Protein AF-0000000071359308 (afdb_homodimer)

pLDDT: mean 93.76, std 13.32, range [19.84, 98.94]

InterPro domains:
  IPR000383 Xaa-Pro dipeptidyl-peptidase-like domain [PF02129] (62-360)
  IPR008252 Peptidase S15, X-Pro dipeptidyl-peptidase [PR00923] (48-58)
  IPR008252 Peptidase S15, X-Pro dipeptidyl-peptidase [PR00923] (66-75)
  IPR008252 Peptidase S15, X-Pro dipeptidyl-peptidase [PR00923] (235-251)
  IPR008252 Peptidase S15, X-Pro dipeptidyl-peptidase [PR00923] (560-575)
  IPR008979 Galactose-binding-like domain superfamily [SSF49785] (439-597)
  IPR013736 Xaa-Pro dipeptidyl-peptidase, C-terminal [PF08530] (381-589)
  IPR013736 Xaa-Pro dipeptidyl-peptidase, C-terminal [SM00939] (369-592)
  IPR029058 Alpha/Beta hydrolase fold [G3DSA:3.40.50.1820] (46-263)
  IPR029058 Alpha/Beta hydrolase fold [G3DSA:3.40.50.1820] (297-421)
  IPR029058 Alpha/Beta hydrolase fold [SSF53474] (25-396)

Organism: NCBI:txid346377

Foldseek 3Di:
DCVPPPDPPPPPPPPPPPPPPVPQDDWDDDLLFQDFDVQQQDQVQKDKAKWWFFFPDAALPPPGTWIWIKIKIAGNSLVVVVAAFAEEEWEELPQFHWPPPPQFFFAQAADALDDGPHGDFDADATHDPDGNDDPPVCNLPRSRGYMYMYIYQDLGDATHHADQQLALSLQRNVLRVLVQLQWDFGMGRDRPDDHTDGNSRYPSAYEYEDFECRLQSRLSNLLVLRPRHAAYERWLYQQFLLVLQAFAWAGWHFFPRPRDHPLSVRNGSNNHDPVSVVSNCVPRNVPLCVVPRPPNISFDDPSRVNRHSLNRNVSGQHAYEYEYECAARNRFQCRRVSVQVSCVVVVHLAAYEYEHDYGGQGADVRLVRSRCSCGRVVDDNQSSDDFRYWYAAQPGDRNDTDGANDFQRPLWDKAKWFWADDPPAETATHRDFDPPQDKAKAWDDLPDAPLRSQQDRHDRQKYKHKAAQFQFKWKFTWKKKKKWWKFKQWQWFKKKKWKWKPPDDDDPPDDSQHTTQWIHIHIQQCQPHSRDGGGGDGPDIGIRMDIIGGGTHIRGGRIIIMIMMGIDRNRIHRGYDIGMMMMTRRNRMMMMTGTRNYPVSVVNGRD/DDCPPDDDPPPPPPPPPPPPPVPQDDWDDDLLFQDFDPQQQDQVQKDKAKWWFFFDDAALPPPGTWIWIKIKIAGNSLVVVVAAFAEEEWEELPQFHWPPPPQFFFAQAADALDDGPHGDFDADAGHDPDGNDPPPVCNLPRSRGYMYMYIYQDLGDATHHADQQLALSLQRNVLRVLVQLQWDFGMGRDRPDDHTDGNSRYPSAYEYEDFECRLQSRLSNLLVLRPRHAAYERWLYQQFLLVLQAFAWAGWHFFPRPRDHPLSVRNGSNNHDPVSVVSNCVPRNVPLCVVPRPNNISFDDPSRVNRHSLNRNVSGQHAYEYEYECAARNRHQVRRVSVQVSCVVNVHLAAYEYEHDYGGQGADVRLVRSRCCCGRVVDDNQSSDDFRYWYAAQPGDRNDTDGANYFQRPLWDKAKWFWADDPPAETATHRDFDPPQDKAKAWDDLPDAPLRSQQDRHDRQKYKHKAAQFQFKWKFTWKKKKKWWKFKQWQWFKKKKWKWKPPDDDDPPDDSQHTTQWIHIHIQQCQPHSRDGGGGDGPDIGIRMDIIGGGTHIRGGRIMIMIMMGIDRNRIHRGYDIGMMMMTRRSRMMMMTGTRNYPVSVVNGRD

Secondary structure (DSSP, 8-state):
---------------------------EEETTEEE--HHHH-GGGEEEEEEEEE-S---SSSSS--EEEEEEEEETHHHHS---EEEEEEEES-TT---TT-S-PPP--S-TTSPPPPPP--------SS----HHHHHHHGGGT-EEEEEEPTTSTT--S---SSSHHHHHHHHHHHHHHTT-S-EESSSS---B---TTEEEEEEEEEETHHHHHHHHHHTTT-TTEEEEEEES---BHHHHHEETBEEBPPTT-TT--HHHHHHHH--S-GGGHHHHIIIIIIIIIHHHS-SS-B---HHHHTTBGGGG-TT--SEEEEEEETT-SSS-THHHHHHHHHHHHHT--EEEEEESSSS--PPPHHHHHHHHHHHHH-----TTSS-SEEE--TTS-TTSPEEESSSS-TTEEEEEEEEE--TTSEEEEESS------EEEEE--TTS-HHHHHH-SS-SS-EEEEPPPPSS-EEEEE--EEEEEEEESSS---EEEEEEEESPP-STT--TTTTEEEEEEE-GGGSS-SS------TT--EEEEEE---EEEEEPTT-EEEEEEES--TTTB--PPTT-EEEEEEEEEEEEEEEETHHHHHHHHT-/---------------------------EEETTEEEPPHHHH-GGGEEEEEEEEE-S---SSSSS--EEEEEEEEETHHHHS---EEEEEEEES-TT---TT-S-PPP--S-TTSPPPPPP--------SS----HHHHHHHGGGT-EEEEEEPTTSTT--S---SSSHHHHHHHHHHHHHHTT-S-EESSSS---B---TTEEEEEEEEEETHHHHHHHHHHTTT-TTEEEEEEES---BHHHHHEETBEEBPPTT-TT--HHHHHHHH--S-GGGHHHHIIIIIIIIIHHHS-SS-B---HHHHTTBGGGG-TT--SEEEEEEETT-SSS-THHHHHHHHHHHHHT--EEEEEESSSS--PPPHHHHHHHHHHHHH-----TTSS-SEEE--TTS-TTSPEEESSSS-TTEEEEEEEEE--TTSEEEEESS------EEEEE--TTS-HHHHHH-SS-SS-EEEEPPPPSS-EEEEE--EEEEEEEESSS---EEEEEEEESPP-STT--TTTTEEEEEEE-GGGSS-SS------TT--EEEEEE---EEEEEPTT-EEEEEEES--TTTB--PPTT-EEEEEEEEEEEEEEEETHHHHHHHHT-

Nearest PDB structures (foldseek):
  6nff-assembly1_A-2  TM=8.815E-01  e=3.677E-53  Lactobacillus helveticus
  1lns-assembly1_A-2  TM=7.963E-01  e=1.094E-48  Lactococcus lactis
  1mpx-assembly1_D  TM=6.549E-01  e=5.775E-29  Xanthomonas citri
  4pf1-assembly1_A  TM=6.645E-01  e=4.480E-28  Thaumarchaeota archaeon SCGC AB-539-E09
  4pf1-assembly1_C  TM=6.417E-01  e=2.768E-27  Thaumarchaeota archaeon SCGC AB-539-E09

Radius of gyration: 39.58 Å; Cα contacts (8 Å, |Δi|>4): 3158; chains: 2; bounding box: 132×131×76 Å

Structure (mmCIF, N/CA/C/O backbone):
data_AF-0000000071359308-model_v1
#
loop_
_entity.id
_entity.type
_entity.pdbx_description
1 polymer 'Xaa-Pro dipeptidyl-peptidase'
#
loop_
_atom_site.group_PDB
_atom_site.id
_atom_site.type_symbol
_atom_site.label_atom_id
_atom_site.label_alt_id
_atom_site.label_comp_id
_atom_site.label_asym_id
_atom_site.label_entity_id
_atom_site.label_seq_id
_atom_site.pdbx_PDB_ins_code
_atom_site.Cartn_x
_atom_site.Cartn_y
_atom_site.Cartn_z
_atom_site.occupancy
_atom_site.B_iso_or_equiv
_atom_site.auth_seq_id
_atom_site.auth_comp_id
_atom_site.auth_asym_id
_atom_site.auth_atom_id
_atom_site.pdbx_PDB_model_num
ATOM 1 N N . MET A 1 1 ? -97.125 61.562 37.781 1 22.75 1 MET A N 1
ATOM 2 C CA . MET A 1 1 ? -96.375 60.906 38.875 1 22.75 1 MET A CA 1
ATOM 3 C C . MET A 1 1 ? -95.25 60.062 38.344 1 22.75 1 MET A C 1
ATOM 5 O O . MET A 1 1 ? -94.125 60.156 38.875 1 22.75 1 MET A O 1
ATOM 9 N N . LYS A 1 2 ? -95.125 58.906 37.875 1 24.58 2 LYS A N 1
ATOM 10 C CA . LYS A 1 2 ? -93.75 58.625 38.219 1 24.58 2 LYS A CA 1
ATOM 11 C C . LYS A 1 2 ? -92.75 59.281 37.25 1 24.58 2 LYS A C 1
ATOM 13 O O . LYS A 1 2 ? -91.562 59.062 37.312 1 24.58 2 LYS A O 1
ATOM 18 N N . SER A 1 3 ? -92.5 60.469 36.812 1 27.12 3 SER A N 1
ATOM 19 C CA . SER A 1 3 ? -91.812 60.344 35.531 1 27.12 3 SER A CA 1
ATOM 20 C C . SER A 1 3 ? -90.375 59.844 35.719 1 27.12 3 SER A C 1
ATOM 22 O O . SER A 1 3 ? -89.438 60.594 35.5 1 27.12 3 SER A O 1
ATOM 24 N N . ILE A 1 4 ? -90.125 58.938 36.625 1 23.17 4 ILE A N 1
ATOM 25 C CA . ILE A 1 4 ? -88.812 58.531 37.156 1 23.17 4 ILE A CA 1
ATOM 26 C C . ILE A 1 4 ? -88 57.906 36.062 1 23.17 4 ILE A C 1
ATOM 28 O O . ILE A 1 4 ? -88.375 56.875 35.5 1 23.17 4 ILE A O 1
ATOM 32 N N . LYS A 1 5 ? -87.312 58.812 35.312 1 31.67 5 LYS A N 1
ATOM 33 C CA . LYS A 1 5 ? -86.5 58.469 34.156 1 31.67 5 LYS A CA 1
ATOM 34 C C . LYS A 1 5 ? -85.438 57.438 34.5 1 31.67 5 LYS A C 1
ATOM 36 O O . LYS A 1 5 ? -84.562 57.688 35.375 1 31.67 5 LYS A O 1
ATOM 41 N N . PRO A 1 6 ? -85.5 56.062 34.219 1 29.56 6 PRO A N 1
ATOM 42 C CA . PRO A 1 6 ? -84.625 55 34.719 1 29.56 6 PRO A CA 1
ATOM 43 C C . PRO A 1 6 ? -83.188 55.156 34.25 1 29.56 6 PRO A C 1
ATOM 45 O O . PRO A 1 6 ? -82.938 55.5 33.094 1 29.56 6 PRO A O 1
ATOM 48 N N . SER A 1 7 ? -82.25 55.75 35.094 1 30.61 7 SER A N 1
ATOM 49 C CA . SER A 1 7 ? -80.812 55.938 34.812 1 30.61 7 SER A CA 1
ATOM 50 C C . SER A 1 7 ? -80.125 54.625 34.469 1 30.61 7 SER A C 1
ATOM 52 O O . SER A 1 7 ? -80.25 53.625 35.219 1 30.61 7 SER A O 1
ATOM 54 N N . LEU A 1 8 ? -79.875 54.281 33.156 1 30.72 8 LEU A N 1
ATOM 55 C CA . LEU A 1 8 ? -79.188 53.125 32.562 1 30.72 8 LEU A CA 1
ATOM 56 C C . LEU A 1 8 ? -77.75 53.031 33.094 1 30.72 8 LEU A C 1
ATOM 58 O O . LEU A 1 8 ? -77 53.969 33 1 30.72 8 LEU A O 1
ATOM 62 N N . LEU A 1 9 ? -77.5 52.219 34.156 1 29.31 9 LEU A N 1
ATOM 63 C CA . LEU A 1 9 ? -76.188 51.844 34.719 1 29.31 9 LEU A CA 1
ATOM 64 C C . LEU A 1 9 ? -75.312 51.219 33.656 1 29.31 9 LEU A C 1
ATOM 66 O O . LEU A 1 9 ? -75.688 50.25 33 1 29.31 9 LEU A O 1
ATOM 70 N N . PHE A 1 10 ? -74.375 52.031 33.031 1 29.91 10 PHE A N 1
ATOM 71 C CA . PHE A 1 10 ? -73.375 51.594 32.094 1 29.91 10 PHE A CA 1
ATOM 72 C C . PHE A 1 10 ? -72.375 50.625 32.75 1 29.91 10 PHE A C 1
ATOM 74 O O . PHE A 1 10 ? -71.75 50.969 33.75 1 29.91 10 PHE A O 1
ATOM 81 N N . LEU A 1 11 ? -72.625 49.312 32.75 1 29.91 11 LEU A N 1
ATOM 82 C CA . LEU A 1 11 ? -71.688 48.281 33.156 1 29.91 11 LEU A CA 1
ATOM 83 C C . LEU A 1 11 ? -70.375 48.375 32.375 1 29.91 11 LEU A C 1
ATOM 85 O O . LEU A 1 11 ? -70.375 48.219 31.141 1 29.91 11 LEU A O 1
ATOM 89 N N . LEU A 1 12 ? -69.375 49.125 32.844 1 30.66 12 LEU A N 1
ATOM 90 C CA . LEU A 1 12 ? -68 49.125 32.281 1 30.66 12 LEU A CA 1
ATOM 91 C C . LEU A 1 12 ? -67.375 47.75 32.406 1 30.66 12 LEU A C 1
ATOM 93 O O . LEU A 1 12 ? -67.188 47.25 33.531 1 30.66 12 LEU A O 1
ATOM 97 N N . LEU A 1 13 ? -67.562 46.875 31.453 1 32.59 13 LEU A N 1
ATOM 98 C CA . LEU A 1 13 ? -66.812 45.625 31.344 1 32.59 13 LEU A CA 1
ATOM 99 C C . LEU A 1 13 ? -65.312 45.906 31.203 1 32.59 13 LEU A C 1
ATOM 101 O O . LEU A 1 13 ? -64.875 46.531 30.234 1 32.59 13 LEU A O 1
ATOM 105 N N . LEU A 1 14 ? -64.562 46.031 32.281 1 33.22 14 LEU A N 1
ATOM 106 C CA . LEU A 1 14 ? -63.094 46 32.281 1 33.22 14 LEU A CA 1
ATOM 107 C C . LEU A 1 14 ? -62.594 44.719 31.656 1 33.22 14 LEU A C 1
ATOM 109 O O . LEU A 1 14 ? -62.812 43.625 32.219 1 33.22 14 LEU A O 1
ATOM 113 N N . VAL A 1 15 ? -62.469 44.656 30.344 1 34.62 15 VAL A N 1
ATOM 114 C CA . VAL A 1 15 ? -61.719 43.562 29.719 1 34.62 15 VAL A CA 1
ATOM 115 C C . VAL A 1 15 ? -60.281 43.594 30.234 1 34.62 15 VAL A C 1
ATOM 117 O O . VAL A 1 15 ? -59.531 44.531 30.016 1 34.62 15 VAL A O 1
ATOM 120 N N . ILE A 1 16 ? -60 42.969 31.359 1 34.41 16 ILE A N 1
ATOM 121 C CA . ILE A 1 16 ? -58.625 42.656 31.734 1 34.41 16 ILE A CA 1
ATOM 122 C C . ILE A 1 16 ? -57.938 41.844 30.625 1 34.41 16 ILE A C 1
ATOM 124 O O . ILE A 1 16 ? -58.344 40.719 30.344 1 34.41 16 ILE A O 1
ATOM 128 N N . GLY A 1 17 ? -57.406 42.469 29.609 1 34.25 17 GLY A N 1
ATOM 129 C CA . GLY A 1 17 ? -56.5 41.781 28.688 1 34.25 17 GLY A CA 1
ATOM 130 C C . GLY A 1 17 ? -55.406 41 29.391 1 34.25 17 GLY A C 1
ATOM 131 O O . GLY A 1 17 ? -54.656 41.562 30.188 1 34.25 17 GLY A O 1
ATOM 132 N N . THR A 1 18 ? -55.656 39.75 29.688 1 36.53 18 THR A N 1
ATOM 133 C CA . THR A 1 18 ? -54.562 38.844 30.062 1 36.53 18 THR A CA 1
ATOM 134 C C . THR A 1 18 ? -53.375 39 29.141 1 36.53 18 THR A C 1
ATOM 136 O O . THR A 1 18 ? -53.469 38.781 27.938 1 36.53 18 THR A O 1
ATOM 139 N N . HIS A 1 19 ? -52.531 39.938 29.344 1 36.12 19 HIS A N 1
ATOM 140 C CA . HIS A 1 19 ? -51.188 39.781 28.781 1 36.12 19 HIS A CA 1
ATOM 141 C C . HIS A 1 19 ? -50.688 38.375 28.984 1 36.12 19 HIS A C 1
ATOM 143 O O . HIS A 1 19 ? -50.531 37.906 30.125 1 36.12 19 HIS A O 1
ATOM 149 N N . ASN A 1 20 ? -51.094 37.406 28.266 1 37.25 20 ASN A N 1
ATOM 150 C CA . ASN A 1 20 ? -50.344 36.156 28.234 1 37.25 20 ASN A CA 1
ATOM 151 C C . ASN A 1 20 ? -48.844 36.375 28.344 1 37.25 20 ASN A C 1
ATOM 153 O O . ASN A 1 20 ? -48.219 36.969 27.453 1 37.25 20 ASN A O 1
ATOM 157 N N . LEU A 1 21 ? -48.312 36.594 29.422 1 41.38 21 LEU A N 1
ATOM 158 C CA . LEU A 1 21 ? -46.875 36.438 29.656 1 41.38 21 LEU A CA 1
ATOM 159 C C . LEU A 1 21 ? -46.344 35.219 28.938 1 41.38 21 LEU A C 1
ATOM 161 O O . LEU A 1 21 ? -46.5 34.094 29.406 1 41.38 21 LEU A O 1
ATOM 165 N N . LEU A 1 22 ? -46.5 35.031 27.688 1 45.75 22 LEU A N 1
ATOM 166 C CA . LEU A 1 22 ? -45.812 33.969 26.953 1 45.75 22 LEU A CA 1
ATOM 167 C C . LEU A 1 22 ? -44.406 33.719 27.547 1 45.75 22 LEU A C 1
ATOM 169 O O . LEU A 1 22 ? -43.625 34.656 27.688 1 45.75 22 LEU A O 1
ATOM 173 N N . ALA A 1 23 ? -44.281 32.75 28.234 1 52.53 23 ALA A N 1
ATOM 174 C CA . ALA A 1 23 ? -43.031 32.312 28.844 1 52.53 23 ALA A CA 1
ATOM 175 C C . ALA A 1 23 ? -41.844 32.406 27.859 1 52.53 23 ALA A C 1
ATOM 177 O O . ALA A 1 23 ? -41.906 31.875 26.75 1 52.53 23 ALA A O 1
ATOM 178 N N . GLN A 1 24 ? -40.969 33.438 28.016 1 76.69 24 GLN A N 1
ATOM 179 C CA . GLN A 1 24 ? -39.75 33.656 27.203 1 76.69 24 GLN A CA 1
ATOM 180 C C . GLN A 1 24 ? -38.875 32.406 27.172 1 76.69 24 GLN A C 1
ATOM 182 O O . GLN A 1 24 ? -38.594 31.812 28.219 1 76.69 24 GLN A O 1
ATOM 187 N N . VAL A 1 25 ? -38.719 31.766 26 1 90.5 25 VAL A N 1
ATOM 188 C CA . VAL A 1 25 ? -37.875 30.578 25.797 1 90.5 25 VAL A CA 1
ATOM 189 C C . VAL A 1 25 ? -36.469 30.812 26.344 1 90.5 25 VAL A C 1
ATOM 191 O O . VAL A 1 25 ? -35.938 31.906 26.188 1 90.5 25 VAL A O 1
ATOM 194 N N . LYS A 1 26 ? -36 29.859 27.125 1 93.06 26 LYS A N 1
ATOM 195 C CA . LYS A 1 26 ? -34.656 29.938 27.672 1 93.06 26 LYS A CA 1
ATOM 196 C C . LYS A 1 26 ? -33.875 28.656 27.391 1 93.06 26 LYS A C 1
ATOM 198 O O . LYS A 1 26 ? -34.469 27.578 27.266 1 93.06 26 LYS A O 1
ATOM 203 N N . PRO A 1 27 ? -32.531 28.781 27.359 1 96.44 27 PRO A N 1
ATOM 204 C CA . PRO A 1 27 ? -31.734 27.562 27.234 1 96.44 27 PRO A CA 1
ATOM 205 C C . PRO A 1 27 ? -31.906 26.594 28.391 1 96.44 27 PRO A C 1
ATOM 207 O O . PRO A 1 27 ? -32.188 27.016 29.516 1 96.44 27 PRO A O 1
ATOM 210 N N . ILE A 1 28 ? -31.719 25.328 28.109 1 97.19 28 ILE A N 1
ATOM 211 C CA . ILE A 1 28 ? -31.859 24.25 29.094 1 97.19 28 ILE A CA 1
ATOM 212 C C . ILE A 1 28 ? -30.5 23.562 29.312 1 97.19 28 ILE A C 1
ATOM 214 O O . ILE A 1 28 ? -29.766 23.328 28.344 1 97.19 28 ILE A O 1
ATOM 218 N N . PHE A 1 29 ? -30.188 23.359 30.625 1 97.94 29 PHE A N 1
ATOM 219 C CA . PHE A 1 29 ? -28.906 22.734 30.953 1 97.94 29 PHE A CA 1
ATOM 220 C C . PHE A 1 29 ? -29.125 21.469 31.766 1 97.94 29 PHE A C 1
ATOM 222 O O . PHE A 1 29 ? -29.891 21.469 32.719 1 97.94 29 PHE A O 1
ATOM 229 N N . GLU A 1 30 ? -28.531 20.375 31.297 1 97.25 30 GLU A N 1
ATOM 230 C CA . GLU A 1 30 ? -28.516 19.109 32 1 97.25 30 GLU A CA 1
ATOM 231 C C . GLU A 1 30 ? -27.125 18.469 31.953 1 97.25 30 GLU A C 1
ATOM 233 O O . GLU A 1 30 ? -26.484 18.469 30.906 1 97.25 30 GLU A O 1
ATOM 238 N N . ASN A 1 31 ? -26.641 17.969 33.125 1 94.81 31 ASN A N 1
ATOM 239 C CA . ASN A 1 31 ? -25.344 17.281 33.219 1 94.81 31 ASN A CA 1
ATOM 240 C C . ASN A 1 31 ? -24.203 18.172 32.719 1 94.81 31 ASN A C 1
ATOM 242 O O . ASN A 1 31 ? -23.328 17.703 31.984 1 94.81 31 ASN A O 1
ATOM 246 N N . GLY A 1 32 ? -24.359 19.422 32.906 1 96.75 32 GLY A N 1
ATOM 247 C CA . GLY A 1 32 ? -23.312 20.391 32.594 1 96.75 32 GLY A CA 1
ATOM 248 C C . GLY A 1 32 ? -23.297 20.75 31.109 1 96.75 32 GLY A C 1
ATOM 249 O O . GLY A 1 32 ? -22.375 21.422 30.656 1 96.75 32 GLY A O 1
ATOM 250 N N . GLU A 1 33 ? -24.297 20.359 30.344 1 97.94 33 GLU A N 1
ATOM 251 C CA . GLU A 1 33 ? -24.375 20.578 28.906 1 97.94 33 GLU A CA 1
ATOM 252 C C . GLU A 1 33 ? -25.641 21.359 28.531 1 97.94 33 GLU A C 1
ATOM 254 O O . GLU A 1 33 ? -26.688 21.172 29.141 1 97.94 33 GLU A O 1
ATOM 259 N N . ALA A 1 34 ? -25.516 22.203 27.547 1 98.56 34 ALA A N 1
ATOM 260 C CA . ALA A 1 34 ? -26.703 22.781 26.922 1 98.56 34 ALA A CA 1
ATOM 261 C C . ALA A 1 34 ? -27.5 21.719 26.172 1 98.56 34 ALA A C 1
ATOM 263 O O . ALA A 1 34 ? -26.938 20.906 25.453 1 98.56 34 ALA A O 1
ATOM 264 N N . GLN A 1 35 ? -28.781 21.734 26.422 1 98.19 35 GLN A N 1
ATOM 265 C CA . GLN A 1 35 ? -29.656 20.75 25.812 1 98.19 35 GLN A CA 1
ATOM 266 C C . GLN A 1 35 ? -30.469 21.359 24.672 1 98.19 35 GLN A C 1
ATOM 268 O O . GLN A 1 35 ? -30.594 22.594 24.594 1 98.19 35 GLN A O 1
ATOM 273 N N . ILE A 1 36 ? -31 20.5 23.844 1 97.5 36 ILE A N 1
ATOM 274 C CA . ILE A 1 36 ? -31.875 20.969 22.781 1 97.5 36 ILE A CA 1
ATOM 275 C C . ILE A 1 36 ? -33.156 21.562 23.375 1 97.5 36 ILE A C 1
ATOM 277 O O . ILE A 1 36 ? -33.781 20.953 24.234 1 97.5 36 ILE A O 1
ATOM 281 N N . VAL A 1 37 ? -33.438 22.766 22.969 1 97.38 37 VAL A N 1
ATOM 282 C CA . VAL A 1 37 ? -34.688 23.438 23.297 1 97.38 37 VAL A CA 1
ATOM 283 C C . VAL A 1 37 ? -35.656 23.297 22.125 1 97.38 37 VAL A C 1
ATOM 285 O O . VAL A 1 37 ? -35.438 23.844 21.047 1 97.38 37 VAL A O 1
ATOM 288 N N . PRO A 1 38 ? -36.75 22.641 22.312 1 95.25 38 PRO A N 1
ATOM 289 C CA . PRO A 1 38 ? -37.656 22.328 21.203 1 95.25 38 PRO A CA 1
ATOM 290 C C . PRO A 1 38 ? -38.094 23.562 20.422 1 95.25 38 PRO A C 1
ATOM 292 O O . PRO A 1 38 ? -38.156 23.516 19.188 1 95.25 38 PRO A O 1
ATOM 295 N N . GLU A 1 39 ? -38.25 24.656 21.094 1 93.75 39 GLU A N 1
ATOM 296 C CA . GLU A 1 39 ? -38.719 25.875 20.453 1 93.75 39 GLU A CA 1
ATOM 297 C C . GLU A 1 39 ? -37.625 26.469 19.547 1 93.75 39 GLU A C 1
ATOM 299 O O . GLU A 1 39 ? -37.938 27.266 18.656 1 93.75 39 GLU A O 1
ATOM 304 N N . LEU A 1 40 ? -36.469 26.094 19.812 1 96.56 40 LEU A N 1
ATOM 305 C CA . LEU A 1 40 ? -35.344 26.656 19.078 1 96.56 40 LEU A CA 1
ATOM 306 C C . LEU A 1 40 ? -34.875 25.703 17.984 1 96.56 40 LEU A C 1
ATOM 308 O O . LEU A 1 40 ? -34 26.031 17.188 1 96.56 40 LEU A O 1
ATOM 312 N N . ALA A 1 41 ? -35.406 24.484 17.922 1 94.88 41 ALA A N 1
ATOM 313 C CA . ALA A 1 41 ? -34.844 23.391 17.141 1 94.88 41 ALA A CA 1
ATOM 314 C C . ALA A 1 41 ? -35.344 23.422 15.703 1 94.88 41 ALA A C 1
ATOM 316 O O . ALA A 1 41 ? -34.719 22.844 14.812 1 94.88 41 ALA A O 1
ATOM 317 N N . ASP A 1 42 ? -36.438 24.141 15.367 1 94.31 42 ASP A N 1
ATOM 318 C CA . ASP A 1 42 ? -37.031 24.141 14.031 1 94.31 42 ASP A CA 1
ATOM 319 C C . ASP A 1 42 ? -36.281 25.109 13.109 1 94.31 42 ASP A C 1
ATOM 321 O O . ASP A 1 42 ? -36.5 26.312 13.18 1 94.31 42 ASP A O 1
ATOM 325 N N . SER A 1 43 ? -35.562 24.562 12.18 1 93 43 SER A N 1
ATOM 326 C CA . SER A 1 43 ? -34.719 25.359 11.297 1 93 43 SER A CA 1
ATOM 327 C C . SER A 1 43 ? -35.531 26.281 10.414 1 93 43 SER A C 1
ATOM 329 O O . SER A 1 43 ? -35.062 27.297 9.922 1 93 43 SER A O 1
ATOM 331 N N . ALA A 1 44 ? -36.781 25.984 10.227 1 93.31 44 ALA A N 1
ATOM 332 C CA . ALA A 1 44 ? -37.688 26.812 9.422 1 93.31 44 ALA A CA 1
ATOM 333 C C . ALA A 1 44 ? -37.906 28.172 10.086 1 93.31 44 ALA A C 1
ATOM 335 O O . ALA A 1 44 ? -38.281 29.141 9.422 1 93.31 44 ALA A O 1
ATOM 336 N N . ASN A 1 45 ? -37.656 28.219 11.383 1 94.69 45 ASN A N 1
ATOM 337 C CA . ASN A 1 45 ? -37.906 29.453 12.141 1 94.69 45 ASN A CA 1
ATOM 338 C C . ASN A 1 45 ? -36.594 30.203 12.414 1 94.69 45 ASN A C 1
ATOM 340 O O . ASN A 1 45 ? -36.594 31.188 13.164 1 94.69 45 ASN A O 1
ATOM 344 N N . TRP A 1 46 ? -35.531 29.719 11.852 1 96.5 46 TRP A N 1
ATOM 345 C CA . TRP A 1 46 ? -34.281 30.422 12.062 1 96.5 46 TRP A CA 1
ATOM 346 C C . TRP A 1 46 ? -34.156 31.625 11.141 1 96.5 46 TRP A C 1
ATOM 348 O O . TRP A 1 46 ? -34.688 31.625 10.031 1 96.5 46 TRP A O 1
ATOM 358 N N . ILE A 1 47 ? -33.594 32.656 11.602 1 95.75 47 ILE A N 1
ATOM 359 C CA . ILE A 1 47 ? -33.25 33.844 10.805 1 95.75 47 ILE A CA 1
ATOM 360 C C . ILE A 1 47 ? -31.797 33.75 10.328 1 95.75 47 ILE A C 1
ATOM 362 O O . ILE A 1 47 ? -30.875 33.562 11.133 1 95.75 47 ILE A O 1
ATOM 366 N N . ARG A 1 48 ? -31.562 33.75 9.055 1 94.44 48 ARG A N 1
ATOM 367 C CA . ARG A 1 48 ? -30.234 33.75 8.453 1 94.44 48 ARG A CA 1
ATOM 368 C C . ARG A 1 48 ? -29.984 35.062 7.695 1 94.44 48 ARG A C 1
ATOM 370 O O . ARG A 1 48 ? -30.781 35.438 6.836 1 94.44 48 ARG A O 1
ATOM 377 N N . THR A 1 49 ? -28.938 35.719 8.039 1 94.56 49 THR A N 1
ATOM 378 C CA . THR A 1 49 ? -28.641 37.031 7.41 1 94.56 49 THR A CA 1
ATOM 379 C C . THR A 1 49 ? -27.172 37.125 7.051 1 94.56 49 THR A C 1
ATOM 381 O O . THR A 1 49 ? -26.297 36.688 7.816 1 94.56 49 THR A O 1
ATOM 384 N N . ASP A 1 50 ? -26.906 37.688 5.914 1 94.88 50 ASP A N 1
ATOM 385 C CA . ASP A 1 50 ? -25.562 38.094 5.531 1 94.88 50 ASP A CA 1
ATOM 386 C C . ASP A 1 50 ? -25.297 39.562 5.891 1 94.88 50 ASP A C 1
ATOM 388 O O . ASP A 1 50 ? -26.078 40.438 5.543 1 94.88 50 ASP A O 1
ATOM 392 N N . LEU A 1 51 ? -24.297 39.719 6.609 1 97.38 51 LEU A N 1
ATOM 393 C CA . LEU A 1 51 ? -23.891 41.031 7.059 1 97.38 51 LEU A CA 1
ATOM 394 C C . LEU A 1 51 ? -22.391 41.25 6.848 1 97.38 51 LEU A C 1
ATOM 396 O O . LEU A 1 51 ? -21.703 40.344 6.355 1 97.38 51 LEU A O 1
ATOM 400 N N . TRP A 1 52 ? -21.906 42.469 7.121 1 98.44 52 TRP A N 1
ATOM 401 C CA . TRP A 1 52 ? -20.484 42.781 6.992 1 98.44 52 TRP A CA 1
ATOM 402 C C . TRP A 1 52 ? -20 43.562 8.195 1 98.44 52 TRP A C 1
ATOM 404 O O . TRP A 1 52 ? -20.719 44.438 8.727 1 98.44 52 TRP A O 1
ATOM 414 N N . VAL A 1 53 ? -18.875 43.25 8.617 1 98.81 53 VAL A N 1
ATOM 415 C CA . VAL A 1 53 ? -18.266 43.906 9.773 1 98.81 53 VAL A CA 1
ATOM 416 C C . VAL A 1 53 ? -16.984 44.625 9.359 1 98.81 53 VAL A C 1
ATOM 418 O O . VAL A 1 53 ? -16.078 44 8.789 1 98.81 53 VAL A O 1
ATOM 421 N N . GLU A 1 54 ? -16.891 45.906 9.68 1 98.81 54 GLU A N 1
ATOM 422 C CA . GLU A 1 54 ? -15.734 46.719 9.289 1 98.81 54 GLU A CA 1
ATOM 423 C C . GLU A 1 54 ? -14.562 46.5 10.242 1 98.81 54 GLU A C 1
ATOM 425 O O . GLU A 1 54 ? -14.742 46.531 11.461 1 98.81 54 GLU A O 1
ATOM 430 N N . THR A 1 55 ? -13.398 46.344 9.695 1 98.62 55 THR A N 1
ATOM 431 C CA . THR A 1 55 ? -12.164 46.156 10.453 1 98.62 55 THR A CA 1
ATOM 432 C C . THR A 1 55 ? -11.43 47.5 10.594 1 98.62 55 THR A C 1
ATOM 434 O O . THR A 1 55 ? -12 48.562 10.336 1 98.62 55 THR A O 1
ATOM 437 N N . GLU A 1 56 ? -10.133 47.469 11.062 1 97.38 56 GLU A N 1
ATOM 438 C CA . GLU A 1 56 ? -9.344 48.688 11.242 1 97.38 56 GLU A CA 1
ATOM 439 C C . GLU A 1 56 ? -8.18 48.719 10.258 1 97.38 56 GLU A C 1
ATOM 441 O O . GLU A 1 56 ? -7.246 49.5 10.43 1 97.38 56 GLU A O 1
ATOM 446 N N . PHE A 1 57 ? -8.211 47.812 9.258 1 98 57 PHE A N 1
ATOM 447 C CA . PHE A 1 57 ? -7.102 47.719 8.312 1 98 57 PHE A CA 1
ATOM 448 C C . PHE A 1 57 ? -7.609 47.75 6.879 1 98 57 PHE A C 1
ATOM 450 O O . PHE A 1 57 ? -8.805 47.562 6.633 1 98 57 PHE A O 1
ATOM 457 N N . ASP A 1 58 ? -6.777 48.156 6.008 1 98.19 58 ASP A N 1
ATOM 458 C CA . ASP A 1 58 ? -6.949 48.094 4.559 1 98.19 58 ASP A CA 1
ATOM 459 C C . ASP A 1 58 ? -5.852 47.25 3.906 1 98.19 58 ASP A C 1
ATOM 461 O O . ASP A 1 58 ? -4.719 47.719 3.754 1 98.19 58 ASP A O 1
ATOM 465 N N . THR A 1 59 ? -6.242 46.062 3.43 1 98 59 THR A N 1
ATOM 466 C CA . THR A 1 59 ? -5.191 45.188 2.922 1 98 59 THR A CA 1
ATOM 467 C C . THR A 1 59 ? -5.324 45 1.414 1 98 59 THR A C 1
ATOM 469 O O . THR A 1 59 ? -4.484 44.344 0.787 1 98 59 THR A O 1
ATOM 472 N N . ASP A 1 60 ? -6.367 45.562 0.792 1 97.5 60 ASP A N 1
ATOM 473 C CA . ASP A 1 60 ? -6.5 45.438 -0.655 1 97.5 60 ASP A CA 1
ATOM 474 C C . ASP A 1 60 ? -6.168 46.719 -1.364 1 97.5 60 ASP A C 1
ATOM 476 O O . ASP A 1 60 ? -6.316 46.844 -2.584 1 97.5 60 ASP A O 1
ATOM 480 N N . GLY A 1 61 ? -5.84 47.812 -0.68 1 96.56 61 GLY A N 1
ATOM 481 C CA . GLY A 1 61 ? -5.227 49.031 -1.214 1 96.56 61 GLY A CA 1
ATOM 482 C C . GLY A 1 61 ? -6.23 50 -1.819 1 96.56 61 GLY A C 1
ATOM 483 O O . GLY A 1 61 ? -5.867 50.844 -2.625 1 96.56 61 GLY A O 1
ATOM 484 N N . ASP A 1 62 ? -7.469 49.875 -1.446 1 96.81 62 ASP A N 1
ATOM 485 C CA . ASP A 1 62 ? -8.438 50.75 -2.107 1 96.81 62 ASP A CA 1
ATOM 486 C C . ASP A 1 62 ? -8.734 51.969 -1.256 1 96.81 62 ASP A C 1
ATOM 488 O O . ASP A 1 62 ? -9.594 52.781 -1.608 1 96.81 62 ASP A O 1
ATOM 492 N N . GLY A 1 63 ? -8.125 52.094 -0.095 1 97.12 63 GLY A N 1
ATOM 493 C CA . GLY A 1 63 ? -8.234 53.281 0.742 1 97.12 63 GLY A CA 1
ATOM 494 C C . GLY A 1 63 ? -9.367 53.188 1.753 1 97.12 63 GLY A C 1
ATOM 495 O O . GLY A 1 63 ? -9.547 54.094 2.572 1 97.12 63 GLY A O 1
ATOM 496 N N . LYS A 1 64 ? -10.133 52.125 1.747 1 97.56 64 LYS A N 1
ATOM 497 C CA . LYS A 1 64 ? -11.219 51.875 2.693 1 97.56 64 LYS A CA 1
ATOM 498 C C . LYS A 1 64 ? -10.891 50.719 3.617 1 97.56 64 LYS A C 1
ATOM 500 O O . LYS A 1 64 ? -10.195 49.781 3.219 1 97.56 64 LYS A O 1
ATOM 505 N N . LYS A 1 65 ? -11.414 50.812 4.855 1 98.25 65 LYS A N 1
ATOM 506 C CA . LYS A 1 65 ? -11.242 49.688 5.766 1 98.25 65 LYS A CA 1
ATOM 507 C C . LYS A 1 65 ? -11.945 48.438 5.238 1 98.25 65 LYS A C 1
ATOM 509 O O . LYS A 1 65 ? -13.055 48.531 4.703 1 98.25 65 LYS A O 1
ATOM 514 N N . ASP A 1 66 ? -11.281 47.312 5.328 1 98.75 66 ASP A N 1
ATOM 515 C CA . ASP A 1 66 ? -11.852 46.031 4.84 1 98.75 66 ASP A CA 1
ATOM 516 C C . ASP A 1 66 ? -13.07 45.625 5.668 1 98.75 66 ASP A C 1
ATOM 518 O O . ASP A 1 66 ? -13.07 45.781 6.891 1 98.75 66 ASP A O 1
ATOM 522 N N . ARG A 1 67 ? -14.055 45.094 5.074 1 98.75 67 ARG A N 1
ATOM 523 C CA . ARG A 1 67 ? -15.211 44.531 5.766 1 98.75 67 ARG A CA 1
ATOM 524 C C . ARG A 1 67 ? -15.281 43.031 5.59 1 98.75 67 ARG A C 1
ATOM 526 O O . ARG A 1 67 ? -15.078 42.5 4.488 1 98.75 67 ARG A O 1
ATOM 533 N N . MET A 1 68 ? -15.516 42.375 6.707 1 98.5 68 MET A N 1
ATOM 534 C CA . MET A 1 68 ? -15.633 40.906 6.719 1 98.5 68 MET A CA 1
ATOM 535 C C . MET A 1 68 ? -17.078 40.469 6.559 1 98.5 68 MET A C 1
ATOM 537 O O . MET A 1 68 ? -17.969 40.969 7.246 1 98.5 68 MET A O 1
ATOM 541 N N . HIS A 1 69 ? -17.297 39.562 5.652 1 97.12 69 HIS A N 1
ATOM 542 C CA . HIS A 1 69 ? -18.609 38.938 5.516 1 97.12 69 HIS A CA 1
ATOM 543 C C . HIS A 1 69 ? -18.906 38.031 6.695 1 97.12 69 HIS A C 1
ATOM 545 O O . HIS A 1 69 ? -18.062 37.219 7.102 1 97.12 69 HIS A O 1
ATOM 551 N N . VAL A 1 70 ? -20.094 38.156 7.266 1 97.06 70 VAL A N 1
ATOM 552 C CA . VAL A 1 70 ? -20.547 37.25 8.312 1 97.06 70 VAL A CA 1
ATOM 553 C C . VAL A 1 70 ? -21.938 36.719 7.953 1 97.06 70 VAL A C 1
ATOM 555 O O . VAL A 1 70 ? -22.766 37.438 7.395 1 97.06 70 VAL A O 1
ATOM 558 N N . ASP A 1 71 ? -22.094 35.5 8.164 1 95.88 71 ASP A N 1
ATOM 559 C CA . ASP A 1 71 ? -23.391 34.812 8.086 1 95.88 71 ASP A CA 1
ATOM 560 C C . ASP A 1 71 ? -23.922 34.469 9.477 1 95.88 71 ASP A C 1
ATOM 562 O O . ASP A 1 71 ? -23.312 33.656 10.18 1 95.88 71 ASP A O 1
ATOM 566 N N . VAL A 1 72 ? -25.047 35.094 9.836 1 96.94 72 VAL A N 1
ATOM 567 C CA . VAL A 1 72 ? -25.609 34.875 11.164 1 96.94 72 VAL A CA 1
ATOM 568 C C . VAL A 1 72 ? -26.812 33.969 11.086 1 96.94 72 VAL A C 1
ATOM 570 O O . VAL A 1 72 ? -27.734 34.188 10.289 1 96.94 72 VAL A O 1
ATOM 573 N N . THR A 1 73 ? -26.828 32.938 11.859 1 96.75 73 THR A N 1
ATOM 574 C CA . THR A 1 73 ? -27.984 32.062 12.039 1 96.75 73 THR A CA 1
ATOM 575 C C . THR A 1 73 ? -28.453 32.062 13.492 1 96.75 73 THR A C 1
ATOM 577 O O . THR A 1 73 ? -27.688 31.703 14.391 1 96.75 73 THR A O 1
ATOM 580 N N . ARG A 1 74 ? -29.672 32.531 13.695 1 97.5 74 ARG A N 1
ATOM 581 C CA . ARG A 1 74 ? -30.188 32.656 15.055 1 97.5 74 ARG A CA 1
ATOM 582 C C . ARG A 1 74 ? -31.672 32.312 15.109 1 97.5 74 ARG A C 1
ATOM 584 O O . ARG A 1 74 ? -32.375 32.406 14.102 1 97.5 74 ARG A O 1
ATOM 591 N N . PRO A 1 75 ? -32.125 31.891 16.312 1 96.75 75 PRO A N 1
ATOM 592 C CA . PRO A 1 75 ? -33.562 31.594 16.453 1 96.75 75 PRO A CA 1
ATOM 593 C C . PRO A 1 75 ? -34.438 32.844 16.359 1 96.75 75 PRO A C 1
ATOM 595 O O . PRO A 1 75 ? -34.031 33.906 16.781 1 96.75 75 PRO A O 1
ATOM 598 N N . GLN A 1 76 ? -35.656 32.688 15.906 1 96.12 76 GLN A N 1
ATOM 599 C CA . GLN A 1 76 ? -36.625 33.75 15.703 1 96.12 76 GLN A CA 1
ATOM 600 C C . GLN A 1 76 ? -36.906 34.469 17.016 1 96.12 76 GLN A C 1
ATOM 602 O O . GLN A 1 76 ? -37.156 35.688 17.031 1 96.12 76 GLN A O 1
ATOM 607 N N . GLN A 1 77 ? -36.75 33.75 18.125 1 96.19 77 GLN A N 1
ATOM 608 C CA . GLN A 1 77 ? -37.062 34.281 19.438 1 96.19 77 GLN A CA 1
ATOM 609 C C . GLN A 1 77 ? -36.094 35.438 19.781 1 96.19 77 GLN A C 1
ATOM 611 O O . GLN A 1 77 ? -36.406 36.281 20.625 1 96.19 77 GLN A O 1
ATOM 616 N N . THR A 1 78 ? -34.969 35.469 19.094 1 96.94 78 THR A N 1
ATOM 617 C CA . THR A 1 78 ? -34.031 36.562 19.328 1 96.94 78 THR A CA 1
ATOM 618 C C . THR A 1 78 ? -34.531 37.844 18.688 1 96.94 78 THR A C 1
ATOM 620 O O . THR A 1 78 ? -34.094 38.938 19.031 1 96.94 78 THR A O 1
ATOM 623 N N . GLU A 1 79 ? -35.344 37.719 17.734 1 95.62 79 GLU A N 1
ATOM 624 C CA . GLU A 1 79 ? -35.938 38.875 17.062 1 95.62 79 GLU A CA 1
ATOM 625 C C . GLU A 1 79 ? -37.25 39.25 17.75 1 95.62 79 GLU A C 1
ATOM 627 O O . GLU A 1 79 ? -37.5 40.469 17.953 1 95.62 79 GLU A O 1
ATOM 632 N N . THR A 1 80 ? -38.031 38.312 18.25 1 94.5 80 THR A N 1
ATOM 633 C CA . THR A 1 80 ? -39.438 38.562 18.594 1 94.5 80 THR A CA 1
ATOM 634 C C . THR A 1 80 ? -39.625 38.625 20.109 1 94.5 80 THR A C 1
ATOM 636 O O . THR A 1 80 ? -40.594 39.219 20.594 1 94.5 80 THR A O 1
ATOM 639 N N . GLU A 1 81 ? -38.719 38 20.828 1 94.62 81 GLU A N 1
ATOM 640 C CA . GLU A 1 81 ? -38.969 37.812 22.25 1 94.62 81 GLU A CA 1
ATOM 641 C C . GLU A 1 81 ? -37.875 38.438 23.094 1 94.62 81 GLU A C 1
ATOM 643 O O . GLU A 1 81 ? -37.781 38.219 24.297 1 94.62 81 GLU A O 1
ATOM 648 N N . GLY A 1 82 ? -37 39.156 22.484 1 94.06 82 GLY A N 1
ATOM 649 C CA . GLY A 1 82 ? -35.906 39.781 23.219 1 94.06 82 GLY A CA 1
ATOM 650 C C . GLY A 1 82 ? -34.906 38.812 23.766 1 94.06 82 GLY A C 1
ATOM 651 O O . GLY A 1 82 ? -34.094 39.156 24.641 1 94.06 82 GLY A O 1
ATOM 652 N N . LEU A 1 83 ? -34.938 37.562 23.281 1 96.69 83 LEU A N 1
ATOM 653 C CA . LEU A 1 83 ? -34 36.531 23.703 1 96.69 83 LEU A CA 1
ATOM 654 C C . LEU A 1 83 ? -32.594 36.875 23.25 1 96.69 83 LEU A C 1
ATOM 656 O O . LEU A 1 83 ? -32.344 37.125 22.062 1 96.69 83 LEU A O 1
ATOM 660 N N . LYS A 1 84 ? -31.609 36.938 24.172 1 97.81 84 LYS A N 1
ATOM 661 C CA . LYS A 1 84 ? -30.203 37.094 23.844 1 97.81 84 LYS A CA 1
ATOM 662 C C . LYS A 1 84 ? -29.438 35.812 24.094 1 97.81 84 LYS A C 1
ATOM 664 O O . LYS A 1 84 ? -29.688 35.125 25.094 1 97.81 84 LYS A O 1
ATOM 669 N N . LEU A 1 85 ? -28.609 35.5 23.234 1 98.56 85 LEU A N 1
ATOM 670 C CA . LEU A 1 85 ? -27.891 34.219 23.328 1 98.56 85 LEU A CA 1
ATOM 671 C C . LEU A 1 85 ? -26.406 34.438 23.078 1 98.56 85 LEU A C 1
ATOM 673 O O . LEU A 1 85 ? -26 35.406 22.422 1 98.56 85 LEU A O 1
ATOM 677 N N . PRO A 1 86 ? -25.516 33.531 23.656 1 98.81 86 PRO A N 1
ATOM 678 C CA . PRO A 1 86 ? -24.094 33.531 23.281 1 98.81 86 PRO A CA 1
ATOM 679 C C . PRO A 1 86 ? -23.875 33.062 21.859 1 98.81 86 PRO A C 1
ATOM 681 O O . PRO A 1 86 ? -24.781 32.531 21.219 1 98.81 86 PRO A O 1
ATOM 684 N N . VAL A 1 87 ? -22.625 33.25 21.359 1 98.81 87 VAL A N 1
ATOM 685 C CA . VAL A 1 87 ? -22.359 33.031 19.953 1 98.81 87 VAL A CA 1
ATOM 686 C C . VAL A 1 87 ? -21.25 32 19.797 1 98.81 87 VAL A C 1
ATOM 688 O O . VAL A 1 87 ? -20.219 32.062 20.484 1 98.81 87 VAL A O 1
ATOM 691 N N . VAL A 1 88 ? -21.453 30.984 19 1 98.56 88 VAL A N 1
ATOM 692 C CA . VAL A 1 88 ? -20.391 30.156 18.453 1 98.56 88 VAL A CA 1
ATOM 693 C C . VAL A 1 88 ? -19.953 30.672 17.094 1 98.56 88 VAL A C 1
ATOM 695 O O . VAL A 1 88 ? -20.75 30.656 16.141 1 98.56 88 VAL A O 1
ATOM 698 N N . TYR A 1 89 ? -18.734 31.141 17 1 98.25 89 TYR A N 1
ATOM 699 C CA . TYR A 1 89 ? -18.203 31.844 15.836 1 98.25 89 TYR A CA 1
ATOM 700 C C . TYR A 1 89 ? -17.125 31.016 15.133 1 98.25 89 TYR A C 1
ATOM 702 O O . TYR A 1 89 ? -16.172 30.562 15.773 1 98.25 89 TYR A O 1
ATOM 710 N N . ALA A 1 90 ? -17.312 30.734 13.836 1 97.19 90 ALA A N 1
ATOM 711 C CA . ALA A 1 90 ? -16.312 30.062 13.016 1 97.19 90 ALA A CA 1
ATOM 712 C C . ALA A 1 90 ? -15.906 30.922 11.82 1 97.19 90 ALA A C 1
ATOM 714 O O . ALA A 1 90 ? -16.75 31.5 11.148 1 97.19 90 ALA A O 1
ATOM 715 N N . SER A 1 91 ? -14.664 31.031 11.594 1 96.69 91 SER A N 1
ATOM 716 C CA . SER A 1 91 ? -14.109 31.719 10.438 1 96.69 91 SER A CA 1
ATOM 717 C C . SER A 1 91 ? -13.328 30.766 9.539 1 96.69 91 SER A C 1
ATOM 719 O O . SER A 1 91 ? -12.75 29.797 10.023 1 96.69 91 SER A O 1
ATOM 721 N N . SER A 1 92 ? -13.367 31.016 8.227 1 96.19 92 SER A N 1
ATOM 722 C CA . SER A 1 92 ? -12.719 30.094 7.301 1 96.19 92 SER A CA 1
ATOM 723 C C . SER A 1 92 ? -12.258 30.812 6.035 1 96.19 92 SER A C 1
ATOM 725 O O . SER A 1 92 ? -12.945 31.719 5.547 1 96.19 92 SER A O 1
ATOM 727 N N . PRO A 1 93 ? -11.188 30.391 5.504 1 96.31 93 PRO A N 1
ATOM 728 C CA . PRO A 1 93 ? -10.828 30.844 4.156 1 96.31 93 PRO A CA 1
ATOM 729 C C . PRO A 1 93 ? -11.406 29.938 3.064 1 96.31 93 PRO A C 1
ATOM 731 O O . PRO A 1 93 ? -11.203 30.203 1.876 1 96.31 93 PRO A O 1
ATOM 734 N N . TYR A 1 94 ? -12.148 28.922 3.373 1 93.5 94 TYR A N 1
ATOM 735 C CA . TYR A 1 94 ? -12.445 27.875 2.404 1 93.5 94 TYR A CA 1
ATOM 736 C C . TYR A 1 94 ? -13.898 27.938 1.957 1 93.5 94 TYR A C 1
ATOM 738 O O . TYR A 1 94 ? -14.32 27.172 1.08 1 93.5 94 TYR A O 1
ATOM 746 N N . TYR A 1 95 ? -14.703 28.766 2.461 1 91.5 95 TYR A N 1
ATOM 747 C CA . TYR A 1 95 ? -16.156 28.703 2.293 1 91.5 95 TYR A CA 1
ATOM 748 C C . TYR A 1 95 ? -16.547 28.969 0.846 1 91.5 95 TYR A C 1
ATOM 750 O O . TYR A 1 95 ? -17.672 28.672 0.433 1 91.5 95 TYR A O 1
ATOM 758 N N . ALA A 1 96 ? -15.656 29.547 0.084 1 91.06 96 ALA A N 1
ATOM 759 C CA . ALA A 1 96 ? -16.047 29.953 -1.261 1 91.06 96 ALA A CA 1
ATOM 760 C C . ALA A 1 96 ? -15.172 29.297 -2.318 1 91.06 96 ALA A C 1
ATOM 762 O O . ALA A 1 96 ? -14.945 29.859 -3.391 1 91.06 96 ALA A O 1
ATOM 763 N N . GLY A 1 97 ? -14.586 28.156 -1.983 1 88 97 GLY A N 1
ATOM 764 C CA . GLY A 1 97 ? -13.805 27.406 -2.949 1 88 97 GLY A CA 1
ATOM 765 C C . GLY A 1 97 ? -12.312 27.625 -2.812 1 88 97 GLY A C 1
ATOM 766 O O . GLY A 1 97 ? -11.875 28.594 -2.176 1 88 97 GLY A O 1
ATOM 767 N N . THR A 1 98 ? -11.508 26.688 -3.344 1 92.5 98 THR A N 1
ATOM 768 C CA . THR A 1 98 ? -10.055 26.734 -3.354 1 92.5 98 THR A CA 1
ATOM 769 C C . THR A 1 98 ? -9.508 26.391 -4.738 1 92.5 98 THR A C 1
ATOM 771 O O . THR A 1 98 ? -10.281 26.156 -5.668 1 92.5 98 THR A O 1
ATOM 774 N N . ALA A 1 99 ? -8.211 26.359 -4.883 1 92.38 99 ALA A N 1
ATOM 775 C CA . ALA A 1 99 ? -7.582 26.016 -6.156 1 92.38 99 ALA A CA 1
ATOM 776 C C . ALA A 1 99 ? -7.648 24.516 -6.406 1 92.38 99 ALA A C 1
ATOM 778 O O . ALA A 1 99 ? -7.328 24.047 -7.504 1 92.38 99 ALA A O 1
ATOM 779 N N . GLY A 1 100 ? -8.086 23.766 -5.535 1 89.88 100 GLY A N 1
ATOM 780 C CA . GLY A 1 100 ? -8.273 22.328 -5.715 1 89.88 100 GLY A CA 1
ATOM 781 C C . GLY A 1 100 ? -6.992 21.594 -6.055 1 89.88 100 GLY A C 1
ATOM 782 O O . GLY A 1 100 ? -5.988 21.719 -5.348 1 89.88 100 GLY A O 1
ATOM 783 N N . ASN A 1 101 ? -6.938 20.891 -7.094 1 88.38 101 ASN A N 1
ATOM 784 C CA . ASN A 1 101 ? -5.793 20.062 -7.469 1 88.38 101 ASN A CA 1
ATOM 785 C C . ASN A 1 101 ? -4.906 20.766 -8.492 1 88.38 101 ASN A C 1
ATOM 787 O O . ASN A 1 101 ? -4.164 20.109 -9.227 1 88.38 101 ASN A O 1
ATOM 791 N N . ALA A 1 102 ? -5.043 22.031 -8.602 1 91.12 102 ALA A N 1
ATOM 792 C CA . ALA A 1 102 ? -4.188 22.766 -9.531 1 91.12 102 ALA A CA 1
ATOM 793 C C . ALA A 1 102 ? -2.713 22.5 -9.25 1 91.12 102 ALA A C 1
ATOM 795 O O . ALA A 1 102 ? -2.307 22.375 -8.086 1 91.12 102 ALA A O 1
ATOM 796 N N . PRO A 1 103 ? -1.893 22.359 -10.281 1 93 103 PRO A N 1
ATOM 797 C CA . PRO A 1 103 ? -0.472 22.047 -10.117 1 93 103 PRO A CA 1
ATOM 798 C C . PRO A 1 103 ? 0.365 23.266 -9.742 1 93 103 PRO A C 1
ATOM 800 O O . PRO A 1 103 ? 1.221 23.688 -10.516 1 93 103 PRO A O 1
ATOM 803 N N . ILE A 1 104 ? 0.176 23.766 -8.508 1 95.5 104 ILE A N 1
ATOM 804 C CA . ILE A 1 104 ? 0.736 25.062 -8.133 1 95.5 104 ILE A CA 1
ATOM 805 C C . ILE A 1 104 ? 1.865 24.859 -7.125 1 95.5 104 ILE A C 1
ATOM 807 O O . ILE A 1 104 ? 2.357 25.828 -6.539 1 95.5 104 ILE A O 1
ATOM 811 N N . PHE A 1 105 ? 2.328 23.609 -6.879 1 97.25 105 PHE A N 1
ATOM 812 C CA . PHE A 1 105 ? 3.359 23.328 -5.887 1 97.25 105 PHE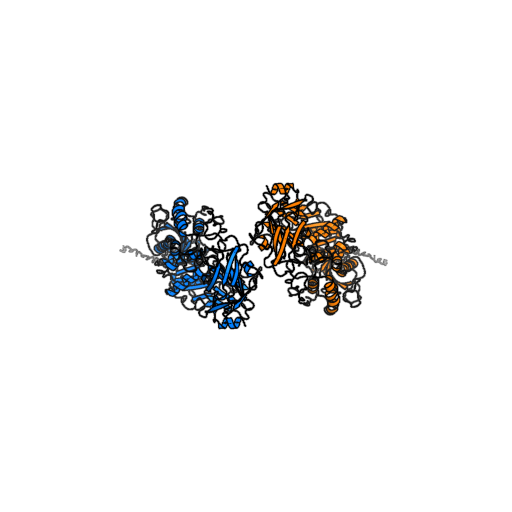 A CA 1
ATOM 813 C C . PHE A 1 105 ? 4.746 23.594 -6.457 1 97.25 105 PHE A C 1
ATOM 815 O O . PHE A 1 105 ? 4.945 23.562 -7.672 1 97.25 105 PHE A O 1
ATOM 822 N N . TRP A 1 106 ? 5.648 23.891 -5.605 1 97.5 106 TRP A N 1
ATOM 823 C CA . TRP A 1 106 ? 7.051 24.047 -5.98 1 97.5 106 TRP A CA 1
ATOM 824 C C . TRP A 1 106 ? 7.676 22.719 -6.344 1 97.5 106 TRP A C 1
ATOM 826 O O . TRP A 1 106 ? 7.359 21.688 -5.734 1 97.5 106 TRP A O 1
ATOM 836 N N . GLU A 1 107 ? 8.586 22.781 -7.352 1 97.12 107 GLU A N 1
ATOM 837 C CA . GLU A 1 107 ? 9.461 21.641 -7.598 1 97.12 107 GLU A CA 1
ATOM 838 C C . GLU A 1 107 ? 10.414 21.406 -6.43 1 97.12 107 GLU A C 1
ATOM 840 O O . GLU A 1 107 ? 11.031 22.359 -5.93 1 97.12 107 GLU A O 1
ATOM 845 N N . VAL A 1 108 ? 10.492 20.141 -5.977 1 97.62 108 VAL A N 1
ATOM 846 C CA . VAL A 1 108 ? 11.32 19.891 -4.797 1 97.62 108 VAL A CA 1
ATOM 847 C C . VAL A 1 108 ? 12.594 19.156 -5.203 1 97.62 108 VAL A C 1
ATOM 849 O O . VAL A 1 108 ? 13.531 19.047 -4.41 1 97.62 108 VAL A O 1
ATOM 852 N N . LYS A 1 109 ? 12.672 18.625 -6.41 1 96.88 109 LYS A N 1
ATOM 853 C CA . LYS A 1 109 ? 13.875 17.953 -6.891 1 96.88 109 LYS A CA 1
ATOM 854 C C . LYS A 1 109 ? 14.906 18.969 -7.406 1 96.88 109 LYS A C 1
ATOM 856 O O . LYS A 1 109 ? 14.961 19.234 -8.609 1 96.88 109 LYS A O 1
ATOM 861 N N . HIS A 1 110 ? 15.695 19.469 -6.57 1 97.06 110 HIS A N 1
ATOM 862 C CA . HIS A 1 110 ? 16.812 20.375 -6.844 1 97.06 110 HIS A CA 1
ATOM 863 C C . HIS A 1 110 ? 17.812 20.375 -5.695 1 97.06 110 HIS A C 1
ATOM 865 O O . HIS A 1 110 ? 17.531 19.859 -4.613 1 97.06 110 HIS A O 1
ATOM 871 N N . GLU A 1 111 ? 18.953 20.906 -5.816 1 97.44 111 GLU A N 1
ATOM 872 C CA . GLU A 1 111 ? 20 20.906 -4.809 1 97.44 111 GLU A CA 1
ATOM 873 C C . GLU A 1 111 ? 19.672 21.859 -3.66 1 97.44 111 GLU A C 1
ATOM 875 O O . GLU A 1 111 ? 19.031 22.891 -3.865 1 97.44 111 GLU A O 1
ATOM 880 N N . LEU A 1 112 ? 20.094 21.531 -2.48 1 97.38 112 LEU A N 1
ATOM 881 C CA . LEU A 1 112 ? 19.922 22.391 -1.312 1 97.38 112 LEU A CA 1
ATOM 882 C C . LEU A 1 112 ? 20.672 23.703 -1.491 1 97.38 112 LEU A C 1
ATOM 884 O O . LEU A 1 112 ? 21.797 23.719 -1.987 1 97.38 112 LEU A O 1
ATOM 888 N N . GLY A 1 113 ? 20.094 24.734 -1.139 1 95 113 GLY A N 1
ATOM 889 C CA . GLY A 1 113 ? 20.703 26.031 -1.264 1 95 113 GLY A CA 1
ATOM 890 C C . GLY A 1 113 ? 20.5 26.672 -2.627 1 95 113 GLY A C 1
ATOM 891 O O . GLY A 1 113 ? 20.891 27.828 -2.85 1 95 113 GLY A O 1
ATOM 892 N N . GLU A 1 114 ? 19.875 25.938 -3.557 1 94.75 114 GLU A N 1
ATOM 893 C CA . GLU A 1 114 ? 19.594 26.469 -4.891 1 94.75 114 GLU A CA 1
ATOM 894 C C . GLU A 1 114 ? 18.125 26.828 -5.043 1 94.75 114 GLU A C 1
ATOM 896 O O . GLU A 1 114 ? 17.266 26.312 -4.316 1 94.75 114 GLU A O 1
ATOM 901 N N . SER A 1 115 ? 17.922 27.75 -5.961 1 93 115 SER A N 1
ATOM 902 C CA . SER A 1 115 ? 16.531 28.125 -6.242 1 93 115 SER A CA 1
ATOM 903 C C . SER A 1 115 ? 15.844 27.094 -7.133 1 93 115 SER A C 1
ATOM 905 O O . SER A 1 115 ? 16.453 26.578 -8.07 1 93 115 SER A O 1
ATOM 907 N N . ALA A 1 116 ? 14.648 26.781 -6.801 1 94.75 116 ALA A N 1
ATOM 908 C CA . ALA A 1 116 ? 13.828 25.969 -7.691 1 94.75 116 ALA A CA 1
ATOM 909 C C . ALA A 1 116 ? 13.289 26.797 -8.852 1 94.75 116 ALA A C 1
ATOM 911 O O . ALA A 1 116 ? 13.211 28.016 -8.766 1 94.75 116 ALA A O 1
ATOM 912 N N . PRO A 1 117 ? 12.953 26.109 -9.945 1 94.44 117 PRO A N 1
ATOM 913 C CA . PRO A 1 117 ? 12.242 26.859 -10.984 1 94.44 117 PRO A CA 1
ATOM 914 C C . PRO A 1 117 ? 10.93 27.453 -10.492 1 94.44 117 PRO A C 1
ATOM 916 O O . PRO A 1 117 ? 10.328 26.938 -9.555 1 94.44 117 PRO A O 1
ATOM 919 N N . PRO A 1 118 ? 10.586 28.562 -11.133 1 93.81 118 PRO A N 1
ATOM 920 C CA . PRO A 1 118 ? 9.312 29.156 -10.711 1 93.81 118 PRO A CA 1
ATOM 921 C C . PRO A 1 118 ? 8.141 28.188 -10.812 1 93.81 118 PRO A C 1
ATOM 923 O O . PRO A 1 118 ? 8.086 27.375 -11.734 1 93.81 118 PRO A O 1
ATOM 926 N N . ARG A 1 119 ? 7.293 28.281 -9.844 1 94.75 119 ARG A N 1
ATOM 927 C CA . ARG A 1 119 ? 6.121 27.406 -9.852 1 94.75 119 ARG A CA 1
ATOM 928 C C . ARG A 1 119 ? 5.012 27.984 -10.719 1 94.75 119 ARG A C 1
ATOM 930 O O . ARG A 1 119 ? 5.051 29.172 -11.078 1 94.75 119 ARG A O 1
ATOM 937 N N . ASN A 1 120 ? 4.023 27.125 -11.086 1 92 120 ASN A N 1
ATOM 938 C CA . ASN A 1 120 ? 2.811 27.578 -11.758 1 92 120 ASN A CA 1
ATOM 939 C C . ASN A 1 120 ? 1.908 28.375 -10.812 1 92 120 ASN A C 1
ATOM 941 O O . ASN A 1 120 ? 1.878 28.109 -9.609 1 92 120 ASN A O 1
ATOM 945 N N . LYS A 1 121 ? 1.33 29.406 -11.445 1 86.44 121 LYS A N 1
ATOM 946 C CA . LYS A 1 121 ? 0.336 30.156 -10.695 1 86.44 121 LYS A CA 1
ATOM 947 C C . LYS A 1 121 ? -1.045 30.047 -11.328 1 86.44 121 LYS A C 1
ATOM 949 O O . LYS A 1 121 ? -1.165 29.984 -12.555 1 86.44 121 LYS A O 1
ATOM 954 N N . THR A 1 122 ? -2.045 29.797 -10.523 1 84.94 122 THR A N 1
ATOM 955 C CA . THR A 1 122 ? -3.418 29.688 -11 1 84.94 122 THR A CA 1
ATOM 956 C C . THR A 1 122 ? -4.352 30.562 -10.188 1 84.94 122 THR A C 1
ATOM 958 O O . THR A 1 122 ? -4.18 30.703 -8.977 1 84.94 122 THR A O 1
ATOM 961 N N . GLU A 1 123 ? -5.246 31.203 -10.867 1 87.75 123 GLU A N 1
ATOM 962 C CA . GLU A 1 123 ? -6.258 31.984 -10.172 1 87.75 123 GLU A CA 1
ATOM 963 C C . GLU A 1 123 ? -7.504 31.156 -9.891 1 87.75 123 GLU A C 1
ATOM 965 O O . GLU A 1 123 ? -7.957 30.391 -10.742 1 87.75 123 GLU A O 1
ATOM 970 N N . ILE A 1 124 ? -7.949 31.328 -8.727 1 88.56 124 ILE A N 1
ATOM 971 C CA . ILE A 1 124 ? -9.117 30.578 -8.281 1 88.56 124 ILE A CA 1
ATOM 972 C C . ILE A 1 124 ? -10.383 31.219 -8.852 1 88.56 124 ILE A C 1
ATOM 974 O O . ILE A 1 124 ? -10.445 32.438 -9.039 1 88.56 124 ILE A O 1
ATOM 978 N N . VAL A 1 125 ? -11.367 30.312 -9.109 1 84.38 125 VAL A N 1
ATOM 979 C CA . VAL A 1 125 ? -12.719 30.781 -9.406 1 84.38 125 VAL A CA 1
ATOM 980 C C . VAL A 1 125 ? -13.617 30.562 -8.188 1 84.38 125 VAL A C 1
ATOM 982 O O . VAL A 1 125 ? -13.781 29.438 -7.727 1 84.38 125 VAL A O 1
ATOM 985 N N . ARG A 1 126 ? -14.047 31.703 -7.645 1 84.62 126 ARG A N 1
ATOM 986 C CA . ARG A 1 126 ? -14.891 31.625 -6.453 1 84.62 126 ARG A CA 1
ATOM 987 C C . ARG A 1 126 ? -16.141 30.781 -6.715 1 84.62 126 ARG A C 1
ATOM 989 O O . ARG A 1 126 ? -16.766 30.922 -7.766 1 84.62 126 ARG A O 1
ATOM 996 N N . THR A 1 127 ? -16.375 29.891 -5.855 1 76.81 127 THR A N 1
ATOM 997 C CA . THR A 1 127 ? -17.562 29.062 -5.996 1 76.81 127 THR A CA 1
ATOM 998 C C . THR A 1 127 ? -18.75 29.672 -5.25 1 76.81 127 THR A C 1
ATOM 1000 O O . THR A 1 127 ? -18.609 30.109 -4.109 1 76.81 127 THR A O 1
ATOM 1003 N N . GLY A 1 128 ? -19.938 29.594 -5.875 1 66.69 128 GLY A N 1
ATOM 1004 C CA . GLY A 1 128 ? -21.234 29.875 -5.273 1 66.69 128 GLY A CA 1
ATOM 1005 C C . GLY A 1 128 ? -21.484 31.359 -5.047 1 66.69 128 GLY A C 1
ATOM 1006 O O . GLY A 1 128 ? -20.547 32.156 -5.098 1 66.69 128 GLY A O 1
ATOM 1007 N N . LYS A 1 129 ? -22.797 31.75 -5.047 1 60.69 129 LYS A N 1
ATOM 1008 C CA . LYS A 1 129 ? -23.25 33.094 -4.73 1 60.69 129 LYS A CA 1
ATOM 1009 C C . LYS A 1 129 ? -23.234 33.344 -3.225 1 60.69 129 LYS A C 1
ATOM 1011 O O . LYS A 1 129 ? -23.172 34.5 -2.779 1 60.69 129 LYS A O 1
ATOM 1016 N N . ARG A 1 130 ? -23.281 32.219 -2.449 1 53.94 130 ARG A N 1
ATOM 1017 C CA . ARG A 1 130 ? -23.203 32.281 -0.992 1 53.94 130 ARG A CA 1
ATOM 1018 C C . ARG A 1 130 ? -22.203 31.266 -0.453 1 53.94 130 ARG A C 1
ATOM 1020 O O . ARG A 1 130 ? -22.094 30.156 -0.978 1 53.94 130 ARG A O 1
ATOM 1027 N N . PRO A 1 131 ? -21.312 31.703 0.48 1 55.88 131 PRO A N 1
ATOM 1028 C CA . PRO A 1 131 ? -20.391 30.734 1.075 1 55.88 131 PRO A CA 1
ATOM 1029 C C . PRO A 1 131 ? -21.094 29.5 1.624 1 55.88 131 PRO A C 1
ATOM 1031 O O . PRO A 1 131 ? -22.219 29.594 2.141 1 55.88 131 PRO A O 1
ATOM 1034 N N . ILE A 1 132 ? -20.562 28.266 1.334 1 58.03 132 ILE A N 1
ATOM 1035 C CA . ILE A 1 132 ? -21.047 27.016 1.885 1 58.03 132 ILE A CA 1
ATOM 1036 C C . ILE A 1 132 ? -20.562 26.859 3.328 1 58.03 132 ILE A C 1
ATOM 1038 O O . ILE A 1 132 ? -19.359 26.781 3.584 1 58.03 132 ILE A O 1
ATOM 1042 N N . ILE A 1 133 ? -21.484 27.125 4.254 1 68 133 ILE A N 1
ATOM 1043 C CA . ILE A 1 133 ? -21.203 27.141 5.684 1 68 133 ILE A CA 1
ATOM 1044 C C . ILE A 1 133 ? -21.438 25.75 6.277 1 68 133 ILE A C 1
ATOM 1046 O O . ILE A 1 133 ? -22 24.875 5.617 1 68 133 ILE A O 1
ATOM 1050 N N . SER A 1 134 ? -20.922 25.547 7.438 1 71.5 134 SER A N 1
ATOM 1051 C CA . SER A 1 134 ? -21.078 24.266 8.141 1 71.5 134 SER A CA 1
ATOM 1052 C C . SER A 1 134 ? -22.5 24.094 8.656 1 71.5 134 SER A C 1
ATOM 1054 O O . SER A 1 134 ? -22.891 24.734 9.641 1 71.5 134 SER A O 1
ATOM 1056 N N . ASN A 1 135 ? -23.281 23.281 7.98 1 79.25 135 ASN A N 1
ATOM 1057 C CA . ASN A 1 135 ? -24.625 22.953 8.461 1 79.25 135 ASN A CA 1
ATOM 1058 C C . ASN A 1 135 ? -24.562 22.172 9.766 1 79.25 135 ASN A C 1
ATOM 1060 O O . ASN A 1 135 ? -25.438 22.328 10.633 1 79.25 135 ASN A O 1
ATOM 1064 N N . SER A 1 136 ? -23.469 21.547 9.914 1 86.06 136 SER A N 1
ATOM 1065 C CA . SER A 1 136 ? -23.328 20.734 11.117 1 86.06 136 SER A CA 1
ATOM 1066 C C . SER A 1 136 ? -23.172 21.594 12.359 1 86.06 136 SER A C 1
ATOM 1068 O O . SER A 1 136 ? -23.766 21.312 13.406 1 86.06 136 SER A O 1
ATOM 1070 N N . GLU A 1 137 ? -22.453 22.641 12.258 1 91.38 137 GLU A N 1
ATOM 1071 C CA . GLU A 1 137 ? -22.297 23.547 13.391 1 91.38 137 GLU A CA 1
ATOM 1072 C C . GLU A 1 137 ? -23.625 24.203 13.766 1 91.38 137 GLU A C 1
ATOM 1074 O O . GLU A 1 137 ? -23.969 24.297 14.953 1 91.38 137 GLU A O 1
ATOM 1079 N N . ILE A 1 138 ? -24.375 24.578 12.789 1 94.62 138 ILE A N 1
ATOM 1080 C CA . ILE A 1 138 ? -25.656 25.219 13.023 1 94.62 138 ILE A CA 1
ATOM 1081 C C . ILE A 1 138 ? -26.609 24.234 13.711 1 94.62 138 ILE A C 1
ATOM 1083 O O . ILE A 1 138 ? -27.203 24.562 14.734 1 94.62 138 ILE A O 1
ATOM 1087 N N . MET A 1 139 ? -26.625 23.047 13.188 1 94.5 139 MET A N 1
ATOM 1088 C CA . MET A 1 139 ? -27.531 22.047 13.719 1 94.5 139 MET A CA 1
ATOM 1089 C C . MET A 1 139 ? -27.141 21.625 15.133 1 94.5 139 MET A C 1
ATOM 1091 O O . MET A 1 139 ? -27.984 21.266 15.938 1 94.5 139 MET A O 1
ATOM 1095 N N . ASN A 1 140 ? -25.891 21.75 15.43 1 95.62 140 ASN A N 1
ATOM 1096 C CA . ASN A 1 140 ? -25.406 21.344 16.75 1 95.62 140 ASN A CA 1
ATOM 1097 C C . ASN A 1 140 ? -25.688 22.406 17.797 1 95.62 140 ASN A C 1
ATOM 1099 O O . ASN A 1 140 ? -26.016 22.078 18.938 1 95.62 140 ASN A O 1
ATOM 1103 N N . TRP A 1 141 ? -25.594 23.688 17.438 1 97.88 141 TRP A N 1
ATOM 1104 C CA . TRP A 1 141 ? -25.5 24.703 18.469 1 97.88 141 TRP A CA 1
ATOM 1105 C C . TRP A 1 141 ? -26.766 25.531 18.547 1 97.88 141 TRP A C 1
ATOM 1107 O O . TRP A 1 141 ? -27.219 25.906 19.641 1 97.88 141 TRP A O 1
ATOM 1117 N N . VAL A 1 142 ? -27.438 25.844 17.438 1 97.81 142 VAL A N 1
ATOM 1118 C CA . VAL A 1 142 ? -28.578 26.75 17.438 1 97.81 142 VAL A CA 1
ATOM 1119 C C . VAL A 1 142 ? -29.703 26.141 18.281 1 97.81 142 VAL A C 1
ATOM 1121 O O . VAL A 1 142 ? -30.25 26.797 19.172 1 97.81 142 VAL A O 1
ATOM 1124 N N . PRO A 1 143 ? -30 24.812 18.125 1 97.88 143 PRO A N 1
ATOM 1125 C CA . PRO A 1 143 ? -31.078 24.234 18.938 1 97.88 143 PRO A CA 1
ATOM 1126 C C . PRO A 1 143 ? -30.75 24.234 20.438 1 97.88 143 PRO A C 1
ATOM 1128 O O . PRO A 1 143 ? -31.656 24.078 21.266 1 97.88 143 PRO A O 1
ATOM 1131 N N . ARG A 1 144 ? -29.5 24.5 20.797 1 98.44 144 ARG A N 1
ATOM 1132 C CA . ARG A 1 144 ? -29.062 24.391 22.172 1 98.44 144 ARG A CA 1
ATOM 1133 C C . ARG A 1 144 ? -28.922 25.766 22.828 1 98.44 144 ARG A C 1
ATOM 1135 O O . ARG A 1 144 ? -28.328 25.891 23.891 1 98.44 144 ARG A O 1
ATOM 1142 N N . GLY A 1 145 ? -29.391 26.719 22.141 1 98.19 145 GLY A N 1
ATOM 1143 C CA . GLY A 1 145 ? -29.422 28.047 22.719 1 98.19 145 GLY A CA 1
ATOM 1144 C C . GLY A 1 145 ? -28.188 28.875 22.406 1 98.19 145 GLY A C 1
ATOM 1145 O O . GLY A 1 145 ? -27.703 29.609 23.266 1 98.19 145 GLY A O 1
ATOM 1146 N N . TYR A 1 146 ? -27.703 28.688 21.25 1 98.62 146 TYR A N 1
ATOM 1147 C CA . TYR A 1 146 ? -26.609 29.516 20.75 1 98.62 146 TYR A CA 1
ATOM 1148 C C . TYR A 1 146 ? -26.984 30.172 19.422 1 98.62 146 TYR A C 1
ATOM 1150 O O . TYR A 1 146 ? -27.906 29.719 18.734 1 98.62 146 TYR A O 1
ATOM 1158 N N . ILE A 1 147 ? -26.312 31.234 19.125 1 98.31 147 ILE A N 1
ATOM 1159 C CA . ILE A 1 147 ? -26.25 31.797 17.781 1 98.31 147 ILE A CA 1
ATOM 1160 C C . ILE A 1 147 ? -24.969 31.328 17.094 1 98.31 147 ILE A C 1
ATOM 1162 O O . ILE A 1 147 ? -23.922 31.234 17.719 1 98.31 147 ILE A O 1
ATOM 1166 N N . VAL A 1 148 ? -25.094 30.984 15.797 1 98.06 148 VAL A N 1
ATOM 1167 C CA . VAL A 1 148 ? -23.906 30.578 15.055 1 98.06 148 VAL A CA 1
ATOM 1168 C C . VAL A 1 148 ? -23.562 31.656 14.023 1 98.06 148 VAL A C 1
ATOM 1170 O O . VAL A 1 148 ? -24.422 32.094 13.258 1 98.06 148 VAL A O 1
ATOM 1173 N N . VAL A 1 149 ? -22.344 32.094 14.039 1 97.75 149 VAL A N 1
ATOM 1174 C CA . VAL A 1 149 ? -21.828 33.062 13.078 1 97.75 149 VAL A CA 1
ATOM 1175 C C . VAL A 1 149 ? -20.656 32.438 12.305 1 97.75 149 VAL A C 1
ATOM 1177 O O . VAL A 1 149 ? -19.75 31.875 12.898 1 97.75 149 VAL A O 1
ATOM 1180 N N . HIS A 1 150 ? -20.766 32.5 11 1 96.69 150 HIS A N 1
ATOM 1181 C CA . HIS A 1 150 ? -19.656 32.156 10.125 1 96.69 150 HIS A CA 1
ATOM 1182 C C . HIS A 1 150 ? -19.094 33.406 9.438 1 96.69 150 HIS A C 1
ATOM 1184 O O . HIS A 1 150 ? -19.844 34.312 9.07 1 96.69 150 HIS A O 1
ATOM 1190 N N . SER A 1 151 ? -17.828 33.406 9.273 1 96.75 151 SER A N 1
ATOM 1191 C CA . SER A 1 151 ? -17.234 34.5 8.492 1 96.75 151 SER A CA 1
ATOM 1192 C C . SER A 1 151 ? -16.172 33.969 7.539 1 96.75 151 SER A C 1
ATOM 1194 O O . SER A 1 151 ? -15.633 32.875 7.746 1 96.75 151 SER A O 1
ATOM 1196 N N . SER A 1 152 ? -15.945 34.719 6.5 1 96 152 SER A N 1
ATOM 1197 C CA . SER A 1 152 ? -14.828 34.438 5.602 1 96 152 SER A CA 1
ATOM 1198 C C . SER A 1 152 ? -13.602 35.25 5.984 1 96 152 SER A C 1
ATOM 1200 O O . SER A 1 152 ? -13.711 36.438 6.348 1 96 152 SER A O 1
ATOM 1202 N N . SER A 1 153 ? -12.453 34.656 5.883 1 97.06 153 SER A N 1
ATOM 1203 C CA . SER A 1 153 ? -11.188 35.312 6.164 1 97.06 153 SER A CA 1
ATOM 1204 C C . SER A 1 153 ? -10.938 36.438 5.176 1 97.06 153 SER A C 1
ATOM 1206 O O . SER A 1 153 ? -11.523 36.469 4.09 1 97.06 153 SER A O 1
ATOM 1208 N N . PRO A 1 154 ? -10.07 37.344 5.543 1 98.25 154 PRO A N 1
ATOM 1209 C CA . PRO A 1 154 ? -9.766 38.438 4.629 1 98.25 154 PRO A CA 1
ATOM 1210 C C . PRO A 1 154 ? -9.359 37.969 3.24 1 98.25 154 PRO A C 1
ATOM 1212 O O . PRO A 1 154 ? -8.555 37.031 3.115 1 98.25 154 PRO A O 1
ATOM 1215 N N . GLY A 1 155 ? -9.969 38.656 2.254 1 97.25 155 GLY A N 1
ATOM 1216 C CA . GLY A 1 155 ? -9.609 38.375 0.874 1 97.25 155 GLY A CA 1
ATOM 1217 C C . GLY A 1 155 ? -10.18 37.062 0.359 1 97.25 155 GLY A C 1
ATOM 1218 O O . GLY A 1 155 ? -9.781 36.562 -0.702 1 97.25 155 GLY A O 1
ATOM 1219 N N . THR A 1 156 ? -11.086 36.375 1.053 1 96.25 156 THR A N 1
ATOM 1220 C CA . THR A 1 156 ? -11.734 35.156 0.617 1 96.25 156 THR A CA 1
ATOM 1221 C C . THR A 1 156 ? -13.25 35.312 0.619 1 96.25 156 THR A C 1
ATOM 1223 O O . THR A 1 156 ? -13.797 36.094 1.386 1 96.25 156 THR A O 1
ATOM 1226 N N . GLY A 1 157 ? -13.891 34.562 -0.306 1 94.44 157 GLY A N 1
ATOM 1227 C CA . GLY A 1 157 ? -15.344 34.656 -0.412 1 94.44 157 GLY A CA 1
ATOM 1228 C C . GLY A 1 157 ? -15.852 36.062 -0.607 1 94.44 157 GLY A C 1
ATOM 1229 O O . GLY A 1 157 ? -15.398 36.781 -1.51 1 94.44 157 GLY A O 1
ATOM 1230 N N . LEU A 1 158 ? -16.75 36.5 0.333 1 94.69 158 LEU A N 1
ATOM 1231 C CA . LEU A 1 158 ? -17.359 37.812 0.197 1 94.69 158 LEU A CA 1
ATOM 1232 C C . LEU A 1 158 ? -16.703 38.812 1.132 1 94.69 158 LEU A C 1
ATOM 1234 O O . LEU A 1 158 ? -17.141 39.969 1.234 1 94.69 158 LEU A O 1
ATOM 1238 N N . SER A 1 159 ? -15.672 38.344 1.816 1 97.12 159 SER A N 1
ATOM 1239 C CA . SER A 1 159 ? -14.898 39.281 2.641 1 97.12 159 SER A CA 1
ATOM 1240 C C . SER A 1 159 ? -13.945 40.125 1.792 1 97.12 159 SER A C 1
ATOM 1242 O O . SER A 1 159 ? -13.375 39.625 0.821 1 97.12 159 SER A O 1
ATOM 1244 N N . GLN A 1 160 ? -13.812 41.344 2.158 1 97.88 160 GLN A N 1
ATOM 1245 C CA . GLN A 1 160 ? -12.867 42.25 1.502 1 97.88 160 GLN A CA 1
ATOM 1246 C C . GLN A 1 160 ? -11.453 42.031 2.031 1 97.88 160 GLN A C 1
ATOM 1248 O O . GLN A 1 160 ? -11.242 41.312 2.99 1 97.88 160 GLN A O 1
ATOM 1253 N N . GLY A 1 161 ? -10.453 42.719 1.295 1 98.12 161 GLY A N 1
ATOM 1254 C CA . GLY A 1 161 ? -9.07 42.625 1.741 1 98.12 161 GLY A CA 1
ATOM 1255 C C . GLY A 1 161 ? -8.266 41.594 0.989 1 98.12 161 GLY A C 1
ATOM 1256 O O . GLY A 1 161 ? -8.57 41.25 -0.16 1 98.12 161 GLY A O 1
ATOM 1257 N N . SER A 1 162 ? -7.168 41.156 1.649 1 98.25 162 SER A N 1
ATOM 1258 C CA . SER A 1 162 ? -6.23 40.219 1.066 1 98.25 162 SER A CA 1
ATOM 1259 C C . SER A 1 162 ? -5.914 39.062 2.039 1 98.25 162 SER A C 1
ATOM 1261 O O . SER A 1 162 ? -5.781 39.312 3.244 1 98.25 162 SER A O 1
ATOM 1263 N N . PRO A 1 163 ? -5.836 37.844 1.459 1 97.5 163 PRO A N 1
ATOM 1264 C CA . PRO A 1 163 ? -5.188 36.844 2.311 1 97.5 163 PRO A CA 1
ATOM 1265 C C . PRO A 1 163 ? -3.738 37.188 2.633 1 97.5 163 PRO A C 1
ATOM 1267 O O . PRO A 1 163 ? -3.023 37.75 1.781 1 97.5 163 PRO A O 1
ATOM 1270 N N . THR A 1 164 ? -3.344 36.938 3.836 1 97.69 164 THR A N 1
ATOM 1271 C CA . THR A 1 164 ? -1.943 37.125 4.203 1 97.69 164 THR A CA 1
ATOM 1272 C C . THR A 1 164 ? -1.376 35.844 4.793 1 97.69 164 THR A C 1
ATOM 1274 O O . THR A 1 164 ? -0.159 35.688 4.93 1 97.69 164 THR A O 1
ATOM 1277 N N . VAL A 1 165 ? -2.201 34.906 5.129 1 98.06 165 VAL A N 1
ATOM 1278 C CA . VAL A 1 165 ? -1.825 33.625 5.719 1 98.06 165 VAL A CA 1
ATOM 1279 C C . VAL A 1 165 ? -0.95 33.875 6.949 1 98.06 165 VAL A C 1
ATOM 1281 O O . VAL A 1 165 ? 0.276 33.75 6.875 1 98.06 165 VAL A O 1
ATOM 1284 N N . GLY A 1 166 ? -1.539 34.062 8.047 1 97.38 166 GLY A N 1
ATOM 1285 C CA . GLY A 1 166 ? -0.809 34.188 9.297 1 97.38 166 GLY A CA 1
ATOM 1286 C C . GLY A 1 166 ? -0.394 35.625 9.594 1 97.38 166 GLY A C 1
ATOM 1287 O O . GLY A 1 166 ? 0.247 35.875 10.609 1 97.38 166 GLY A O 1
ATOM 1288 N N . GLY A 1 167 ? -0.689 36.5 8.727 1 96.5 167 GLY A N 1
ATOM 1289 C CA . GLY A 1 167 ? -0.394 37.906 8.992 1 96.5 167 GLY A CA 1
ATOM 1290 C C . GLY A 1 167 ? -1.331 38.531 10.016 1 96.5 167 GLY A C 1
ATOM 1291 O O . GLY A 1 167 ? -2.273 37.875 10.477 1 96.5 167 GLY A O 1
ATOM 1292 N N . ASP A 1 168 ? -1.151 39.781 10.328 1 97.06 168 ASP A N 1
ATOM 1293 C CA . ASP A 1 168 ? -1.882 40.469 11.391 1 97.06 168 ASP A CA 1
ATOM 1294 C C . ASP A 1 168 ? -3.377 40.531 11.086 1 97.06 168 ASP A C 1
ATOM 1296 O O . ASP A 1 168 ? -4.207 40.438 11.992 1 97.06 168 ASP A O 1
ATOM 1300 N N . ASN A 1 169 ? -3.703 40.75 9.844 1 97.88 169 ASN A N 1
ATOM 1301 C CA . ASN A 1 169 ? -5.113 40.906 9.5 1 97.88 169 ASN A CA 1
ATOM 1302 C C . ASN A 1 169 ? -5.91 39.625 9.805 1 97.88 169 ASN A C 1
ATOM 1304 O O . ASN A 1 169 ? -7.121 39.688 10.023 1 97.88 169 ASN A O 1
ATOM 1308 N N . GLU A 1 170 ? -5.238 38.5 9.883 1 97 170 GLU A N 1
ATOM 1309 C CA . GLU A 1 170 ? -5.938 37.25 10.172 1 97 170 GLU A CA 1
ATOM 1310 C C . GLU A 1 170 ? -6.363 37.188 11.633 1 97 170 GLU A C 1
ATOM 1312 O O . GLU A 1 170 ? -7.359 36.531 11.969 1 97 170 GLU A O 1
ATOM 1317 N N . SER A 1 171 ? -5.645 37.844 12.5 1 98.25 171 SER A N 1
ATOM 1318 C CA . SER A 1 171 ? -6.023 37.938 13.906 1 98.25 171 SER A CA 1
ATOM 1319 C C . SER A 1 171 ? -7.012 39.062 14.125 1 98.25 171 SER A C 1
ATOM 1321 O O . SER A 1 171 ? -7.965 38.938 14.898 1 98.25 171 SER A O 1
ATOM 1323 N N . LEU A 1 172 ? -6.859 40.094 13.375 1 98.62 172 LEU A N 1
ATOM 1324 C CA . LEU A 1 172 ? -7.617 41.312 13.625 1 98.62 172 LEU A CA 1
ATOM 1325 C C . LEU A 1 172 ? -9.008 41.219 13.016 1 98.62 172 LEU A C 1
ATOM 1327 O O . LEU A 1 172 ? -9.953 41.844 13.508 1 98.62 172 LEU A O 1
ATOM 1331 N N . ALA A 1 173 ? -9.133 40.438 11.984 1 98.81 173 ALA A N 1
ATOM 1332 C CA . ALA A 1 173 ? -10.438 40.312 11.352 1 98.81 173 ALA A CA 1
ATOM 1333 C C . ALA A 1 173 ? -11.438 39.625 12.289 1 98.81 173 ALA A C 1
ATOM 1335 O O . ALA A 1 173 ? -12.5 40.188 12.578 1 98.81 173 ALA A O 1
ATOM 1336 N N . PRO A 1 174 ? -11.094 38.469 12.789 1 98.81 174 PRO A N 1
ATOM 1337 C CA . PRO A 1 174 ? -12.055 37.906 13.742 1 98.81 174 PRO A CA 1
ATOM 1338 C C . PRO A 1 174 ? -12.203 38.75 15 1 98.81 174 PRO A C 1
ATOM 1340 O O . PRO A 1 174 ? -13.273 38.781 15.609 1 98.81 174 PRO A O 1
ATOM 1343 N N . LYS A 1 175 ? -11.18 39.469 15.414 1 98.81 175 LYS A N 1
ATOM 1344 C CA . LYS A 1 175 ? -11.305 40.406 16.516 1 98.81 175 LYS A CA 1
ATOM 1345 C C . LYS A 1 175 ? -12.414 41.406 16.25 1 98.81 175 LYS A C 1
ATOM 1347 O O . LYS A 1 175 ? -13.25 41.688 17.125 1 98.81 175 LYS A O 1
ATOM 1352 N N . ALA A 1 176 ? -12.438 41.969 15.062 1 98.88 176 ALA A N 1
ATOM 1353 C CA . ALA A 1 176 ? -13.445 42.969 14.695 1 98.88 176 ALA A CA 1
ATOM 1354 C C . ALA A 1 176 ? -14.852 42.375 14.781 1 98.88 176 ALA A C 1
ATOM 1356 O O . ALA A 1 176 ? -15.781 43.031 15.258 1 98.88 176 ALA A O 1
ATOM 1357 N N . VAL A 1 177 ? -15.008 41.188 14.305 1 98.88 177 VAL A N 1
ATOM 1358 C CA . VAL A 1 177 ? -16.312 40.531 14.336 1 98.88 177 VAL A CA 1
ATOM 1359 C C . VAL A 1 177 ? -16.734 40.312 15.789 1 98.88 177 VAL A C 1
ATOM 1361 O O . VAL A 1 177 ? -17.891 40.562 16.141 1 98.88 177 VAL A O 1
ATOM 1364 N N . ILE A 1 178 ? -15.805 39.906 16.656 1 98.94 178 ILE A N 1
ATOM 1365 C CA . ILE A 1 178 ? -16.109 39.688 18.062 1 98.94 178 ILE A CA 1
ATOM 1366 C C . ILE A 1 178 ? -16.484 41 18.719 1 98.94 178 ILE A C 1
ATOM 1368 O O . ILE A 1 178 ? -17.406 41.062 19.531 1 98.94 178 ILE A O 1
ATOM 1372 N N . GLU A 1 179 ? -15.781 42.062 18.375 1 98.88 179 GLU A N 1
ATOM 1373 C CA . GLU A 1 179 ? -16.109 43.375 18.922 1 98.88 179 GLU A CA 1
ATOM 1374 C C . GLU A 1 179 ? -17.531 43.781 18.516 1 98.88 179 GLU A C 1
ATOM 1376 O O . GLU A 1 179 ? -18.266 44.344 19.328 1 98.88 179 GLU A O 1
ATOM 1381 N N . TRP A 1 180 ? -17.906 43.5 17.297 1 98.88 180 TRP A N 1
ATOM 1382 C CA . TRP A 1 180 ? -19.266 43.781 16.859 1 98.88 180 TRP A CA 1
ATOM 1383 C C . TRP A 1 180 ? -20.281 42.969 17.672 1 98.88 180 TRP A C 1
ATOM 1385 O O . TRP A 1 180 ? -21.297 43.5 18.109 1 98.88 180 TRP A O 1
ATOM 1395 N N . LEU A 1 181 ? -19.969 41.75 17.938 1 98.81 181 LEU A N 1
ATOM 1396 C CA . LEU A 1 181 ? -20.844 40.844 18.672 1 98.81 181 LEU A CA 1
ATOM 1397 C C . LEU A 1 181 ? -20.953 41.25 20.141 1 98.81 181 LEU A C 1
ATOM 1399 O O . LEU A 1 181 ? -21.859 40.812 20.844 1 98.81 181 LEU A O 1
ATOM 1403 N N . THR A 1 182 ? -20 42.094 20.578 1 98.25 182 THR A N 1
ATOM 1404 C CA . THR A 1 182 ? -20 42.531 21.969 1 98.25 182 THR A CA 1
ATOM 1405 C C . THR A 1 182 ? -20.516 43.969 22.078 1 98.25 182 THR A C 1
ATOM 1407 O O . THR A 1 182 ? -20.5 44.562 23.156 1 98.25 182 THR A O 1
ATOM 1410 N N . GLY A 1 183 ? -20.844 44.531 20.953 1 97.94 183 GLY A N 1
ATOM 1411 C CA . GLY A 1 183 ? -21.594 45.781 21.047 1 97.94 183 GLY A CA 1
ATOM 1412 C C . GLY A 1 183 ? -20.953 46.938 20.281 1 97.94 183 GLY A C 1
ATOM 1413 O O . GLY A 1 183 ? -21.531 48 20.172 1 97.94 183 GLY A O 1
ATOM 1414 N N . LYS A 1 184 ? -19.812 46.719 19.703 1 98.25 184 LYS A N 1
ATOM 1415 C CA . LYS A 1 184 ? -19.188 47.75 18.906 1 98.25 184 LYS A CA 1
ATOM 1416 C C . LYS A 1 184 ? -20.016 48.062 17.672 1 98.25 184 LYS A C 1
ATOM 1418 O O . LYS A 1 184 ? -20.562 47.156 17.031 1 98.25 184 LYS A O 1
ATOM 1423 N N . ASP A 1 185 ? -20.094 49.375 17.266 1 98.06 185 ASP A N 1
ATOM 1424 C CA . ASP A 1 185 ? -20.906 49.812 16.141 1 98.06 185 ASP A CA 1
ATOM 1425 C C . ASP A 1 185 ? -20.109 49.781 14.836 1 98.06 185 ASP A C 1
ATOM 1427 O O . ASP A 1 185 ? -19.891 50.781 14.188 1 98.06 185 ASP A O 1
ATOM 1431 N N . ASN A 1 186 ? -19.812 48.594 14.375 1 98.56 186 ASN A N 1
ATOM 1432 C CA . ASN A 1 186 ? -19.031 48.438 13.148 1 98.56 186 ASN A CA 1
ATOM 1433 C C . ASN A 1 186 ? -19.641 47.375 12.219 1 98.56 186 ASN A C 1
ATOM 1435 O O . ASN A 1 186 ? -18.953 46.844 11.344 1 98.56 186 ASN A O 1
ATOM 1439 N N . GLY A 1 187 ? -20.922 47.031 12.43 1 98.69 187 GLY A N 1
ATOM 1440 C CA . GLY A 1 187 ? -21.656 46.125 11.531 1 98.69 187 GLY A CA 1
ATOM 1441 C C . GLY A 1 187 ? -22.438 46.875 10.477 1 98.69 187 GLY A C 1
ATOM 1442 O O . GLY A 1 187 ? -22.953 47.969 10.727 1 98.69 187 GLY A O 1
ATOM 1443 N N . TYR A 1 188 ? -22.516 46.281 9.289 1 98.69 188 TYR A N 1
ATOM 1444 C CA . TYR A 1 188 ? -23.219 46.875 8.156 1 98.69 188 TYR A CA 1
ATOM 1445 C C . TYR A 1 188 ? -24.094 45.812 7.461 1 98.69 188 TYR A C 1
ATOM 1447 O O . TYR A 1 188 ? -23.797 44.625 7.516 1 98.69 188 TYR A O 1
ATOM 1455 N N . THR A 1 189 ? -25.109 46.281 6.684 1 97.44 189 THR A N 1
ATOM 1456 C CA . THR A 1 189 ? -26.031 45.406 6.004 1 97.44 189 THR A CA 1
ATOM 1457 C C . THR A 1 189 ? -25.5 45 4.629 1 97.44 189 THR A C 1
ATOM 1459 O O . THR A 1 189 ? -25.969 44.031 4.02 1 97.44 189 THR A O 1
ATOM 1462 N N . THR A 1 190 ? -24.531 45.844 4.18 1 96.25 190 THR A N 1
ATOM 1463 C CA . THR A 1 190 ? -23.969 45.594 2.857 1 96.25 190 THR A CA 1
ATOM 1464 C C . THR A 1 190 ? -22.453 45.812 2.865 1 96.25 190 THR A C 1
ATOM 1466 O O . THR A 1 190 ? -21.922 46.406 3.807 1 96.25 190 THR A O 1
ATOM 1469 N N . PRO A 1 191 ? -21.719 45.375 1.925 1 95.56 191 PRO A N 1
ATOM 1470 C CA . PRO A 1 191 ? -20.266 45.469 1.922 1 95.56 191 PRO A CA 1
ATOM 1471 C C . PRO A 1 191 ? -19.781 46.906 1.766 1 95.56 191 PRO A C 1
ATOM 1473 O O . PRO A 1 191 ? -18.703 47.281 2.252 1 95.56 191 PRO A O 1
ATOM 1476 N N . ASP A 1 192 ? -20.625 47.781 1.12 1 95 192 ASP A N 1
ATOM 1477 C CA . ASP A 1 192 ? -20.141 49.125 0.799 1 95 192 ASP A CA 1
ATOM 1478 C C . ASP A 1 192 ? -21.125 50.188 1.26 1 95 192 ASP A C 1
ATOM 1480 O 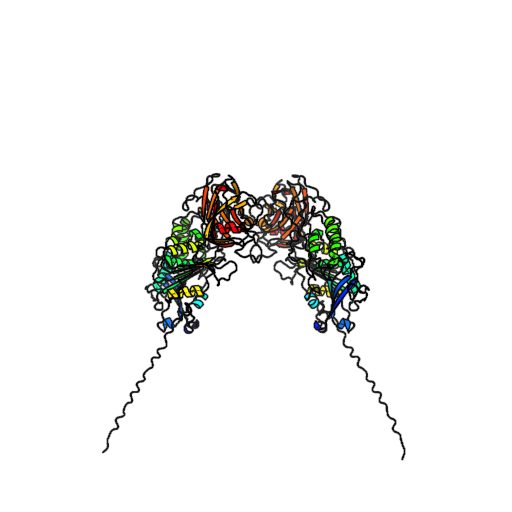O . ASP A 1 192 ? -20.891 51.375 1.06 1 95 192 ASP A O 1
ATOM 1484 N N . GLY A 1 193 ? -22.156 49.75 1.85 1 96.12 193 GLY A N 1
ATOM 1485 C CA . GLY A 1 193 ? -23.188 50.688 2.24 1 96.12 193 GLY A CA 1
ATOM 1486 C C . GLY A 1 193 ? -22.953 51.281 3.615 1 96.12 193 GLY A C 1
ATOM 1487 O O . GLY A 1 193 ? -21.984 50.969 4.289 1 96.12 193 GLY A O 1
ATOM 1488 N N . ASN A 1 194 ? -23.922 52.188 4.008 1 96.56 194 ASN A N 1
ATOM 1489 C CA . ASN A 1 194 ? -23.75 52.938 5.254 1 96.56 194 ASN A CA 1
ATOM 1490 C C . ASN A 1 194 ? -24.797 52.531 6.293 1 96.56 194 ASN A C 1
ATOM 1492 O O . ASN A 1 194 ? -24.797 53.062 7.402 1 96.56 194 ASN A O 1
ATOM 1496 N N . GLU A 1 195 ? -25.609 51.562 5.965 1 98 195 GLU A N 1
ATOM 1497 C CA . GLU A 1 195 ? -26.625 51.125 6.922 1 98 195 GLU A CA 1
ATOM 1498 C C . GLU A 1 195 ? -26.016 50.219 7.988 1 98 195 GLU A C 1
ATOM 1500 O O . GLU A 1 195 ? -25.609 49.094 7.691 1 98 195 GLU A O 1
ATOM 1505 N N . LYS A 1 196 ? -26.047 50.719 9.203 1 98.12 196 LYS A N 1
ATOM 1506 C CA . LYS A 1 196 ? -25.484 49.969 10.328 1 98.12 196 LYS A CA 1
ATOM 1507 C C . LYS A 1 196 ? -26.453 48.906 10.852 1 98.12 196 LYS A C 1
ATOM 1509 O O . LYS A 1 196 ? -27.656 49.031 10.672 1 98.12 196 LYS A O 1
ATOM 1514 N N . VAL A 1 197 ? -25.875 47.938 11.438 1 98 197 VAL A N 1
ATOM 1515 C CA . VAL A 1 197 ? -26.656 46.906 12.094 1 98 197 VAL A CA 1
ATOM 1516 C C . VAL A 1 197 ? -25.984 46.469 13.398 1 98 197 VAL A C 1
ATOM 1518 O O . VAL A 1 197 ? -24.766 46.312 13.438 1 98 197 VAL A O 1
ATOM 1521 N N . SER A 1 198 ? -26.703 46.406 14.469 1 97.75 198 SER A N 1
ATOM 1522 C CA . SER A 1 198 ? -26.188 45.969 15.758 1 97.75 198 SER A CA 1
ATOM 1523 C C . SER A 1 198 ? -26.5 44.5 16 1 97.75 198 SER A C 1
ATOM 1525 O O . SER A 1 198 ? -27.484 43.969 15.469 1 97.75 198 SER A O 1
ATOM 1527 N N . ALA A 1 199 ? -25.672 43.875 16.812 1 98.25 199 ALA A N 1
ATOM 1528 C CA . ALA A 1 199 ? -25.922 42.5 17.234 1 98.25 199 ALA A CA 1
ATOM 1529 C C . ALA A 1 199 ? -26.688 42.469 18.547 1 98.25 199 ALA A C 1
ATOM 1531 O O . ALA A 1 199 ? -26.266 41.844 19.5 1 98.25 199 ALA A O 1
ATOM 1532 N N . PHE A 1 200 ? -27.859 43.062 18.578 1 97.44 200 PHE A N 1
ATOM 1533 C CA . PHE A 1 200 ? -28.641 43.25 19.781 1 97.44 200 PHE A CA 1
ATOM 1534 C C . PHE A 1 200 ? -29.062 41.906 20.375 1 97.44 200 PHE A C 1
ATOM 1536 O O . PHE A 1 200 ? -29.453 41.812 21.531 1 97.44 200 PHE A O 1
ATOM 1543 N N . TRP A 1 201 ? -28.984 40.906 19.641 1 97.88 201 TRP A N 1
ATOM 1544 C CA . TRP A 1 201 ? -29.422 39.562 20 1 97.88 201 TRP A CA 1
ATOM 1545 C C . TRP A 1 201 ? -28.297 38.781 20.703 1 97.88 201 TRP A C 1
ATOM 1547 O O . TRP A 1 201 ? -28.5 37.688 21.203 1 97.88 201 TRP A O 1
ATOM 1557 N N . SER A 1 202 ? -27.062 39.312 20.734 1 98.56 202 SER A N 1
ATOM 1558 C CA . SER A 1 202 ? -25.906 38.625 21.328 1 98.56 202 SER A CA 1
ATOM 1559 C C . SER A 1 202 ? -25.766 38.969 22.812 1 98.56 202 SER A C 1
ATOM 1561 O O . SER A 1 202 ? -26 40.125 23.203 1 98.56 202 SER A O 1
ATOM 1563 N N . THR A 1 203 ? -25.344 38.031 23.641 1 98.44 203 THR A N 1
ATOM 1564 C CA . THR A 1 203 ? -25.016 38.281 25.031 1 98.44 203 THR A CA 1
ATOM 1565 C C . THR A 1 203 ? -23.625 38.906 25.156 1 98.44 203 THR A C 1
ATOM 1567 O O . THR A 1 203 ? -23.25 39.406 26.219 1 98.44 203 THR A O 1
ATOM 1570 N N . GLY A 1 204 ? -22.875 38.844 24.078 1 98.44 204 GLY A N 1
ATOM 1571 C CA . GLY A 1 204 ? -21.5 39.344 24.094 1 98.44 204 GLY A CA 1
ATOM 1572 C C . GLY A 1 204 ? -20.484 38.281 24.453 1 98.44 204 GLY A C 1
ATOM 1573 O O . GLY A 1 204 ? -19.281 38.531 24.5 1 98.44 204 GLY A O 1
ATOM 1574 N N . LYS A 1 205 ? -20.922 37.094 24.781 1 98.81 205 LYS A N 1
ATOM 1575 C CA . LYS A 1 205 ? -20.047 35.969 25.031 1 98.81 205 LYS A CA 1
ATOM 1576 C C . LYS A 1 205 ? -19.859 35.125 23.766 1 98.81 205 LYS A C 1
ATOM 1578 O O . LYS A 1 205 ? -20.828 34.625 23.203 1 98.81 205 LYS A O 1
ATOM 1583 N N . VAL A 1 206 ? -18.609 35 23.359 1 98.94 206 VAL A N 1
ATOM 1584 C CA . VAL A 1 206 ? -18.297 34.344 22.094 1 98.94 206 VAL A CA 1
ATOM 1585 C C . VAL A 1 206 ? -17.344 33.188 22.328 1 98.94 206 VAL A C 1
ATOM 1587 O O . VAL A 1 206 ? -16.391 33.312 23.109 1 98.94 206 VAL A O 1
ATOM 1590 N N . GLY A 1 207 ? -17.578 32.094 21.781 1 98.88 207 GLY A N 1
ATOM 1591 C CA . GLY A 1 207 ? -16.656 30.984 21.625 1 98.88 207 GLY A CA 1
ATOM 1592 C C . GLY A 1 207 ? -16.312 30.703 20.172 1 98.88 207 GLY A C 1
ATOM 1593 O O . GLY A 1 207 ? -17.156 30.891 19.281 1 98.88 207 GLY A O 1
ATOM 1594 N N . MET A 1 208 ? -15.078 30.25 19.891 1 98.81 208 MET A N 1
ATOM 1595 C CA . MET A 1 208 ? -14.68 29.922 18.516 1 98.81 208 MET A CA 1
ATOM 1596 C C . MET A 1 208 ? -14.164 28.484 18.438 1 98.81 208 MET A C 1
ATOM 1598 O O . MET A 1 208 ? -13.555 27.984 19.391 1 98.81 208 MET A O 1
ATOM 1602 N N . THR A 1 209 ? -14.43 27.875 17.344 1 97.94 209 THR A N 1
ATOM 1603 C CA . THR A 1 209 ? -13.938 26.516 17.078 1 97.94 209 THR A CA 1
ATOM 1604 C C . THR A 1 209 ? -13.758 26.297 15.578 1 97.94 209 THR A C 1
ATOM 1606 O O . THR A 1 209 ? -14.133 27.141 14.773 1 97.94 209 THR A O 1
ATOM 1609 N N . GLY A 1 210 ? -13.109 25.25 15.25 1 96.69 210 GLY A N 1
ATOM 1610 C CA . GLY A 1 210 ? -12.859 24.828 13.883 1 96.69 210 GLY A CA 1
ATOM 1611 C C . GLY A 1 210 ? -11.703 23.844 13.758 1 96.69 210 GLY A C 1
ATOM 1612 O O . GLY A 1 210 ? -11.023 23.562 14.75 1 96.69 210 GLY A O 1
ATOM 1613 N N . THR A 1 211 ? -11.523 23.281 12.578 1 96.56 211 THR A N 1
ATOM 1614 C CA . THR A 1 211 ? -10.484 22.297 12.305 1 96.56 211 THR A CA 1
ATOM 1615 C C . THR A 1 211 ? -9.461 22.844 11.328 1 96.56 211 THR A C 1
ATOM 1617 O O . THR A 1 211 ? -9.812 23.5 10.344 1 96.56 211 THR A O 1
ATOM 1620 N N . SER A 1 212 ? -8.188 22.5 11.602 1 97.69 212 SER A N 1
ATOM 1621 C CA . SER A 1 212 ? -7.129 22.859 10.664 1 97.69 212 SER A CA 1
ATOM 1622 C C . SER A 1 212 ? -6.996 24.375 10.555 1 97.69 212 SER A C 1
ATOM 1624 O O . SER A 1 212 ? -6.855 25.078 11.562 1 97.69 212 SER A O 1
ATOM 1626 N N . TYR A 1 213 ? -7.125 24.953 9.383 1 97.75 213 TYR A N 1
ATOM 1627 C CA . TYR A 1 213 ? -7.086 26.406 9.227 1 97.75 213 TYR A CA 1
ATOM 1628 C C . TYR A 1 213 ? -8.227 27.078 9.977 1 97.75 213 TYR A C 1
ATOM 1630 O O . TYR A 1 213 ? -8.047 28.125 10.609 1 97.75 213 TYR A O 1
ATOM 1638 N N . ASN A 1 214 ? -9.328 26.469 10.008 1 97.19 214 ASN A N 1
ATOM 1639 C CA . ASN A 1 214 ? -10.477 26.969 10.758 1 97.19 214 ASN A CA 1
ATOM 1640 C C . ASN A 1 214 ? -10.219 26.922 12.266 1 97.19 214 ASN A C 1
ATOM 1642 O O . ASN A 1 214 ? -10.82 27.688 13.023 1 97.19 214 ASN A O 1
ATOM 1646 N N . GLY A 1 215 ? -9.359 26.016 12.664 1 97.75 215 GLY A N 1
ATOM 1647 C CA . GLY A 1 215 ? -8.953 25.938 14.055 1 97.75 215 GLY A CA 1
ATOM 1648 C C . GLY A 1 215 ? -7.852 26.922 14.406 1 97.75 215 GLY A C 1
ATOM 1649 O O . GLY A 1 215 ? -7.68 27.281 15.57 1 97.75 215 GLY A O 1
ATOM 1650 N N . THR A 1 216 ? -7.121 27.359 13.391 1 98.56 216 THR A N 1
ATOM 1651 C CA . THR A 1 216 ? -6.039 28.328 13.547 1 98.56 216 THR A CA 1
ATOM 1652 C C . THR A 1 216 ? -6.598 29.703 13.875 1 98.56 216 THR A C 1
ATOM 1654 O O . THR A 1 216 ? -6.027 30.438 14.695 1 98.56 216 THR A O 1
ATOM 1657 N N . LEU A 1 217 ? -7.723 30.031 13.359 1 98.56 217 LEU A N 1
ATOM 1658 C CA . LEU A 1 217 ? -8.281 31.375 13.43 1 98.56 217 LEU A CA 1
ATOM 1659 C C . LEU A 1 217 ? -8.812 31.656 14.828 1 98.56 217 LEU A C 1
ATOM 1661 O O . LEU A 1 217 ? -8.688 32.781 15.328 1 98.56 217 LEU A O 1
ATOM 1665 N N . PRO A 1 218 ? -9.406 30.656 15.539 1 98.62 218 PRO A N 1
ATOM 1666 C CA . PRO A 1 218 ? -9.727 30.891 16.953 1 98.62 218 PRO A CA 1
ATOM 1667 C C . PRO A 1 218 ? -8.516 31.297 17.781 1 98.62 218 PRO A C 1
ATOM 1669 O O . PRO A 1 218 ? -8.609 32.188 18.609 1 98.62 218 PRO A O 1
ATOM 1672 N N . LEU A 1 219 ? -7.414 30.641 17.531 1 98.62 219 LEU A N 1
ATOM 1673 C CA . LEU A 1 219 ? -6.195 30.984 18.25 1 98.62 219 LEU A CA 1
ATOM 1674 C C . LEU A 1 219 ? -5.688 32.375 17.844 1 98.62 219 LEU A C 1
ATOM 1676 O O . LEU A 1 219 ? -5.273 33.156 18.688 1 98.62 219 LEU A O 1
ATOM 1680 N N . ALA A 1 220 ? -5.715 32.625 16.578 1 98.69 220 ALA A N 1
ATOM 1681 C CA . ALA A 1 220 ? -5.324 33.938 16.094 1 98.69 220 ALA A CA 1
ATOM 1682 C C . ALA A 1 220 ? -6.121 35.031 16.812 1 98.69 220 ALA A C 1
ATOM 1684 O O . ALA A 1 220 ? -5.547 36 17.328 1 98.69 220 ALA A O 1
ATOM 1685 N N . ALA A 1 221 ? -7.402 34.875 16.859 1 98.81 221 ALA A N 1
ATOM 1686 C CA . ALA A 1 221 ? -8.273 35.844 17.531 1 98.81 221 ALA A CA 1
ATOM 1687 C C . ALA A 1 221 ? -7.926 35.938 19.016 1 98.81 221 ALA A C 1
ATOM 1689 O O . ALA A 1 221 ? -7.859 37.031 19.578 1 98.81 221 ALA A O 1
ATOM 1690 N N . ALA A 1 222 ? -7.688 34.812 19.625 1 98.81 222 ALA A N 1
ATOM 1691 C CA . ALA A 1 222 ? -7.43 34.781 21.062 1 98.81 222 ALA A CA 1
ATOM 1692 C C . ALA A 1 222 ? -6.156 35.531 21.422 1 98.81 222 ALA A C 1
ATOM 1694 O O . ALA A 1 222 ? -6.062 36.125 22.5 1 98.81 222 ALA A O 1
ATOM 1695 N N . THR A 1 223 ? -5.172 35.562 20.531 1 98.56 223 THR A N 1
ATOM 1696 C CA . THR A 1 223 ? -3.906 36.219 20.828 1 98.56 223 THR A CA 1
ATOM 1697 C C . THR A 1 223 ? -4.105 37.719 20.953 1 98.56 223 THR A C 1
ATOM 1699 O O . THR A 1 223 ? -3.24 38.438 21.484 1 98.56 223 THR A O 1
ATOM 1702 N N . THR A 1 224 ? -5.238 38.219 20.469 1 98.5 224 THR A N 1
ATOM 1703 C CA . THR A 1 224 ? -5.496 39.625 20.562 1 98.5 224 THR A CA 1
ATOM 1704 C C . THR A 1 224 ? -5.977 40.031 21.953 1 98.5 224 THR A C 1
ATOM 1706 O O . THR A 1 224 ? -5.984 41.219 22.312 1 98.5 224 THR A O 1
ATOM 1709 N N . GLY A 1 225 ? -6.461 39.094 22.672 1 98.56 225 GLY A N 1
ATOM 1710 C CA . GLY A 1 225 ? -7.02 39.375 23.984 1 98.56 225 GLY A CA 1
ATOM 1711 C C . GLY A 1 225 ? -8.367 40.062 23.938 1 98.56 225 GLY A C 1
ATOM 1712 O O . GLY A 1 225 ? -8.789 40.688 24.906 1 98.56 225 GLY A O 1
ATOM 1713 N N . VAL A 1 226 ? -9.031 39.969 22.859 1 98.69 226 VAL A N 1
ATOM 1714 C CA . VAL A 1 226 ? -10.273 40.688 22.641 1 98.69 226 VAL A CA 1
ATOM 1715 C C . VAL A 1 226 ? -11.289 40.312 23.703 1 98.69 226 VAL A C 1
ATOM 1717 O O . VAL A 1 226 ? -11.422 39.125 24.047 1 98.69 226 VAL A O 1
ATOM 1720 N N . ASP A 1 227 ? -11.953 41.344 24.266 1 98.25 227 ASP A N 1
ATOM 1721 C CA . ASP A 1 227 ? -13.008 41.062 25.234 1 98.25 227 ASP A CA 1
ATOM 1722 C C . ASP A 1 227 ? -14.195 40.375 24.578 1 98.25 227 ASP A C 1
ATOM 1724 O O . ASP A 1 227 ? -14.57 40.688 23.438 1 98.25 227 ASP A O 1
ATOM 1728 N N . GLY A 1 228 ? -14.695 39.438 25.281 1 98.56 228 GLY A N 1
ATOM 1729 C CA . GLY A 1 228 ? -15.859 38.75 24.797 1 98.56 228 GLY A CA 1
ATOM 1730 C C . GLY A 1 228 ? -15.547 37.344 24.297 1 98.56 228 GLY A C 1
ATOM 1731 O O . GLY A 1 228 ? -16.422 36.469 24.266 1 98.56 228 GLY A O 1
ATOM 1732 N N . LEU A 1 229 ? -14.305 37.156 23.781 1 98.94 229 LEU A N 1
ATOM 1733 C CA . LEU A 1 229 ? -13.906 35.781 23.453 1 98.94 229 LEU A CA 1
ATOM 1734 C C . LEU A 1 229 ? -13.578 35 24.719 1 98.94 229 LEU A C 1
ATOM 1736 O O . LEU A 1 229 ? -12.477 35.125 25.266 1 98.94 229 LEU A O 1
ATOM 1740 N N . GLU A 1 230 ? -14.477 34.125 25.062 1 98.88 230 GLU A N 1
ATOM 1741 C CA . GLU A 1 230 ? -14.391 33.5 26.375 1 98.88 230 GLU A CA 1
ATOM 1742 C C . GLU A 1 230 ? -13.656 32.156 26.297 1 98.88 230 GLU A C 1
ATOM 1744 O O . GLU A 1 230 ? -13 31.75 27.25 1 98.88 230 GLU A O 1
ATOM 1749 N N . ALA A 1 231 ? -13.82 31.484 25.203 1 98.88 231 ALA A N 1
ATOM 1750 C CA . ALA A 1 231 ? -13.258 30.141 25.078 1 98.88 231 ALA A CA 1
ATOM 1751 C C . ALA A 1 231 ? -13.031 29.781 23.625 1 98.88 231 ALA A C 1
ATOM 1753 O O . ALA A 1 231 ? -13.773 30.219 22.734 1 98.88 231 ALA A O 1
ATOM 1754 N N . ILE A 1 232 ? -11.992 28.984 23.391 1 98.88 232 ILE A N 1
ATOM 1755 C CA . ILE A 1 232 ? -11.758 28.469 22.047 1 98.88 232 ILE A CA 1
ATOM 1756 C C . ILE A 1 232 ? -11.523 26.953 22.094 1 98.88 232 ILE A C 1
ATOM 1758 O O . ILE A 1 232 ? -11.031 26.438 23.109 1 98.88 232 ILE A O 1
ATOM 1762 N N . ILE A 1 233 ? -11.898 26.281 21.047 1 98.62 233 ILE A N 1
ATOM 1763 C CA . ILE A 1 233 ? -11.688 24.844 20.844 1 98.62 233 ILE A CA 1
ATOM 1764 C C . ILE A 1 233 ? -11.023 24.609 19.484 1 98.62 233 ILE A C 1
ATOM 1766 O O . ILE A 1 233 ? -11.672 24.125 18.547 1 98.62 233 ILE A O 1
ATOM 1770 N N . PRO A 1 234 ? -9.758 24.891 19.406 1 98.56 234 PRO A N 1
ATOM 1771 C CA . PRO A 1 234 ? -9.031 24.594 18.156 1 98.56 234 PRO A CA 1
ATOM 1772 C C . PRO A 1 234 ? -8.805 23.109 17.953 1 98.56 234 PRO A C 1
ATOM 1774 O O . PRO A 1 234 ? -8.391 22.406 18.875 1 98.56 234 PRO A O 1
ATOM 1777 N N . ILE A 1 235 ? -9.094 22.672 16.703 1 98.19 235 ILE A N 1
ATOM 1778 C CA . ILE A 1 235 ? -8.875 21.281 16.328 1 98.19 235 ILE A CA 1
ATOM 1779 C C . ILE A 1 235 ? -7.797 21.203 15.25 1 98.19 235 ILE A C 1
ATOM 1781 O O . ILE A 1 235 ? -7.984 21.688 14.141 1 98.19 235 ILE A O 1
ATOM 1785 N N . ALA A 1 236 ? -6.637 20.625 15.578 1 98.31 236 ALA A N 1
ATOM 1786 C CA . ALA A 1 236 ? -5.496 20.422 14.688 1 98.31 236 ALA A CA 1
ATOM 1787 C C . ALA A 1 236 ? -5.07 21.719 14.023 1 98.31 236 ALA A C 1
ATOM 1789 O O . ALA A 1 236 ? -4.926 21.781 12.797 1 98.31 236 ALA A O 1
ATOM 1790 N N . PRO A 1 237 ? -4.848 22.75 14.805 1 98.31 237 PRO A N 1
ATOM 1791 C CA . PRO A 1 237 ? -4.527 24.047 14.219 1 98.31 237 PRO A CA 1
ATOM 1792 C C . PRO A 1 237 ? -3.072 24.156 13.773 1 98.31 237 PRO A C 1
ATOM 1794 O O . PRO A 1 237 ? -2.188 23.562 14.398 1 98.31 237 PRO A O 1
ATOM 1797 N N . ASN A 1 238 ? -2.857 24.891 12.719 1 98.19 238 ASN A N 1
ATOM 1798 C CA . ASN A 1 238 ? -1.533 25.422 12.414 1 98.19 238 ASN A CA 1
ATOM 1799 C C . ASN A 1 238 ? -1.224 26.656 13.258 1 98.19 238 ASN A C 1
ATOM 1801 O O . ASN A 1 238 ? -1.806 27.719 13.047 1 98.19 238 ASN A O 1
ATOM 1805 N N . THR A 1 239 ? -0.263 26.578 14.164 1 97.81 239 THR A N 1
ATOM 1806 C CA . THR A 1 239 ? -0.059 27.672 15.109 1 97.81 239 THR A CA 1
ATOM 1807 C C . THR A 1 239 ? 1.234 28.422 14.797 1 97.81 239 THR A C 1
ATOM 1809 O O . THR A 1 239 ? 1.54 29.438 15.43 1 97.81 239 THR A O 1
ATOM 1812 N N . SER A 1 240 ? 2.004 27.906 13.914 1 98.44 240 SER A N 1
ATOM 1813 C CA . SER A 1 240 ? 3.234 28.516 13.422 1 98.44 240 SER A CA 1
ATOM 1814 C C . SER A 1 240 ? 3.473 28.172 11.953 1 98.44 240 SER A C 1
ATOM 1816 O O . SER A 1 240 ? 3.75 27.016 11.625 1 98.44 240 SER A O 1
ATOM 1818 N N . TYR A 1 241 ? 3.459 29.203 11.117 1 98.5 241 TYR A N 1
ATOM 1819 C CA . TYR A 1 241 ? 3.645 28.906 9.703 1 98.5 241 TYR A CA 1
ATOM 1820 C C . TYR A 1 241 ? 5.098 28.578 9.398 1 98.5 241 TYR A C 1
ATOM 1822 O O . TYR A 1 241 ? 5.406 28 8.352 1 98.5 241 TYR A O 1
ATOM 1830 N N . TYR A 1 242 ? 6.055 28.938 10.344 1 98.31 242 TYR A N 1
ATOM 1831 C CA . TYR A 1 242 ? 7.406 28.391 10.242 1 98.31 242 TYR A CA 1
ATOM 1832 C C . TYR A 1 242 ? 7.398 26.875 10.438 1 98.31 242 TYR A C 1
ATOM 1834 O O . TYR A 1 242 ? 7.875 26.141 9.578 1 98.31 242 TYR A O 1
ATOM 1842 N N . HIS A 1 243 ? 6.789 26.406 11.516 1 98.19 243 HIS A N 1
ATOM 1843 C CA . HIS A 1 243 ? 6.77 24.984 11.844 1 98.19 243 HIS A CA 1
ATOM 1844 C C . HIS A 1 243 ? 5.91 24.203 10.859 1 98.19 243 HIS A C 1
ATOM 1846 O O . HIS A 1 243 ? 6.031 22.969 10.766 1 98.19 243 HIS A O 1
ATOM 1852 N N . TYR A 1 244 ? 5.008 24.922 10.18 1 98.5 244 TYR A N 1
ATOM 1853 C CA . TYR A 1 244 ? 4.219 24.266 9.148 1 98.5 244 TYR A CA 1
ATOM 1854 C C . TYR A 1 244 ? 5.066 23.969 7.914 1 98.5 244 TYR A C 1
ATOM 1856 O O . TYR A 1 244 ? 4.902 22.922 7.273 1 98.5 244 TYR A O 1
ATOM 1864 N N . TYR A 1 245 ? 6.074 24.875 7.656 1 98.5 245 TYR A N 1
ATOM 1865 C CA . TYR A 1 245 ? 6.777 24.766 6.379 1 98.5 245 TYR A CA 1
ATOM 1866 C C . TYR A 1 245 ? 8.266 24.531 6.598 1 98.5 245 TYR A C 1
ATOM 1868 O O . TYR A 1 245 ? 9.023 24.391 5.637 1 98.5 245 TYR A O 1
ATOM 1876 N N . ARG A 1 246 ? 8.734 24.547 7.871 1 98.44 246 ARG A N 1
ATOM 1877 C CA . ARG A 1 246 ? 10.141 24.312 8.203 1 98.44 246 ARG A CA 1
ATOM 1878 C C . ARG A 1 246 ? 10.266 23.422 9.438 1 98.44 246 ARG A C 1
ATOM 1880 O O . ARG A 1 246 ? 9.336 23.328 10.234 1 98.44 246 ARG A O 1
ATOM 1887 N N . SER A 1 247 ? 11.344 22.766 9.594 1 97.88 247 SER A N 1
ATOM 1888 C CA . SER A 1 247 ? 11.75 22.031 10.789 1 97.88 247 SER A CA 1
ATOM 1889 C C . SER A 1 247 ? 13.227 22.25 11.102 1 97.88 247 SER A C 1
ATOM 1891 O O . SER A 1 247 ? 14.094 21.781 10.367 1 97.88 247 SER A O 1
ATOM 1893 N N . ASN A 1 248 ? 13.516 22.953 12.133 1 97.94 248 ASN A N 1
ATOM 1894 C CA . ASN A 1 248 ? 14.867 23.141 12.641 1 97.94 248 ASN A CA 1
ATOM 1895 C C . ASN A 1 248 ? 15.82 23.578 11.523 1 97.94 248 ASN A C 1
ATOM 1897 O O . ASN A 1 248 ? 16.875 22.984 11.336 1 97.94 248 ASN A O 1
ATOM 1901 N N . GLY A 1 249 ? 15.414 24.609 10.781 1 97.88 249 GLY A N 1
ATOM 1902 C CA . GLY A 1 249 ? 16.25 25.203 9.75 1 97.88 249 GLY A CA 1
ATOM 1903 C C . GLY A 1 249 ? 16.141 24.516 8.406 1 97.88 249 GLY A C 1
ATOM 1904 O O . GLY A 1 249 ? 16.859 24.828 7.469 1 97.88 249 GLY A O 1
ATOM 1905 N N . LEU A 1 250 ? 15.227 23.578 8.273 1 97.31 250 LEU A N 1
ATOM 1906 C CA . LEU A 1 250 ? 15.062 22.766 7.074 1 97.31 250 LEU A CA 1
ATOM 1907 C C . LEU A 1 250 ? 13.734 23.078 6.387 1 97.31 250 LEU A C 1
ATOM 1909 O O . LEU A 1 250 ? 12.688 23.125 7.043 1 97.31 250 LEU A O 1
ATOM 1913 N N . VAL A 1 251 ? 13.758 23.359 5.02 1 97.69 251 VAL A N 1
ATOM 1914 C CA . VAL A 1 251 ? 12.516 23.469 4.266 1 97.69 251 VAL A CA 1
ATOM 1915 C C . VAL A 1 251 ? 11.805 22.109 4.254 1 97.69 251 VAL A C 1
ATOM 1917 O O . VAL A 1 251 ? 12.359 21.125 3.781 1 97.69 251 VAL A O 1
ATOM 1920 N N . ARG A 1 252 ? 10.695 22.031 4.812 1 97.69 252 ARG A N 1
ATOM 1921 C CA . ARG A 1 252 ? 9.938 20.781 4.949 1 97.69 252 ARG A CA 1
ATOM 1922 C C . ARG A 1 252 ? 8.469 21 4.605 1 97.69 252 ARG A C 1
ATOM 1924 O O . ARG A 1 252 ? 7.797 21.844 5.219 1 97.69 252 ARG A O 1
ATOM 1931 N N . SER A 1 253 ? 7.945 20.281 3.648 1 97.81 253 SER A N 1
ATOM 1932 C CA . SER A 1 253 ? 6.547 20.375 3.244 1 97.81 253 SER A CA 1
ATOM 1933 C C . SER A 1 253 ? 5.637 19.656 4.23 1 97.81 253 SER A C 1
ATOM 1935 O O . SER A 1 253 ? 6.07 18.719 4.906 1 97.81 253 SER A O 1
ATOM 1937 N N . PRO A 1 254 ? 4.367 20.109 4.344 1 97.94 254 PRO A N 1
ATOM 1938 C CA . PRO A 1 254 ? 3.406 19.266 5.066 1 97.94 254 PRO A CA 1
ATOM 1939 C C . PRO A 1 254 ? 3.168 17.922 4.391 1 97.94 254 PRO A C 1
ATOM 1941 O O . PRO A 1 254 ? 3.205 17.828 3.162 1 97.94 254 PRO A O 1
ATOM 1944 N N . GLY A 1 255 ? 2.965 16.969 5.219 1 96.88 255 GLY A N 1
ATOM 1945 C CA . GLY A 1 255 ? 2.703 15.641 4.672 1 96.88 255 GLY A CA 1
ATOM 1946 C C . GLY A 1 255 ? 1.547 15.617 3.691 1 96.88 255 GLY A C 1
ATOM 1947 O O . GLY A 1 255 ? 0.454 16.094 4 1 96.88 255 GLY A O 1
ATOM 1948 N N . GLY A 1 256 ? 1.765 15.031 2.533 1 94.62 256 GLY A N 1
ATOM 1949 C CA . GLY A 1 256 ? 0.744 14.953 1.501 1 94.62 256 GLY A CA 1
ATOM 1950 C C . GLY A 1 256 ? 0.754 16.141 0.561 1 94.62 256 GLY A C 1
ATOM 1951 O O . GLY A 1 256 ? 0.029 16.156 -0.436 1 94.62 256 GLY A O 1
ATOM 1952 N N . TYR A 1 257 ? 1.559 17.141 0.818 1 97.12 257 TYR A N 1
ATOM 1953 C CA . TYR A 1 257 ? 1.604 18.359 0.026 1 97.12 257 TYR A CA 1
ATOM 1954 C C . TYR A 1 257 ? 3.041 18.75 -0.307 1 97.12 257 TYR A C 1
ATOM 1956 O O . TYR A 1 257 ? 3.461 19.875 -0.068 1 97.12 257 TYR A O 1
ATOM 1964 N N . LEU A 1 258 ? 3.75 17.781 -0.86 1 97.31 258 LEU A N 1
ATOM 1965 C CA . LEU A 1 258 ? 5.156 17.984 -1.203 1 97.31 258 LEU A CA 1
ATOM 1966 C C . LEU A 1 258 ? 5.324 19.141 -2.168 1 97.31 258 LEU A C 1
ATOM 1968 O O . LEU A 1 258 ? 4.746 19.156 -3.256 1 97.31 258 LEU A O 1
ATOM 1972 N N . GLY A 1 259 ? 6.035 20.141 -1.748 1 97.81 259 GLY A N 1
ATOM 1973 C CA . GLY A 1 259 ? 6.258 21.328 -2.561 1 97.81 259 GLY A CA 1
ATOM 1974 C C . GLY A 1 259 ? 5.406 22.516 -2.141 1 97.81 259 GLY A C 1
ATOM 1975 O O . GLY A 1 259 ? 5.578 23.625 -2.65 1 97.81 259 GLY A O 1
ATOM 1976 N N . GLU A 1 260 ? 4.535 22.297 -1.206 1 97.69 260 GLU A N 1
ATOM 1977 C CA . GLU A 1 260 ? 3.738 23.422 -0.725 1 97.69 260 GLU A CA 1
ATOM 1978 C C . GLU A 1 260 ? 4.578 24.375 0.125 1 97.69 260 GLU A C 1
ATOM 1980 O O . GLU A 1 260 ? 5.52 23.938 0.796 1 97.69 260 GLU A O 1
ATOM 1985 N N . ASP A 1 261 ? 4.32 25.641 0.067 1 97.94 261 ASP A N 1
ATOM 1986 C CA . ASP A 1 261 ? 4.816 26.703 0.933 1 97.94 261 ASP A CA 1
ATOM 1987 C C . ASP A 1 261 ? 3.768 27.797 1.114 1 97.94 261 ASP A C 1
ATOM 1989 O O . ASP A 1 261 ? 2.635 27.656 0.648 1 97.94 261 ASP A O 1
ATOM 1993 N N . ILE A 1 262 ? 4.094 28.812 1.784 1 98.31 262 ILE A N 1
ATOM 1994 C CA . ILE A 1 262 ? 3.105 29.781 2.244 1 98.31 262 ILE A CA 1
ATOM 1995 C C . ILE A 1 262 ? 2.49 30.5 1.044 1 98.31 262 ILE A C 1
ATOM 1997 O O . ILE A 1 262 ? 1.306 30.844 1.06 1 98.31 262 ILE A O 1
ATOM 2001 N N . ASP A 1 263 ? 3.273 30.75 -0.022 1 97.75 263 ASP A N 1
ATOM 2002 C CA . ASP A 1 263 ? 2.756 31.422 -1.213 1 97.75 263 ASP A CA 1
ATOM 2003 C C . ASP A 1 263 ? 1.797 30.516 -1.979 1 97.75 263 ASP A C 1
ATOM 2005 O O . ASP A 1 263 ? 0.871 30.984 -2.637 1 97.75 263 ASP A O 1
ATOM 2009 N N . VAL A 1 264 ? 2.045 29.203 -1.935 1 97.69 264 VAL A N 1
ATOM 2010 C CA . VAL A 1 264 ? 1.134 28.25 -2.539 1 97.69 264 VAL A CA 1
ATOM 2011 C C . VAL A 1 264 ? -0.213 28.281 -1.821 1 97.69 264 VAL A C 1
ATOM 2013 O O . VAL A 1 264 ? -1.266 28.297 -2.463 1 97.69 264 VAL A O 1
ATOM 2016 N N . LEU A 1 265 ? -0.15 28.297 -0.474 1 97.56 265 LEU A N 1
ATOM 2017 C CA . LEU A 1 265 ? -1.385 28.359 0.3 1 97.56 265 LEU A CA 1
ATOM 2018 C C . LEU A 1 265 ? -2.129 29.672 0.019 1 97.56 265 LEU A C 1
ATOM 2020 O O . LEU A 1 265 ? -3.359 29.672 -0.06 1 97.56 265 LEU A O 1
ATOM 2024 N N . TYR A 1 266 ? -1.421 30.781 -0.143 1 97.5 266 TYR A N 1
ATOM 2025 C CA . TYR A 1 266 ? -2.006 32.062 -0.549 1 97.5 266 TYR A CA 1
ATOM 2026 C C . TYR A 1 266 ? -2.828 31.891 -1.822 1 97.5 266 TYR A C 1
ATOM 2028 O O . TYR A 1 266 ? -4 32.281 -1.865 1 97.5 266 TYR A O 1
ATOM 2036 N N . ASP A 1 267 ? -2.219 31.312 -2.82 1 96.88 267 ASP A N 1
ATOM 2037 C CA . ASP A 1 267 ? -2.912 31.125 -4.09 1 96.88 267 ASP A CA 1
ATOM 2038 C C . ASP A 1 267 ? -4.102 30.172 -3.922 1 96.88 267 ASP A C 1
ATOM 2040 O O . ASP A 1 267 ? -5.141 30.359 -4.559 1 96.88 267 ASP A O 1
ATOM 2044 N N . PHE A 1 268 ? -3.912 29.219 -3.08 1 96.25 268 PHE A N 1
ATOM 2045 C CA . PHE A 1 268 ? -4.91 28.172 -2.887 1 96.25 268 PHE A CA 1
ATOM 2046 C C . PHE A 1 268 ? -6.203 28.75 -2.326 1 96.25 268 PHE A C 1
ATOM 2048 O O . PHE A 1 268 ? -7.293 28.281 -2.656 1 96.25 268 PHE A O 1
ATOM 2055 N N . ILE A 1 269 ? -6.145 29.812 -1.502 1 96.06 269 ILE A N 1
ATOM 2056 C CA . ILE A 1 269 ? -7.328 30.234 -0.756 1 96.06 269 ILE A CA 1
ATOM 2057 C C . ILE A 1 269 ? -7.824 31.578 -1.282 1 96.06 269 ILE A C 1
ATOM 2059 O O . ILE A 1 269 ? -8.812 32.125 -0.779 1 96.06 269 ILE A O 1
ATOM 2063 N N . HIS A 1 270 ? -7.164 32.188 -2.252 1 96.25 270 HIS A N 1
ATOM 2064 C CA . HIS A 1 270 ? -7.449 33.562 -2.66 1 96.25 270 HIS A CA 1
ATOM 2065 C C . HIS A 1 270 ? -8.719 33.625 -3.504 1 96.25 270 HIS A C 1
ATOM 2067 O O . HIS A 1 270 ? -8.664 34 -4.676 1 96.25 270 HIS A O 1
ATOM 2073 N N . SER A 1 271 ? -9.844 33.5 -2.896 1 94.94 271 SER A N 1
ATOM 2074 C CA . SER A 1 271 ? -11.125 33.406 -3.584 1 94.94 271 SER A CA 1
ATOM 2075 C C . SER A 1 271 ? -11.906 34.719 -3.496 1 94.94 271 SER A C 1
ATOM 2077 O O . SER A 1 271 ? -13.094 34.75 -3.809 1 94.94 271 SER A O 1
ATOM 2079 N N . GLY A 1 272 ? -11.336 35.781 -3.008 1 94.75 272 GLY A N 1
ATOM 2080 C CA . GLY A 1 272 ? -11.992 37.094 -2.857 1 94.75 272 GLY A CA 1
ATOM 2081 C C . GLY A 1 272 ? -12.234 37.781 -4.18 1 94.75 272 GLY A C 1
ATOM 2082 O O . GLY A 1 272 ? -12.219 37.156 -5.238 1 94.75 272 GLY A O 1
ATOM 2083 N N . GLU A 1 273 ? -12.484 39.062 -4.121 1 94.12 273 GLU A N 1
ATOM 2084 C CA . GLU A 1 273 ? -12.828 39.875 -5.277 1 94.12 273 GLU A CA 1
ATOM 2085 C C . GLU A 1 273 ? -11.703 39.875 -6.309 1 94.12 273 GLU A C 1
ATOM 2087 O O . GLU A 1 273 ? -10.578 40.281 -6.008 1 94.12 273 GLU A O 1
ATOM 2092 N N . GLU A 1 274 ? -12 39.625 -7.508 1 94.31 274 GLU A N 1
ATOM 2093 C CA . GLU A 1 274 ? -11.016 39.438 -8.562 1 94.31 274 GLU A CA 1
ATOM 2094 C C . GLU A 1 274 ? -10.305 40.75 -8.891 1 94.31 274 GLU A C 1
ATOM 2096 O O . GLU A 1 274 ? -9.109 40.781 -9.195 1 94.31 274 GLU A O 1
ATOM 2101 N N . SER A 1 275 ? -11.039 41.844 -8.852 1 95.44 275 SER A N 1
ATOM 2102 C CA . SER A 1 275 ? -10.469 43.125 -9.234 1 95.44 275 SER A CA 1
ATOM 2103 C C . SER A 1 275 ? -9.367 43.562 -8.281 1 95.44 275 SER A C 1
ATOM 2105 O O . SER A 1 275 ? -8.57 44.438 -8.602 1 95.44 275 SER A O 1
ATOM 2107 N N . LYS A 1 276 ? -9.289 42.969 -7.043 1 96.75 276 LYS A N 1
ATOM 2108 C CA . LYS A 1 276 ? -8.305 43.344 -6.035 1 96.75 276 LYS A CA 1
ATOM 2109 C C . LYS A 1 276 ? -7.074 42.438 -6.102 1 96.75 276 LYS A C 1
ATOM 2111 O O . LYS A 1 276 ? -6.055 42.719 -5.473 1 96.75 276 LYS A O 1
ATOM 2116 N N . ARG A 1 277 ? -7.055 41.406 -6.871 1 96.06 277 ARG A N 1
ATOM 2117 C CA . ARG A 1 277 ? -6.039 40.344 -6.871 1 96.06 277 ARG A CA 1
ATOM 2118 C C . ARG A 1 277 ? -4.699 40.906 -7.363 1 96.06 277 ARG A C 1
ATOM 2120 O O . ARG A 1 277 ? -3.65 40.562 -6.809 1 96.06 277 ARG A O 1
ATOM 2127 N N . PRO A 1 278 ? -4.75 41.719 -8.461 1 96.5 278 PRO A N 1
ATOM 2128 C CA . PRO A 1 278 ? -3.438 42.219 -8.898 1 96.5 278 PRO A CA 1
ATOM 2129 C C . PRO A 1 278 ? -2.68 42.938 -7.793 1 96.5 278 PRO A C 1
ATOM 2131 O O . PRO A 1 278 ? -1.48 42.719 -7.609 1 96.5 278 PRO A O 1
ATOM 2134 N N . TYR A 1 279 ? -3.35 43.75 -7.062 1 97.94 279 TYR A N 1
ATOM 2135 C CA . TYR A 1 279 ? -2.725 44.469 -5.953 1 97.94 279 TYR A CA 1
ATOM 2136 C C . TYR A 1 279 ? -2.299 43.5 -4.855 1 97.94 279 TYR A C 1
ATOM 2138 O O . TYR A 1 279 ? -1.177 43.594 -4.348 1 97.94 279 TYR A O 1
ATOM 2146 N N . ASN A 1 280 ? -3.191 42.656 -4.469 1 98 280 ASN A N 1
ATOM 2147 C CA . ASN A 1 280 ? -2.918 41.656 -3.43 1 98 280 ASN A CA 1
ATOM 2148 C C . ASN A 1 280 ? -1.714 40.812 -3.785 1 98 280 ASN A C 1
ATOM 2150 O O . ASN A 1 280 ? -0.824 40.594 -2.957 1 98 280 ASN A O 1
ATOM 2154 N N . ASN A 1 281 ? -1.725 40.25 -5.039 1 97.5 281 ASN A N 1
ATOM 2155 C CA . ASN A 1 281 ? -0.625 39.438 -5.512 1 97.5 281 ASN A CA 1
ATOM 2156 C C . ASN A 1 281 ? 0.709 40.156 -5.438 1 97.5 281 ASN A C 1
ATOM 2158 O O . ASN A 1 281 ? 1.695 39.625 -4.934 1 97.5 281 ASN A O 1
ATOM 2162 N N . LYS A 1 282 ? 0.717 41.375 -5.887 1 97.81 282 LYS A N 1
ATOM 2163 C CA . LYS A 1 282 ? 1.938 42.156 -5.895 1 97.81 282 LYS A CA 1
ATOM 2164 C C . LYS A 1 282 ? 2.434 42.438 -4.477 1 97.81 282 LYS A C 1
ATOM 2166 O O . LYS A 1 282 ? 3.615 42.25 -4.18 1 97.81 282 LYS A O 1
ATOM 2171 N N . THR A 1 283 ? 1.542 42.812 -3.6 1 98.06 283 THR A N 1
ATOM 2172 C CA . THR A 1 283 ? 1.926 43.281 -2.277 1 98.06 283 THR A CA 1
ATOM 2173 C C . THR A 1 283 ? 2.23 42.125 -1.345 1 98.06 283 THR A C 1
ATOM 2175 O O . THR A 1 283 ? 3.256 42.125 -0.661 1 98.06 283 THR A O 1
ATOM 2178 N N . VAL A 1 284 ? 1.369 41.125 -1.339 1 98 284 VAL A N 1
ATOM 2179 C CA . VAL A 1 284 ? 1.494 40.062 -0.343 1 98 284 VAL A CA 1
ATOM 2180 C C . VAL A 1 284 ? 2.359 38.938 -0.895 1 98 284 VAL A C 1
ATOM 2182 O O . VAL A 1 284 ? 3.445 38.688 -0.377 1 98 284 VAL A O 1
ATOM 2185 N N . ARG A 1 285 ? 1.99 38.312 -2.018 1 97 285 ARG A N 1
ATOM 2186 C CA . ARG A 1 285 ? 2.672 37.125 -2.539 1 97 285 ARG A CA 1
ATOM 2187 C C . ARG A 1 285 ? 4.027 37.5 -3.131 1 97 285 ARG A C 1
ATOM 2189 O O . ARG A 1 285 ? 5.055 36.938 -2.744 1 97 285 ARG A O 1
ATOM 2196 N N . ASP A 1 286 ? 4.102 38.469 -4.051 1 97.25 286 ASP A N 1
ATOM 2197 C CA . ASP A 1 286 ? 5.273 38.719 -4.883 1 97.25 286 ASP A CA 1
ATOM 2198 C C . ASP A 1 286 ? 6.273 39.656 -4.176 1 97.25 286 ASP A C 1
ATOM 2200 O O . ASP A 1 286 ? 7.383 39.844 -4.66 1 97.25 286 ASP A O 1
ATOM 2204 N N . THR A 1 287 ? 5.883 40.219 -3.014 1 97.81 287 THR A N 1
ATOM 2205 C CA . THR A 1 287 ? 6.82 41.062 -2.275 1 97.81 287 THR A CA 1
ATOM 2206 C C . THR A 1 287 ? 7.039 40.5 -0.867 1 97.81 287 THR A C 1
ATOM 2208 O O . THR A 1 287 ? 8.078 39.906 -0.582 1 97.81 287 THR A O 1
ATOM 2211 N N . GLU A 1 288 ? 5.973 40.625 -0.041 1 97.81 288 GLU A N 1
ATOM 2212 C CA . GLU A 1 288 ? 6.121 40.25 1.358 1 97.81 288 GLU A CA 1
ATOM 2213 C C . GLU A 1 288 ? 6.535 38.781 1.486 1 97.81 288 GLU A C 1
ATOM 2215 O O . GLU A 1 288 ? 7.559 38.469 2.102 1 97.81 288 GLU A O 1
ATOM 2220 N N . MET A 1 289 ? 5.797 37.875 0.886 1 98 289 MET A N 1
ATOM 2221 C CA . MET A 1 289 ? 6.094 36.438 1 1 98 289 MET A CA 1
ATOM 2222 C C . MET A 1 289 ? 7.363 36.094 0.235 1 98 289 MET A C 1
ATOM 2224 O O . MET A 1 289 ? 8.195 35.312 0.724 1 98 289 MET A O 1
ATOM 2228 N N . ALA A 1 290 ? 7.516 36.625 -0.974 1 96.56 290 ALA A N 1
ATOM 2229 C CA . ALA A 1 290 ? 8.695 36.312 -1.786 1 96.56 290 ALA A CA 1
ATOM 2230 C C . ALA A 1 290 ? 9.977 36.719 -1.059 1 96.56 290 ALA A C 1
ATOM 2232 O O . ALA A 1 290 ? 10.992 36.031 -1.157 1 96.56 290 ALA A O 1
ATOM 2233 N N . GLN A 1 291 ? 9.922 37.844 -0.325 1 96.31 291 GLN A N 1
ATOM 2234 C CA . GLN A 1 291 ? 11.102 38.344 0.375 1 96.31 291 GLN A CA 1
ATOM 2235 C C . GLN A 1 291 ? 11.297 37.625 1.712 1 96.31 291 GLN A C 1
ATOM 2237 O O . GLN A 1 291 ? 12.406 37.562 2.234 1 96.31 291 GLN A O 1
ATOM 2242 N N . GLY A 1 292 ? 10.242 37.062 2.238 1 97.5 292 GLY A N 1
ATOM 2243 C CA . GLY A 1 292 ? 10.289 36.594 3.611 1 97.5 292 GLY A CA 1
ATOM 2244 C C . GLY A 1 292 ? 10.367 35.094 3.715 1 97.5 292 GLY A C 1
ATOM 2245 O O . GLY A 1 292 ? 10.984 34.562 4.641 1 97.5 292 GLY A O 1
ATOM 2246 N N . MET A 1 293 ? 9.758 34.312 2.844 1 97.31 293 MET A N 1
ATOM 2247 C CA . MET A 1 293 ? 9.57 32.875 3.033 1 97.31 293 MET A CA 1
ATOM 2248 C C . MET A 1 293 ? 10.898 32.156 2.916 1 97.31 293 MET A C 1
ATOM 2250 O O . MET A 1 293 ? 11.094 31.094 3.543 1 97.31 293 MET A O 1
ATOM 2254 N N . ASP A 1 294 ? 11.891 32.656 2.08 1 96.38 294 ASP A N 1
ATOM 2255 C CA . ASP A 1 294 ? 13.242 32.125 1.949 1 96.38 294 ASP A CA 1
ATOM 2256 C C . ASP A 1 294 ? 13.234 30.625 1.728 1 96.38 294 ASP A C 1
ATOM 2258 O O . ASP A 1 294 ? 13.477 29.844 2.656 1 96.38 294 ASP A O 1
ATOM 2262 N N . ARG A 1 295 ? 13.086 30.172 0.519 1 94.69 295 ARG A N 1
ATOM 2263 C CA . ARG A 1 295 ? 13.102 28.75 0.219 1 94.69 295 ARG A CA 1
ATOM 2264 C C . ARG A 1 295 ? 14.523 28.266 -0.043 1 94.69 295 ARG A C 1
ATOM 2266 O O . ARG A 1 295 ? 14.742 27.078 -0.303 1 94.69 295 ARG A O 1
ATOM 2273 N N . ILE A 1 296 ? 15.43 29.219 0.035 1 94.81 296 ILE A N 1
ATOM 2274 C CA . ILE A 1 296 ? 16.828 28.875 -0.182 1 94.81 296 ILE A CA 1
ATOM 2275 C C . ILE A 1 296 ? 17.422 28.297 1.1 1 94.81 296 ILE A C 1
ATOM 2277 O O . ILE A 1 296 ? 18.125 27.281 1.063 1 94.81 296 ILE A O 1
ATOM 2281 N N . THR A 1 297 ? 16.984 29.062 2.08 1 92.19 297 THR A N 1
ATOM 2282 C CA . THR A 1 297 ? 17.344 28.531 3.389 1 92.19 297 THR A CA 1
ATOM 2283 C C . THR A 1 297 ? 16.109 28.141 4.18 1 92.19 297 THR A C 1
ATOM 2285 O O . THR A 1 297 ? 14.984 28.406 3.754 1 92.19 297 THR A O 1
ATOM 2288 N N . GLY A 1 298 ? 16.156 27.5 5.219 1 94.75 298 GLY A N 1
ATOM 2289 C CA . GLY A 1 298 ? 15.125 27.141 6.184 1 94.75 298 GLY A CA 1
ATOM 2290 C C . GLY A 1 298 ? 15.25 27.891 7.492 1 94.75 298 GLY A C 1
ATOM 2291 O O . GLY A 1 298 ? 14.656 27.5 8.5 1 94.75 298 GLY A O 1
ATOM 2292 N N . ASP A 1 299 ? 15.914 29.078 7.43 1 97.75 299 ASP A N 1
ATOM 2293 C CA . ASP A 1 299 ? 16.219 29.844 8.641 1 97.75 299 ASP A CA 1
ATOM 2294 C C . ASP A 1 299 ? 14.961 30.5 9.195 1 97.75 299 ASP A C 1
ATOM 2296 O O . ASP A 1 299 ? 14.102 30.953 8.438 1 97.75 299 ASP A O 1
ATOM 2300 N N . TYR A 1 300 ? 14.898 30.469 10.5 1 98.25 300 TYR A N 1
ATOM 2301 C CA . TYR A 1 300 ? 13.906 31.281 11.18 1 98.25 300 TYR A CA 1
ATOM 2302 C C . TYR A 1 300 ? 14.227 32.781 11.039 1 98.25 300 TYR A C 1
ATOM 2304 O O . TYR A 1 300 ? 15.375 33.188 11.227 1 98.25 300 TYR A O 1
ATOM 2312 N N . ASN A 1 301 ? 13.32 33.594 10.469 1 98.38 301 ASN A N 1
ATOM 2313 C CA . ASN A 1 301 ? 13.508 35.031 10.297 1 98.38 301 ASN A CA 1
ATOM 2314 C C . ASN A 1 301 ? 12.297 35.812 10.781 1 98.38 301 ASN A C 1
ATOM 2316 O O . ASN A 1 301 ? 11.383 35.25 11.383 1 98.38 301 ASN A O 1
ATOM 2320 N N . ASP A 1 302 ? 12.336 37.094 10.594 1 98.12 302 ASP A N 1
ATOM 2321 C CA . ASP A 1 302 ? 11.312 37.938 11.172 1 98.12 302 ASP A CA 1
ATOM 2322 C C . ASP A 1 302 ? 9.969 37.719 10.477 1 98.12 302 ASP A C 1
ATOM 2324 O O . ASP A 1 302 ? 8.914 37.875 11.102 1 98.12 302 ASP A O 1
ATOM 2328 N N . PHE A 1 303 ? 10.016 37.469 9.219 1 98.19 303 PHE A N 1
ATOM 2329 C CA . PHE A 1 303 ? 8.781 37.125 8.508 1 98.19 303 PHE A CA 1
ATOM 2330 C C . PHE A 1 303 ? 8.039 36 9.188 1 98.19 303 PHE A C 1
ATOM 2332 O O . PHE A 1 303 ? 6.844 36.094 9.461 1 98.19 303 PHE A O 1
ATOM 2339 N N . TRP A 1 304 ? 8.797 34.906 9.531 1 98.62 304 TRP A N 1
ATOM 2340 C CA . TRP A 1 304 ? 8.227 33.719 10.172 1 98.62 304 TRP A CA 1
ATOM 2341 C C . TRP A 1 304 ? 7.848 34.031 11.617 1 98.62 304 TRP A C 1
ATOM 2343 O O . TRP A 1 304 ? 6.82 33.562 12.109 1 98.62 304 TRP A O 1
ATOM 2353 N N . ALA A 1 305 ? 8.664 34.75 12.305 1 98.31 305 ALA A N 1
ATOM 2354 C CA . ALA A 1 305 ? 8.375 35.125 13.688 1 98.31 305 ALA A CA 1
ATOM 2355 C C . ALA A 1 305 ? 7.027 35.844 13.789 1 98.31 305 ALA A C 1
ATOM 2357 O O . ALA A 1 305 ? 6.305 35.656 14.773 1 98.31 305 ALA A O 1
ATOM 2358 N N . GLY A 1 306 ? 6.723 36.625 12.773 1 97.94 306 GLY A N 1
ATOM 2359 C CA . GLY A 1 306 ? 5.477 37.375 12.75 1 97.94 306 GLY A CA 1
ATOM 2360 C C . GLY A 1 306 ? 4.27 36.5 12.43 1 97.94 306 GLY A C 1
ATOM 2361 O O . GLY A 1 306 ? 3.129 36.969 12.492 1 97.94 306 GLY A O 1
ATOM 2362 N N . ARG A 1 307 ? 4.52 35.281 12.141 1 98.31 307 ARG A N 1
ATOM 2363 C CA . ARG A 1 307 ? 3.443 34.375 11.789 1 98.31 307 ARG A CA 1
ATOM 2364 C C . ARG A 1 307 ? 3.455 33.156 12.695 1 98.31 307 ARG A C 1
ATOM 2366 O O . ARG A 1 307 ? 3.125 32.031 12.258 1 98.31 307 ARG A O 1
ATOM 2373 N N . ASP A 1 308 ? 3.979 33.312 13.891 1 98.19 308 ASP A N 1
ATOM 2374 C CA . ASP A 1 308 ? 3.969 32.344 14.992 1 98.19 308 ASP A CA 1
ATOM 2375 C C . ASP A 1 308 ? 3.133 32.875 16.156 1 98.19 308 ASP A C 1
ATOM 2377 O O . ASP A 1 308 ? 3.545 33.781 16.859 1 98.19 308 ASP A O 1
ATOM 2381 N N . TYR A 1 309 ? 2.023 32.25 16.406 1 98.44 309 TYR A N 1
ATOM 2382 C CA . TYR A 1 309 ? 1.061 32.75 17.375 1 98.44 309 TYR A CA 1
ATOM 2383 C C . TYR A 1 309 ? 1.589 32.625 18.797 1 98.44 309 TYR A C 1
ATOM 2385 O O . TYR A 1 309 ? 1.105 33.312 19.703 1 98.44 309 TYR A O 1
ATOM 2393 N N . LEU A 1 310 ? 2.539 31.719 18.984 1 98.38 310 LEU A N 1
ATOM 2394 C CA . LEU A 1 310 ? 3.156 31.641 20.297 1 98.38 310 LEU A CA 1
ATOM 2395 C C . LEU A 1 310 ? 3.766 32.969 20.703 1 98.38 310 LEU A C 1
ATOM 2397 O O . LEU A 1 310 ? 3.684 33.375 21.859 1 98.38 310 LEU A O 1
ATOM 2401 N N . ASN A 1 311 ? 4.328 33.688 19.75 1 98.19 311 ASN A N 1
ATOM 2402 C CA . ASN A 1 311 ? 4.992 34.969 20 1 98.19 311 ASN A CA 1
ATOM 2403 C C . ASN A 1 311 ? 3.986 36.062 20.328 1 98.19 311 ASN A C 1
ATOM 2405 O O . ASN A 1 311 ? 4.363 37.125 20.844 1 98.19 311 ASN A O 1
ATOM 2409 N N . ASP A 1 312 ? 2.684 35.812 20.109 1 97.69 312 ASP A N 1
ATOM 2410 C CA . ASP A 1 312 ? 1.659 36.844 20.281 1 97.69 312 ASP A CA 1
ATOM 2411 C C . ASP A 1 312 ? 0.719 36.469 21.422 1 97.69 312 ASP A C 1
ATOM 2413 O O . ASP A 1 312 ? -0.279 37.156 21.656 1 97.69 312 ASP A O 1
ATOM 2417 N N . MET A 1 313 ? 0.996 35.531 22.188 1 97.69 313 MET A N 1
ATOM 2418 C CA . MET A 1 313 ? 0.005 34.938 23.078 1 97.69 313 MET A CA 1
ATOM 2419 C C . MET A 1 313 ? -0.11 35.719 24.375 1 97.69 313 MET A C 1
ATOM 2421 O O . MET A 1 313 ? -0.998 35.438 25.188 1 97.69 313 MET A O 1
ATOM 2425 N N . GLU A 1 314 ? 0.678 36.656 24.578 1 97.69 314 GLU A N 1
ATOM 2426 C CA . GLU A 1 314 ? 0.743 37.344 25.859 1 97.69 314 GLU A CA 1
ATOM 2427 C C . GLU A 1 314 ? -0.621 37.906 26.266 1 97.69 314 GLU A C 1
ATOM 2429 O O . GLU A 1 314 ? -1.063 37.719 27.406 1 97.69 314 GLU A O 1
ATOM 2434 N N . PRO A 1 315 ? -1.419 38.469 25.359 1 98.31 315 PRO A N 1
ATOM 2435 C CA . PRO A 1 315 ? -2.701 39.062 25.75 1 98.31 315 PRO A CA 1
ATOM 2436 C C . PRO A 1 315 ? -3.803 38 25.922 1 98.31 315 PRO A C 1
ATOM 2438 O O . PRO A 1 315 ? -4.898 38.344 26.391 1 98.31 315 PRO A O 1
ATOM 2441 N N . MET A 1 316 ? -3.6 36.812 25.578 1 98.38 316 MET A N 1
ATOM 2442 C CA . MET A 1 316 ? -4.648 35.781 25.484 1 98.38 316 MET A CA 1
ATOM 2443 C C . MET A 1 316 ? -5.242 35.5 26.859 1 98.38 316 MET A C 1
ATOM 2445 O O . MET A 1 316 ? -4.508 35.281 27.828 1 98.38 316 MET A O 1
ATOM 2449 N N . LYS A 1 317 ? -6.574 35.469 26.906 1 97.75 317 LYS A N 1
ATOM 2450 C CA . LYS A 1 317 ? -7.301 35.156 28.141 1 97.75 317 LYS A CA 1
ATOM 2451 C C . LYS A 1 317 ? -8.305 34.031 27.922 1 97.75 317 LYS A C 1
ATOM 2453 O O . LYS A 1 317 ? -8.742 33.406 28.891 1 97.75 317 LYS A O 1
ATOM 2458 N N . ALA A 1 318 ? -8.656 33.844 26.703 1 98.69 318 ALA A N 1
ATOM 2459 C CA . ALA A 1 318 ? -9.695 32.875 26.391 1 98.69 318 ALA A CA 1
ATOM 2460 C C . ALA A 1 318 ? -9.297 31.469 26.859 1 98.69 318 ALA A C 1
ATOM 2462 O O . ALA A 1 318 ? -8.141 31.078 26.719 1 98.69 318 ALA A O 1
ATOM 2463 N N . ALA A 1 319 ? -10.289 30.734 27.469 1 98.81 319 ALA A N 1
ATOM 2464 C CA . ALA A 1 319 ? -10.047 29.344 27.859 1 98.81 319 ALA A CA 1
ATOM 2465 C C . ALA A 1 319 ? -9.781 28.469 26.641 1 98.81 319 ALA A C 1
ATOM 2467 O O . ALA A 1 319 ? -10.352 28.688 25.578 1 98.81 319 ALA A O 1
ATOM 2468 N N . LEU A 1 320 ? -8.859 27.469 26.844 1 98.81 320 LEU A N 1
ATOM 2469 C CA . LEU A 1 320 ? -8.367 26.688 25.703 1 98.81 320 LEU A CA 1
ATOM 2470 C C . LEU A 1 320 ? -8.695 25.203 25.891 1 98.81 320 LEU A C 1
ATOM 2472 O O . LEU A 1 320 ? -8.312 24.594 26.891 1 98.81 320 LEU A O 1
ATOM 2476 N N . LEU A 1 321 ? -9.453 24.594 25 1 98.62 321 LEU A N 1
ATOM 2477 C CA . LEU A 1 321 ? -9.609 23.156 24.844 1 98.62 321 LEU A CA 1
ATOM 2478 C C . LEU A 1 321 ? -9.07 22.703 23.484 1 98.62 321 LEU A C 1
ATOM 2480 O O . LEU A 1 321 ? -9.75 22.844 22.469 1 98.62 321 LEU A O 1
ATOM 2484 N N . MET A 1 322 ? -7.871 22.094 23.5 1 98.25 322 MET A N 1
ATOM 2485 C CA . MET A 1 322 ? -7.105 21.797 22.297 1 98.25 322 MET A CA 1
ATOM 2486 C C . MET A 1 322 ? -7.277 20.328 21.891 1 98.25 322 MET A C 1
ATOM 2488 O O . MET A 1 322 ? -7.242 19.438 22.75 1 98.25 322 MET A O 1
ATOM 2492 N N . SER A 1 323 ? -7.516 20.094 20.609 1 98.19 323 SER A N 1
ATOM 2493 C CA . SER A 1 323 ? -7.574 18.734 20.094 1 98.19 323 SER A CA 1
ATOM 2494 C C . SER A 1 323 ? -6.543 18.516 18.984 1 98.19 323 SER A C 1
ATOM 2496 O O . SER A 1 323 ? -6.348 19.391 18.141 1 98.19 323 SER A O 1
ATOM 2498 N N . HIS A 1 324 ? -5.867 17.328 18.984 1 98.31 324 HIS A N 1
ATOM 2499 C CA . HIS A 1 324 ? -4.883 17.062 17.938 1 98.31 324 HIS A CA 1
ATOM 2500 C C . HIS A 1 324 ? -4.598 15.57 17.797 1 98.31 324 HIS A C 1
ATOM 2502 O O . HIS A 1 324 ? -4.863 14.797 18.719 1 98.31 324 HIS A O 1
ATOM 2508 N N . GLY A 1 325 ? -4.121 15.18 16.625 1 97.44 325 GLY A N 1
ATOM 2509 C CA . GLY A 1 325 ? -3.678 13.805 16.406 1 97.44 325 GLY A CA 1
ATOM 2510 C C . GLY A 1 325 ? -2.176 13.641 16.516 1 97.44 325 GLY A C 1
ATOM 2511 O O . GLY A 1 325 ? -1.413 14.5 16.062 1 97.44 325 GLY A O 1
ATOM 2512 N N . PHE A 1 326 ? -1.79 12.469 17.078 1 97.38 326 PHE A N 1
ATOM 2513 C CA . PHE A 1 326 ? -0.363 12.234 17.25 1 97.38 326 PHE A CA 1
ATOM 2514 C C . PHE A 1 326 ? 0.284 11.82 15.93 1 97.38 326 PHE A C 1
ATOM 2516 O O . PHE A 1 326 ? 1.502 11.922 15.773 1 97.38 326 PHE A O 1
ATOM 2523 N N . ASN A 1 327 ? -0.555 11.32 15.008 1 96.62 327 ASN A N 1
ATOM 2524 C CA . ASN A 1 327 ? -0.026 10.922 13.711 1 96.62 327 ASN A CA 1
ATOM 2525 C C . ASN A 1 327 ? -0.438 11.898 12.609 1 96.62 327 ASN A C 1
ATOM 2527 O O . ASN A 1 327 ? -0.653 11.492 11.469 1 96.62 327 ASN A O 1
ATOM 2531 N N . ASP A 1 328 ? -0.686 13.117 13.016 1 97.69 328 ASP A N 1
ATOM 2532 C CA . ASP A 1 328 ? -0.895 14.188 12.047 1 97.69 328 ASP A CA 1
ATOM 2533 C C . ASP A 1 328 ? 0.424 14.617 11.406 1 97.69 328 ASP A C 1
ATOM 2535 O O . ASP A 1 328 ? 1.237 15.297 12.047 1 97.69 328 ASP A O 1
ATOM 2539 N N . TRP A 1 329 ? 0.564 14.289 10.141 1 97.5 329 TRP A N 1
ATOM 2540 C CA . TRP A 1 329 ? 1.806 14.641 9.453 1 97.5 329 TRP A CA 1
ATOM 2541 C C . TRP A 1 329 ? 1.582 15.781 8.477 1 97.5 329 TRP A C 1
ATOM 2543 O O . TRP A 1 329 ? 2.488 16.156 7.727 1 97.5 329 TRP A O 1
ATOM 2553 N N . ASN A 1 330 ? 0.35 16.281 8.516 1 97.69 330 ASN A N 1
ATOM 2554 C CA . ASN A 1 330 ? 0.045 17.547 7.848 1 97.69 330 ASN A CA 1
ATOM 2555 C C . ASN A 1 330 ? 0.348 18.734 8.742 1 97.69 330 ASN A C 1
ATOM 2557 O O . ASN A 1 330 ? 1.357 19.422 8.555 1 97.69 330 ASN A O 1
ATOM 2561 N N . VAL A 1 331 ? -0.461 18.875 9.758 1 98.31 331 VAL A N 1
ATOM 2562 C CA . VAL A 1 331 ? -0.163 19.812 10.836 1 98.31 331 VAL A CA 1
ATOM 2563 C C . VAL A 1 331 ? 0.353 19.047 12.055 1 98.31 331 VAL A C 1
ATOM 2565 O O . VAL A 1 331 ? -0.434 18.484 12.828 1 98.31 331 VAL A O 1
ATOM 2568 N N . MET A 1 332 ? 1.566 19.078 12.25 1 97.75 332 MET A N 1
ATOM 2569 C CA . MET A 1 332 ? 2.232 18.172 13.18 1 97.75 332 MET A CA 1
ATOM 2570 C C . MET A 1 332 ? 1.817 18.453 14.617 1 97.75 332 MET A C 1
ATOM 2572 O O . MET A 1 332 ? 1.453 19.594 14.945 1 97.75 332 MET A O 1
ATOM 2576 N N . PRO A 1 333 ? 1.913 17.5 15.5 1 97.62 333 PRO A N 1
ATOM 2577 C CA . PRO A 1 333 ? 1.389 17.625 16.859 1 97.62 333 PRO A CA 1
ATOM 2578 C C . PRO A 1 333 ? 2.127 18.688 17.672 1 97.62 333 PRO A C 1
ATOM 2580 O O . PRO A 1 333 ? 1.596 19.188 18.672 1 97.62 333 PRO A O 1
ATOM 2583 N N . GLU A 1 334 ? 3.336 19.094 17.281 1 98.31 334 GLU A N 1
ATOM 2584 C CA . GLU A 1 334 ? 4.031 20.156 18 1 98.31 334 GLU A CA 1
ATOM 2585 C C . GLU A 1 334 ? 3.223 21.438 18.016 1 98.31 334 GLU A C 1
ATOM 2587 O O . GLU A 1 334 ? 3.324 22.25 18.938 1 98.31 334 GLU A O 1
ATOM 2592 N N . HIS A 1 335 ? 2.389 21.641 17 1 98.44 335 HIS A N 1
ATOM 2593 C CA . HIS A 1 335 ? 1.574 22.844 16.906 1 98.44 335 HIS A CA 1
ATOM 2594 C C . HIS A 1 335 ? 0.638 22.969 18.109 1 98.44 335 HIS A C 1
ATOM 2596 O O . HIS A 1 335 ? 0.48 24.062 18.656 1 98.44 335 HIS A O 1
ATOM 2602 N N . SER A 1 336 ? 0.063 21.906 18.547 1 98 336 SER A N 1
ATOM 2603 C CA . SER A 1 336 ? -0.865 21.969 19.672 1 98 336 SER A CA 1
ATOM 2604 C C . SER A 1 336 ? -0.12 22.031 21 1 98 336 SER A C 1
ATOM 2606 O O . SER A 1 336 ? -0.48 22.812 21.891 1 98 336 SER A O 1
ATOM 2608 N N . TYR A 1 337 ? 0.932 21.281 21.109 1 98.25 337 TYR A N 1
ATOM 2609 C CA . TYR A 1 337 ? 1.603 21.188 22.406 1 98.25 337 TYR A CA 1
ATOM 2610 C C . TYR A 1 337 ? 2.248 22.516 22.781 1 98.25 337 TYR A C 1
ATOM 2612 O O . TYR A 1 337 ? 2.188 22.953 23.922 1 98.25 337 TYR A O 1
ATOM 2620 N N . ARG A 1 338 ? 2.914 23.172 21.828 1 98.25 338 ARG A N 1
ATOM 2621 C CA . ARG A 1 338 ? 3.59 24.438 22.109 1 98.25 338 ARG A CA 1
ATOM 2622 C C . ARG A 1 338 ? 2.621 25.469 22.672 1 98.25 338 ARG A C 1
ATOM 2624 O O . ARG A 1 338 ? 2.961 26.203 23.609 1 98.25 338 ARG A O 1
ATOM 2631 N N . ILE A 1 339 ? 1.377 25.5 22.141 1 98.75 339 ILE A N 1
ATOM 2632 C CA . ILE A 1 339 ? 0.364 26.453 22.578 1 98.75 339 ILE A CA 1
ATOM 2633 C C . ILE A 1 339 ? -0.196 26.031 23.938 1 98.75 339 ILE A C 1
ATOM 2635 O O . ILE A 1 339 ? -0.35 26.859 24.844 1 98.75 339 ILE A O 1
ATOM 2639 N N . TYR A 1 340 ? -0.448 24.75 24.141 1 98.5 340 TYR A N 1
ATOM 2640 C CA . TYR A 1 340 ? -0.974 24.234 25.391 1 98.5 340 TYR A CA 1
ATOM 2641 C C . TYR A 1 340 ? -0.002 24.5 26.531 1 98.5 340 TYR A C 1
ATOM 2643 O O . TYR A 1 340 ? -0.401 24.953 27.609 1 98.5 340 TYR A O 1
ATOM 2651 N N . ASP A 1 341 ? 1.228 24.172 26.266 1 98.25 341 ASP A N 1
ATOM 2652 C CA . ASP A 1 341 ? 2.266 24.359 27.281 1 98.25 341 ASP A CA 1
ATOM 2653 C C . ASP A 1 341 ? 2.371 25.828 27.688 1 98.25 341 ASP A C 1
ATOM 2655 O O . ASP A 1 341 ? 2.473 26.141 28.891 1 98.25 341 ASP A O 1
ATOM 2659 N N . ALA A 1 342 ? 2.312 26.688 26.719 1 98.31 342 ALA A N 1
ATOM 2660 C CA . ALA A 1 342 ? 2.383 28.109 27 1 98.31 342 ALA A CA 1
ATOM 2661 C C . ALA A 1 342 ? 1.148 28.578 27.766 1 98.31 342 ALA A C 1
ATOM 2663 O O . ALA A 1 342 ? 1.254 29.391 28.688 1 98.31 342 ALA A O 1
ATOM 2664 N N . ALA A 1 343 ? -0.023 28.109 27.375 1 98.38 343 ALA A N 1
ATOM 2665 C CA . ALA A 1 343 ? -1.267 28.484 28.047 1 98.38 343 ALA A CA 1
ATOM 2666 C C . ALA A 1 343 ? -1.243 28.078 29.516 1 98.38 343 ALA A C 1
ATOM 2668 O O . ALA A 1 343 ? -1.598 28.875 30.391 1 98.38 343 ALA A O 1
ATOM 2669 N N . ARG A 1 344 ? -0.796 26.953 29.766 1 95.88 344 ARG A N 1
ATOM 2670 C CA . ARG A 1 344 ? -0.691 26.453 31.141 1 95.88 344 ARG A CA 1
ATOM 2671 C C . ARG A 1 344 ? 0.261 27.312 31.953 1 95.88 344 ARG A C 1
ATOM 2673 O O . ARG A 1 344 ? -0.039 27.656 33.094 1 95.88 344 ARG A O 1
ATOM 2680 N N . ALA A 1 345 ? 1.344 27.625 31.359 1 96.69 345 ALA A N 1
ATOM 2681 C CA . ALA A 1 345 ? 2.352 28.422 32.062 1 96.69 345 ALA A CA 1
ATOM 2682 C C . ALA A 1 345 ? 1.807 29.797 32.406 1 96.69 345 ALA A C 1
ATOM 2684 O O . ALA A 1 345 ? 2.193 30.391 33.406 1 96.69 345 ALA A O 1
ATOM 2685 N N . LYS A 1 346 ? 0.853 30.266 31.625 1 97.12 346 LYS A N 1
ATOM 2686 C CA . LYS A 1 346 ? 0.281 31.594 31.828 1 97.12 346 LYS A CA 1
ATOM 2687 C C . LYS A 1 346 ? -0.914 31.547 32.781 1 97.12 346 LYS A C 1
ATOM 2689 O O . LYS A 1 346 ? -1.468 32.594 33.125 1 97.12 346 LYS A O 1
ATOM 2694 N N . GLY A 1 347 ? -1.316 30.406 33.125 1 96.56 347 GLY A N 1
ATOM 2695 C CA . GLY A 1 347 ? -2.439 30.25 34.031 1 96.56 347 GLY A CA 1
ATOM 2696 C C . GLY A 1 347 ? -3.785 30.328 33.312 1 96.56 347 GLY A C 1
ATOM 2697 O O . GLY A 1 347 ? -4.82 30.469 33.969 1 96.56 347 GLY A O 1
ATOM 2698 N N . ILE A 1 348 ? -3.812 30.234 32.031 1 97.81 348 ILE A N 1
ATOM 2699 C CA . ILE A 1 348 ? -5.055 30.172 31.266 1 97.81 348 ILE A CA 1
ATOM 2700 C C . ILE A 1 348 ? -5.707 28.812 31.453 1 97.81 348 ILE A C 1
ATOM 2702 O O . ILE A 1 348 ? -5.035 27.781 31.391 1 97.81 348 ILE A O 1
ATOM 2706 N N . PRO A 1 349 ? -7.012 28.781 31.828 1 97.69 349 PRO A N 1
ATOM 2707 C CA . PRO A 1 349 ? -7.656 27.469 31.844 1 97.69 349 PRO A CA 1
ATOM 2708 C C . PRO A 1 349 ? -7.484 26.719 30.531 1 97.69 349 PRO A C 1
ATOM 2710 O O . PRO A 1 349 ? -7.871 27.219 29.469 1 97.69 349 PRO A O 1
ATOM 2713 N N . ALA A 1 350 ? -6.777 25.578 30.625 1 98.19 350 ALA A N 1
ATOM 2714 C CA . ALA A 1 350 ? -6.449 24.844 29.391 1 98.19 350 ALA A CA 1
ATOM 2715 C C . ALA A 1 350 ? -6.566 23.344 29.609 1 98.19 350 ALA A C 1
ATOM 2717 O O . ALA A 1 350 ? -6.195 22.828 30.672 1 98.19 350 ALA A O 1
ATOM 2718 N N . LYS A 1 351 ? -7.145 22.656 28.641 1 98.19 351 LYS A N 1
ATOM 2719 C CA . LYS A 1 351 ? -7.16 21.203 28.531 1 98.19 351 LYS A CA 1
ATOM 2720 C C . LYS A 1 351 ? -6.77 20.766 27.125 1 98.19 351 LYS A C 1
ATOM 2722 O O . LYS A 1 351 ? -6.855 21.547 26.172 1 98.19 351 LYS A O 1
ATOM 2727 N N . ILE A 1 352 ? -6.316 19.5 27.047 1 98.12 352 ILE A N 1
ATOM 2728 C CA . ILE A 1 352 ? -5.887 19.016 25.75 1 98.12 352 ILE A CA 1
ATOM 2729 C C . ILE A 1 352 ? -6.402 17.594 25.531 1 98.12 352 ILE A C 1
ATOM 2731 O O . ILE A 1 352 ? -6.438 16.797 26.453 1 98.12 352 ILE A O 1
ATOM 2735 N N . TYR A 1 353 ? -6.906 17.359 24.375 1 97.94 353 TYR A N 1
ATOM 2736 C CA . TYR A 1 353 ? -7.387 16.078 23.875 1 97.94 353 TYR A CA 1
ATOM 2737 C C . TYR A 1 353 ? -6.531 15.586 22.703 1 97.94 353 TYR A C 1
ATOM 2739 O O . TYR A 1 353 ? -6.383 16.281 21.703 1 97.94 353 TYR A O 1
ATOM 2747 N N . TYR A 1 354 ? -5.922 14.344 22.844 1 97.94 354 TYR A N 1
ATOM 2748 C CA . TYR A 1 354 ? -5.141 13.742 21.766 1 97.94 354 TYR A CA 1
ATOM 2749 C C . TYR A 1 354 ? -5.754 12.422 21.312 1 97.94 354 TYR A C 1
ATOM 2751 O O . TYR A 1 354 ? -6.211 11.633 22.141 1 97.94 354 TYR A O 1
ATOM 2759 N N . HIS A 1 355 ? -5.789 12.242 20.047 1 96.75 355 HIS A N 1
ATOM 2760 C CA . HIS A 1 355 ? -6.086 10.93 19.484 1 96.75 355 HIS A CA 1
ATOM 2761 C C . HIS A 1 355 ? -4.906 10.398 18.688 1 96.75 355 HIS A C 1
ATOM 2763 O O . HIS A 1 355 ? -3.914 11.102 18.484 1 96.75 355 HIS A O 1
ATOM 2769 N N . GLN A 1 356 ? -5.012 9.148 18.219 1 95.44 356 GLN A N 1
ATOM 2770 C CA . GLN A 1 356 ? -3.852 8.484 17.641 1 95.44 356 GLN A CA 1
ATOM 2771 C C . GLN A 1 356 ? -3.854 8.609 16.109 1 95.44 356 GLN A C 1
ATOM 2773 O O . GLN A 1 356 ? -2.896 8.211 15.445 1 95.44 356 GLN A O 1
ATOM 2778 N N . ASN A 1 357 ? -4.816 9.188 15.578 1 94.12 357 ASN A N 1
ATOM 2779 C CA . ASN A 1 357 ? -4.996 9.188 14.125 1 94.12 357 ASN A CA 1
ATOM 2780 C C . ASN A 1 357 ? -4.297 10.383 13.484 1 94.12 357 ASN A C 1
ATOM 2782 O O . ASN A 1 357 ? -3.412 10.992 14.086 1 94.12 357 ASN A O 1
ATOM 2786 N N . GLY A 1 358 ? -4.598 10.625 12.234 1 95.19 358 GLY A N 1
ATOM 2787 C CA . GLY A 1 358 ? -3.973 11.688 11.469 1 95.19 358 GLY A CA 1
ATOM 2788 C C . GLY A 1 358 ? -4.664 13.023 11.633 1 95.19 358 GLY A C 1
ATOM 2789 O O . GLY A 1 358 ? -5.172 13.336 12.711 1 95.19 358 GLY A O 1
ATOM 2790 N N . HIS A 1 359 ? -4.672 13.844 10.641 1 95.12 359 HIS A N 1
ATOM 2791 C CA . HIS A 1 359 ? -5.109 15.234 10.664 1 95.12 359 HIS A CA 1
ATOM 2792 C C . HIS A 1 359 ? -6.598 15.344 10.969 1 95.12 359 HIS A C 1
ATOM 2794 O O . HIS A 1 359 ? -7.402 14.562 10.445 1 95.12 359 HIS A O 1
ATOM 2800 N N . GLY A 1 360 ? -6.969 16.297 11.812 1 93.81 360 GLY A N 1
ATOM 2801 C CA . GLY A 1 360 ? -8.352 16.531 12.211 1 93.81 360 GLY A CA 1
ATOM 2802 C C . GLY A 1 360 ? -8.719 15.867 13.523 1 93.81 360 GLY A C 1
ATOM 2803 O O . GLY A 1 360 ? -8.031 16.062 14.531 1 93.81 360 GLY A O 1
ATOM 2804 N N . GLY A 1 361 ? -9.828 15.195 13.594 1 88.12 361 GLY A N 1
ATOM 2805 C CA . GLY A 1 361 ? -10.289 14.414 14.734 1 88.12 361 GLY A CA 1
ATOM 2806 C C . GLY A 1 361 ? -10.766 15.266 15.891 1 88.12 361 GLY A C 1
ATOM 2807 O O . GLY A 1 361 ? -10.016 15.516 16.828 1 88.12 361 GLY A O 1
ATOM 2808 N N . PRO A 1 362 ? -11.953 15.703 15.781 1 86.69 362 PRO A N 1
ATOM 2809 C CA . PRO A 1 362 ? -12.516 16.484 16.891 1 86.69 362 PRO A CA 1
ATOM 2810 C C . PRO A 1 362 ? -12.719 15.648 18.156 1 86.69 362 PRO A C 1
ATOM 2812 O O . PRO A 1 362 ? -12.75 14.414 18.094 1 86.69 362 PRO A O 1
ATOM 2815 N N . LEU A 1 363 ? -12.75 16.344 19.219 1 94.62 363 LEU A N 1
ATOM 2816 C CA . LEU A 1 363 ? -13.125 15.695 20.469 1 94.62 363 LEU A CA 1
ATOM 2817 C C . LEU A 1 363 ? -14.609 15.344 20.469 1 94.62 363 LEU A C 1
ATOM 2819 O O . LEU A 1 363 ? -15.375 15.836 19.641 1 94.62 363 LEU A O 1
ATOM 2823 N N . PRO A 1 364 ? -14.969 14.477 21.391 1 94.94 364 PRO A N 1
ATOM 2824 C CA . PRO A 1 364 ? -16.391 14.188 21.531 1 94.94 364 PRO A CA 1
ATOM 2825 C C . PRO A 1 364 ? -17.234 15.445 21.75 1 94.94 364 PRO A C 1
ATOM 2827 O O . PRO A 1 364 ? -16.844 16.344 22.5 1 94.94 364 PRO A O 1
ATOM 2830 N N . PHE A 1 365 ? -18.422 15.5 21.109 1 95.88 365 PHE A N 1
ATOM 2831 C CA . PHE A 1 365 ? -19.297 16.672 21.172 1 95.88 365 PHE A CA 1
ATOM 2832 C C . PHE A 1 365 ? -19.625 17.031 22.609 1 95.88 365 PHE A C 1
ATOM 2834 O O . PHE A 1 365 ? -19.75 18.203 22.953 1 95.88 365 PHE A O 1
ATOM 2841 N N . ALA A 1 366 ? -19.75 16.062 23.469 1 95.94 366 ALA A N 1
ATOM 2842 C CA . ALA A 1 366 ? -20.094 16.297 24.859 1 95.94 366 ALA A CA 1
ATOM 2843 C C . ALA A 1 366 ? -19.031 17.156 25.547 1 95.94 366 ALA A C 1
ATOM 2845 O O . ALA A 1 366 ? -19.359 18.016 26.375 1 95.94 366 ALA A O 1
ATOM 2846 N N . MET A 1 367 ? -17.797 16.938 25.188 1 96.56 367 MET A N 1
ATOM 2847 C CA . MET A 1 367 ? -16.719 17.734 25.766 1 96.56 367 MET A CA 1
ATOM 2848 C C . MET A 1 367 ? -16.766 19.172 25.281 1 96.56 367 MET A C 1
ATOM 2850 O O . MET A 1 367 ? -16.578 20.109 26.062 1 96.56 367 MET A O 1
ATOM 2854 N N . MET A 1 368 ? -17.016 19.375 24.031 1 97.69 368 MET A N 1
ATOM 2855 C CA . MET A 1 368 ? -17.172 20.703 23.469 1 97.69 368 MET A CA 1
ATOM 2856 C C . MET A 1 368 ? -18.344 21.453 24.125 1 97.69 368 MET A C 1
ATOM 2858 O O . MET A 1 368 ? -18.203 22.609 24.5 1 97.69 368 MET A O 1
ATOM 2862 N N . ASN A 1 369 ? -19.438 20.719 24.219 1 98.31 369 ASN A N 1
ATOM 2863 C CA . ASN A 1 369 ? -20.656 21.297 24.797 1 98.31 369 ASN A CA 1
ATOM 2864 C C . ASN A 1 369 ? -20.453 21.703 26.25 1 98.31 369 ASN A C 1
ATOM 2866 O O . ASN A 1 369 ? -20.828 22.812 26.641 1 98.31 369 ASN A O 1
ATOM 2870 N N . GLN A 1 370 ? -19.812 20.922 27 1 98.19 370 GLN A N 1
ATOM 2871 C CA . GLN A 1 370 ? -19.547 21.266 28.391 1 98.19 370 GLN A CA 1
ATOM 2872 C C . GLN A 1 370 ? -18.656 22.484 28.5 1 98.19 370 GLN A C 1
ATOM 2874 O O . GLN A 1 370 ? -18.875 23.344 29.359 1 98.19 370 GLN A O 1
ATOM 2879 N N . TRP A 1 371 ? -17.672 22.531 27.656 1 98.56 371 TRP A N 1
ATOM 2880 C CA . TRP A 1 371 ? -16.719 23.641 27.656 1 98.56 371 TRP A CA 1
ATOM 2881 C C . TRP A 1 371 ? -17.422 24.953 27.312 1 98.56 371 TRP A C 1
ATOM 2883 O O . TRP A 1 371 ? -17.312 25.938 28.047 1 98.56 371 TRP A O 1
ATOM 2893 N N . PHE A 1 372 ? -18.188 25 26.234 1 98.75 372 PHE A N 1
ATOM 2894 C CA . PHE A 1 372 ? -18.875 26.203 25.812 1 98.75 372 PHE A CA 1
ATOM 2895 C C . PHE A 1 372 ? -20 26.547 26.781 1 98.75 372 PHE A C 1
ATOM 2897 O O . PHE A 1 372 ? -20.281 27.734 27.031 1 98.75 372 PHE A O 1
ATOM 2904 N N . THR A 1 373 ? -20.688 25.531 27.359 1 98.81 373 THR A N 1
ATOM 2905 C CA . THR A 1 373 ? -21.734 25.781 28.344 1 98.81 373 THR A CA 1
ATOM 2906 C C . THR A 1 373 ? -21.188 26.531 29.547 1 98.81 373 THR A C 1
ATOM 2908 O O . THR A 1 373 ? -21.797 27.484 30.031 1 98.81 373 THR A O 1
ATOM 2911 N N . LYS A 1 374 ? -20.078 26.094 30 1 98.62 374 LYS A N 1
ATOM 2912 C CA . LYS A 1 374 ? -19.422 26.766 31.125 1 98.62 374 LYS A CA 1
ATOM 2913 C C . LYS A 1 374 ? -19.078 28.203 30.781 1 98.62 374 LYS A C 1
ATOM 2915 O O . LYS A 1 374 ? -19.469 29.125 31.484 1 98.62 374 LYS A O 1
ATOM 2920 N N . TYR A 1 375 ? -18.5 28.484 29.703 1 98.75 375 TYR A N 1
ATOM 2921 C CA . TYR A 1 375 ? -17.859 29.766 29.453 1 98.75 375 TYR A CA 1
ATOM 2922 C C . TYR A 1 375 ? -18.812 30.734 28.766 1 98.75 375 TYR A C 1
ATOM 2924 O O . TYR A 1 375 ? -18.688 31.953 28.891 1 98.75 375 TYR A O 1
ATOM 2932 N N . LEU A 1 376 ? -19.719 30.156 28 1 98.88 376 LEU A N 1
ATOM 2933 C CA . LEU A 1 376 ? -20.594 31.031 27.219 1 98.88 376 LEU A CA 1
ATOM 2934 C C . LEU A 1 376 ? -21.938 31.234 27.922 1 98.88 376 LEU A C 1
ATOM 2936 O O . LEU A 1 376 ? -22.531 32.312 27.828 1 98.88 376 LEU A O 1
ATOM 2940 N N . HIS A 1 377 ? -22.453 30.219 28.656 1 98.56 377 HIS A N 1
ATOM 2941 C CA . HIS A 1 377 ? -23.703 30.328 29.391 1 98.56 377 HIS A CA 1
ATOM 2942 C C . HIS A 1 377 ? -23.438 30.594 30.875 1 98.56 377 HIS A C 1
ATOM 2944 O O . HIS A 1 377 ? -24.375 30.922 31.609 1 98.56 377 HIS A O 1
ATOM 2950 N N . GLY A 1 378 ? -22.219 30.344 31.297 1 97.88 378 GLY A N 1
ATOM 2951 C CA . GLY A 1 378 ? -21.859 30.641 32.688 1 97.88 378 GLY A CA 1
ATOM 2952 C C . GLY A 1 378 ? -22.266 29.562 33.656 1 97.88 378 GLY A C 1
ATOM 2953 O O . GLY A 1 378 ? -22.422 29.812 34.844 1 97.88 378 GLY A O 1
ATOM 2954 N N . VAL A 1 379 ? -22.469 28.375 33.094 1 97.69 379 VAL A N 1
ATOM 2955 C CA . VAL A 1 379 ? -22.875 27.25 33.938 1 97.69 379 VAL A CA 1
ATOM 2956 C C . VAL A 1 379 ? -21.641 26.656 34.625 1 97.69 379 VAL A C 1
ATOM 2958 O O . VAL A 1 379 ? -20.672 26.281 33.969 1 97.69 379 VAL A O 1
ATOM 2961 N N . GLU A 1 380 ? -21.672 26.594 36 1 97.19 380 GLU A N 1
ATOM 2962 C CA . GLU A 1 380 ? -20.609 25.922 36.719 1 97.19 380 GLU A CA 1
ATOM 2963 C C . GLU A 1 380 ? -20.75 24.406 36.688 1 97.19 380 GLU A C 1
ATOM 2965 O O . GLU A 1 380 ? -21.516 23.828 37.469 1 97.19 380 GLU A O 1
ATOM 2970 N N . ASN A 1 381 ? -20 23.812 35.812 1 97.19 381 ASN A N 1
ATOM 2971 C CA . ASN A 1 381 ? -20.203 22.391 35.562 1 97.19 381 ASN A CA 1
ATOM 2972 C C . ASN A 1 381 ? -18.938 21.594 35.906 1 97.19 381 ASN A C 1
ATOM 2974 O O . ASN A 1 381 ? -18.875 20.391 35.625 1 97.19 381 ASN A O 1
ATOM 2978 N N . GLY A 1 382 ? -17.859 22.203 36.375 1 95.88 382 GLY A N 1
ATOM 2979 C CA . GLY A 1 382 ? -16.656 21.516 36.844 1 95.88 382 GLY A CA 1
ATOM 2980 C C . GLY A 1 382 ? -15.703 21.141 35.75 1 95.88 382 GLY A C 1
ATOM 2981 O O . GLY A 1 382 ? -14.75 20.391 35.969 1 95.88 382 GLY A O 1
ATOM 2982 N N . VAL A 1 383 ? -15.82 21.625 34.594 1 94.81 383 VAL A N 1
ATOM 2983 C CA . VAL A 1 383 ? -15.055 21.188 33.406 1 94.81 383 VAL A CA 1
ATOM 2984 C C . VAL A 1 383 ? -13.586 21.547 33.594 1 94.81 383 VAL A C 1
ATOM 2986 O O . VAL A 1 383 ? -12.703 20.938 32.969 1 94.81 383 VAL A O 1
ATOM 2989 N N . GLU A 1 384 ? -13.336 22.453 34.438 1 93.5 384 GLU A N 1
ATOM 2990 C CA . GLU A 1 384 ? -11.953 22.875 34.656 1 93.5 384 GLU A CA 1
ATOM 2991 C C . GLU A 1 384 ? -11.258 21.969 35.656 1 93.5 384 GLU A C 1
ATOM 2993 O O . GLU A 1 384 ? -10.031 22.016 35.812 1 93.5 384 GLU A O 1
ATOM 2998 N N . GLU A 1 385 ? -12.039 21.172 36.344 1 93.75 385 GLU A N 1
ATOM 2999 C CA . GLU A 1 385 ? -11.5 20.344 37.438 1 93.75 385 GLU A CA 1
ATOM 3000 C C . GLU A 1 385 ? -11.062 18.984 36.906 1 93.75 385 GLU A C 1
ATOM 3002 O O . GLU A 1 385 ? -11.5 18.547 35.812 1 93.75 385 GLU A O 1
ATOM 3007 N N . GLY A 1 386 ? -10.117 18.391 37.625 1 92.69 386 GLY A N 1
ATOM 3008 C CA . GLY A 1 386 ? -9.727 17.016 37.281 1 92.69 386 GLY A CA 1
ATOM 3009 C C . GLY A 1 386 ? -8.648 16.953 36.219 1 92.69 386 GLY A C 1
ATOM 3010 O O . GLY A 1 386 ? -7.695 17.734 36.25 1 92.69 386 GLY A O 1
ATOM 3011 N N . PRO A 1 387 ? -8.75 15.906 35.312 1 96.5 387 PRO A N 1
ATOM 3012 C CA . PRO A 1 387 ? -7.715 15.664 34.312 1 96.5 387 PRO A CA 1
ATOM 3013 C C . PRO A 1 387 ? -7.559 16.828 33.344 1 96.5 387 PRO A C 1
ATOM 3015 O O . PRO A 1 387 ? -8.547 17.453 32.938 1 96.5 387 PRO A O 1
ATOM 3018 N N . LYS A 1 388 ? -6.371 17.125 32.969 1 97.5 388 LYS A N 1
ATOM 3019 C CA . LYS A 1 388 ? -6.09 18.203 32.031 1 97.5 388 LYS A CA 1
ATOM 3020 C C . LYS A 1 388 ? -5.855 17.672 30.609 1 97.5 388 LYS A C 1
ATOM 3022 O O . LYS A 1 388 ? -5.879 18.422 29.641 1 97.5 388 LYS A O 1
ATOM 3027 N N . ALA A 1 389 ? -5.543 16.375 30.578 1 97.94 389 ALA A N 1
ATOM 3028 C CA . ALA A 1 389 ? -5.293 15.758 29.281 1 97.94 389 ALA A CA 1
ATOM 3029 C C . ALA A 1 389 ? -6.129 14.492 29.109 1 97.94 389 ALA A C 1
ATOM 3031 O O . ALA A 1 389 ? -6.344 13.75 30.062 1 97.94 389 ALA A O 1
ATOM 3032 N N . TYR A 1 390 ? -6.621 14.328 27.938 1 97.69 390 TYR A N 1
ATOM 3033 C CA . TYR A 1 390 ? -7.363 13.141 27.531 1 97.69 390 TYR A CA 1
ATOM 3034 C C . TYR A 1 390 ? -6.73 12.5 26.297 1 97.69 390 TYR A C 1
ATOM 3036 O O . TYR A 1 390 ? -6.609 13.141 25.25 1 97.69 390 TYR A O 1
ATOM 3044 N N . ILE A 1 391 ? -6.316 11.203 26.438 1 97.56 391 ILE A N 1
ATOM 3045 C CA . ILE A 1 391 ? -5.613 10.508 25.359 1 97.56 391 ILE A CA 1
ATOM 3046 C C . ILE A 1 391 ? -6.445 9.328 24.875 1 97.56 391 ILE A C 1
ATOM 3048 O O . ILE A 1 391 ? -6.789 8.438 25.656 1 97.56 391 ILE A O 1
ATOM 3052 N N . VAL A 1 392 ? -6.781 9.328 23.594 1 96.38 392 VAL A N 1
ATOM 3053 C CA . VAL A 1 392 ? -7.379 8.133 23 1 96.38 392 VAL A CA 1
ATOM 3054 C C . VAL A 1 392 ? -6.297 7.082 22.75 1 96.38 392 VAL A C 1
ATOM 3056 O O . VAL A 1 392 ? -5.352 7.328 22 1 96.38 392 VAL A O 1
ATOM 3059 N N . ARG A 1 393 ? -6.477 5.934 23.266 1 92.25 393 ARG A N 1
ATOM 3060 C CA . ARG A 1 393 ? -5.488 4.867 23.109 1 92.25 393 ARG A CA 1
ATOM 3061 C C . ARG A 1 393 ? -5.605 4.195 21.75 1 92.25 393 ARG A C 1
ATOM 3063 O O . ARG A 1 393 ? -6.617 4.34 21.062 1 92.25 393 ARG A O 1
ATOM 3070 N N . GLU A 1 394 ? -4.543 3.402 21.203 1 85.56 394 GLU A N 1
ATOM 3071 C CA . GLU A 1 394 ? -4.367 2.801 19.891 1 85.56 394 GLU A CA 1
ATOM 3072 C C . GLU A 1 394 ? -5.59 1.982 19.484 1 85.56 394 GLU A C 1
ATOM 3074 O O . GLU A 1 394 ? -5.965 1.954 18.312 1 85.56 394 GLU A O 1
ATOM 3079 N N . ARG A 1 395 ? -6.402 1.38 20.297 1 82.44 395 ARG A N 1
ATOM 3080 C CA . ARG A 1 395 ? -7.508 0.504 19.922 1 82.44 395 ARG A CA 1
ATOM 3081 C C . ARG A 1 395 ? -8.82 0.978 20.547 1 82.44 395 ARG A C 1
ATOM 3083 O O . ARG A 1 395 ? -9.828 0.277 20.484 1 82.44 395 ARG A O 1
ATOM 3090 N N . ASP A 1 396 ? -8.727 2.209 21.078 1 88.88 396 ASP A N 1
ATOM 3091 C CA . ASP A 1 396 ? -9.93 2.717 21.719 1 88.88 396 ASP A CA 1
ATOM 3092 C C . ASP A 1 396 ? -10.75 3.58 20.766 1 88.88 396 ASP A C 1
ATOM 3094 O O . ASP A 1 396 ? -10.227 4.074 19.766 1 88.88 396 ASP A O 1
ATOM 3098 N N . GLU A 1 397 ? -11.992 3.635 21.188 1 90.25 397 GLU A N 1
ATOM 3099 C CA . GLU A 1 397 ? -12.859 4.562 20.453 1 90.25 397 GLU A CA 1
ATOM 3100 C C . GLU A 1 397 ? -12.57 6.008 20.844 1 90.25 397 GLU A C 1
ATOM 3102 O O . GLU A 1 397 ? -12.227 6.289 22 1 90.25 397 GLU A O 1
ATOM 3107 N N . GLN A 1 398 ? -12.852 6.914 19.969 1 89.19 398 GLN A N 1
ATOM 3108 C CA . GLN A 1 398 ? -12.562 8.328 20.172 1 89.19 398 GLN A CA 1
ATOM 3109 C C . GLN A 1 398 ? -13.383 8.891 21.328 1 89.19 398 GLN A C 1
ATOM 3111 O O . GLN A 1 398 ? -12.969 9.844 21.984 1 89.19 398 GLN A O 1
ATOM 3116 N N . ASN A 1 399 ? -14.5 8.258 21.641 1 92.31 399 ASN A N 1
ATOM 3117 C CA . ASN A 1 399 ? -15.383 8.773 22.672 1 92.31 399 ASN A CA 1
ATOM 3118 C C . ASN A 1 399 ? -15.023 8.219 24.047 1 92.31 399 ASN A C 1
ATOM 3120 O O . ASN A 1 399 ? -15.711 8.492 25.031 1 92.31 399 ASN A O 1
ATOM 3124 N N . ASN A 1 400 ? -13.938 7.496 24.078 1 92.5 400 ASN A N 1
ATOM 3125 C CA . ASN A 1 400 ? -13.492 6.938 25.344 1 92.5 400 ASN A CA 1
ATOM 3126 C C . ASN A 1 400 ? -12.016 7.215 25.609 1 92.5 400 ASN A C 1
ATOM 3128 O O . ASN A 1 400 ? -11.219 6.285 25.734 1 92.5 400 ASN A O 1
ATOM 3132 N N . PRO A 1 401 ? -11.633 8.453 25.719 1 95.94 401 PRO A N 1
ATOM 3133 C CA . PRO A 1 401 ? -10.227 8.781 25.969 1 95.94 401 PRO A CA 1
ATOM 3134 C C . PRO A 1 401 ? -9.797 8.469 27.406 1 95.94 401 PRO A C 1
ATOM 3136 O O . PRO A 1 401 ? -10.617 8.508 28.328 1 95.94 401 PRO A O 1
ATOM 3139 N N . THR A 1 402 ? -8.57 8.141 27.609 1 96.69 402 THR A N 1
ATOM 3140 C CA . THR A 1 402 ? -7.949 7.922 28.922 1 96.69 402 THR A CA 1
ATOM 3141 C C . THR A 1 402 ? -7.539 9.25 29.547 1 96.69 402 THR A C 1
ATOM 3143 O O . THR A 1 402 ? -6.766 10.008 28.953 1 96.69 402 THR A O 1
ATOM 3146 N N . PRO A 1 403 ? -8.039 9.562 30.75 1 96.69 403 PRO A N 1
ATOM 3147 C CA . PRO A 1 403 ? -7.68 10.828 31.406 1 96.69 403 PRO A CA 1
ATOM 3148 C C . PRO A 1 403 ? -6.285 10.797 32.031 1 96.69 403 PRO A C 1
ATOM 3150 O O . PRO A 1 403 ? -5.867 9.773 32.562 1 96.69 403 PRO A O 1
ATOM 3153 N N . TYR A 1 404 ? -5.453 11.805 31.781 1 96.94 404 TYR A N 1
ATOM 3154 C CA . TYR A 1 404 ? -4.18 12.078 32.438 1 96.94 404 TYR A CA 1
ATOM 3155 C C . TYR A 1 404 ? -4.266 13.328 33.312 1 96.94 404 TYR A C 1
ATOM 3157 O O . TYR A 1 404 ? -5.023 14.25 33 1 96.94 404 TYR A O 1
ATOM 3165 N N . ALA A 1 405 ? -3.492 13.344 34.438 1 97 405 ALA A N 1
ATOM 3166 C CA . ALA A 1 405 ? -3.367 14.594 35.188 1 97 405 ALA A CA 1
ATOM 3167 C C . ALA A 1 405 ? -2.871 15.727 34.281 1 97 405 ALA A C 1
ATOM 3169 O O . ALA A 1 405 ? -3.26 16.891 34.469 1 97 405 ALA A O 1
ATOM 3170 N N . ASP A 1 406 ? -2.043 15.336 33.312 1 97 406 ASP A N 1
ATOM 3171 C CA . ASP A 1 406 ? -1.516 16.312 32.375 1 97 406 ASP A CA 1
ATOM 3172 C C . ASP A 1 406 ? -0.849 15.617 31.188 1 97 406 ASP A C 1
ATOM 3174 O O . ASP A 1 406 ? -0.752 14.391 31.156 1 97 406 ASP A O 1
ATOM 3178 N N . PHE A 1 407 ? -0.497 16.359 30.219 1 97.75 407 PHE A N 1
ATOM 3179 C CA . PHE A 1 407 ? 0.371 15.93 29.141 1 97.75 407 PHE A CA 1
ATOM 3180 C C . PHE A 1 407 ? 1.615 16.812 29.047 1 97.75 407 PHE A C 1
ATOM 3182 O O . PHE A 1 407 ? 1.517 18.031 29.062 1 97.75 407 PHE A O 1
ATOM 3189 N N . PRO A 1 408 ? 2.779 16.109 28.953 1 97.88 408 PRO A N 1
ATOM 3190 C CA . PRO A 1 408 ? 3.047 14.672 28.984 1 97.88 408 PRO A CA 1
ATOM 3191 C C . PRO A 1 408 ? 2.594 14.023 30.281 1 97.88 408 PRO A C 1
ATOM 3193 O O . PRO A 1 408 ? 2.336 14.719 31.266 1 97.88 408 PRO A O 1
ATOM 3196 N N . ASN A 1 409 ? 2.412 12.695 30.188 1 98.19 409 ASN A N 1
ATOM 3197 C CA . ASN A 1 409 ? 2.168 11.977 31.438 1 98.19 409 ASN A CA 1
ATOM 3198 C C . ASN A 1 409 ? 3.184 12.359 32.5 1 98.19 409 ASN A C 1
ATOM 3200 O O . ASN A 1 409 ? 4.391 12.266 32.281 1 98.19 409 ASN A O 1
ATOM 3204 N N . PRO A 1 410 ? 2.695 12.773 33.656 1 97.38 410 PRO A N 1
ATOM 3205 C CA . PRO A 1 410 ? 3.613 13.266 34.688 1 97.38 410 PRO A CA 1
ATOM 3206 C C . PRO A 1 410 ? 4.582 12.195 35.188 1 97.38 410 PRO A C 1
ATOM 3208 O O . PRO A 1 410 ? 5.609 12.516 35.781 1 97.38 410 PRO A O 1
ATOM 3211 N N . GLU A 1 411 ? 4.328 10.977 34.938 1 97.94 411 GLU A N 1
ATOM 3212 C CA . GLU A 1 411 ? 5.191 9.883 35.375 1 97.94 411 GLU A CA 1
ATOM 3213 C C . GLU A 1 411 ? 6.289 9.602 34.344 1 97.94 411 GLU A C 1
ATOM 3215 O O . GLU A 1 411 ? 7.156 8.758 34.594 1 97.94 411 GLU A O 1
ATOM 3220 N N . ALA A 1 412 ? 6.25 10.273 33.219 1 98.56 412 ALA A N 1
ATOM 3221 C CA . ALA A 1 412 ? 7.289 10.094 32.219 1 98.56 412 ALA A CA 1
ATOM 3222 C C . ALA A 1 412 ? 8.578 10.797 32.625 1 98.56 412 ALA A C 1
ATOM 3224 O O . ALA A 1 412 ? 8.547 11.945 33.094 1 98.56 412 ALA A O 1
ATOM 3225 N N . THR A 1 413 ? 9.688 10.125 32.531 1 98.5 413 THR A N 1
ATOM 3226 C CA . THR A 1 413 ? 11 10.719 32.75 1 98.5 413 THR A CA 1
ATOM 3227 C C . THR A 1 413 ? 11.922 10.445 31.562 1 98.5 413 THR A C 1
ATOM 3229 O O . THR A 1 413 ? 11.703 9.492 30.797 1 98.5 413 THR A O 1
ATOM 3232 N N . LYS A 1 414 ? 12.898 11.289 31.375 1 98.56 414 LYS A N 1
ATOM 3233 C CA . LYS A 1 414 ? 13.828 11.188 30.25 1 98.56 414 LYS A CA 1
ATOM 3234 C C . LYS A 1 414 ? 14.758 9.992 30.406 1 98.56 414 LYS A C 1
ATOM 3236 O O . LYS A 1 414 ? 15.352 9.797 31.469 1 98.56 414 LYS A O 1
ATOM 3241 N N . VAL A 1 415 ? 14.82 9.203 29.391 1 98.81 415 VAL A N 1
ATOM 3242 C CA . VAL A 1 415 ? 15.734 8.062 29.328 1 98.81 415 VAL A CA 1
ATOM 3243 C C . VAL A 1 415 ? 16.625 8.18 28.094 1 98.81 415 VAL A C 1
ATOM 3245 O O . VAL A 1 415 ? 16.125 8.328 26.969 1 98.81 415 VAL A O 1
ATOM 3248 N N . ASN A 1 416 ? 17.938 8.125 28.281 1 98.69 416 ASN A N 1
ATOM 3249 C CA . ASN A 1 416 ? 18.875 8.18 27.172 1 98.69 416 ASN A CA 1
ATOM 3250 C C . ASN A 1 416 ? 19.141 6.797 26.578 1 98.69 416 ASN A C 1
ATOM 3252 O O . ASN A 1 416 ? 19.281 5.82 27.312 1 98.69 416 ASN A O 1
ATOM 3256 N N . PHE A 1 417 ? 19.125 6.688 25.297 1 98.75 417 PHE A N 1
ATOM 3257 C CA . PHE A 1 417 ? 19.5 5.492 24.547 1 98.75 417 PHE A CA 1
ATOM 3258 C C . PHE A 1 417 ? 20.734 5.738 23.703 1 98.75 417 PHE A C 1
ATOM 3260 O O . PHE A 1 417 ? 20.875 6.805 23.094 1 98.75 417 PHE A O 1
ATOM 3267 N N . TYR A 1 418 ? 21.609 4.754 23.641 1 98.5 418 TYR A N 1
ATOM 3268 C CA . TYR A 1 418 ? 22.891 4.84 22.953 1 98.5 418 TYR A CA 1
ATOM 3269 C C . TYR A 1 418 ? 22.984 3.799 21.844 1 98.5 418 TYR A C 1
ATOM 3271 O O . TYR A 1 418 ? 22.234 2.818 21.844 1 98.5 418 TYR A O 1
ATOM 3279 N N . LEU A 1 419 ? 23.891 4.07 20.906 1 98.5 419 LEU A N 1
ATOM 3280 C CA . LEU A 1 419 ? 23.938 3.285 19.688 1 98.5 419 LEU A CA 1
ATOM 3281 C C . LEU A 1 419 ? 25.109 2.318 19.688 1 98.5 419 LEU A C 1
ATOM 3283 O O . LEU A 1 419 ? 26.172 2.631 20.234 1 98.5 419 LEU A O 1
ATOM 3287 N N . SER A 1 420 ? 24.953 1.152 19.094 1 97.88 420 SER A N 1
ATOM 3288 C CA . SER A 1 420 ? 26.016 0.242 18.719 1 97.88 420 SER A CA 1
ATOM 3289 C C . SER A 1 420 ? 26.016 -0.039 17.219 1 97.88 420 SER A C 1
ATOM 3291 O O . SER A 1 420 ? 24.953 -0.056 16.594 1 97.88 420 SER A O 1
ATOM 3293 N N . ALA A 1 421 ? 27.188 -0.28 16.688 1 97.81 421 ALA A N 1
ATOM 3294 C CA . ALA A 1 421 ? 27.375 -0.375 15.242 1 97.81 421 ALA A CA 1
ATOM 3295 C C . ALA A 1 421 ? 26.672 -1.605 14.68 1 97.81 421 ALA A C 1
ATOM 3297 O O . ALA A 1 421 ? 26.484 -2.6 15.383 1 97.81 421 ALA A O 1
ATOM 3298 N N . GLY A 1 422 ? 26.156 -1.498 13.375 1 97.94 422 GLY A N 1
ATOM 3299 C CA . GLY A 1 422 ? 25.562 -2.631 12.688 1 97.94 422 GLY A CA 1
ATOM 3300 C C . GLY A 1 422 ? 25.328 -2.377 11.211 1 97.94 422 GLY A C 1
ATOM 3301 O O . GLY A 1 422 ? 24.922 -3.277 10.477 1 97.94 422 GLY A O 1
ATOM 3302 N N . ALA A 1 423 ? 25.672 -1.209 10.664 1 97.19 423 ALA A N 1
ATOM 3303 C CA . ALA A 1 423 ? 25.453 -0.854 9.266 1 97.19 423 ALA A CA 1
ATOM 3304 C C . ALA A 1 423 ? 26.266 -1.756 8.336 1 97.19 423 ALA A C 1
ATOM 3306 O O . ALA A 1 423 ? 27.359 -2.193 8.688 1 97.19 423 ALA A O 1
ATOM 3307 N N . PRO A 1 424 ? 25.688 -2.029 7.121 1 96.81 424 PRO A N 1
ATOM 3308 C CA . PRO A 1 424 ? 24.453 -1.51 6.535 1 96.81 424 PRO A CA 1
ATOM 3309 C C . PRO A 1 424 ? 23.219 -2.273 6.996 1 96.81 424 PRO A C 1
ATOM 3311 O O . PRO A 1 424 ? 22.125 -2.045 6.48 1 96.81 424 PRO A O 1
ATOM 3314 N N . ALA A 1 425 ? 23.391 -3.285 7.961 1 97.69 425 ALA A N 1
ATOM 3315 C CA . ALA A 1 425 ? 22.266 -3.902 8.641 1 97.69 425 ALA A CA 1
ATOM 3316 C C . ALA A 1 425 ? 21.828 -3.068 9.844 1 97.69 425 ALA A C 1
ATOM 3318 O O . ALA A 1 425 ? 22.078 -1.864 9.898 1 97.69 425 ALA A O 1
ATOM 3319 N N . ALA A 1 426 ? 21.125 -3.592 10.773 1 98.25 426 ALA A N 1
ATOM 3320 C CA . ALA A 1 426 ? 20.656 -2.863 11.945 1 98.25 426 ALA A CA 1
ATOM 3321 C C . ALA A 1 426 ? 21.688 -2.916 13.07 1 98.25 426 ALA A C 1
ATOM 3323 O O . ALA A 1 426 ? 22.312 -3.955 13.305 1 98.25 426 ALA A O 1
ATOM 3324 N N . GLY A 1 427 ? 21.969 -1.73 13.68 1 98.38 427 GLY A N 1
ATOM 3325 C CA . GLY A 1 427 ? 22.719 -1.697 14.922 1 98.38 427 GLY A CA 1
ATOM 3326 C C . GLY A 1 427 ? 21.844 -1.829 16.156 1 98.38 427 GLY A C 1
ATOM 3327 O O . GLY A 1 427 ? 20.688 -2.246 16.062 1 98.38 427 GLY A O 1
ATOM 3328 N N . GLY A 1 428 ? 22.453 -1.55 17.281 1 98.06 428 GLY A N 1
ATOM 3329 C CA . GLY A 1 428 ? 21.75 -1.703 18.531 1 98.06 428 GLY A CA 1
ATOM 3330 C C . GLY A 1 428 ? 21.391 -0.38 19.172 1 98.06 428 GLY A C 1
ATOM 3331 O O . GLY A 1 428 ? 22.109 0.604 19.047 1 98.06 428 GLY A O 1
ATOM 3332 N N . LEU A 1 429 ? 20.297 -0.317 19.859 1 98.38 429 LEU A N 1
ATOM 3333 C CA . LEU A 1 429 ? 19.797 0.779 20.672 1 98.38 429 LEU A CA 1
ATOM 3334 C C . LEU A 1 429 ? 19.641 0.341 22.125 1 98.38 429 LEU A C 1
ATOM 3336 O O . LEU A 1 429 ? 18.812 -0.519 22.438 1 98.38 429 LEU A O 1
ATOM 3340 N N . GLY A 1 430 ? 20.484 0.87 23 1 97.12 430 GLY A N 1
ATOM 3341 C CA . GLY A 1 430 ? 20.453 0.373 24.359 1 97.12 430 GLY A CA 1
ATOM 3342 C C . GLY A 1 430 ? 20.719 1.455 25.391 1 97.12 430 GLY A C 1
ATOM 3343 O O . GLY A 1 430 ? 20.859 2.629 25.047 1 97.12 430 GLY A O 1
ATOM 3344 N N . LEU A 1 431 ? 20.781 1.076 26.688 1 97.38 431 LEU A N 1
ATOM 3345 C CA . LEU A 1 431 ? 20.844 2.002 27.812 1 97.38 431 LEU A CA 1
ATOM 3346 C C . LEU A 1 431 ? 22.297 2.281 28.188 1 97.38 431 LEU A C 1
ATOM 3348 O O . LEU A 1 431 ? 22.578 3.229 28.938 1 97.38 431 LEU A O 1
ATOM 3352 N N . GLU A 1 432 ? 23.172 1.503 27.688 1 94.5 432 GLU A N 1
ATOM 3353 C CA . GLU A 1 432 ? 24.562 1.652 28.109 1 94.5 432 GLU A CA 1
ATOM 3354 C C . GLU A 1 432 ? 25.359 2.453 27.094 1 94.5 432 GLU A C 1
ATOM 3356 O O . GLU A 1 432 ? 25.344 2.137 25.891 1 94.5 432 GLU A O 1
ATOM 3361 N N . LYS A 1 433 ? 25.938 3.441 27.562 1 92.69 433 LYS A N 1
ATOM 3362 C CA . LYS A 1 433 ? 26.844 4.211 26.703 1 92.69 433 LYS A CA 1
ATOM 3363 C C . LYS A 1 433 ? 28.156 3.482 26.5 1 92.69 433 LYS A C 1
ATOM 3365 O O . LYS A 1 433 ? 28.797 3.061 27.453 1 92.69 433 LYS A O 1
ATOM 3370 N N . ARG A 1 434 ? 28.469 3.266 25.203 1 84.5 434 ARG A N 1
ATOM 3371 C CA . ARG A 1 434 ? 29.766 2.664 24.891 1 84.5 434 ARG A CA 1
ATOM 3372 C C . ARG A 1 434 ? 30.656 3.641 24.125 1 84.5 434 ARG A C 1
ATOM 3374 O O . ARG A 1 434 ? 30.156 4.438 23.328 1 84.5 434 ARG A O 1
ATOM 3381 N N . ASN A 1 435 ? 31.922 3.811 24.594 1 89.75 435 ASN A N 1
ATOM 3382 C CA . ASN A 1 435 ? 32.906 4.609 23.859 1 89.75 435 ASN A CA 1
ATOM 3383 C C . ASN A 1 435 ? 33.688 3.756 22.859 1 89.75 435 ASN A C 1
ATOM 3385 O O . ASN A 1 435 ? 34.812 3.359 23.156 1 89.75 435 ASN A O 1
ATOM 3389 N N . THR A 1 436 ? 33.156 3.496 21.719 1 90.06 436 THR A N 1
ATOM 3390 C CA . THR A 1 436 ? 33.719 2.559 20.75 1 90.06 436 THR A CA 1
ATOM 3391 C C . THR A 1 436 ? 34.5 3.299 19.688 1 90.06 436 THR A C 1
ATOM 3393 O O . THR A 1 436 ? 35.344 2.699 19 1 90.06 436 THR A O 1
ATOM 3396 N N . GLY A 1 437 ? 34.281 4.605 19.531 1 92.75 437 GLY A N 1
ATOM 3397 C CA . GLY A 1 437 ? 34.906 5.375 18.453 1 92.75 437 GLY A CA 1
ATOM 3398 C C . GLY A 1 437 ? 34.375 5.008 17.094 1 92.75 437 GLY A C 1
ATOM 3399 O O . GLY A 1 437 ? 34.938 5.367 16.062 1 92.75 437 GLY A O 1
ATOM 3400 N N . LYS A 1 438 ? 33.188 4.301 17.094 1 95.94 438 LYS A N 1
ATOM 3401 C CA . LYS A 1 438 ? 32.656 3.803 15.82 1 95.94 438 LYS A CA 1
ATOM 3402 C C . LYS A 1 438 ? 31.906 4.898 15.078 1 95.94 438 LYS A C 1
ATOM 3404 O O . LYS A 1 438 ? 31.234 5.727 15.703 1 95.94 438 LYS A O 1
ATOM 3409 N N . GLN A 1 439 ? 32.094 4.914 13.734 1 98.25 439 GLN A N 1
ATOM 3410 C CA . GLN A 1 439 ? 31.359 5.766 12.797 1 98.25 439 GLN A CA 1
ATOM 3411 C C . GLN A 1 439 ? 30.641 4.93 11.734 1 98.25 439 GLN A C 1
ATOM 3413 O O . GLN A 1 439 ? 31.141 3.887 11.32 1 98.25 439 GLN A O 1
ATOM 3418 N N . GLU A 1 440 ? 29.5 5.344 11.414 1 98.69 440 GLU A N 1
ATOM 3419 C CA . GLU A 1 440 ? 28.766 4.688 10.328 1 98.69 440 GLU A CA 1
ATOM 3420 C C . GLU A 1 440 ? 28.281 5.703 9.297 1 98.69 440 GLU A C 1
ATOM 3422 O O . GLU A 1 440 ? 28.031 6.863 9.633 1 98.69 440 GLU A O 1
ATOM 3427 N N . THR A 1 441 ? 28.188 5.281 8.055 1 98.62 441 THR A N 1
ATOM 3428 C CA . THR A 1 441 ? 27.875 6.195 6.957 1 98.62 441 THR A CA 1
ATOM 3429 C C . THR A 1 441 ? 26.578 5.797 6.273 1 98.62 441 THR A C 1
ATOM 3431 O O . THR A 1 441 ? 26.266 4.609 6.145 1 98.62 441 THR A O 1
ATOM 3434 N N . LEU A 1 442 ? 25.75 6.715 5.859 1 98.62 442 LEU A N 1
ATOM 3435 C CA . LEU A 1 442 ? 24.594 6.535 4.98 1 98.62 442 LEU A CA 1
ATOM 3436 C C . LEU A 1 442 ? 24.703 7.422 3.746 1 98.62 442 LEU A C 1
ATOM 3438 O O . LEU A 1 442 ? 25.375 8.453 3.777 1 98.62 442 LEU A O 1
ATOM 3442 N N . VAL A 1 443 ? 24.109 7.023 2.658 1 98.56 443 VAL A N 1
ATOM 3443 C CA . VAL A 1 443 ? 24.094 7.762 1.398 1 98.56 443 VAL A CA 1
ATOM 3444 C C . VAL A 1 443 ? 22.672 8.211 1.083 1 98.56 443 VAL A C 1
ATOM 3446 O O . VAL A 1 443 ? 21.75 7.391 1.016 1 98.56 443 VAL A O 1
ATOM 3449 N N . ASP A 1 444 ? 22.531 9.492 0.881 1 98.62 444 ASP A N 1
ATOM 3450 C CA . ASP A 1 444 ? 21.219 10.078 0.6 1 98.62 444 ASP A CA 1
ATOM 3451 C C . ASP A 1 444 ? 20.656 9.547 -0.714 1 98.62 444 ASP A C 1
ATOM 3453 O O . ASP A 1 444 ? 21.328 9.594 -1.749 1 98.62 444 ASP A O 1
ATOM 3457 N N . ASN A 1 445 ? 19.453 9.055 -0.673 1 98.44 445 ASN A N 1
ATOM 3458 C CA . ASN A 1 445 ? 18.719 8.641 -1.863 1 98.44 445 ASN A CA 1
ATOM 3459 C C . ASN A 1 445 ? 17.203 8.758 -1.662 1 98.44 445 ASN A C 1
ATOM 3461 O O . ASN A 1 445 ? 16.594 7.887 -1.036 1 98.44 445 ASN A O 1
ATOM 3465 N N . TYR A 1 446 ? 16.625 9.797 -2.271 1 98.12 446 TYR A N 1
ATOM 3466 C CA . TYR A 1 446 ? 15.203 10.086 -2.064 1 98.12 446 TYR A CA 1
ATOM 3467 C C . TYR A 1 446 ? 14.328 9.102 -2.82 1 98.12 446 TYR A C 1
ATOM 3469 O O . TYR A 1 446 ? 13.102 9.109 -2.682 1 98.12 446 TYR A O 1
ATOM 3477 N N . SER A 1 447 ? 14.906 8.148 -3.615 1 97.5 447 SER A N 1
ATOM 3478 C CA . SER A 1 447 ? 14.141 7.215 -4.434 1 97.5 447 SER A CA 1
ATOM 3479 C C . SER A 1 447 ? 13.367 6.227 -3.566 1 97.5 447 SER A C 1
ATOM 3481 O O . SER A 1 447 ? 12.453 5.559 -4.043 1 97.5 447 SER A O 1
ATOM 3483 N N . PHE A 1 448 ? 13.781 6.09 -2.326 1 96.81 448 PHE A N 1
ATOM 3484 C CA . PHE A 1 448 ? 13.141 5.129 -1.437 1 96.81 448 PHE A CA 1
ATOM 3485 C C . PHE A 1 448 ? 12.445 5.84 -0.285 1 96.81 448 PHE A C 1
ATOM 3487 O O . PHE A 1 448 ? 13.062 6.609 0.448 1 96.81 448 PHE A O 1
ATOM 3494 N N . HIS A 1 449 ? 11.172 5.555 -0.091 1 95.88 449 HIS A N 1
ATOM 3495 C CA . HIS A 1 449 ? 10.383 6.121 1 1 95.88 449 HIS A CA 1
ATOM 3496 C C . HIS A 1 449 ? 10.875 5.613 2.352 1 95.88 449 HIS A C 1
ATOM 3498 O O . HIS A 1 449 ? 11.453 4.531 2.441 1 95.88 449 HIS A O 1
ATOM 3504 N N . GLY A 1 450 ? 10.586 6.371 3.324 1 97.12 450 GLY A N 1
ATOM 3505 C CA . GLY A 1 450 ? 10.977 5.996 4.672 1 97.12 450 GLY A CA 1
ATOM 3506 C C . GLY A 1 450 ? 10.461 4.633 5.09 1 97.12 450 GLY A C 1
ATOM 3507 O O . GLY A 1 450 ? 11.141 3.889 5.793 1 97.12 450 GLY A O 1
ATOM 3508 N N . SER A 1 451 ? 9.312 4.246 4.672 1 95.75 451 SER A N 1
ATOM 3509 C CA . SER A 1 451 ? 8.742 2.951 5.027 1 95.75 451 SER A CA 1
ATOM 3510 C C . SER A 1 451 ? 9.562 1.808 4.438 1 95.75 451 SER A C 1
ATOM 3512 O O . SER A 1 451 ? 9.789 0.794 5.102 1 95.75 451 SER A O 1
ATOM 3514 N N . ALA A 1 452 ? 9.969 1.987 3.154 1 96.12 452 ALA A N 1
ATOM 3515 C CA . ALA A 1 452 ? 10.828 0.979 2.539 1 96.12 452 ALA A CA 1
ATOM 3516 C C . ALA A 1 452 ? 12.18 0.9 3.248 1 96.12 452 ALA A C 1
ATOM 3518 O O . ALA A 1 452 ? 12.703 -0.192 3.471 1 96.12 452 ALA A O 1
ATOM 3519 N N . LEU A 1 453 ? 12.711 2.023 3.578 1 98.19 453 LEU A N 1
ATOM 3520 C CA . LEU A 1 453 ? 13.984 2.084 4.273 1 98.19 453 LEU A CA 1
ATOM 3521 C C . LEU A 1 453 ? 13.891 1.429 5.648 1 98.19 453 LEU A C 1
ATOM 3523 O O . LEU A 1 453 ? 14.805 0.714 6.066 1 98.19 453 LEU A O 1
ATOM 3527 N N . ALA A 1 454 ? 12.773 1.643 6.344 1 97.94 454 ALA A N 1
ATOM 3528 C CA . ALA A 1 454 ? 12.578 1.065 7.672 1 97.94 454 ALA A CA 1
ATOM 3529 C C . ALA A 1 454 ? 12.516 -0.458 7.605 1 97.94 454 ALA A C 1
ATOM 3531 O O . ALA A 1 454 ? 12.953 -1.145 8.531 1 97.94 454 ALA A O 1
ATOM 3532 N N . GLN A 1 455 ? 12.016 -0.983 6.52 1 96.44 455 GLN A N 1
ATOM 3533 C CA . GLN A 1 455 ? 11.797 -2.418 6.379 1 96.44 455 GLN A CA 1
ATOM 3534 C C . GLN A 1 455 ? 13.039 -3.115 5.824 1 96.44 455 GLN A C 1
ATOM 3536 O O . GLN A 1 455 ? 13.141 -4.344 5.875 1 96.44 455 GLN A O 1
ATOM 3541 N N . ALA A 1 456 ? 13.945 -2.354 5.23 1 97.44 456 ALA A N 1
ATOM 3542 C CA . ALA A 1 456 ? 15.086 -2.938 4.531 1 97.44 456 ALA A CA 1
ATOM 3543 C C . ALA A 1 456 ? 15.992 -3.688 5.504 1 97.44 456 ALA A C 1
ATOM 3545 O O . ALA A 1 456 ? 16.359 -3.162 6.559 1 97.44 456 ALA A O 1
ATOM 3546 N N . ASP A 1 457 ? 16.453 -4.926 5.168 1 96.56 457 ASP A N 1
ATOM 3547 C CA . ASP A 1 457 ? 17.406 -5.688 5.977 1 96.56 457 ASP A CA 1
ATOM 3548 C C . ASP A 1 457 ? 18.812 -5.121 5.832 1 96.56 457 ASP A C 1
ATOM 3550 O O . ASP A 1 457 ? 19.609 -5.176 6.777 1 96.56 457 ASP A O 1
ATOM 3554 N N . TYR A 1 458 ? 19.109 -4.684 4.598 1 95.88 458 TYR A N 1
ATOM 3555 C CA . TYR A 1 458 ? 20.438 -4.211 4.227 1 95.88 458 TYR A CA 1
ATOM 3556 C C . TYR A 1 458 ? 20.359 -3.039 3.256 1 95.88 458 TYR A C 1
ATOM 3558 O O . TYR A 1 458 ? 19.781 -3.166 2.168 1 95.88 458 TYR A O 1
ATOM 3566 N N . THR A 1 459 ? 20.875 -1.893 3.648 1 97.56 459 THR A N 1
ATOM 3567 C CA . THR A 1 459 ? 20.906 -0.763 2.725 1 97.56 459 THR A CA 1
ATOM 3568 C C . THR A 1 459 ? 21.875 0.306 3.223 1 97.56 459 THR A C 1
ATOM 3570 O O . THR A 1 459 ? 22.062 0.468 4.43 1 97.56 459 THR A O 1
ATOM 3573 N N . GLU A 1 460 ? 22.469 1.015 2.322 1 97.5 460 GLU A N 1
ATOM 3574 C CA . GLU A 1 460 ? 23.375 2.109 2.656 1 97.5 460 GLU A CA 1
ATOM 3575 C C . GLU A 1 460 ? 22.641 3.443 2.705 1 97.5 460 GLU A C 1
ATOM 3577 O O . GLU A 1 460 ? 23.25 4.496 2.895 1 97.5 460 GLU A O 1
ATOM 3582 N N . HIS A 1 461 ? 21.312 3.439 2.562 1 98.44 461 HIS A N 1
ATOM 3583 C CA . HIS A 1 461 ? 20.609 4.699 2.393 1 98.44 461 HIS A CA 1
ATOM 3584 C C . HIS A 1 461 ? 19.969 5.156 3.701 1 98.44 461 HIS A C 1
ATOM 3586 O O . HIS A 1 461 ? 19.219 6.129 3.725 1 98.44 461 HIS A O 1
ATOM 3592 N N . ARG A 1 462 ? 20.25 4.406 4.785 1 98.75 462 ARG A N 1
ATOM 3593 C CA . ARG A 1 462 ? 19.859 4.789 6.137 1 98.75 462 ARG A CA 1
ATOM 3594 C C . ARG A 1 462 ? 20.703 4.055 7.18 1 98.75 462 ARG A C 1
ATOM 3596 O O . ARG A 1 462 ? 21.375 3.072 6.863 1 98.75 462 ARG A O 1
ATOM 3603 N N . LEU A 1 463 ? 20.75 4.594 8.32 1 98.88 463 LEU A N 1
ATOM 3604 C CA . LEU A 1 463 ? 21.156 3.869 9.523 1 98.88 463 LEU A CA 1
ATOM 3605 C C . LEU A 1 463 ? 19.953 3.58 10.414 1 98.88 463 LEU A C 1
ATOM 3607 O O . LEU A 1 463 ? 19.062 4.41 10.539 1 98.88 463 LEU A O 1
ATOM 3611 N N . ILE A 1 464 ? 19.938 2.365 10.992 1 98.88 464 ILE A N 1
ATOM 3612 C CA . ILE A 1 464 ? 18.844 2.047 11.898 1 98.88 464 ILE A CA 1
ATOM 3613 C C . ILE A 1 464 ? 19.375 1.294 13.117 1 98.88 464 ILE A C 1
ATOM 3615 O O . ILE A 1 464 ? 20.266 0.452 12.992 1 98.88 464 ILE A O 1
ATOM 3619 N N . TYR A 1 465 ? 18.969 1.634 14.211 1 98.81 465 TYR A N 1
ATOM 3620 C CA . TYR A 1 465 ? 19.359 1.043 15.484 1 98.81 465 TYR A CA 1
ATOM 3621 C C . TYR A 1 465 ? 18.141 0.531 16.25 1 98.81 465 TYR A C 1
ATOM 3623 O O . TYR A 1 465 ? 17.172 1.273 16.469 1 98.81 465 TYR A O 1
ATOM 3631 N N . LEU A 1 466 ? 18.172 -0.727 16.703 1 98.75 466 LEU A N 1
ATOM 3632 C CA . LEU A 1 466 ? 17 -1.386 17.25 1 98.75 466 LEU A CA 1
ATOM 3633 C C . LEU A 1 466 ? 17.219 -1.718 18.734 1 98.75 466 LEU A C 1
ATOM 3635 O O . LEU A 1 466 ? 18.312 -2.129 19.125 1 98.75 466 LEU A O 1
ATOM 3639 N N . SER A 1 467 ? 16.219 -1.516 19.5 1 98.56 467 SER A N 1
ATOM 3640 C CA . SER A 1 467 ? 16.188 -2.084 20.844 1 98.56 467 SER A CA 1
ATOM 3641 C C . SER A 1 467 ? 16.078 -3.604 20.797 1 98.56 467 SER A C 1
ATOM 3643 O O . SER A 1 467 ? 15.773 -4.18 19.75 1 98.56 467 SER A O 1
ATOM 3645 N N . PRO A 1 468 ? 16.375 -4.262 21.984 1 98.06 468 PRO A N 1
ATOM 3646 C CA . PRO A 1 468 ? 15.914 -5.648 22.047 1 98.06 468 PRO A CA 1
ATOM 3647 C C . PRO A 1 468 ? 14.406 -5.777 21.875 1 98.06 468 PRO A C 1
ATOM 3649 O O . PRO A 1 468 ? 13.68 -4.785 21.984 1 98.06 468 PRO A O 1
ATOM 3652 N N . VAL A 1 469 ? 13.945 -6.992 21.531 1 98.25 469 VAL A N 1
ATOM 3653 C CA . VAL A 1 469 ? 12.508 -7.238 21.5 1 98.25 469 VAL A CA 1
ATOM 3654 C C . VAL A 1 469 ? 11.906 -6.973 22.875 1 98.25 469 VAL A C 1
ATOM 3656 O O . VAL A 1 469 ? 12.375 -7.508 23.875 1 98.25 469 VAL A O 1
ATOM 3659 N N . LEU A 1 470 ? 10.969 -6.105 22.906 1 98.56 470 LEU A N 1
ATOM 3660 C CA . LEU A 1 470 ? 10.336 -5.77 24.188 1 98.56 470 LEU A CA 1
ATOM 3661 C C . LEU A 1 470 ? 9.578 -6.969 24.75 1 98.56 470 LEU A C 1
ATOM 3663 O O . LEU A 1 470 ? 8.75 -7.566 24.047 1 98.56 470 LEU A O 1
ATOM 3667 N N . THR A 1 471 ? 9.828 -7.297 25.938 1 98.25 471 THR A N 1
ATOM 3668 C CA . THR A 1 471 ? 9.133 -8.398 26.594 1 98.25 471 THR A CA 1
ATOM 3669 C C . THR A 1 471 ? 7.871 -7.902 27.297 1 98.25 471 THR A C 1
ATOM 3671 O O . THR A 1 471 ? 6.992 -8.695 27.641 1 98.25 471 THR A O 1
ATOM 3674 N N . GLU A 1 472 ? 7.789 -6.594 27.578 1 97.88 472 GLU A N 1
ATOM 3675 C CA . GLU A 1 472 ? 6.633 -5.875 28.094 1 97.88 472 GLU A CA 1
ATOM 3676 C C . GLU A 1 472 ? 6.371 -4.598 27.312 1 97.88 472 GLU A C 1
ATOM 3678 O O . GLU A 1 472 ? 7.281 -4.051 26.688 1 97.88 472 GLU A O 1
ATOM 3683 N N . PRO A 1 473 ? 5.102 -4.195 27.344 1 97.38 473 PRO A N 1
ATOM 3684 C CA . PRO A 1 473 ? 4.82 -2.936 26.641 1 97.38 473 PRO A CA 1
ATOM 3685 C C . PRO A 1 473 ? 5.578 -1.753 27.234 1 97.38 473 PRO A C 1
ATOM 3687 O O . PRO A 1 473 ? 5.848 -1.729 28.438 1 97.38 473 PRO A O 1
ATOM 3690 N N . LEU A 1 474 ? 5.969 -0.817 26.438 1 97.94 474 LEU A N 1
ATOM 3691 C CA . LEU A 1 474 ? 6.656 0.401 26.859 1 97.94 474 LEU A CA 1
ATOM 3692 C C . LEU A 1 474 ? 5.84 1.637 26.5 1 97.94 474 LEU A C 1
ATOM 3694 O O . LEU A 1 474 ? 5.426 1.799 25.344 1 97.94 474 LEU A O 1
ATOM 3698 N N . HIS A 1 475 ? 5.594 2.488 27.469 1 98.06 475 HIS A N 1
ATOM 3699 C CA . HIS A 1 475 ? 4.746 3.664 27.297 1 98.06 475 HIS A CA 1
ATOM 3700 C C . HIS A 1 475 ? 5.586 4.934 27.172 1 98.06 475 HIS A C 1
ATOM 3702 O O . HIS A 1 475 ? 6.285 5.316 28.109 1 98.06 475 HIS A O 1
ATOM 3708 N N . ILE A 1 476 ? 5.586 5.559 25.969 1 98.25 476 ILE A N 1
ATOM 3709 C CA . ILE A 1 476 ? 6.23 6.84 25.703 1 98.25 476 ILE A CA 1
ATOM 3710 C C . ILE A 1 476 ? 5.207 7.965 25.812 1 98.25 476 ILE A C 1
ATOM 3712 O O . ILE A 1 476 ? 4.109 7.863 25.25 1 98.25 476 ILE A O 1
ATOM 3716 N N . SER A 1 477 ? 5.496 9.055 26.5 1 98.62 477 SER A N 1
ATOM 3717 C CA . SER A 1 477 ? 4.598 10.203 26.641 1 98.62 477 SER A CA 1
ATOM 3718 C C . SER A 1 477 ? 5.375 11.508 26.734 1 98.62 477 SER A C 1
ATOM 3720 O O . SER A 1 477 ? 5.934 11.828 27.781 1 98.62 477 SER A O 1
ATOM 3722 N N . GLY A 1 478 ? 5.371 12.297 25.688 1 98.5 478 GLY A N 1
ATOM 3723 C CA . GLY A 1 478 ? 6.055 13.578 25.688 1 98.5 478 GLY A CA 1
ATOM 3724 C C . GLY A 1 478 ? 6.797 13.859 24.391 1 98.5 478 GLY A C 1
ATOM 3725 O O . GLY A 1 478 ? 6.316 13.508 23.312 1 98.5 478 GLY A O 1
ATOM 3726 N N . ILE A 1 479 ? 7.879 14.609 24.469 1 98.56 479 ILE A N 1
ATOM 3727 C CA . ILE A 1 479 ? 8.633 15.062 23.312 1 98.56 479 ILE A CA 1
ATOM 3728 C C . ILE A 1 479 ? 9.992 14.367 23.266 1 98.56 479 ILE A C 1
ATOM 3730 O O . ILE A 1 479 ? 10.898 14.719 24.031 1 98.56 479 ILE A O 1
ATOM 3734 N N . PRO A 1 480 ? 10.172 13.375 22.344 1 98.75 480 PRO A N 1
ATOM 3735 C CA . PRO A 1 480 ? 11.508 12.805 22.172 1 98.75 480 PRO A CA 1
ATOM 3736 C C . PRO A 1 480 ? 12.523 13.812 21.656 1 98.75 480 PRO A C 1
ATOM 3738 O O . PRO A 1 480 ? 12.148 14.781 20.984 1 98.75 480 PRO A O 1
ATOM 3741 N N . LYS A 1 481 ? 13.719 13.625 22.062 1 98.75 481 LYS A N 1
ATOM 3742 C CA . LYS A 1 481 ? 14.82 14.492 21.656 1 98.75 481 LYS A CA 1
ATOM 3743 C C . LYS A 1 481 ? 16 13.672 21.156 1 98.75 481 LYS A C 1
ATOM 3745 O O . LYS A 1 481 ? 16.25 12.57 21.641 1 98.75 481 LYS A O 1
ATOM 3750 N N . ILE A 1 482 ? 16.75 14.266 20.172 1 98.88 482 ILE A N 1
ATOM 3751 C CA . ILE A 1 482 ? 17.922 13.555 19.672 1 98.88 482 ILE A CA 1
ATOM 3752 C C . ILE A 1 482 ? 19.078 14.531 19.516 1 98.88 482 ILE A C 1
ATOM 3754 O O . ILE A 1 482 ? 18.875 15.695 19.172 1 98.88 482 ILE A O 1
ATOM 3758 N N . THR A 1 483 ? 20.219 14.102 19.828 1 98.81 483 THR A N 1
ATOM 3759 C CA . THR A 1 483 ? 21.484 14.703 19.438 1 98.81 483 THR A CA 1
ATOM 3760 C C . THR A 1 483 ? 22.234 13.812 18.453 1 98.81 483 THR A C 1
ATOM 3762 O O . THR A 1 483 ? 22.484 12.641 18.734 1 98.81 483 THR A O 1
ATOM 3765 N N . VAL A 1 484 ? 22.531 14.328 17.297 1 98.88 484 VAL A N 1
ATOM 3766 C CA . VAL A 1 484 ? 23.281 13.602 16.266 1 98.88 484 VAL A CA 1
ATOM 3767 C C . VAL A 1 484 ? 24.625 14.289 16.031 1 98.88 484 VAL A C 1
ATOM 3769 O O . VAL A 1 484 ? 24.672 15.484 15.742 1 98.88 484 VAL A O 1
ATOM 3772 N N . LYS A 1 485 ? 25.688 13.562 16.25 1 98.81 485 LYS A N 1
ATOM 3773 C CA . LYS A 1 485 ? 27 14.023 15.805 1 98.81 485 LYS A CA 1
ATOM 3774 C C . LYS A 1 485 ? 27.328 13.484 14.414 1 98.81 485 LYS A C 1
ATOM 3776 O O . LYS A 1 485 ? 27.531 12.281 14.242 1 98.81 485 LYS A O 1
ATOM 3781 N N . LEU A 1 486 ? 27.344 14.422 13.414 1 98.88 486 LEU A N 1
ATOM 3782 C CA . LEU A 1 486 ? 27.438 13.945 12.039 1 98.88 486 LEU A CA 1
ATOM 3783 C C . LEU A 1 486 ? 28.391 14.82 11.227 1 98.88 486 LEU A C 1
ATOM 3785 O O . LEU A 1 486 ? 28.625 15.977 11.578 1 98.88 486 LEU A O 1
ATOM 3789 N N . ALA A 1 487 ? 28.953 14.242 10.164 1 98.88 487 ALA A N 1
ATOM 3790 C CA . ALA A 1 487 ? 29.688 14.93 9.102 1 98.88 487 ALA A CA 1
ATOM 3791 C C . ALA A 1 487 ? 29.047 14.664 7.738 1 98.88 487 ALA A C 1
ATOM 3793 O O . ALA A 1 487 ? 28.438 13.609 7.527 1 98.88 487 ALA A O 1
ATOM 3794 N N . SER A 1 488 ? 29.125 15.641 6.871 1 98.81 488 SER A N 1
ATOM 3795 C CA . SER A 1 488 ? 28.656 15.516 5.492 1 98.81 488 SER A CA 1
ATOM 3796 C C . SER A 1 488 ? 29.812 15.688 4.504 1 98.81 488 SER A C 1
ATOM 3798 O O . SER A 1 488 ? 30.734 16.453 4.762 1 98.81 488 SER A O 1
ATOM 3800 N N . ASN A 1 489 ? 29.766 14.953 3.398 1 98.81 489 ASN A N 1
ATOM 3801 C CA . ASN A 1 489 ? 30.766 15.156 2.361 1 98.81 489 ASN A CA 1
ATOM 3802 C C . ASN A 1 489 ? 30.406 16.344 1.465 1 98.81 489 ASN A C 1
ATOM 3804 O O . ASN A 1 489 ? 31.141 16.641 0.513 1 98.81 489 ASN A O 1
ATOM 3808 N N . LYS A 1 490 ? 29.266 17.031 1.707 1 98.38 490 LYS A N 1
ATOM 3809 C CA . LYS A 1 490 ? 28.812 18.25 1.018 1 98.38 490 LYS A CA 1
ATOM 3810 C C . LYS A 1 490 ? 28.531 19.359 2.01 1 98.38 490 LYS A C 1
ATOM 3812 O O . LYS A 1 490 ? 28.344 19.109 3.203 1 98.38 490 LYS A O 1
ATOM 3817 N N . PRO A 1 491 ? 28.453 20.594 1.518 1 98.19 491 PRO A N 1
ATOM 3818 C CA . PRO A 1 491 ? 28.219 21.734 2.414 1 98.19 491 PRO A CA 1
ATOM 3819 C C . PRO A 1 491 ? 26.797 21.781 2.953 1 98.19 491 PRO A C 1
ATOM 3821 O O . PRO A 1 491 ? 26.516 22.531 3.895 1 98.19 491 PRO A O 1
ATOM 3824 N N . ALA A 1 492 ? 25.891 21.078 2.281 1 98.12 492 ALA A N 1
ATOM 3825 C CA . ALA A 1 492 ? 24.5 21.031 2.729 1 98.12 492 ALA A CA 1
ATOM 3826 C C . ALA A 1 492 ? 23.938 19.609 2.652 1 98.12 492 ALA A C 1
ATOM 3828 O O . ALA A 1 492 ? 24.266 18.859 1.724 1 98.12 492 ALA A O 1
ATOM 3829 N N . ALA A 1 493 ? 23.141 19.234 3.646 1 98.5 493 ALA A N 1
ATOM 3830 C CA . ALA A 1 493 ? 22.469 17.938 3.672 1 98.5 493 ALA A CA 1
ATOM 3831 C C . ALA A 1 493 ? 21.188 18 4.492 1 98.5 493 ALA A C 1
ATOM 3833 O O . ALA A 1 493 ? 21.109 18.719 5.484 1 98.5 493 ALA A O 1
ATOM 3834 N N . ASN A 1 494 ? 20.141 17.25 3.992 1 98.56 494 ASN A N 1
ATOM 3835 C CA . ASN A 1 494 ? 18.984 17 4.848 1 98.56 494 ASN A CA 1
ATOM 3836 C C . ASN A 1 494 ? 19.328 16.047 5.977 1 98.56 494 ASN A C 1
ATOM 3838 O O . ASN A 1 494 ? 20.188 15.18 5.824 1 98.56 494 ASN A O 1
ATOM 3842 N N . LEU A 1 495 ? 18.75 16.188 7.098 1 98.94 495 LEU A N 1
ATOM 3843 C CA . LEU A 1 495 ? 18.797 15.219 8.188 1 98.94 495 LEU A CA 1
ATOM 3844 C C . LEU A 1 495 ? 17.391 14.844 8.641 1 98.94 495 LEU A C 1
ATOM 3846 O O . LEU A 1 495 ? 16.625 15.703 9.102 1 98.94 495 LEU A O 1
ATOM 3850 N N . SER A 1 496 ? 17.031 13.594 8.438 1 98.88 496 SER A N 1
ATOM 3851 C CA . SER A 1 496 ? 15.734 13.078 8.844 1 98.88 496 SER A CA 1
ATOM 3852 C C . SER A 1 496 ? 15.883 11.953 9.859 1 98.88 496 SER A C 1
ATOM 3854 O O . SER A 1 496 ? 16.797 11.133 9.758 1 98.88 496 SER A O 1
ATOM 3856 N N . VAL A 1 497 ? 15 11.93 10.836 1 98.88 497 VAL A N 1
ATOM 3857 C CA . VAL A 1 497 ? 14.977 10.914 11.883 1 98.88 497 VAL A CA 1
ATOM 3858 C C . VAL A 1 497 ? 13.562 10.375 12.047 1 98.88 497 VAL A C 1
ATOM 3860 O O . VAL A 1 497 ? 12.609 11.148 12.18 1 98.88 497 VAL A O 1
ATOM 3863 N N . TRP A 1 498 ? 13.406 9.062 11.898 1 98.69 498 TRP A N 1
ATOM 3864 C CA . TRP A 1 498 ? 12.156 8.383 12.25 1 98.69 498 TRP A CA 1
ATOM 3865 C C . TRP A 1 498 ? 12.359 7.465 13.453 1 98.69 498 TRP A C 1
ATOM 3867 O O . TRP A 1 498 ? 13.375 6.777 13.555 1 98.69 498 TRP A O 1
ATOM 3877 N N . LEU A 1 499 ? 11.492 7.496 14.43 1 98.75 499 LEU A N 1
ATOM 3878 C CA . LEU A 1 499 ? 11.312 6.398 15.375 1 98.75 499 LEU A CA 1
ATOM 3879 C C . LEU A 1 499 ? 10.219 5.449 14.898 1 98.75 499 LEU A C 1
ATOM 3881 O O . LEU A 1 499 ? 9.102 5.883 14.602 1 98.75 499 LEU A O 1
ATOM 3885 N N . VAL A 1 500 ? 10.586 4.188 14.797 1 98.44 500 VAL A N 1
ATOM 3886 C CA . VAL A 1 500 ? 9.656 3.23 14.219 1 98.44 500 VAL A CA 1
ATOM 3887 C C . VAL A 1 500 ? 9.469 2.047 15.164 1 98.44 500 VAL A C 1
ATOM 3889 O O . VAL A 1 500 ? 10.273 1.835 16.062 1 98.44 500 VAL A O 1
ATOM 3892 N N . SER A 1 501 ? 8.367 1.338 15.008 1 97.75 501 SER A N 1
ATOM 3893 C CA . SER A 1 501 ? 8.094 0.062 15.664 1 97.75 501 SER A CA 1
ATOM 3894 C C . SER A 1 501 ? 8.219 -1.1 14.688 1 97.75 501 SER A C 1
ATOM 3896 O O . SER A 1 501 ? 7.559 -1.117 13.648 1 97.75 501 SER A O 1
ATOM 3898 N N . LEU A 1 502 ? 9.094 -1.971 15.016 1 97.06 502 LEU A N 1
ATOM 3899 C CA . LEU A 1 502 ? 9.375 -3.102 14.141 1 97.06 502 LEU A CA 1
ATOM 3900 C C . LEU A 1 502 ? 9.086 -4.422 14.844 1 97.06 502 LEU A C 1
ATOM 3902 O O . LEU A 1 502 ? 9.234 -4.527 16.062 1 97.06 502 LEU A O 1
ATOM 3906 N N . PRO A 1 503 ? 8.75 -5.578 14.008 1 94.75 503 PRO A N 1
ATOM 3907 C CA . PRO A 1 503 ? 8.664 -5.609 12.539 1 94.75 503 PRO A CA 1
ATOM 3908 C C . PRO A 1 503 ? 7.512 -4.762 12 1 94.75 503 PRO A C 1
ATOM 3910 O O . PRO A 1 503 ? 6.496 -4.594 12.68 1 94.75 503 PRO A O 1
ATOM 3913 N N . TRP A 1 504 ? 7.801 -4.254 10.773 1 94.44 504 TRP A N 1
ATOM 3914 C CA . TRP A 1 504 ? 6.828 -3.406 10.094 1 94.44 504 TRP A CA 1
ATOM 3915 C C . TRP A 1 504 ? 5.574 -4.195 9.734 1 94.44 504 TRP A C 1
ATOM 3917 O O . TRP A 1 504 ? 5.664 -5.301 9.195 1 94.44 504 TRP A O 1
ATOM 3927 N N . THR A 1 505 ? 4.453 -3.691 10.117 1 89.94 505 THR A N 1
ATOM 3928 C CA . THR A 1 505 ? 3.186 -4.332 9.789 1 89.94 505 THR A CA 1
ATOM 3929 C C . THR A 1 505 ? 2.615 -3.77 8.492 1 89.94 505 THR A C 1
ATOM 3931 O O . THR A 1 505 ? 2.484 -2.553 8.336 1 89.94 505 THR A O 1
ATOM 3934 N N . GLU A 1 506 ? 2.336 -4.691 7.531 1 81.06 506 GLU A N 1
ATOM 3935 C CA . GLU A 1 506 ? 1.735 -4.289 6.262 1 81.06 506 GLU A CA 1
ATOM 3936 C C . GLU A 1 506 ? 0.34 -4.887 6.098 1 81.06 506 GLU A C 1
ATOM 3938 O O . GLU A 1 506 ? -0.055 -5.773 6.855 1 81.06 506 GLU A O 1
ATOM 3943 N N . GLY A 1 507 ? -0.385 -4.477 5.129 1 71.38 507 GLY A N 1
ATOM 3944 C CA . GLY A 1 507 ? -1.636 -5.102 4.734 1 71.38 507 GLY A CA 1
ATOM 3945 C C . GLY A 1 507 ? -2.859 -4.34 5.203 1 71.38 507 GLY A C 1
ATOM 3946 O O . GLY A 1 507 ? -2.738 -3.256 5.781 1 71.38 507 GLY A O 1
ATOM 3947 N N . ARG A 1 508 ? -4 -4.824 4.891 1 63.12 508 ARG A N 1
ATOM 3948 C CA . ARG A 1 508 ? -5.285 -4.152 5.055 1 63.12 508 ARG A CA 1
ATOM 3949 C C . ARG A 1 508 ? -5.605 -3.93 6.527 1 63.12 508 ARG A C 1
ATOM 3951 O O . ARG A 1 508 ? -6.312 -2.982 6.879 1 63.12 508 ARG A O 1
ATOM 3958 N N . ASN A 1 509 ? -4.945 -4.668 7.398 1 71.44 509 ASN A N 1
ATOM 3959 C CA . ASN A 1 509 ? -5.316 -4.559 8.805 1 71.44 509 ASN A CA 1
ATOM 3960 C C . ASN A 1 509 ? -4.297 -3.73 9.586 1 71.44 509 ASN A C 1
ATOM 3962 O O . ASN A 1 509 ? -4.41 -3.59 10.805 1 71.44 509 ASN A O 1
ATOM 3966 N N . SER A 1 510 ? -3.393 -3.178 8.797 1 77.25 510 SER A N 1
ATOM 3967 C CA . SER A 1 510 ? -2.402 -2.355 9.484 1 77.25 510 SER A CA 1
ATOM 3968 C C . SER A 1 510 ? -3.01 -1.04 9.953 1 77.25 510 SER A C 1
ATOM 3970 O O . SER A 1 510 ? -3.832 -0.442 9.258 1 77.25 510 SER A O 1
ATOM 3972 N N . LYS A 1 511 ? -2.652 -0.667 11.203 1 81.75 511 LYS A N 1
ATOM 3973 C CA . LYS A 1 511 ? -3.1 0.594 11.789 1 81.75 511 LYS A CA 1
ATOM 3974 C C . LYS A 1 511 ? -2.027 1.672 11.656 1 81.75 511 LYS A C 1
ATOM 3976 O O . LYS A 1 511 ? -0.84 1.361 11.523 1 81.75 511 LYS A O 1
ATOM 3981 N N . ILE A 1 512 ? -2.424 2.885 11.75 1 76.94 512 ILE A N 1
ATOM 3982 C CA . ILE A 1 512 ? -1.553 4.047 11.617 1 76.94 512 ILE A CA 1
ATOM 3983 C C . ILE A 1 512 ? -0.531 4.055 12.758 1 76.94 512 ILE A C 1
ATOM 3985 O O . ILE A 1 512 ? 0.559 4.617 12.617 1 76.94 512 ILE A O 1
ATOM 3989 N N . THR A 1 513 ? -0.823 3.355 13.852 1 84 513 THR A N 1
ATOM 3990 C CA . THR A 1 513 ? 0.012 3.361 15.047 1 84 513 THR A CA 1
ATOM 3991 C C . THR A 1 513 ? 0.994 2.193 15.031 1 84 513 THR A C 1
ATOM 3993 O O . THR A 1 513 ? 1.813 2.051 15.938 1 84 513 THR A O 1
ATOM 3996 N N . ASP A 1 514 ? 0.887 1.423 13.938 1 89.5 514 ASP A N 1
ATOM 3997 C CA . ASP A 1 514 ? 1.604 0.153 14.008 1 89.5 514 ASP A CA 1
ATOM 3998 C C . ASP A 1 514 ? 3.092 0.348 13.727 1 89.5 514 ASP A C 1
ATOM 4000 O O . ASP A 1 514 ? 3.924 -0.438 14.188 1 89.5 514 ASP A O 1
ATOM 4004 N N . ASN A 1 515 ? 3.381 1.386 13.008 1 95.25 515 ASN A N 1
ATOM 4005 C CA . ASN A 1 515 ? 4.723 1.362 12.43 1 95.25 515 ASN A CA 1
ATOM 4006 C C . ASN A 1 515 ? 5.52 2.602 12.82 1 95.25 515 ASN A C 1
ATOM 4008 O O . ASN A 1 515 ? 6.672 2.492 13.242 1 95.25 515 ASN A O 1
ATOM 4012 N N . ILE A 1 516 ? 4.906 3.814 12.711 1 96.75 516 ILE A N 1
ATOM 4013 C CA . ILE A 1 516 ? 5.609 5.059 13 1 96.75 516 ILE A CA 1
ATOM 4014 C C . ILE A 1 516 ? 5.34 5.477 14.445 1 96.75 516 ILE A C 1
ATOM 4016 O O . ILE A 1 516 ? 4.184 5.602 14.859 1 96.75 516 ILE A O 1
ATOM 4020 N N . ILE A 1 517 ? 6.387 5.625 15.211 1 97.56 517 ILE A N 1
ATOM 4021 C CA . ILE A 1 517 ? 6.254 6.188 16.547 1 97.56 517 ILE A CA 1
ATOM 4022 C C . ILE A 1 517 ? 6.277 7.711 16.484 1 97.56 517 ILE A C 1
ATOM 4024 O O . ILE A 1 517 ? 5.328 8.375 16.906 1 97.56 517 ILE A O 1
ATOM 4028 N N . THR A 1 518 ? 7.293 8.266 15.945 1 98 518 THR A N 1
ATOM 4029 C CA . THR A 1 518 ? 7.352 9.703 15.703 1 98 518 THR A CA 1
ATOM 4030 C C . THR A 1 518 ? 8.438 10.031 14.68 1 98 518 THR A C 1
ATOM 4032 O O . THR A 1 518 ? 9.109 9.133 14.172 1 98 518 THR A O 1
ATOM 4035 N N . ARG A 1 519 ? 8.633 11.367 14.32 1 98.25 519 ARG A N 1
ATOM 4036 C CA . ARG A 1 519 ? 9.555 11.828 13.289 1 98.25 519 ARG A CA 1
ATOM 4037 C C . ARG A 1 519 ? 10.164 13.172 13.656 1 98.25 519 ARG A C 1
ATOM 4039 O O . ARG A 1 519 ? 9.656 13.875 14.531 1 98.25 519 ARG A O 1
ATOM 4046 N N . GLY A 1 520 ? 11.211 13.5 13.016 1 98.56 520 GLY A N 1
ATOM 4047 C CA . GLY A 1 520 ? 11.844 14.812 13.102 1 98.56 520 GLY A CA 1
ATOM 4048 C C . GLY A 1 520 ? 12.805 15.086 11.969 1 98.56 520 GLY A C 1
ATOM 4049 O O . GLY A 1 520 ? 13.258 14.156 11.289 1 98.56 520 GLY A O 1
ATOM 4050 N N . TRP A 1 521 ? 13.109 16.359 11.672 1 98.75 521 TRP A N 1
ATOM 4051 C CA . TRP A 1 521 ? 13.969 16.812 10.586 1 98.75 521 TRP A CA 1
ATOM 4052 C C . TRP A 1 521 ? 14.797 18.016 11.023 1 98.75 521 TRP A C 1
ATOM 4054 O O . TRP A 1 521 ? 14.312 18.875 11.781 1 98.75 521 TRP A O 1
ATOM 4064 N N . ALA A 1 522 ? 15.953 18.125 10.539 1 98.75 522 ALA A N 1
ATOM 4065 C CA . ALA A 1 522 ? 16.797 19.281 10.844 1 98.75 522 ALA A CA 1
ATOM 4066 C C . ALA A 1 522 ? 17.781 19.562 9.703 1 98.75 522 ALA A C 1
ATOM 4068 O O . ALA A 1 522 ? 18.047 18.672 8.883 1 98.75 522 ALA A O 1
ATOM 4069 N N . ASP A 1 523 ? 18.188 20.781 9.594 1 98.56 523 ASP A N 1
ATOM 4070 C CA . ASP A 1 523 ? 19.312 21.188 8.75 1 98.56 523 ASP A CA 1
ATOM 4071 C C . ASP A 1 523 ? 20.609 21.266 9.547 1 98.56 523 ASP A C 1
ATOM 4073 O O . ASP A 1 523 ? 20.766 22.125 10.414 1 98.56 523 ASP A O 1
ATOM 4077 N N . PRO A 1 524 ? 21.547 20.375 9.227 1 98.69 524 PRO A N 1
ATOM 4078 C CA . PRO A 1 524 ? 22.812 20.422 9.969 1 98.69 524 PRO A CA 1
ATOM 4079 C C . PRO A 1 524 ? 23.484 21.781 9.891 1 98.69 524 PRO A C 1
ATOM 4081 O O . PRO A 1 524 ? 24.266 22.141 10.773 1 98.69 524 PRO A O 1
ATOM 4084 N N . GLN A 1 525 ? 23.172 22.578 8.867 1 98.44 525 GLN A N 1
ATOM 4085 C CA . GLN A 1 525 ? 23.75 23.922 8.75 1 98.44 525 GLN A CA 1
ATOM 4086 C C . GLN A 1 525 ? 23.328 24.812 9.906 1 98.44 525 GLN A C 1
ATOM 4088 O O . GLN A 1 525 ? 23.984 25.828 10.188 1 98.44 525 GLN A O 1
ATOM 4093 N N . ASN A 1 526 ? 22.203 24.5 10.539 1 98.5 526 ASN A N 1
ATOM 4094 C CA . ASN A 1 526 ? 21.672 25.297 11.625 1 98.5 526 ASN A CA 1
ATOM 4095 C C . ASN A 1 526 ? 22.062 24.75 12.992 1 98.5 526 ASN A C 1
ATOM 4097 O O . ASN A 1 526 ? 21.328 24.891 13.961 1 98.5 526 ASN A O 1
ATOM 4101 N N . HIS A 1 527 ? 23.203 24.094 13.102 1 97.56 527 HIS A N 1
ATOM 4102 C CA . HIS A 1 527 ? 23.656 23.438 14.32 1 97.56 527 HIS A CA 1
ATOM 4103 C C . HIS A 1 527 ? 23.906 24.453 15.43 1 97.56 527 HIS A C 1
ATOM 4105 O O . HIS A 1 527 ? 23.797 24.125 16.609 1 97.56 527 HIS A O 1
ATOM 4111 N N . THR A 1 528 ? 24.125 25.75 15.102 1 96.69 528 THR A N 1
ATOM 4112 C CA . THR A 1 528 ? 24.438 26.75 16.109 1 96.69 528 THR A CA 1
ATOM 4113 C C . THR A 1 528 ? 23.281 27.719 16.312 1 96.69 528 THR A C 1
ATOM 4115 O O . THR A 1 528 ? 23.109 28.281 17.391 1 96.69 528 THR A O 1
ATOM 4118 N N . SER A 1 529 ? 22.547 27.938 15.219 1 96.81 529 SER A N 1
ATOM 4119 C CA . SER A 1 529 ? 21.484 28.938 15.281 1 96.81 529 SER A CA 1
ATOM 4120 C C . SER A 1 529 ? 20.344 28.578 14.344 1 96.81 529 SER A C 1
ATOM 4122 O O . SER A 1 529 ? 20.578 28.172 13.203 1 96.81 529 SER A O 1
ATOM 4124 N N . ILE A 1 530 ? 19.125 28.766 14.844 1 97.19 530 ILE A N 1
ATOM 4125 C CA . ILE A 1 530 ? 17.953 28.516 14.016 1 97.19 530 ILE A CA 1
ATOM 4126 C C . ILE A 1 530 ? 17.766 29.672 13.031 1 97.19 530 ILE A C 1
ATOM 4128 O O . ILE A 1 530 ? 17.062 29.531 12.023 1 97.19 530 ILE A O 1
ATOM 4132 N N . ARG A 1 531 ? 18.359 30.812 13.219 1 97.69 531 ARG A N 1
ATOM 4133 C CA . ARG A 1 531 ? 18.141 32.031 12.43 1 97.69 531 ARG A CA 1
ATOM 4134 C C . ARG A 1 531 ? 19.203 32.156 11.344 1 97.69 531 ARG A C 1
ATOM 4136 O O . ARG A 1 531 ? 19.078 33 10.445 1 97.69 531 ARG A O 1
ATOM 4143 N N . LYS A 1 532 ? 20.297 31.359 11.547 1 97.12 532 LYS A N 1
ATOM 4144 C CA . LYS A 1 532 ? 21.375 31.516 10.57 1 97.12 532 LYS A CA 1
ATOM 4145 C C . LYS A 1 532 ? 22.094 30.188 10.32 1 97.12 532 LYS A C 1
ATOM 4147 O O . LYS A 1 532 ? 22.969 29.797 11.094 1 97.12 532 LYS A O 1
ATOM 4152 N N . GLY A 1 533 ? 21.828 29.625 9.234 1 96.5 533 GLY A N 1
ATOM 4153 C CA . GLY A 1 533 ? 22.578 28.453 8.797 1 96.5 533 GLY A CA 1
ATOM 4154 C C . GLY A 1 533 ? 23.922 28.781 8.195 1 96.5 533 GLY A C 1
ATOM 4155 O O . GLY A 1 533 ? 24.078 29.828 7.562 1 96.5 533 GLY A O 1
ATOM 4156 N N . GLU A 1 534 ? 24.922 27.938 8.414 1 96.94 534 GLU A N 1
ATOM 4157 C CA . GLU A 1 534 ? 26.25 28.062 7.824 1 96.94 534 GLU A CA 1
ATOM 4158 C C . GLU A 1 534 ? 26.656 26.797 7.062 1 96.94 534 GLU A C 1
ATOM 4160 O O . GLU A 1 534 ? 26.484 25.688 7.57 1 96.94 534 GLU A O 1
ATOM 4165 N N . PRO A 1 535 ? 27.172 27.031 5.793 1 97.81 535 PRO A N 1
ATOM 4166 C CA . PRO A 1 535 ? 27.594 25.844 5.055 1 97.81 535 PRO A CA 1
ATOM 4167 C C . PRO A 1 535 ? 28.531 24.938 5.867 1 97.81 535 PRO A C 1
ATOM 4169 O O . PRO A 1 535 ? 29.375 25.438 6.605 1 97.81 535 PRO A O 1
ATOM 4172 N N . LEU A 1 536 ? 28.344 23.672 5.738 1 98.62 536 LEU A N 1
ATOM 4173 C CA . LEU A 1 536 ? 29.188 22.703 6.426 1 98.62 536 LEU A CA 1
ATOM 4174 C C . LEU A 1 536 ? 30.547 22.594 5.75 1 98.62 536 LEU A C 1
ATOM 4176 O O . LEU A 1 536 ? 30.656 22.703 4.523 1 98.62 536 LEU A O 1
ATOM 4180 N N . ILE A 1 537 ? 31.594 22.391 6.57 1 98.69 537 ILE A N 1
ATOM 4181 C CA . ILE A 1 537 ? 32.875 21.969 6.027 1 98.69 537 ILE A CA 1
ATOM 4182 C C . ILE A 1 537 ? 32.875 20.453 5.797 1 98.69 537 ILE A C 1
ATOM 4184 O O . ILE A 1 537 ? 32.75 19.688 6.742 1 98.69 537 ILE A O 1
ATOM 4188 N N . PRO A 1 538 ? 32.969 20.062 4.551 1 98.62 538 PRO A N 1
ATOM 4189 C CA . PRO A 1 538 ? 32.906 18.625 4.289 1 98.62 538 PRO A CA 1
ATOM 4190 C C . PRO A 1 538 ? 33.875 17.828 5.156 1 98.62 538 PRO A C 1
ATOM 4192 O O . PRO A 1 538 ? 35.062 18.188 5.25 1 98.62 538 PRO A O 1
ATOM 4195 N N . GLY A 1 539 ? 33.344 16.797 5.859 1 98.56 539 GLY A N 1
ATOM 4196 C CA . GLY A 1 539 ? 34.188 15.93 6.66 1 98.56 539 GLY A CA 1
ATOM 4197 C C . GLY A 1 539 ? 34.25 16.328 8.117 1 98.56 539 GLY A C 1
ATOM 4198 O O . GLY A 1 539 ? 34.656 15.539 8.977 1 98.56 539 GLY A O 1
ATOM 4199 N N . LYS A 1 540 ? 33.938 17.562 8.391 1 98.69 540 LYS A N 1
ATOM 4200 C CA . LYS A 1 540 ? 33.969 18.031 9.773 1 98.69 540 LYS A CA 1
ATOM 4201 C C . LYS A 1 540 ? 32.688 17.609 10.508 1 98.69 540 LYS A C 1
ATOM 4203 O O . LYS A 1 540 ? 31.594 17.672 9.953 1 98.69 540 LYS A O 1
ATOM 4208 N N . PHE A 1 541 ? 32.875 17.188 11.766 1 98.75 541 PHE A N 1
ATOM 4209 C CA . PHE A 1 541 ? 31.719 16.734 12.562 1 98.75 541 PHE A CA 1
ATOM 4210 C C . PHE A 1 541 ? 31.062 17.922 13.258 1 98.75 541 PHE A C 1
ATOM 4212 O O . PHE A 1 541 ? 31.75 18.828 13.75 1 98.75 541 PHE A O 1
ATOM 4219 N N . TYR A 1 542 ? 29.734 17.906 13.289 1 98.81 542 TYR A N 1
ATOM 4220 C CA . TYR A 1 542 ? 28.875 18.859 13.992 1 98.81 542 TYR A CA 1
ATOM 4221 C C . TYR A 1 542 ? 27.875 18.141 14.883 1 98.81 542 TYR A C 1
ATOM 4223 O O . TYR A 1 542 ? 27.531 16.984 14.625 1 98.81 542 TYR A O 1
ATOM 4231 N N . GLU A 1 543 ? 27.484 18.797 15.914 1 98.56 543 GLU A N 1
ATOM 4232 C CA . GLU A 1 543 ? 26.406 18.281 16.766 1 98.56 543 GLU A CA 1
ATOM 4233 C C . GLU A 1 543 ? 25.094 19.031 16.516 1 98.56 543 GLU A C 1
ATOM 4235 O O . GLU A 1 543 ? 25.047 20.25 16.578 1 98.56 543 GLU A O 1
ATOM 4240 N N . VAL A 1 544 ? 24.109 18.297 16.125 1 98.69 544 VAL A N 1
ATOM 4241 C CA . VAL A 1 544 ? 22.766 18.828 15.914 1 98.69 544 VAL A CA 1
ATOM 4242 C C . VAL A 1 544 ? 21.797 18.25 16.938 1 98.69 544 VAL A C 1
ATOM 4244 O O . VAL A 1 544 ? 21.641 17.016 17.016 1 98.69 544 VAL A O 1
ATOM 4247 N N . THR A 1 545 ? 21.188 19.078 17.734 1 98.56 545 THR A N 1
ATOM 4248 C CA . THR A 1 545 ? 20.203 18.656 18.719 1 98.56 545 THR A CA 1
ATOM 4249 C C . THR A 1 545 ? 18.828 19.219 18.391 1 98.56 545 THR A C 1
ATOM 4251 O O . THR A 1 545 ? 18.688 20.422 18.125 1 98.56 545 THR A O 1
ATOM 4254 N N . PHE A 1 546 ? 17.812 18.391 18.312 1 98.38 546 PHE A N 1
ATOM 4255 C CA . PHE A 1 546 ? 16.469 18.875 18.031 1 98.38 546 PHE A CA 1
ATOM 4256 C C . PHE A 1 546 ? 15.422 17.922 18.578 1 98.38 546 PHE A C 1
ATOM 4258 O O . PHE A 1 546 ? 15.734 16.766 18.891 1 98.38 546 PHE A O 1
ATOM 4265 N N . ASP A 1 547 ? 14.227 18.406 18.766 1 98.25 547 ASP A N 1
ATOM 4266 C CA . ASP A 1 547 ? 13.078 17.625 19.25 1 98.25 547 ASP A CA 1
ATOM 4267 C C . ASP A 1 547 ? 12.406 16.875 18.094 1 98.25 547 ASP A C 1
ATOM 4269 O O . ASP A 1 547 ? 12.352 17.375 16.969 1 98.25 547 ASP A O 1
ATOM 4273 N N . LEU A 1 548 ? 11.953 15.672 18.391 1 98.69 548 LEU A N 1
ATOM 4274 C CA . LEU A 1 548 ? 11 15.008 17.516 1 98.69 548 LEU A CA 1
ATOM 4275 C C . LEU A 1 548 ? 9.57 15.422 17.844 1 98.69 548 LEU A C 1
ATOM 4277 O O . LEU A 1 548 ? 9.344 16.203 18.766 1 98.69 548 LEU A O 1
ATOM 4281 N N . GLN A 1 549 ? 8.625 14.977 17.047 1 98.56 549 GLN A N 1
ATOM 4282 C CA . GLN A 1 549 ? 7.234 15.367 17.266 1 98.56 549 GLN A CA 1
ATOM 4283 C C . GLN A 1 549 ? 6.695 14.742 18.562 1 98.56 549 GLN A C 1
ATOM 4285 O O . GLN A 1 549 ? 7.012 13.594 18.875 1 98.56 549 GLN A O 1
ATOM 4290 N N . PRO A 1 550 ? 5.867 15.477 19.297 1 98.5 550 PRO A N 1
ATOM 4291 C CA . PRO A 1 550 ? 5.238 14.93 20.5 1 98.5 550 PRO A CA 1
ATOM 4292 C C . PRO A 1 550 ? 4.469 13.641 20.219 1 98.5 550 PRO A C 1
ATOM 4294 O O . PRO A 1 550 ? 3.869 13.492 19.156 1 98.5 550 PRO A O 1
ATOM 4297 N N . ASP A 1 551 ? 4.527 12.797 21.188 1 97.44 551 ASP A N 1
ATOM 4298 C CA . ASP A 1 551 ? 3.871 11.508 21.031 1 97.44 551 ASP A CA 1
ATOM 4299 C C . ASP A 1 551 ? 3.406 10.961 22.375 1 97.44 551 ASP A C 1
ATOM 4301 O O . ASP A 1 551 ? 3.867 11.406 23.438 1 97.44 551 ASP A O 1
ATOM 4305 N N . ASP A 1 552 ? 2.385 10.188 22.375 1 98 552 ASP A N 1
ATOM 4306 C CA . ASP A 1 552 ? 1.942 9.312 23.453 1 98 552 ASP A CA 1
ATOM 4307 C C . ASP A 1 552 ? 1.526 7.945 22.938 1 98 552 ASP A C 1
ATOM 4309 O O . ASP A 1 552 ? 0.415 7.781 22.422 1 98 552 ASP A O 1
ATOM 4313 N N . GLN A 1 553 ? 2.406 6.973 23.078 1 96.62 553 GLN A N 1
ATOM 4314 C CA . GLN A 1 553 ? 2.18 5.668 22.469 1 96.62 553 GLN A CA 1
ATOM 4315 C C . GLN A 1 553 ? 2.666 4.543 23.375 1 96.62 553 GLN A C 1
ATOM 4317 O O . GLN A 1 553 ? 3.691 4.676 24.047 1 96.62 553 GLN A O 1
ATOM 4322 N N . ILE A 1 554 ? 1.915 3.494 23.438 1 96.81 554 ILE A N 1
ATOM 4323 C CA . ILE A 1 554 ? 2.338 2.262 24.094 1 96.81 554 ILE A CA 1
ATOM 4324 C C . ILE A 1 554 ? 2.846 1.269 23.047 1 96.81 554 ILE A C 1
ATOM 4326 O O . ILE A 1 554 ? 2.07 0.771 22.219 1 96.81 554 ILE A O 1
ATOM 4330 N N . ILE A 1 555 ? 4.141 1.01 23.031 1 96.75 555 ILE A N 1
ATOM 4331 C CA . ILE A 1 555 ? 4.738 0.035 22.125 1 96.75 555 ILE A CA 1
ATOM 4332 C C . ILE A 1 555 ? 4.559 -1.372 22.703 1 96.75 555 ILE A C 1
ATOM 4334 O O . ILE A 1 555 ? 5.004 -1.664 23.812 1 96.75 555 ILE A O 1
ATOM 4338 N N . ALA A 1 556 ? 3.988 -2.248 22 1 95.69 556 ALA A N 1
ATOM 4339 C CA . ALA A 1 556 ? 3.564 -3.559 22.484 1 95.69 556 ALA A CA 1
ATOM 4340 C C . ALA A 1 556 ? 4.766 -4.473 22.703 1 95.69 556 ALA A C 1
ATOM 4342 O O . ALA A 1 556 ? 5.801 -4.324 22.062 1 95.69 556 ALA A O 1
ATOM 4343 N N . ALA A 1 557 ? 4.57 -5.434 23.672 1 97.5 557 ALA A N 1
ATOM 4344 C CA . ALA A 1 557 ? 5.52 -6.539 23.781 1 97.5 557 ALA A CA 1
ATOM 4345 C C . ALA A 1 557 ? 5.664 -7.266 22.438 1 97.5 557 ALA A C 1
ATOM 4347 O O . ALA A 1 557 ? 4.691 -7.395 21.703 1 97.5 557 ALA A O 1
ATOM 4348 N N . GLY A 1 558 ? 6.836 -7.723 22.125 1 96.94 558 GLY A N 1
ATOM 4349 C CA . GLY A 1 558 ? 7.094 -8.391 20.859 1 96.94 558 GLY A CA 1
ATOM 4350 C C . GLY A 1 558 ? 7.648 -7.461 19.812 1 96.94 558 GLY A C 1
ATOM 4351 O O . GLY A 1 558 ? 8.227 -7.918 18.812 1 96.94 558 GLY A O 1
ATOM 4352 N N . GLN A 1 559 ? 7.512 -6.16 20 1 96.88 559 GLN A N 1
ATOM 4353 C CA . GLN A 1 559 ? 8.023 -5.172 19.047 1 96.88 559 GLN A CA 1
ATOM 4354 C C . GLN A 1 559 ? 9.414 -4.695 19.453 1 96.88 559 GLN A C 1
ATOM 4356 O O . GLN A 1 559 ? 9.883 -4.996 20.562 1 96.88 559 GLN A O 1
ATOM 4361 N N . GLN A 1 560 ? 10.047 -4.035 18.547 1 98.19 560 GLN A N 1
ATOM 4362 C CA . GLN A 1 560 ? 11.289 -3.303 18.797 1 98.19 560 GLN A CA 1
ATOM 4363 C C . GLN A 1 560 ? 11.125 -1.825 18.438 1 98.19 560 GLN A C 1
ATOM 4365 O O . GLN A 1 560 ? 10.445 -1.483 17.469 1 98.19 560 GLN A O 1
ATOM 4370 N N . ILE A 1 561 ? 11.68 -0.997 19.234 1 98.5 561 ILE A N 1
ATOM 4371 C CA . ILE A 1 561 ? 11.805 0.41 18.875 1 98.5 561 ILE A CA 1
ATOM 4372 C C . ILE A 1 561 ? 13.031 0.601 17.969 1 98.5 561 ILE A C 1
ATOM 4374 O O . ILE A 1 561 ? 14.125 0.136 18.297 1 98.5 561 ILE A O 1
ATOM 4378 N N . GLY A 1 562 ? 12.836 1.226 16.859 1 98.69 562 GLY A N 1
ATOM 4379 C CA . GLY A 1 562 ? 13.914 1.505 15.93 1 98.69 562 GLY A CA 1
ATOM 4380 C C . GLY A 1 562 ? 14.148 2.988 15.711 1 98.69 562 GLY A C 1
ATOM 4381 O O . GLY A 1 562 ? 13.219 3.727 15.383 1 98.69 562 GLY A O 1
ATOM 4382 N N . LEU A 1 563 ? 15.352 3.434 15.953 1 98.94 563 LEU A N 1
ATOM 4383 C CA . LEU A 1 563 ? 15.805 4.762 15.555 1 98.94 563 LEU A CA 1
ATOM 4384 C C . LEU A 1 563 ? 16.391 4.73 14.141 1 98.94 563 LEU A C 1
ATOM 4386 O O . LEU A 1 563 ? 17.422 4.117 13.906 1 98.94 563 LEU A O 1
ATOM 4390 N N . MET A 1 564 ? 15.727 5.332 13.203 1 98.88 564 MET A N 1
ATOM 4391 C CA . MET A 1 564 ? 16.219 5.406 11.828 1 98.88 564 MET A CA 1
ATOM 4392 C C . MET A 1 564 ? 16.719 6.809 11.508 1 98.88 564 MET A C 1
ATOM 4394 O O . MET A 1 564 ? 16.016 7.793 11.703 1 98.88 564 MET A O 1
ATOM 4398 N N . ILE A 1 565 ? 17.953 6.926 11.125 1 98.94 565 ILE A N 1
ATOM 4399 C CA . ILE A 1 565 ? 18.578 8.164 10.68 1 98.94 565 ILE A CA 1
ATOM 4400 C C . ILE A 1 565 ? 18.844 8.109 9.172 1 98.94 565 ILE A C 1
ATOM 4402 O O . ILE A 1 565 ? 19.453 7.16 8.68 1 98.94 565 ILE A O 1
ATOM 4406 N N . PHE A 1 566 ? 18.312 9.023 8.453 1 98.88 566 PHE A N 1
ATOM 4407 C CA . PHE A 1 566 ? 18.547 9.125 7.016 1 98.88 566 PHE A CA 1
ATOM 4408 C C . PHE A 1 566 ? 18.547 10.586 6.566 1 98.88 566 PHE A C 1
ATOM 4410 O O . PHE A 1 566 ? 18.5 11.492 7.395 1 98.88 566 PHE A O 1
ATOM 4417 N N . SER A 1 567 ? 18.734 10.844 5.277 1 98.69 567 SER A N 1
ATOM 4418 C CA . SER A 1 567 ? 18.922 12.211 4.812 1 98.69 567 SER A CA 1
ATOM 4419 C C . SER A 1 567 ? 17.641 12.766 4.199 1 98.69 567 SER A C 1
ATOM 4421 O O . SER A 1 567 ? 16.703 13.117 4.918 1 98.69 567 SER A O 1
ATOM 4423 N N . SER A 1 568 ? 17.438 12.586 2.877 1 98.69 568 SER A N 1
ATOM 4424 C CA . SER A 1 568 ? 16.234 13.109 2.244 1 98.69 568 SER A CA 1
ATOM 4425 C C . SER A 1 568 ? 15.016 12.266 2.582 1 98.69 568 SER A C 1
ATOM 4427 O O . SER A 1 568 ? 15.078 11.031 2.539 1 98.69 568 SER A O 1
ATOM 4429 N N . ASP A 1 569 ? 13.961 12.828 3.086 1 98.69 569 ASP A N 1
ATOM 4430 C CA . ASP A 1 569 ? 12.641 12.219 3.262 1 98.69 569 ASP A CA 1
ATOM 4431 C C . ASP A 1 569 ? 11.734 12.508 2.066 1 98.69 569 ASP A C 1
ATOM 4433 O O . ASP A 1 569 ? 11.242 13.633 1.911 1 98.69 569 ASP A O 1
ATOM 4437 N N . ALA A 1 570 ? 11.492 11.523 1.311 1 97.69 570 ALA A N 1
ATOM 4438 C CA . ALA A 1 570 ? 10.828 11.648 0.014 1 97.69 570 ALA A CA 1
ATOM 4439 C C . ALA A 1 570 ? 9.438 12.25 0.165 1 97.69 570 ALA A C 1
ATOM 4441 O O . ALA A 1 570 ? 8.844 12.719 -0.811 1 97.69 570 ALA A O 1
ATOM 4442 N N . GLU A 1 571 ? 8.938 12.289 1.353 1 96.81 571 GLU A N 1
ATOM 4443 C CA . GLU A 1 571 ? 7.574 12.766 1.575 1 96.81 571 GLU A CA 1
ATOM 4444 C C . GLU A 1 571 ? 7.566 14.211 2.061 1 96.81 571 GLU A C 1
ATOM 4446 O O . GLU A 1 571 ? 6.516 14.859 2.094 1 96.81 571 GLU A O 1
ATOM 4451 N N . PHE A 1 572 ? 8.758 14.734 2.424 1 98.38 572 PHE A N 1
ATOM 4452 C CA . PHE A 1 572 ? 8.664 15.977 3.178 1 98.38 572 PHE A CA 1
ATOM 4453 C C . PHE A 1 572 ? 9.703 16.984 2.697 1 98.38 572 PHE A C 1
ATOM 4455 O O . PHE A 1 572 ? 9.438 18.188 2.641 1 98.38 572 PHE A O 1
ATOM 4462 N N . THR A 1 573 ? 10.898 16.547 2.281 1 98.56 573 THR A N 1
ATOM 4463 C CA . THR A 1 573 ? 12.008 17.484 2.162 1 98.56 573 THR A CA 1
ATOM 4464 C C . THR A 1 573 ? 12.266 17.844 0.699 1 98.56 573 THR A C 1
ATOM 4466 O O . THR A 1 573 ? 11.656 17.25 -0.201 1 98.56 573 THR A O 1
ATOM 4469 N N . ILE A 1 574 ? 13.109 18.906 0.489 1 98.38 574 ILE A N 1
ATOM 4470 C CA . ILE A 1 574 ? 13.766 19.047 -0.804 1 98.38 574 ILE A CA 1
ATOM 4471 C C . ILE A 1 574 ? 14.555 17.781 -1.132 1 98.38 574 ILE A C 1
ATOM 4473 O O . ILE A 1 574 ? 15.094 17.141 -0.235 1 98.38 574 ILE A O 1
ATOM 4477 N N . LEU A 1 575 ? 14.594 17.469 -2.383 1 98.38 575 LEU A N 1
ATOM 4478 C CA . LEU A 1 575 ? 15.164 16.203 -2.822 1 98.38 575 LEU A CA 1
ATOM 4479 C C . LEU A 1 575 ? 16.359 16.438 -3.746 1 98.38 575 LEU A C 1
ATOM 4481 O O . LEU A 1 575 ? 16.219 16.375 -4.969 1 98.38 575 LEU A O 1
ATOM 4485 N N . PRO A 1 576 ? 17.531 16.656 -3.127 1 98.31 576 PRO A N 1
ATOM 4486 C CA . PRO A 1 576 ? 18.734 16.797 -3.965 1 98.31 576 PRO A CA 1
ATOM 4487 C C . PRO A 1 576 ? 19.125 15.508 -4.668 1 98.31 576 PRO A C 1
ATOM 4489 O O . PRO A 1 576 ? 18.656 14.43 -4.285 1 98.31 576 PRO A O 1
ATOM 4492 N N . LYS A 1 577 ? 19.891 15.672 -5.715 1 97 577 LYS A N 1
ATOM 4493 C CA . LYS A 1 577 ? 20.391 14.477 -6.402 1 97 577 LYS A CA 1
ATOM 4494 C C . LYS A 1 577 ? 21.016 13.5 -5.418 1 97 577 LYS A C 1
ATOM 4496 O O . LYS A 1 577 ? 21.812 13.898 -4.559 1 97 577 LYS A O 1
ATOM 4501 N N . PRO A 1 578 ? 20.672 12.18 -5.469 1 97.31 578 PRO A N 1
ATOM 4502 C CA . PRO A 1 578 ? 21.219 11.188 -4.543 1 97.31 578 PRO A CA 1
ATOM 4503 C C . PRO A 1 578 ? 22.75 11.141 -4.559 1 97.31 578 PRO A C 1
ATOM 4505 O O . PRO A 1 578 ? 23.359 11.391 -5.598 1 97.31 578 PRO A O 1
ATOM 4508 N N . GLY A 1 579 ? 23.375 10.805 -3.422 1 97.5 579 GLY A N 1
ATOM 4509 C CA . GLY A 1 579 ? 24.812 10.609 -3.416 1 97.5 579 GLY A CA 1
ATOM 4510 C C . GLY A 1 579 ? 25.5 11.281 -2.242 1 97.5 579 GLY A C 1
ATOM 4511 O O . GLY A 1 579 ? 26.641 10.953 -1.921 1 97.5 579 GLY A O 1
ATOM 4512 N N . THR A 1 580 ? 24.781 12.266 -1.557 1 98.5 580 THR A N 1
ATOM 4513 C CA . THR A 1 580 ? 25.359 12.898 -0.375 1 98.5 580 THR A CA 1
ATOM 4514 C C . THR A 1 580 ? 25.594 11.867 0.727 1 98.5 580 THR A C 1
ATOM 4516 O O . THR A 1 580 ? 24.734 11.031 0.998 1 98.5 580 THR A O 1
ATOM 4519 N N . GLU A 1 581 ? 26.75 11.891 1.312 1 98.75 581 GLU A N 1
ATOM 4520 C CA . GLU A 1 581 ? 27.109 10.953 2.371 1 98.75 581 GLU A CA 1
ATOM 4521 C C . GLU A 1 581 ? 27.109 11.633 3.736 1 98.75 581 GLU A C 1
ATOM 4523 O O . GLU A 1 581 ? 27.703 12.695 3.91 1 98.75 581 GLU A O 1
ATOM 4528 N N . LEU A 1 582 ? 26.422 11.086 4.641 1 98.88 582 LEU A N 1
ATOM 4529 C CA . LEU A 1 582 ? 26.484 11.484 6.043 1 98.88 582 LEU A CA 1
ATOM 4530 C C . LEU A 1 582 ? 27.219 10.438 6.871 1 98.88 582 LEU A C 1
ATOM 4532 O O . LEU A 1 582 ? 26.953 9.234 6.746 1 98.88 582 LEU A O 1
ATOM 4536 N N . THR A 1 583 ? 28.188 10.859 7.613 1 98.88 583 THR A N 1
ATOM 4537 C CA . THR A 1 583 ? 28.875 10.016 8.586 1 98.88 583 THR A CA 1
ATOM 4538 C C . THR A 1 583 ? 28.406 10.336 10 1 98.88 583 THR A C 1
ATOM 4540 O O . THR A 1 583 ? 28.438 11.492 10.43 1 98.88 583 THR A O 1
ATOM 4543 N N . ILE A 1 584 ? 27.938 9.328 10.719 1 98.88 584 ILE A N 1
ATOM 4544 C CA . ILE A 1 584 ? 27.391 9.492 12.062 1 98.88 584 ILE A CA 1
ATOM 4545 C C . ILE A 1 584 ? 28.406 8.961 13.086 1 98.88 584 ILE A C 1
ATOM 4547 O O . ILE A 1 584 ? 28.859 7.824 12.977 1 98.88 584 ILE A O 1
ATOM 4551 N N . ASP A 1 585 ? 28.781 9.805 14 1 98.62 585 ASP A N 1
ATOM 4552 C CA . ASP A 1 585 ? 29.547 9.375 15.172 1 98.62 585 ASP A CA 1
ATOM 4553 C C . ASP A 1 585 ? 28.641 8.75 16.219 1 98.62 585 ASP A C 1
ATOM 4555 O O . ASP A 1 585 ? 27.828 9.445 16.828 1 98.62 585 ASP A O 1
ATOM 4559 N N . LEU A 1 586 ? 28.781 7.492 16.5 1 98.38 586 LEU A N 1
ATOM 4560 C CA . LEU A 1 586 ? 27.828 6.773 17.344 1 98.38 586 LEU A CA 1
ATOM 4561 C C . LEU A 1 586 ? 27.953 7.191 18.797 1 98.38 586 LEU A C 1
ATOM 4563 O O . LEU A 1 586 ? 26.953 7.242 19.531 1 98.38 586 LEU A O 1
ATOM 4567 N N . ASP A 1 587 ? 29.172 7.523 19.234 1 97.38 587 ASP A N 1
ATOM 4568 C CA . ASP A 1 587 ? 29.375 7.926 20.609 1 97.38 587 ASP A CA 1
ATOM 4569 C C . ASP A 1 587 ? 28.734 9.281 20.906 1 97.38 587 ASP A C 1
ATOM 4571 O O . ASP A 1 587 ? 28.281 9.531 22.016 1 97.38 587 ASP A O 1
ATOM 4575 N N . GLY A 1 588 ? 28.734 10.094 19.875 1 97.88 588 GLY A N 1
ATOM 4576 C CA . GLY A 1 588 ? 28.203 11.438 20.062 1 97.88 588 GLY A CA 1
ATOM 4577 C C . GLY A 1 588 ? 26.719 11.547 19.75 1 97.88 588 GLY A C 1
ATOM 4578 O O . GLY A 1 588 ? 26.156 12.633 19.797 1 97.88 588 GLY A O 1
ATOM 4579 N N . THR A 1 589 ? 26.062 10.453 19.359 1 98.56 589 THR A N 1
ATOM 4580 C CA . THR A 1 589 ? 24.641 10.438 19 1 98.56 589 THR A CA 1
ATOM 4581 C C . THR A 1 589 ? 23.812 9.773 20.109 1 98.56 589 THR A C 1
ATOM 4583 O O . THR A 1 589 ? 24.109 8.648 20.5 1 98.56 589 THR A O 1
ATOM 4586 N N . VAL A 1 590 ? 22.812 10.555 20.625 1 98.69 590 VAL A N 1
ATOM 4587 C CA . VAL A 1 590 ? 22.031 10.094 21.766 1 98.69 590 VAL A CA 1
ATOM 4588 C C . VAL A 1 590 ? 20.547 10.398 21.531 1 98.69 590 VAL A C 1
ATOM 4590 O O . VAL A 1 590 ? 20.188 11.508 21.156 1 98.69 590 VAL A O 1
ATOM 4593 N N . LEU A 1 591 ? 19.688 9.352 21.703 1 98.88 591 LEU A N 1
ATOM 4594 C CA . LEU A 1 591 ? 18.25 9.516 21.688 1 98.88 591 LEU A CA 1
ATOM 4595 C C . LEU A 1 591 ? 17.703 9.609 23.109 1 98.88 591 LEU A C 1
ATOM 4597 O O . LEU A 1 591 ? 18.047 8.789 23.969 1 98.88 591 LEU A O 1
ATOM 4601 N N . THR A 1 592 ? 16.938 10.57 23.406 1 98.88 592 THR A N 1
ATOM 4602 C CA . THR A 1 592 ? 16.266 10.719 24.703 1 98.88 592 THR A CA 1
ATOM 4603 C C . THR A 1 592 ? 14.758 10.547 24.547 1 98.88 592 THR A C 1
ATOM 4605 O O . THR A 1 592 ? 14.109 11.297 23.812 1 98.88 592 THR A O 1
ATOM 4608 N N . LEU A 1 593 ? 14.188 9.539 25.234 1 98.88 593 LEU A N 1
ATOM 4609 C CA . LEU A 1 593 ? 12.758 9.273 25.172 1 98.88 593 LEU A CA 1
ATOM 4610 C C . LEU A 1 593 ? 12.094 9.586 26.516 1 98.88 593 LEU A C 1
ATOM 4612 O O . LEU A 1 593 ? 12.641 9.258 27.578 1 98.88 593 LEU A O 1
ATOM 4616 N N . PRO A 1 594 ? 10.984 10.312 26.516 1 98.88 594 PRO A N 1
ATOM 4617 C CA . PRO A 1 594 ? 10.164 10.422 27.719 1 98.88 594 PRO A CA 1
ATOM 4618 C C . PRO A 1 594 ? 9.344 9.156 27.984 1 98.88 594 PRO A C 1
ATOM 4620 O O . PRO A 1 594 ? 8.312 8.938 27.344 1 98.88 594 PRO A O 1
ATOM 4623 N N . VAL A 1 595 ? 9.797 8.352 28.953 1 98.81 595 VAL A N 1
ATOM 4624 C CA . VAL A 1 595 ? 9.195 7.047 29.203 1 98.81 595 VAL A CA 1
ATOM 4625 C C . VAL A 1 595 ? 8.438 7.082 30.531 1 98.81 595 VAL A C 1
ATOM 4627 O O . VAL A 1 595 ? 8.961 7.543 31.547 1 98.81 595 VAL A O 1
ATOM 4630 N N . VAL A 1 596 ? 7.164 6.645 30.484 1 98.69 596 VAL A N 1
ATOM 4631 C CA . VAL A 1 596 ? 6.391 6.52 31.719 1 98.69 596 VAL A CA 1
ATOM 4632 C C . VAL A 1 596 ? 7.043 5.492 32.656 1 98.69 596 VAL A C 1
ATOM 4634 O O . VAL A 1 596 ? 7.344 4.375 32.219 1 98.69 596 VAL A O 1
ATOM 4637 N N . GLU A 1 597 ? 7.305 5.809 33.844 1 98.12 597 GLU A N 1
ATOM 4638 C CA . GLU A 1 597 ? 7.992 5.023 34.875 1 98.12 597 GLU A CA 1
ATOM 4639 C C . GLU A 1 597 ? 9.492 4.969 34.594 1 98.12 597 GLU A C 1
ATOM 4641 O O . GLU A 1 597 ? 10.219 4.23 35.281 1 98.12 597 GLU A O 1
ATOM 4646 N N . GLY A 1 598 ? 9.992 5.605 33.625 1 98.19 598 GLY A N 1
ATOM 4647 C CA . GLY A 1 598 ? 11.391 5.953 33.438 1 98.19 598 GLY A CA 1
ATOM 4648 C C . GLY A 1 598 ? 12.258 4.762 33.062 1 98.19 598 GLY A C 1
ATOM 4649 O O . GLY A 1 598 ? 11.828 3.877 32.312 1 98.19 598 GLY A O 1
ATOM 4650 N N . LYS A 1 599 ? 13.5 4.836 33.469 1 97.81 599 LYS A N 1
ATOM 4651 C CA . LYS A 1 599 ? 14.523 3.861 33.125 1 97.81 599 LYS A CA 1
ATOM 4652 C C . LYS A 1 599 ? 14.148 2.467 33.625 1 97.81 599 LYS A C 1
ATOM 4654 O O . LYS A 1 599 ? 14.445 1.469 32.969 1 97.81 599 LYS A O 1
ATOM 4659 N N . GLU A 1 600 ? 13.453 2.371 34.75 1 97.69 600 GLU A N 1
ATOM 4660 C CA . GLU A 1 600 ? 13.047 1.084 35.312 1 97.69 600 GLU A CA 1
ATOM 4661 C C . GLU A 1 600 ? 12.102 0.342 34.375 1 97.69 600 GLU A C 1
ATOM 4663 O O . GLU A 1 600 ? 12.219 -0.874 34.188 1 97.69 600 GLU A O 1
ATOM 4668 N N . ALA A 1 601 ? 11.195 1.093 33.781 1 98.31 601 ALA A N 1
ATOM 4669 C CA . ALA A 1 601 ? 10.266 0.489 32.844 1 98.31 601 ALA A CA 1
ATOM 4670 C C . ALA A 1 601 ? 11 -0.054 31.609 1 98.31 601 ALA A C 1
ATOM 4672 O O . ALA A 1 601 ? 10.664 -1.126 31.094 1 98.31 601 ALA A O 1
ATOM 4673 N N . VAL A 1 602 ? 12.031 0.681 31.141 1 98.56 602 VAL A N 1
ATOM 4674 C CA . VAL A 1 602 ? 12.805 0.243 29.984 1 98.56 602 VAL A CA 1
ATOM 4675 C C . VAL A 1 602 ? 13.578 -1.027 30.344 1 98.56 602 VAL A C 1
ATOM 4677 O O . VAL A 1 602 ? 13.57 -1.993 29.562 1 98.56 602 VAL A O 1
ATOM 4680 N N . GLU A 1 603 ? 14.195 -1.009 31.5 1 98 603 GLU A N 1
ATOM 4681 C CA . GLU A 1 603 ? 14.984 -2.16 31.938 1 98 603 GLU A CA 1
ATOM 4682 C C . GLU A 1 603 ? 14.125 -3.414 32.031 1 98 603 GLU A C 1
ATOM 4684 O O . GLU A 1 603 ? 14.562 -4.504 31.672 1 98 603 GLU A O 1
ATOM 4689 N N . LYS A 1 604 ? 12.93 -3.266 32.469 1 97.69 604 LYS A N 1
ATOM 4690 C CA . LYS A 1 604 ? 12.008 -4.391 32.594 1 97.69 604 LYS A CA 1
ATOM 4691 C C . LYS A 1 604 ? 11.578 -4.875 31.203 1 97.69 604 LYS A C 1
ATOM 4693 O O . LYS A 1 604 ? 11.438 -6.078 30.969 1 97.69 604 LYS A O 1
ATOM 4698 N N . ALA A 1 605 ? 11.406 -3.932 30.281 1 97.88 605 ALA A N 1
ATOM 4699 C CA . ALA A 1 605 ? 10.852 -4.242 28.969 1 97.88 605 ALA A CA 1
ATOM 4700 C C . ALA A 1 605 ? 11.898 -4.906 28.078 1 97.88 605 ALA A C 1
ATOM 4702 O O . ALA A 1 605 ? 11.555 -5.621 27.141 1 97.88 605 ALA A O 1
ATOM 4703 N N . VAL A 1 606 ? 13.188 -4.656 28.281 1 96.12 606 VAL A N 1
ATOM 4704 C CA . VAL A 1 606 ? 14.211 -5.156 27.359 1 96.12 606 VAL A CA 1
ATOM 4705 C C . VAL A 1 606 ? 14.891 -6.379 27.969 1 96.12 606 VAL A C 1
ATOM 4707 O O . VAL A 1 606 ? 15.938 -6.816 27.484 1 96.12 606 VAL A O 1
ATOM 4710 N N . LYS A 1 607 ? 14.414 -7.023 29.078 1 86.06 607 LYS A N 1
ATOM 4711 C CA . LYS A 1 607 ? 14.945 -8.242 29.688 1 86.06 607 LYS A CA 1
ATOM 4712 C C . LYS A 1 607 ? 14.594 -9.469 28.844 1 86.06 607 LYS A C 1
ATOM 4714 O O . LYS A 1 607 ? 13.547 -9.516 28.203 1 86.06 607 LYS A O 1
ATOM 4719 N N . MET B 1 1 ? -97.625 -70.75 -13.422 1 19.84 1 MET B N 1
ATOM 4720 C CA . MET B 1 1 ? -96.875 -69.625 -13.039 1 19.84 1 MET B CA 1
ATOM 4721 C C . MET B 1 1 ? -95.375 -69.875 -13.125 1 19.84 1 MET B C 1
ATOM 4723 O O . MET B 1 1 ? -94.875 -70.75 -12.445 1 19.84 1 MET B O 1
ATOM 4727 N N . LYS B 1 2 ? -94.938 -69.688 -14.422 1 23.02 2 LYS B N 1
ATOM 4728 C CA . LYS B 1 2 ? -93.812 -69.938 -15.344 1 23.02 2 LYS B CA 1
ATOM 4729 C C . LYS B 1 2 ? -92.5 -69.312 -14.844 1 23.02 2 LYS B C 1
ATOM 4731 O O . LYS B 1 2 ? -92.438 -68.062 -14.617 1 23.02 2 LYS B O 1
ATOM 4736 N N . SER B 1 3 ? -91.625 -69.938 -14.156 1 23.47 3 SER B N 1
ATOM 4737 C CA . SER B 1 3 ? -90.438 -69.75 -13.281 1 23.47 3 SER B CA 1
ATOM 4738 C C . SER B 1 3 ? -89.25 -69.188 -14.055 1 23.47 3 SER B C 1
ATOM 4740 O O . SER B 1 3 ? -88.125 -69.5 -13.703 1 23.47 3 SER B O 1
ATOM 4742 N N . ILE B 1 4 ? -89.438 -68.188 -14.945 1 23.95 4 ILE B N 1
ATOM 4743 C CA . ILE B 1 4 ? -88.312 -67.875 -15.828 1 23.95 4 ILE B CA 1
ATOM 4744 C C . ILE B 1 4 ? -87.188 -67.25 -15.016 1 23.95 4 ILE B C 1
ATOM 4746 O O . ILE B 1 4 ? -87.375 -66.188 -14.367 1 23.95 4 ILE B O 1
ATOM 4750 N N . LYS B 1 5 ? -86.375 -68.125 -14.609 1 27.88 5 LYS B N 1
ATOM 4751 C CA . LYS B 1 5 ? -85.188 -67.812 -13.773 1 27.88 5 LYS B CA 1
ATOM 4752 C C . LYS B 1 5 ? -84.312 -66.75 -14.438 1 27.88 5 LYS B C 1
ATOM 4754 O O . LYS B 1 5 ? -83.812 -67 -15.555 1 27.88 5 LYS B O 1
ATOM 4759 N N . PRO B 1 6 ? -84.312 -65.375 -14.086 1 28.88 6 PRO B N 1
ATOM 4760 C CA . PRO B 1 6 ? -83.625 -64.25 -14.758 1 28.88 6 PRO B CA 1
ATOM 4761 C C . PRO B 1 6 ? -82.125 -64.438 -14.68 1 28.88 6 PRO B C 1
ATOM 4763 O O . PRO B 1 6 ? -81.562 -64.938 -13.68 1 28.88 6 PRO B O 1
ATOM 4766 N N . SER B 1 7 ? -81.438 -64.75 -15.789 1 29.17 7 SER B N 1
ATOM 4767 C CA . SER B 1 7 ? -80 -64.875 -16.047 1 29.17 7 SER B CA 1
ATOM 4768 C C . SER B 1 7 ? -79.25 -63.594 -15.664 1 29.17 7 SER B C 1
ATOM 4770 O O . SER B 1 7 ? -79.688 -62.5 -16 1 29.17 7 SER B O 1
ATOM 4772 N N . LEU B 1 8 ? -78.5 -63.594 -14.531 1 29.47 8 LEU B N 1
ATOM 4773 C CA . LEU B 1 8 ? -77.625 -62.625 -13.898 1 29.47 8 LEU B CA 1
ATOM 4774 C C . LEU B 1 8 ? -76.5 -62.188 -14.852 1 29.47 8 LEU B C 1
ATOM 4776 O O . LEU B 1 8 ? -75.688 -63 -15.32 1 29.47 8 LEU B O 1
ATOM 4780 N N . LEU B 1 9 ? -76.688 -61.125 -15.711 1 28.31 9 LEU B N 1
ATOM 4781 C CA . LEU B 1 9 ? -75.688 -60.5 -16.594 1 28.31 9 LEU B CA 1
ATOM 4782 C C . LEU B 1 9 ? -74.5 -59.969 -15.797 1 28.31 9 LEU B C 1
ATOM 4784 O O . LEU B 1 9 ? -74.688 -59.156 -14.891 1 28.31 9 LEU B O 1
ATOM 4788 N N . PHE B 1 10 ? -73.438 -60.719 -15.68 1 29.41 10 PHE B N 1
ATOM 4789 C CA . PHE B 1 10 ? -72.125 -60.344 -15.094 1 29.41 10 PHE B CA 1
ATOM 4790 C C . PHE B 1 10 ? -71.5 -59.219 -15.867 1 29.41 10 PHE B C 1
ATOM 4792 O O . PHE B 1 10 ? -71.188 -59.375 -17.047 1 29.41 10 PHE B O 1
ATOM 4799 N N . LEU B 1 11 ? -71.938 -57.938 -15.695 1 30.06 11 LEU B N 1
ATOM 4800 C CA . LEU B 1 11 ? -71.25 -56.844 -16.312 1 30.06 11 LEU B CA 1
ATOM 4801 C C . LEU B 1 11 ? -69.812 -56.781 -15.82 1 30.06 11 LEU B C 1
ATOM 4803 O O . LEU B 1 11 ? -69.562 -56.625 -14.617 1 30.06 11 LEU B O 1
ATOM 4807 N N . LEU B 1 12 ? -68.875 -57.375 -16.547 1 30.3 12 LEU B N 1
ATOM 4808 C CA . LEU B 1 12 ? -67.438 -57.25 -16.406 1 30.3 12 LEU B CA 1
ATOM 4809 C C . LEU B 1 12 ? -67 -55.781 -16.547 1 30.3 12 LEU B C 1
ATOM 4811 O O . LEU B 1 12 ? -67.125 -55.188 -17.609 1 30.3 12 LEU B O 1
ATOM 4815 N N . LEU B 1 13 ? -67 -55 -15.492 1 32.34 13 LEU B N 1
ATOM 4816 C CA . LEU B 1 13 ? -66.375 -53.656 -15.469 1 32.34 13 LEU B CA 1
ATOM 4817 C C . LEU B 1 13 ? -64.875 -53.75 -15.711 1 32.34 13 LEU B C 1
ATOM 4819 O O . LEU B 1 13 ? -64.188 -54.344 -14.914 1 32.34 13 LEU B O 1
ATOM 4823 N N . LEU B 1 14 ? -64.438 -53.781 -16.969 1 33.09 14 LEU B N 1
ATOM 4824 C CA . LEU B 1 14 ? -63.062 -53.594 -17.297 1 33.09 14 LEU B CA 1
ATOM 4825 C C . LEU B 1 14 ? -62.562 -52.25 -16.766 1 33.09 14 LEU B C 1
ATOM 4827 O O . LEU B 1 14 ? -63.031 -51.188 -17.219 1 33.09 14 LEU B O 1
ATOM 4831 N N . VAL B 1 15 ? -62.156 -52.188 -15.508 1 34.59 15 VAL B N 1
ATOM 4832 C CA . VAL B 1 15 ? -61.406 -51.031 -15.031 1 34.59 15 VAL B CA 1
ATOM 4833 C C . VAL B 1 15 ? -60.125 -50.844 -15.859 1 34.59 15 VAL B C 1
ATOM 4835 O O . VAL B 1 15 ? -59.25 -51.719 -15.852 1 34.59 15 VAL B O 1
ATOM 4838 N N . ILE B 1 16 ? -60.156 -50.188 -17 1 34.81 16 ILE B N 1
ATOM 4839 C CA . ILE B 1 16 ? -58.969 -49.719 -17.688 1 34.81 16 ILE B CA 1
ATOM 4840 C C . ILE B 1 16 ? -58.125 -48.844 -16.734 1 34.81 16 ILE B C 1
ATOM 4842 O O . ILE B 1 16 ? -58.594 -47.781 -16.297 1 34.81 16 ILE B O 1
ATOM 4846 N N . GLY B 1 17 ? -57.312 -49.438 -15.93 1 34.88 17 GLY B N 1
ATOM 4847 C CA . GLY B 1 17 ? -56.281 -48.656 -15.219 1 34.88 17 GLY B CA 1
ATOM 4848 C C . GLY B 1 17 ? -55.5 -47.75 -16.125 1 34.88 17 GLY B C 1
ATOM 4849 O O . GLY B 1 17 ? -54.906 -48.188 -17.109 1 34.88 17 GLY B O 1
ATOM 4850 N N . THR B 1 18 ? -55.906 -46.5 -16.297 1 36.53 18 THR B N 1
ATOM 4851 C CA . THR B 1 18 ? -55.094 -45.469 -16.906 1 36.53 18 THR B CA 1
ATOM 4852 C C . THR B 1 18 ? -53.688 -45.5 -16.312 1 36.53 18 THR B C 1
ATOM 4854 O O . THR B 1 18 ? -53.5 -45.281 -15.109 1 36.53 18 THR B O 1
ATOM 4857 N N . HIS B 1 19 ? -52.812 -46.281 -16.797 1 36.84 19 HIS B N 1
ATOM 4858 C CA . HIS B 1 19 ? -51.406 -45.969 -16.578 1 36.84 19 HIS B CA 1
ATOM 4859 C C . HIS B 1 19 ? -51.125 -44.5 -16.859 1 36.84 19 HIS B C 1
ATOM 4861 O O . HIS B 1 19 ? -51.312 -44.031 -17.969 1 36.84 19 HIS B O 1
ATOM 4867 N N . ASN B 1 20 ? -51.438 -43.625 -16 1 37.94 20 ASN B N 1
ATOM 4868 C CA . ASN B 1 20 ? -50.875 -42.281 -16.094 1 37.94 20 ASN B CA 1
ATOM 4869 C C . ASN B 1 20 ? -49.438 -42.312 -16.578 1 37.94 20 ASN B C 1
ATOM 4871 O O . ASN B 1 20 ? -48.562 -42.812 -15.883 1 37.94 20 ASN B O 1
ATOM 4875 N N . LEU B 1 21 ? -49.156 -42.5 -17.781 1 41.75 21 LEU B N 1
ATOM 4876 C CA . LEU B 1 21 ? -47.844 -42.156 -18.328 1 41.75 21 LEU B CA 1
ATOM 4877 C C . LEU B 1 21 ? -47.312 -40.875 -17.734 1 41.75 21 LEU B C 1
ATOM 4879 O O . LEU B 1 21 ? -47.719 -39.781 -18.125 1 41.75 21 LEU B O 1
ATOM 4883 N N . LEU B 1 22 ? -47.219 -40.688 -16.453 1 46.16 22 LEU B N 1
ATOM 4884 C CA . LEU B 1 22 ? -46.5 -39.562 -15.898 1 46.16 22 LEU B CA 1
ATOM 4885 C C . LEU B 1 22 ? -45.312 -39.156 -16.781 1 46.16 22 LEU B C 1
ATOM 4887 O O . LEU B 1 22 ? -44.5 -40 -17.125 1 46.16 22 LEU B O 1
ATOM 4891 N N . ALA B 1 23 ? -45.469 -38.188 -17.5 1 53.16 23 ALA B N 1
ATOM 4892 C CA . ALA B 1 23 ? -44.438 -37.625 -18.375 1 53.16 23 ALA B CA 1
ATOM 4893 C C . ALA B 1 23 ? -43.094 -37.562 -17.703 1 53.16 23 ALA B C 1
ATOM 4895 O O . ALA B 1 23 ? -42.938 -37.031 -16.609 1 53.16 23 ALA B O 1
ATOM 4896 N N . GLN B 1 24 ? -42.125 -38.5 -18.078 1 77.5 24 GLN B N 1
ATOM 4897 C CA . GLN B 1 24 ? -40.75 -38.531 -17.578 1 77.5 24 GLN B CA 1
ATOM 4898 C C . GLN B 1 24 ? -40.062 -37.188 -17.734 1 77.5 24 GLN B C 1
ATOM 4900 O O . GLN B 1 24 ? -40.094 -36.594 -18.812 1 77.5 24 GLN B O 1
ATOM 4905 N N . VAL B 1 25 ? -39.688 -36.531 -16.641 1 90.75 25 VAL B N 1
ATOM 4906 C CA . VAL B 1 25 ? -39 -35.25 -16.609 1 90.75 25 VAL B CA 1
ATOM 4907 C C . VAL B 1 25 ? -37.75 -35.344 -17.469 1 90.75 25 VAL B C 1
ATOM 4909 O O . VAL B 1 25 ? -37.031 -36.344 -17.469 1 90.75 25 VAL B O 1
ATOM 4912 N N . LYS B 1 26 ? -37.594 -34.344 -18.344 1 93.19 26 LYS B N 1
ATOM 4913 C CA . LYS B 1 26 ? -36.406 -34.25 -19.188 1 93.19 26 LYS B CA 1
ATOM 4914 C C . LYS B 1 26 ? -35.75 -32.906 -19.094 1 93.19 26 LYS B C 1
ATOM 4916 O O . LYS B 1 26 ? -36.406 -31.891 -18.812 1 93.19 26 LYS B O 1
ATOM 4921 N N . PRO B 1 27 ? -34.438 -32.844 -19.375 1 96.62 27 PRO B N 1
ATOM 4922 C CA . PRO B 1 27 ? -33.75 -31.547 -19.422 1 96.62 27 PRO B CA 1
ATOM 4923 C C . PRO B 1 27 ? -34.312 -30.641 -20.5 1 96.62 27 PRO B C 1
ATOM 4925 O O . PRO B 1 27 ? -34.812 -31.109 -21.531 1 96.62 27 PRO B O 1
ATOM 4928 N N . ILE B 1 28 ? -34.219 -29.328 -20.266 1 97.25 28 ILE B N 1
ATOM 4929 C CA . ILE B 1 28 ? -34.719 -28.297 -21.156 1 97.25 28 ILE B CA 1
ATOM 4930 C C . ILE B 1 28 ? -33.562 -27.469 -21.688 1 97.25 28 ILE B C 1
ATOM 4932 O O . ILE B 1 28 ? -32.656 -27.109 -20.922 1 97.25 28 ILE B O 1
ATOM 4936 N N . PHE B 1 29 ? -33.594 -27.25 -23.031 1 97.94 29 PHE B N 1
ATOM 4937 C CA . PHE B 1 29 ? -32.5 -26.469 -23.656 1 97.94 29 PHE B CA 1
ATOM 4938 C C . PHE B 1 29 ? -33.062 -25.25 -24.375 1 97.94 29 PHE B C 1
ATOM 4940 O O . PHE B 1 29 ? -34.031 -25.359 -25.125 1 97.94 29 PHE B O 1
ATOM 4947 N N . GLU B 1 30 ? -32.531 -24.094 -24.047 1 97.19 30 GLU B N 1
ATOM 4948 C CA . GLU B 1 30 ? -32.812 -22.844 -24.734 1 97.19 30 GLU B CA 1
ATOM 4949 C C . GLU B 1 30 ? -31.547 -22.047 -25 1 97.19 30 GLU B C 1
ATOM 4951 O O . GLU B 1 30 ? -30.672 -21.953 -24.141 1 97.19 30 GLU B O 1
ATOM 4956 N N . ASN B 1 31 ? -31.406 -21.5 -26.266 1 94.75 31 ASN B N 1
ATOM 4957 C CA . ASN B 1 31 ? -30.266 -20.672 -26.641 1 94.75 31 ASN B CA 1
ATOM 4958 C C . ASN B 1 31 ? -28.953 -21.406 -26.438 1 94.75 31 ASN B C 1
ATOM 4960 O O . ASN B 1 31 ? -27.984 -20.828 -25.953 1 94.75 31 ASN B O 1
ATOM 4964 N N . GLY B 1 32 ? -29 -22.688 -26.609 1 96.69 32 GLY B N 1
ATOM 4965 C CA . GLY B 1 32 ? -27.797 -23.5 -26.547 1 96.69 32 GLY B CA 1
ATOM 4966 C C . GLY B 1 32 ? -27.375 -23.844 -25.125 1 96.69 32 GLY B C 1
ATOM 4967 O O . GLY B 1 32 ? -26.297 -24.391 -24.906 1 96.69 32 GLY B O 1
ATOM 4968 N N . GLU B 1 33 ? -28.203 -23.547 -24.125 1 97.94 33 GLU B N 1
ATOM 4969 C CA . GLU B 1 33 ? -27.906 -23.766 -22.719 1 97.94 33 GLU B CA 1
ATOM 4970 C C . GLU B 1 33 ? -28.938 -24.672 -22.062 1 97.94 33 GLU B C 1
ATOM 4972 O O . GLU B 1 33 ? -30.125 -24.625 -22.422 1 97.94 33 GLU B O 1
ATOM 4977 N N . ALA B 1 34 ? -28.5 -25.469 -21.141 1 98.56 34 ALA B N 1
ATOM 4978 C CA . ALA B 1 34 ? -29.422 -26.172 -20.266 1 98.56 34 ALA B CA 1
ATOM 4979 C C . ALA B 1 34 ? -30.141 -25.219 -19.328 1 98.56 34 ALA B C 1
ATOM 4981 O O . ALA B 1 34 ? -29.516 -24.312 -18.766 1 98.56 34 ALA B O 1
ATOM 4982 N N . GLN B 1 35 ? -31.438 -25.375 -19.281 1 98.19 35 GLN B N 1
ATOM 4983 C CA . GLN B 1 35 ? -32.25 -24.5 -18.453 1 98.19 35 GLN B CA 1
ATOM 4984 C C . GLN B 1 35 ? -32.688 -25.188 -17.156 1 98.19 35 GLN B C 1
ATOM 4986 O O . GLN B 1 35 ? -32.656 -26.422 -17.062 1 98.19 35 GLN B O 1
ATOM 4991 N N . ILE B 1 36 ? -33.094 -24.406 -16.234 1 97.5 36 ILE B N 1
ATOM 4992 C CA . ILE B 1 36 ? -33.656 -24.938 -14.984 1 97.5 36 ILE B CA 1
ATOM 4993 C C . ILE B 1 36 ? -34.938 -25.703 -15.273 1 97.5 36 ILE B C 1
ATOM 4995 O O . ILE B 1 36 ? -35.844 -25.172 -15.938 1 97.5 36 ILE B O 1
ATOM 4999 N N . VAL B 1 37 ? -34.969 -26.922 -14.82 1 97.38 37 VAL B N 1
ATOM 5000 C CA . VAL B 1 37 ? -36.188 -27.734 -14.844 1 97.38 37 VAL B CA 1
ATOM 5001 C C . VAL B 1 37 ? -36.875 -27.688 -13.484 1 97.38 37 VAL B C 1
ATOM 5003 O O . VAL B 1 37 ? -36.344 -28.188 -12.492 1 97.38 37 VAL B O 1
ATOM 5006 N N . PRO B 1 38 ? -38.031 -27.172 -13.398 1 95.25 38 PRO B N 1
ATOM 5007 C CA . PRO B 1 38 ? -38.688 -26.953 -12.109 1 95.25 38 PRO B CA 1
ATOM 5008 C C . PRO B 1 38 ? -38.75 -28.219 -11.258 1 95.25 38 PRO B C 1
ATOM 5010 O O . PRO B 1 38 ? -38.531 -28.156 -10.047 1 95.25 38 PRO B O 1
ATOM 5013 N N . GLU B 1 39 ? -38.969 -29.328 -11.883 1 93.81 39 GLU B N 1
ATOM 5014 C CA . GLU B 1 39 ? -39.094 -30.594 -11.164 1 93.81 39 GLU B CA 1
ATOM 5015 C C . GLU B 1 39 ? -37.781 -31.031 -10.555 1 93.81 39 GLU B C 1
ATOM 5017 O O . GLU B 1 39 ? -37.75 -31.859 -9.633 1 93.81 39 GLU B O 1
ATOM 5022 N N . LEU B 1 40 ? -36.75 -30.516 -11.094 1 96.56 40 LEU B N 1
ATOM 5023 C CA . LEU B 1 40 ? -35.438 -30.938 -10.633 1 96.56 40 LEU B CA 1
ATOM 5024 C C . LEU B 1 40 ? -34.844 -29.906 -9.688 1 96.56 40 LEU B C 1
ATOM 5026 O O . LEU B 1 40 ? -33.75 -30.125 -9.125 1 96.56 40 LEU B O 1
ATOM 5030 N N . ALA B 1 41 ? -35.5 -28.781 -9.469 1 95 41 ALA B N 1
ATOM 5031 C CA . ALA B 1 41 ? -34.906 -27.609 -8.836 1 95 41 ALA B CA 1
ATOM 5032 C C . ALA B 1 41 ? -35.031 -27.672 -7.316 1 95 41 ALA B C 1
ATOM 5034 O O . ALA B 1 41 ? -34.312 -26.984 -6.594 1 95 41 ALA B O 1
ATOM 5035 N N . ASP B 1 42 ? -35.938 -28.5 -6.742 1 94.5 42 ASP B N 1
ATOM 5036 C CA . ASP B 1 42 ? -36.188 -28.547 -5.305 1 94.5 42 ASP B CA 1
ATOM 5037 C C . ASP B 1 42 ? -35.125 -29.391 -4.602 1 94.5 42 ASP B C 1
ATOM 5039 O O . ASP B 1 42 ? -35.188 -30.625 -4.637 1 94.5 42 ASP B O 1
ATOM 5043 N N . SER B 1 43 ? -34.25 -28.781 -3.877 1 93 43 SER B N 1
ATOM 5044 C CA . SER B 1 43 ? -33.125 -29.453 -3.232 1 93 43 SER B CA 1
ATOM 5045 C C . SER B 1 43 ? -33.625 -30.453 -2.182 1 93 43 SER B C 1
ATOM 5047 O O . SER B 1 43 ? -32.906 -31.391 -1.822 1 93 43 SER B O 1
ATOM 5049 N N . ALA B 1 44 ? -34.812 -30.297 -1.688 1 93.38 44 ALA B N 1
ATOM 5050 C CA . ALA B 1 44 ? -35.375 -31.219 -0.708 1 93.38 44 ALA B CA 1
ATOM 5051 C C . ALA B 1 44 ? -35.594 -32.594 -1.317 1 93.38 44 ALA B C 1
ATOM 5053 O O . ALA B 1 44 ? -35.688 -33.594 -0.596 1 93.38 44 ALA B O 1
ATOM 5054 N N . ASN B 1 45 ? -35.656 -32.625 -2.637 1 94.69 45 ASN B N 1
ATOM 5055 C CA . ASN B 1 45 ? -35.938 -33.906 -3.332 1 94.69 45 ASN B CA 1
ATOM 5056 C C . ASN B 1 45 ? -34.656 -34.5 -3.92 1 94.69 45 ASN B C 1
ATOM 5058 O O . ASN B 1 45 ? -34.719 -35.469 -4.668 1 94.69 45 ASN B O 1
ATOM 5062 N N . TRP B 1 46 ? -33.562 -33.875 -3.625 1 96.5 46 TRP B N 1
ATOM 5063 C CA . TRP B 1 46 ? -32.281 -34.438 -4.137 1 96.5 46 TRP B CA 1
ATOM 5064 C C . TRP B 1 46 ? -31.828 -35.594 -3.281 1 96.5 46 TRP B C 1
ATOM 5066 O O . TRP B 1 46 ? -32.094 -35.656 -2.076 1 96.5 46 TRP B O 1
ATOM 5076 N N . ILE B 1 47 ? -31.25 -36.562 -3.879 1 95.69 47 ILE B N 1
ATOM 5077 C CA . ILE B 1 47 ? -30.594 -37.688 -3.197 1 95.69 47 ILE B CA 1
ATOM 5078 C C . ILE B 1 47 ? -29.094 -37.406 -3.084 1 95.69 47 ILE B C 1
ATOM 5080 O O . ILE B 1 47 ? -28.422 -37.125 -4.086 1 95.69 47 ILE B O 1
ATOM 5084 N N . ARG B 1 48 ? -28.562 -37.375 -1.896 1 94.38 48 ARG B N 1
ATOM 5085 C CA . ARG B 1 48 ? -27.141 -37.219 -1.631 1 94.38 48 ARG B CA 1
ATOM 5086 C C . ARG B 1 48 ? -26.562 -38.469 -0.969 1 94.38 48 ARG B C 1
ATOM 5088 O O . ARG B 1 48 ? -27.094 -38.938 0.049 1 94.38 48 ARG B O 1
ATOM 5095 N N . THR B 1 49 ? -25.547 -39 -1.561 1 94.5 49 THR B N 1
ATOM 5096 C CA . THR B 1 49 ? -24.969 -40.25 -1.04 1 94.5 49 THR B CA 1
ATOM 5097 C C . THR B 1 49 ? -23.438 -40.156 -1.04 1 94.5 49 THR B C 1
ATOM 5099 O O . THR B 1 49 ? -22.844 -39.625 -1.979 1 94.5 49 THR B O 1
ATOM 5102 N N . ASP B 1 50 ? -22.859 -40.656 -0.005 1 94.81 50 ASP B N 1
ATOM 5103 C CA . ASP B 1 50 ? -21.422 -40.906 0.044 1 94.81 50 ASP B CA 1
ATOM 5104 C C . ASP B 1 50 ? -21.078 -42.344 -0.383 1 94.81 50 ASP B C 1
ATOM 5106 O O . ASP B 1 50 ? -21.641 -43.281 0.139 1 94.81 50 ASP B O 1
ATOM 5110 N N . LEU B 1 51 ? -20.25 -42.375 -1.325 1 97.31 51 LEU B N 1
ATOM 5111 C CA . LEU B 1 51 ? -19.812 -43.656 -1.876 1 97.31 51 LEU B CA 1
ATOM 5112 C C . LEU B 1 51 ? -18.297 -43.688 -2.033 1 97.31 51 LEU B C 1
ATOM 5114 O O . LEU B 1 51 ? -17.609 -42.719 -1.712 1 97.31 51 LEU B O 1
ATOM 5118 N N . TRP B 1 52 ? -17.75 -44.844 -2.418 1 98.44 52 TRP B N 1
ATOM 5119 C CA . TRP B 1 52 ? -16.312 -45 -2.635 1 98.44 52 TRP B CA 1
ATOM 5120 C C . TRP B 1 52 ? -16.031 -45.75 -3.936 1 98.44 52 TRP B C 1
ATOM 5122 O O . TRP B 1 52 ? -16.75 -46.688 -4.289 1 98.44 52 TRP B O 1
ATOM 5132 N N . VAL B 1 53 ? -15.07 -45.312 -4.613 1 98.81 53 VAL B N 1
ATOM 5133 C CA . VAL B 1 53 ? -14.703 -45.906 -5.891 1 98.81 53 VAL B CA 1
ATOM 5134 C C . VAL B 1 53 ? -13.273 -46.438 -5.805 1 98.81 53 VAL B C 1
ATOM 5136 O O . VAL B 1 53 ? -12.344 -45.719 -5.453 1 98.81 53 VAL B O 1
ATOM 5139 N N . GLU B 1 54 ? -13.094 -47.719 -6.16 1 98.81 54 GLU B N 1
ATOM 5140 C CA . GLU B 1 54 ? -11.797 -48.375 -6.062 1 98.81 54 GLU B CA 1
ATOM 5141 C C . GLU B 1 54 ? -10.922 -48.031 -7.266 1 98.81 54 GLU B C 1
ATOM 5143 O O . GLU B 1 54 ? -11.383 -48.094 -8.406 1 98.81 54 GLU B O 1
ATOM 5148 N N . THR B 1 55 ? -9.695 -47.719 -7.012 1 98.62 55 THR B N 1
ATOM 5149 C CA . THR B 1 55 ? -8.719 -47.438 -8.047 1 98.62 55 THR B CA 1
ATOM 5150 C C . THR B 1 55 ? -7.879 -48.656 -8.375 1 98.62 55 THR B C 1
ATOM 5152 O O . THR B 1 55 ? -8.242 -49.781 -8.008 1 98.62 55 THR B O 1
ATOM 5155 N N . GLU B 1 56 ? -6.742 -48.438 -9.133 1 97.31 56 GLU B N 1
ATOM 5156 C CA . GLU B 1 56 ? -5.879 -49.562 -9.516 1 97.31 56 GLU B CA 1
ATOM 5157 C C . GLU B 1 56 ? -4.516 -49.469 -8.844 1 97.31 56 GLU B C 1
ATOM 5159 O O . GLU B 1 56 ? -3.561 -50.125 -9.258 1 97.31 56 GLU B O 1
ATOM 5164 N N . PHE B 1 57 ? -4.414 -48.531 -7.863 1 98 57 PHE B N 1
ATOM 5165 C CA . PHE B 1 57 ? -3.133 -48.312 -7.207 1 98 57 PHE B CA 1
ATOM 5166 C C . PHE B 1 57 ? -3.275 -48.375 -5.691 1 98 57 PHE B C 1
ATOM 5168 O O . PHE B 1 57 ? -4.391 -48.344 -5.164 1 98 57 PHE B O 1
ATOM 5175 N N . ASP B 1 58 ? -2.221 -48.656 -5.047 1 98.19 58 ASP B N 1
ATOM 5176 C CA . ASP B 1 58 ? -2.047 -48.625 -3.598 1 98.19 58 ASP B CA 1
ATOM 5177 C C . ASP B 1 58 ? -0.936 -47.625 -3.213 1 98.19 58 ASP B C 1
ATOM 5179 O O . ASP B 1 58 ? 0.248 -47.938 -3.357 1 98.19 58 ASP B O 1
ATOM 5183 N N . THR B 1 59 ? -1.341 -46.469 -2.639 1 97.94 59 THR B N 1
ATOM 5184 C CA . THR B 1 59 ? -0.314 -45.469 -2.383 1 97.94 59 THR B CA 1
ATOM 5185 C C . THR B 1 59 ? -0.111 -45.281 -0.884 1 97.94 59 THR B C 1
ATOM 5187 O O . THR B 1 59 ? 0.765 -44.531 -0.466 1 97.94 59 THR B O 1
ATOM 5190 N N . ASP B 1 60 ? -0.905 -45.969 -0.04 1 97.44 60 ASP B N 1
ATOM 5191 C CA . ASP B 1 60 ? -0.703 -45.812 1.399 1 97.44 60 ASP B CA 1
ATOM 5192 C C . ASP B 1 60 ? -0.054 -47.062 1.988 1 97.44 60 ASP B C 1
ATOM 5194 O O . ASP B 1 60 ? 0.112 -47.156 3.205 1 97.44 60 ASP B O 1
ATOM 5198 N N . GLY B 1 61 ? 0.237 -48.125 1.227 1 96.56 61 GLY B N 1
ATOM 5199 C CA . GLY B 1 61 ? 1.1 -49.25 1.58 1 96.56 61 GLY B CA 1
ATOM 5200 C C . GLY B 1 61 ? 0.391 -50.312 2.393 1 96.56 61 GLY B C 1
ATOM 5201 O O . GLY B 1 61 ? 1.037 -51.094 3.074 1 96.56 61 GLY B O 1
ATOM 5202 N N . ASP B 1 62 ? -0.91 -50.344 2.338 1 96.81 62 ASP B N 1
ATOM 5203 C CA . ASP B 1 62 ? -1.58 -51.312 3.197 1 96.81 62 ASP B CA 1
ATOM 5204 C C . ASP B 1 62 ? -1.925 -52.594 2.426 1 96.81 62 ASP B C 1
ATOM 5206 O O . ASP B 1 62 ? -2.574 -53.5 2.961 1 96.81 62 ASP B O 1
ATOM 5210 N N . GLY B 1 63 ? -1.586 -52.656 1.151 1 97.12 63 GLY B N 1
ATOM 5211 C CA . GLY B 1 63 ? -1.752 -53.844 0.35 1 97.12 63 GLY B CA 1
ATOM 5212 C C . GLY B 1 63 ? -3.092 -53.906 -0.361 1 97.12 63 GLY B C 1
ATOM 5213 O O . GLY B 1 63 ? -3.352 -54.844 -1.125 1 97.12 63 GLY B O 1
ATOM 5214 N N . LYS B 1 64 ? -3.959 -52.969 -0.152 1 97.56 64 LYS B N 1
ATOM 5215 C CA . LYS B 1 64 ? -5.258 -52.844 -0.808 1 97.56 64 LYS B CA 1
ATOM 5216 C C . LYS B 1 64 ? -5.301 -51.656 -1.768 1 97.56 64 LYS B C 1
ATOM 5218 O O . LYS B 1 64 ? -4.656 -50.656 -1.524 1 97.56 64 LYS B O 1
ATOM 5223 N N . LYS B 1 65 ? -6.086 -51.844 -2.848 1 98.25 65 LYS B N 1
ATOM 5224 C CA . LYS B 1 65 ? -6.266 -50.719 -3.758 1 98.25 65 LYS B CA 1
ATOM 5225 C C . LYS B 1 65 ? -6.973 -49.562 -3.062 1 98.25 65 LYS B C 1
ATOM 5227 O O . LYS B 1 65 ? -7.906 -49.781 -2.285 1 98.25 65 LYS B O 1
ATOM 5232 N N . ASP B 1 66 ? -6.492 -48.344 -3.297 1 98.75 66 ASP B N 1
ATOM 5233 C CA . ASP B 1 66 ? -7.074 -47.188 -2.672 1 98.75 66 ASP B CA 1
ATOM 5234 C C . ASP B 1 66 ? -8.492 -46.938 -3.18 1 98.75 66 ASP B C 1
ATOM 5236 O O . ASP B 1 66 ? -8.766 -47.094 -4.371 1 98.75 66 ASP B O 1
ATOM 5240 N N . ARG B 1 67 ? -9.375 -46.5 -2.359 1 98.75 67 ARG B N 1
ATOM 5241 C CA . ARG B 1 67 ? -10.719 -46.094 -2.75 1 98.75 67 ARG B CA 1
ATOM 5242 C C . ARG B 1 67 ? -10.93 -44.594 -2.541 1 98.75 67 ARG B C 1
ATOM 5244 O O . ARG B 1 67 ? -10.547 -44.062 -1.504 1 98.75 67 ARG B O 1
ATOM 5251 N N . MET B 1 68 ? -11.508 -43.969 -3.557 1 98.5 68 MET B N 1
ATOM 5252 C CA . MET B 1 68 ? -11.789 -42.562 -3.523 1 98.5 68 MET B CA 1
ATOM 5253 C C . MET B 1 68 ? -13.203 -42.281 -3.018 1 98.5 68 MET B C 1
ATOM 5255 O O . MET B 1 68 ? -14.156 -42.906 -3.479 1 98.5 68 MET B O 1
ATOM 5259 N N . HIS B 1 69 ? -13.297 -41.375 -2.07 1 97.06 69 HIS B N 1
ATOM 5260 C CA . HIS B 1 69 ? -14.602 -40.938 -1.613 1 97.06 69 HIS B CA 1
ATOM 5261 C C . HIS B 1 69 ? -15.289 -40.062 -2.676 1 97.06 69 HIS B C 1
ATOM 5263 O O . HIS B 1 69 ? -14.664 -39.188 -3.262 1 97.06 69 HIS B O 1
ATOM 5269 N N . VAL B 1 70 ? -16.547 -40.375 -2.947 1 97 70 VAL B N 1
ATOM 5270 C CA . VAL B 1 70 ? -17.344 -39.531 -3.842 1 97 70 VAL B CA 1
ATOM 5271 C C . VAL B 1 70 ? -18.656 -39.156 -3.154 1 97 70 VAL B C 1
ATOM 5273 O O . VAL B 1 70 ? -19.234 -39.969 -2.424 1 97 70 VAL B O 1
ATOM 5276 N N . ASP B 1 71 ? -19.016 -37.969 -3.303 1 95.75 71 ASP B N 1
ATOM 5277 C CA . ASP B 1 71 ? -20.328 -37.438 -2.91 1 95.75 71 ASP B CA 1
ATOM 5278 C C . ASP B 1 71 ? -21.203 -37.188 -4.133 1 95.75 71 ASP B C 1
ATOM 5280 O O . ASP B 1 71 ? -20.891 -36.312 -4.945 1 95.75 71 ASP B O 1
ATOM 5284 N N . VAL B 1 72 ? -22.297 -37.906 -4.223 1 96.88 72 VAL B N 1
ATOM 5285 C CA . VAL B 1 72 ? -23.172 -37.812 -5.383 1 96.88 72 VAL B CA 1
ATOM 5286 C C . VAL B 1 72 ? -24.438 -37.031 -5.008 1 96.88 72 VAL B C 1
ATOM 5288 O O . VAL B 1 72 ? -25.109 -37.375 -4.023 1 96.88 72 VAL B O 1
ATOM 5291 N N . THR B 1 73 ? -24.766 -36.031 -5.742 1 96.69 73 THR B N 1
ATOM 5292 C CA . THR B 1 73 ? -26.016 -35.312 -5.625 1 96.69 73 THR B CA 1
ATOM 5293 C C . THR B 1 73 ? -26.812 -35.406 -6.926 1 96.69 73 THR B C 1
ATOM 5295 O O . THR B 1 73 ? -26.328 -34.969 -7.977 1 96.69 73 THR B O 1
ATOM 5298 N N . ARG B 1 74 ? -27.984 -36 -6.832 1 97.5 74 ARG B N 1
ATOM 5299 C CA . ARG B 1 74 ? -28.781 -36.219 -8.031 1 97.5 74 ARG B CA 1
ATOM 5300 C C . ARG B 1 74 ? -30.266 -36.062 -7.73 1 97.5 74 ARG B C 1
ATOM 5302 O O . ARG B 1 74 ? -30.703 -36.188 -6.586 1 97.5 74 ARG B O 1
ATOM 5309 N N . PRO B 1 75 ? -31.062 -35.719 -8.797 1 96.75 75 PRO B N 1
ATOM 5310 C CA . PRO B 1 75 ? -32.5 -35.594 -8.578 1 96.75 75 PRO B CA 1
ATOM 5311 C C . PRO B 1 75 ? -33.188 -36.906 -8.289 1 96.75 75 PRO B C 1
ATOM 5313 O O . PRO B 1 75 ? -32.75 -37.969 -8.812 1 96.75 75 PRO B O 1
ATOM 5316 N N . GLN B 1 76 ? -34.281 -36.906 -7.559 1 96.19 76 GLN B N 1
ATOM 5317 C CA . GLN B 1 76 ? -35.031 -38.094 -7.152 1 96.19 76 GLN B CA 1
ATOM 5318 C C . GLN B 1 76 ? -35.531 -38.844 -8.367 1 96.19 76 GLN B C 1
ATOM 5320 O O . GLN B 1 76 ? -35.625 -40.094 -8.336 1 96.19 76 GLN B O 1
ATOM 5325 N N . GLN B 1 77 ? -35.719 -38.125 -9.469 1 96.19 77 GLN B N 1
ATOM 5326 C CA . GLN B 1 77 ? -36.25 -38.719 -10.695 1 96.19 77 GLN B CA 1
ATOM 5327 C C . GLN B 1 77 ? -35.281 -39.75 -11.266 1 96.19 77 GLN B C 1
ATOM 5329 O O . GLN B 1 77 ? -35.688 -40.656 -12.008 1 96.19 77 GLN B O 1
ATOM 5334 N N . THR B 1 78 ? -34.031 -39.625 -10.875 1 97 78 THR B N 1
ATOM 5335 C CA . THR B 1 78 ? -33.062 -40.625 -11.328 1 97 78 THR B CA 1
ATOM 5336 C C . THR B 1 78 ? -33.219 -41.938 -10.602 1 97 78 THR B C 1
ATOM 5338 O O . THR B 1 78 ? -32.75 -42.969 -11.062 1 97 78 THR B O 1
ATOM 5341 N N . GLU B 1 79 ? -33.781 -41.875 -9.477 1 95.75 79 GLU B N 1
ATOM 5342 C CA . GLU B 1 79 ? -34.062 -43.062 -8.703 1 95.75 79 GLU B CA 1
ATOM 5343 C C . GLU B 1 79 ? -35.438 -43.656 -9.07 1 95.75 79 GLU B C 1
ATOM 5345 O O . GLU B 1 79 ? -35.594 -44.875 -9.211 1 95.75 79 GLU B O 1
ATOM 5350 N N . THR B 1 80 ? -36.438 -42.812 -9.352 1 94.56 80 THR B N 1
ATOM 5351 C CA . THR B 1 80 ? -37.844 -43.219 -9.352 1 94.56 80 THR B CA 1
ATOM 5352 C C . THR B 1 80 ? -38.375 -43.344 -10.781 1 94.56 80 THR B C 1
ATOM 5354 O O . THR B 1 80 ? -39.344 -44.062 -11.039 1 94.56 80 THR B O 1
ATOM 5357 N N . GLU B 1 81 ? -37.75 -42.625 -11.68 1 94.62 81 GLU B N 1
ATOM 5358 C CA . GLU B 1 81 ? -38.344 -42.5 -13 1 94.62 81 GLU B CA 1
ATOM 5359 C C . GLU B 1 81 ? -37.406 -43 -14.086 1 94.62 81 GLU B C 1
ATOM 5361 O O . GLU B 1 81 ? -37.656 -42.781 -15.273 1 94.62 81 GLU B O 1
ATOM 5366 N N . GLY B 1 82 ? -36.344 -43.594 -13.711 1 94.19 82 GLY B N 1
ATOM 5367 C CA . GLY B 1 82 ? -35.406 -44.125 -14.68 1 94.19 82 GLY B CA 1
ATOM 5368 C C . GLY B 1 82 ? -34.656 -43.031 -15.445 1 94.19 82 GLY B C 1
ATOM 5369 O O . GLY B 1 82 ? -34.062 -43.312 -16.484 1 94.19 82 GLY B O 1
ATOM 5370 N N . LEU B 1 83 ? -34.75 -41.781 -14.953 1 96.75 83 LEU B N 1
ATOM 5371 C CA . LEU B 1 83 ? -34.062 -40.656 -15.578 1 96.75 83 LEU B CA 1
ATOM 5372 C C . LEU B 1 83 ? -32.562 -40.812 -15.477 1 96.75 83 LEU B C 1
ATOM 5374 O O . LEU B 1 83 ? -32.031 -41.031 -14.375 1 96.75 83 LEU B O 1
ATOM 5378 N N . LYS B 1 84 ? -31.828 -40.781 -16.609 1 97.88 84 LYS B N 1
ATOM 5379 C CA . LYS B 1 84 ? -30.375 -40.781 -16.625 1 97.88 84 LYS B CA 1
ATOM 5380 C C . LYS B 1 84 ? -29.844 -39.406 -17.031 1 97.88 84 LYS B C 1
ATOM 5382 O O . LYS B 1 84 ? -30.391 -38.75 -17.938 1 97.88 84 LYS B O 1
ATOM 5387 N N . LEU B 1 85 ? -28.891 -38.969 -16.391 1 98.56 85 LEU B N 1
ATOM 5388 C CA . LEU B 1 85 ? -28.375 -37.625 -16.625 1 98.56 85 LEU B CA 1
ATOM 5389 C C . LEU B 1 85 ? -26.844 -37.656 -16.734 1 98.56 85 LEU B C 1
ATOM 5391 O O . LEU B 1 85 ? -26.188 -38.562 -16.219 1 98.56 85 LEU B O 1
ATOM 5395 N N . PRO B 1 86 ? -26.219 -36.656 -17.516 1 98.81 86 PRO B N 1
ATOM 5396 C CA . PRO B 1 86 ? -24.766 -36.5 -17.484 1 98.81 86 PRO B CA 1
ATOM 5397 C C . PRO B 1 86 ? -24.266 -35.969 -16.156 1 98.81 86 PRO B C 1
ATOM 5399 O O . PRO B 1 86 ? -25.062 -35.531 -15.312 1 98.81 86 PRO B O 1
ATOM 5402 N N . VAL B 1 87 ? -22.922 -36 -15.977 1 98.81 87 VAL B N 1
ATOM 5403 C CA . VAL B 1 87 ? -22.359 -35.719 -14.664 1 98.81 87 VAL B CA 1
ATOM 5404 C C . VAL B 1 87 ? -21.375 -34.562 -14.766 1 98.81 87 VAL B C 1
ATOM 5406 O O . VAL B 1 87 ? -20.547 -34.531 -15.688 1 98.81 87 VAL B O 1
ATOM 5409 N N . VAL B 1 88 ? -21.5 -33.594 -13.922 1 98.5 88 VAL B N 1
ATOM 5410 C CA . VAL B 1 88 ? -20.453 -32.625 -13.648 1 98.5 88 VAL B CA 1
ATOM 5411 C C . VAL B 1 88 ? -19.641 -33.062 -12.422 1 98.5 88 VAL B C 1
ATOM 5413 O O . VAL B 1 88 ? -20.188 -33.125 -11.312 1 98.5 88 VAL B O 1
ATOM 5416 N N . TYR B 1 89 ? -18.391 -33.375 -12.633 1 98.19 89 TYR B N 1
ATOM 5417 C CA . TYR B 1 89 ? -17.516 -33.969 -11.641 1 98.19 89 TYR B CA 1
ATOM 5418 C C . TYR B 1 89 ? -16.422 -33.031 -11.211 1 98.19 89 TYR B C 1
ATOM 5420 O O . TYR B 1 89 ? -15.711 -32.469 -12.047 1 98.19 89 TYR B O 1
ATOM 5428 N N . ALA B 1 90 ? -16.328 -32.75 -9.906 1 97.12 90 ALA B N 1
ATOM 5429 C CA . ALA B 1 90 ? -15.25 -31.953 -9.328 1 97.12 90 ALA B CA 1
ATOM 5430 C C . ALA B 1 90 ? -14.469 -32.75 -8.281 1 97.12 90 ALA B C 1
ATOM 5432 O O . ALA B 1 90 ? -15.062 -33.406 -7.43 1 97.12 90 ALA B O 1
ATOM 5433 N N . SER B 1 91 ? -13.203 -32.688 -8.352 1 96.62 91 SER B N 1
ATOM 5434 C CA . SER B 1 91 ? -12.305 -33.281 -7.367 1 96.62 91 SER B CA 1
ATOM 5435 C C . SER B 1 91 ? -11.453 -32.219 -6.672 1 96.62 91 SER B C 1
ATOM 5437 O O . SER B 1 91 ? -11.125 -31.203 -7.266 1 96.62 91 SER B O 1
ATOM 5439 N N . SER B 1 92 ? -11.156 -32.469 -5.383 1 96.12 92 SER B N 1
ATOM 5440 C CA . SER B 1 92 ? -10.414 -31.469 -4.625 1 96.12 92 SER B CA 1
ATOM 5441 C C . SER B 1 92 ? -9.594 -32.094 -3.51 1 96.12 92 SER B C 1
ATOM 5443 O O . SER B 1 92 ? -10.031 -33.062 -2.883 1 96.12 92 SER B O 1
ATOM 5445 N N . PRO B 1 93 ? -8.477 -31.562 -3.254 1 96.19 93 PRO B N 1
ATOM 5446 C CA . PRO B 1 93 ? -7.762 -31.938 -2.037 1 96.19 93 PRO B CA 1
ATOM 5447 C C . PRO B 1 93 ? -8.164 -31.094 -0.826 1 96.19 93 PRO B C 1
ATOM 5449 O O . PRO B 1 93 ? -7.652 -31.312 0.277 1 96.19 93 PRO B O 1
ATOM 5452 N N . TYR B 1 94 ? -9.078 -30.188 -0.932 1 93.38 94 TYR B N 1
ATOM 5453 C CA . TYR B 1 94 ? -9.25 -29.156 0.091 1 93.38 94 TYR B CA 1
ATOM 5454 C C . TYR B 1 94 ? -10.539 -29.391 0.877 1 93.38 94 TYR B C 1
ATOM 5456 O O . TYR B 1 94 ? -10.82 -28.672 1.843 1 93.38 94 TYR B O 1
ATOM 5464 N N . TYR B 1 95 ? -11.328 -30.312 0.57 1 91.31 95 TYR B N 1
ATOM 5465 C CA . TYR B 1 95 ? -12.695 -30.422 1.084 1 91.31 95 TYR B CA 1
ATOM 5466 C C . TYR B 1 95 ? -12.695 -30.703 2.58 1 91.31 95 TYR B C 1
ATOM 5468 O O . TYR B 1 95 ? -13.703 -30.5 3.258 1 91.31 95 TYR B O 1
ATOM 5476 N N . ALA B 1 96 ? -11.586 -31.156 3.094 1 90.94 96 ALA B N 1
ATOM 5477 C CA . ALA B 1 96 ? -11.602 -31.594 4.488 1 90.94 96 ALA B CA 1
ATOM 5478 C C . ALA B 1 96 ? -10.578 -30.828 5.316 1 90.94 96 ALA B C 1
ATOM 5480 O O . ALA B 1 96 ? -10.047 -31.344 6.297 1 90.94 96 ALA B O 1
ATOM 5481 N N . GLY B 1 97 ? -10.227 -29.641 4.871 1 87.69 97 GLY B N 1
ATOM 5482 C CA . GLY B 1 97 ? -9.328 -28.781 5.633 1 87.69 97 GLY B CA 1
ATOM 5483 C C . GLY B 1 97 ? -7.898 -28.828 5.137 1 87.69 97 GLY B C 1
ATOM 5484 O O . GLY B 1 97 ? -7.516 -29.75 4.414 1 87.69 97 GLY B O 1
ATOM 5485 N N . THR B 1 98 ? -7.113 -27.797 5.477 1 92.31 98 THR B N 1
ATOM 5486 C CA . THR B 1 98 ? -5.703 -27.656 5.133 1 92.31 98 THR B CA 1
ATOM 5487 C C . THR B 1 98 ? -4.891 -27.219 6.355 1 92.31 98 THR B C 1
ATOM 5489 O O . THR B 1 98 ? -5.438 -27.062 7.445 1 92.31 98 THR B O 1
ATOM 5492 N N . ALA B 1 99 ? -3.6 -27.047 6.18 1 92.19 99 ALA B N 1
ATOM 5493 C CA . ALA B 1 99 ? -2.732 -26.609 7.27 1 92.19 99 ALA B CA 1
ATOM 5494 C C . ALA B 1 99 ? -2.918 -25.109 7.551 1 92.19 99 ALA B C 1
ATOM 5496 O O . ALA B 1 99 ? -2.4 -24.594 8.547 1 92.19 99 ALA B O 1
ATOM 5497 N N . GLY B 1 100 ? -3.637 -24.438 6.824 1 89.5 100 GLY B N 1
ATOM 5498 C CA . GLY B 1 100 ? -3.953 -23.047 7.066 1 89.5 100 GLY B CA 1
ATOM 5499 C C . GLY B 1 100 ? -2.729 -22.141 7.098 1 89.5 100 GLY B C 1
ATOM 5500 O O . GLY B 1 100 ? -1.919 -22.156 6.168 1 89.5 100 GLY B O 1
ATOM 5501 N N . ASN B 1 101 ? -2.518 -21.422 8.109 1 88 101 ASN B N 1
ATOM 5502 C CA . ASN B 1 101 ? -1.427 -20.453 8.211 1 88 101 ASN B CA 1
ATOM 5503 C C . ASN B 1 101 ? -0.24 -21.031 8.977 1 88 101 ASN B C 1
ATOM 5505 O O . ASN B 1 101 ? 0.573 -20.281 9.523 1 88 101 ASN B O 1
ATOM 5509 N N . ALA B 1 102 ? -0.186 -22.281 9.094 1 90.69 102 ALA B N 1
ATOM 5510 C CA . ALA B 1 102 ? 0.947 -22.906 9.773 1 90.69 102 ALA B CA 1
ATOM 5511 C C . ALA B 1 102 ? 2.27 -22.469 9.148 1 90.69 102 ALA B C 1
ATOM 5513 O O . ALA B 1 102 ? 2.367 -22.312 7.93 1 90.69 102 ALA B O 1
ATOM 5514 N N . PRO B 1 103 ? 3.287 -22.219 9.961 1 92.62 103 PRO B N 1
ATOM 5515 C CA . PRO B 1 103 ? 4.578 -21.734 9.469 1 92.62 103 PRO B CA 1
ATOM 5516 C C . PRO B 1 103 ? 5.445 -22.859 8.891 1 92.62 103 PRO B C 1
ATOM 5518 O O . PRO B 1 103 ? 6.5 -23.172 9.438 1 92.62 103 PRO B O 1
ATOM 5521 N N . ILE B 1 104 ? 5.023 -23.391 7.73 1 95.38 104 ILE B N 1
ATOM 5522 C CA . ILE B 1 104 ? 5.629 -24.625 7.223 1 95.38 104 ILE B CA 1
ATOM 5523 C C . ILE B 1 104 ? 6.457 -24.312 5.977 1 95.38 104 ILE B C 1
ATOM 5525 O O . ILE B 1 104 ? 6.906 -25.219 5.277 1 95.38 104 ILE B O 1
ATOM 5529 N N . PHE B 1 105 ? 6.691 -23.016 5.645 1 97.19 105 PHE B N 1
ATOM 5530 C CA . PHE B 1 105 ? 7.418 -22.625 4.441 1 97.19 105 PHE B CA 1
ATOM 5531 C C . PHE B 1 105 ? 8.922 -22.734 4.66 1 97.19 105 PHE B C 1
ATOM 5533 O O . PHE B 1 105 ? 9.398 -22.656 5.793 1 97.19 105 PHE B O 1
ATOM 5540 N N . TRP B 1 106 ? 9.62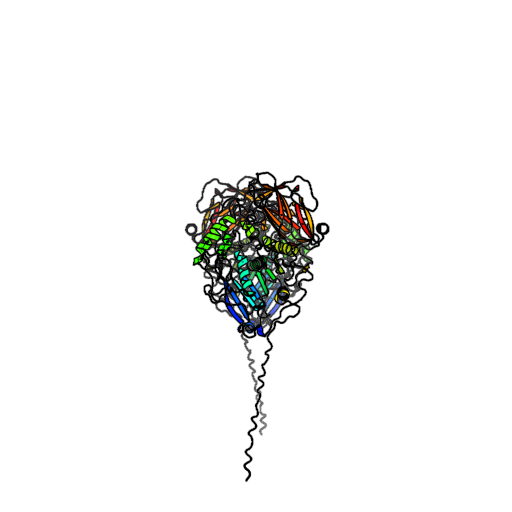5 -22.922 3.609 1 97.5 106 TRP B N 1
ATOM 5541 C CA . TRP B 1 106 ? 11.078 -22.906 3.637 1 97.5 106 TRP B CA 1
ATOM 5542 C C . TRP B 1 106 ? 11.617 -21.5 3.857 1 97.5 106 TRP B C 1
ATOM 5544 O O . TRP B 1 106 ? 11.047 -20.531 3.357 1 97.5 106 TRP B O 1
ATOM 5554 N N . GLU B 1 107 ? 12.742 -21.453 4.613 1 97.06 107 GLU B N 1
ATOM 5555 C CA . GLU B 1 107 ? 13.508 -20.203 4.664 1 97.06 107 GLU B CA 1
ATOM 5556 C C . GLU B 1 107 ? 14.117 -19.891 3.303 1 97.06 107 GLU B C 1
ATOM 5558 O O . GLU B 1 107 ? 14.703 -20.75 2.654 1 97.06 107 GLU B O 1
ATOM 5563 N N . VAL B 1 108 ? 13.938 -18.625 2.865 1 97.56 108 VAL B N 1
ATOM 5564 C CA . VAL B 1 108 ? 14.422 -18.297 1.527 1 97.56 108 VAL B CA 1
ATOM 5565 C C . VAL B 1 108 ? 15.664 -17.406 1.628 1 97.56 108 VAL B C 1
ATOM 5567 O O . VAL B 1 108 ? 16.359 -17.188 0.635 1 97.56 108 VAL B O 1
ATOM 5570 N N . LYS B 1 109 ? 15.961 -16.844 2.791 1 96.81 109 LYS B N 1
ATOM 5571 C CA . LYS B 1 109 ? 17.156 -16.031 2.98 1 96.81 109 LYS B CA 1
ATOM 5572 C C . LYS B 1 109 ? 18.375 -16.891 3.227 1 96.81 109 LYS B C 1
ATOM 5574 O O . LYS B 1 109 ? 18.75 -17.141 4.375 1 96.81 109 LYS B O 1
ATOM 5579 N N . HIS B 1 110 ? 19.016 -17.312 2.219 1 97.06 110 HIS B N 1
ATOM 5580 C CA . HIS B 1 110 ? 20.266 -18.078 2.205 1 97.06 110 HIS B CA 1
ATOM 5581 C C . HIS B 1 110 ? 20.953 -17.969 0.851 1 97.06 110 HIS B C 1
ATOM 5583 O O . HIS B 1 110 ? 20.359 -17.516 -0.124 1 97.06 110 HIS B O 1
ATOM 5589 N N . GLU B 1 111 ? 22.141 -18.375 0.693 1 97.38 111 GLU B N 1
ATOM 5590 C CA . GLU B 1 111 ? 22.922 -18.266 -0.538 1 97.38 111 GLU B CA 1
ATOM 5591 C C . GLU B 1 111 ? 22.438 -19.266 -1.584 1 97.38 111 GLU B C 1
ATOM 5593 O O . GLU B 1 111 ? 21.984 -20.359 -1.242 1 97.38 111 GLU B O 1
ATOM 5598 N N . LEU B 1 112 ? 22.516 -18.922 -2.828 1 97.38 112 LEU B N 1
ATOM 5599 C CA . LEU B 1 112 ? 22.172 -19.797 -3.934 1 97.38 112 LEU B CA 1
ATOM 5600 C C . LEU B 1 112 ? 23.094 -21.016 -3.959 1 97.38 112 LEU B C 1
ATOM 5602 O O . LEU B 1 112 ? 24.297 -20.891 -3.746 1 97.38 112 LEU B O 1
ATOM 5606 N N . GLY B 1 113 ? 22.562 -22.094 -4.164 1 95 113 GLY B N 1
ATOM 5607 C CA . GLY B 1 113 ? 23.344 -23.328 -4.211 1 95 113 GLY B CA 1
ATOM 5608 C C . GLY B 1 113 ? 23.531 -23.953 -2.848 1 95 113 GLY B C 1
ATOM 5609 O O . GLY B 1 113 ? 24.094 -25.062 -2.74 1 95 113 GLY B O 1
ATOM 5610 N N . GLU B 1 114 ? 23.078 -23.297 -1.79 1 94.75 114 GLU B N 1
ATOM 5611 C CA . GLU B 1 114 ? 23.188 -23.828 -0.437 1 94.75 114 GLU B CA 1
ATOM 5612 C C . GLU B 1 114 ? 21.844 -24.359 0.056 1 94.75 114 GLU B C 1
ATOM 5614 O O . GLU B 1 114 ? 20.797 -23.953 -0.436 1 94.75 114 GLU B O 1
ATOM 5619 N N . SER B 1 115 ? 21.984 -25.297 0.973 1 93 115 SER B N 1
ATOM 5620 C CA . SER B 1 115 ? 20.766 -25.828 1.569 1 93 115 SER B CA 1
ATOM 5621 C C . SER B 1 115 ? 20.188 -24.875 2.609 1 93 115 SER B C 1
ATOM 5623 O O . SER B 1 115 ? 20.938 -24.266 3.381 1 93 115 SER B O 1
ATOM 5625 N N . ALA B 1 116 ? 18.922 -24.703 2.588 1 94.62 116 ALA B N 1
ATOM 5626 C CA . ALA B 1 116 ? 18.25 -23.984 3.658 1 94.62 116 ALA B CA 1
ATOM 5627 C C . ALA B 1 116 ? 18.109 -24.844 4.906 1 94.62 116 ALA B C 1
ATOM 5629 O O . ALA B 1 116 ? 18.156 -26.078 4.828 1 94.62 116 ALA B O 1
ATOM 5630 N N . PRO B 1 117 ? 17.953 -24.203 6.055 1 94.25 117 PRO B N 1
ATOM 5631 C CA . PRO B 1 117 ? 17.609 -25 7.227 1 94.25 117 PRO B CA 1
ATOM 5632 C C . PRO B 1 117 ? 16.297 -25.766 7.059 1 94.25 117 PRO B C 1
ATOM 5634 O O . PRO B 1 117 ? 15.422 -25.328 6.297 1 94.25 117 PRO B O 1
ATOM 5637 N N . PRO B 1 118 ? 16.234 -26.891 7.742 1 93.62 118 PRO B N 1
ATOM 5638 C CA . PRO B 1 118 ? 14.992 -27.641 7.633 1 93.62 118 PRO B CA 1
ATOM 5639 C C . PRO B 1 118 ? 13.766 -26.812 8.016 1 93.62 118 PRO B C 1
ATOM 5641 O O . PRO B 1 118 ? 13.844 -25.984 8.93 1 93.62 118 PRO B O 1
ATOM 5644 N N . ARG B 1 119 ? 12.727 -27.016 7.277 1 94.56 119 ARG B N 1
ATOM 5645 C CA . ARG B 1 119 ? 11.5 -26.297 7.578 1 94.56 119 ARG B CA 1
ATOM 5646 C C . ARG B 1 119 ? 10.703 -26.984 8.68 1 94.56 119 ARG B C 1
ATOM 5648 O O . ARG B 1 119 ? 10.961 -28.156 8.992 1 94.56 119 ARG B O 1
ATOM 5655 N N . ASN B 1 120 ? 9.734 -26.234 9.281 1 91.62 120 ASN B N 1
ATOM 5656 C CA . ASN B 1 120 ? 8.781 -26.828 10.219 1 91.62 120 ASN B CA 1
ATOM 5657 C C . ASN B 1 120 ? 7.781 -27.734 9.5 1 91.62 120 ASN B C 1
ATOM 5659 O O . ASN B 1 120 ? 7.441 -27.484 8.344 1 91.62 120 ASN B O 1
ATOM 5663 N N . LYS B 1 121 ? 7.492 -28.812 10.242 1 85.88 121 LYS B N 1
ATOM 5664 C CA . LYS B 1 121 ? 6.445 -29.688 9.734 1 85.88 121 LYS B CA 1
ATOM 5665 C C . LYS B 1 121 ? 5.246 -29.719 10.688 1 85.88 121 LYS B C 1
ATOM 5667 O O . LYS B 1 121 ? 5.414 -29.656 11.906 1 85.88 121 LYS B O 1
ATOM 5672 N N . THR B 1 122 ? 4.082 -29.594 10.141 1 84.25 122 THR B N 1
ATOM 5673 C CA . THR B 1 122 ? 2.854 -29.625 10.922 1 84.25 122 THR B CA 1
ATOM 5674 C C . THR B 1 122 ? 1.867 -30.625 10.344 1 84.25 122 THR B C 1
ATOM 5676 O O . THR B 1 122 ? 1.752 -30.766 9.125 1 84.25 122 THR B O 1
ATOM 5679 N N . GLU B 1 123 ? 1.245 -31.359 11.219 1 87.25 123 GLU B N 1
ATOM 5680 C CA . GLU B 1 123 ? 0.199 -32.281 10.781 1 87.25 123 GLU B CA 1
ATOM 5681 C C . GLU B 1 123 ? -1.172 -31.609 10.812 1 87.25 123 GLU B C 1
ATOM 5683 O O . GLU B 1 123 ? -1.497 -30.891 11.758 1 87.25 123 GLU B O 1
ATOM 5688 N N . ILE B 1 124 ? -1.857 -31.859 9.773 1 88.31 124 ILE B N 1
ATOM 5689 C CA . ILE B 1 124 ? -3.186 -31.266 9.633 1 88.31 124 ILE B CA 1
ATOM 5690 C C . ILE B 1 124 ? -4.188 -32.031 10.484 1 88.31 124 ILE B C 1
ATOM 5692 O O . ILE B 1 124 ? -4.055 -33.25 10.664 1 88.31 124 ILE B O 1
ATOM 5696 N N . VAL B 1 125 ? -5.164 -31.266 10.992 1 83.88 125 VAL B N 1
ATOM 5697 C CA . VAL B 1 125 ? -6.34 -31.875 11.602 1 83.88 125 VAL B CA 1
ATOM 5698 C C . VAL B 1 125 ? -7.523 -31.797 10.641 1 83.88 125 VAL B C 1
ATOM 5700 O O . VAL B 1 125 ? -7.93 -30.703 10.242 1 83.88 125 VAL B O 1
ATOM 5703 N N . ARG B 1 126 ? -7.938 -33 10.188 1 84.31 126 ARG B N 1
ATOM 5704 C CA . ARG B 1 126 ? -9.039 -33.031 9.234 1 84.31 126 ARG B CA 1
ATOM 5705 C C . ARG B 1 126 ? -10.273 -32.344 9.797 1 84.31 126 ARG B C 1
ATOM 5707 O O . ARG B 1 126 ? -10.625 -32.531 10.969 1 84.31 126 ARG B O 1
ATOM 5714 N N . THR B 1 127 ? -10.812 -31.484 9.031 1 76.12 127 THR B N 1
ATOM 5715 C CA . THR B 1 127 ? -12.023 -30.781 9.461 1 76.12 127 THR B CA 1
ATOM 5716 C C . THR B 1 127 ? -13.266 -31.547 9.008 1 76.12 127 THR B C 1
ATOM 5718 O O . THR B 1 127 ? -13.359 -31.969 7.855 1 76.12 127 THR B O 1
ATOM 5721 N N . GLY B 1 128 ? -14.266 -31.625 9.898 1 66.25 128 GLY B N 1
ATOM 5722 C CA . GLY B 1 128 ? -15.617 -32.062 9.617 1 66.25 128 GLY B CA 1
ATOM 5723 C C . GLY B 1 128 ? -15.719 -33.562 9.391 1 66.25 128 GLY B C 1
ATOM 5724 O O . GLY B 1 128 ? -14.711 -34.219 9.172 1 66.25 128 GLY B O 1
ATOM 5725 N N . LYS B 1 129 ? -16.953 -34.156 9.695 1 58.94 129 LYS B N 1
ATOM 5726 C CA . LYS B 1 129 ? -17.281 -35.562 9.453 1 58.94 129 LYS B CA 1
ATOM 5727 C C . LYS B 1 129 ? -17.578 -35.781 7.973 1 58.94 129 LYS B C 1
ATOM 5729 O O . LYS B 1 129 ? -17.453 -36.906 7.488 1 58.94 129 LYS B O 1
ATOM 5734 N N . ARG B 1 130 ? -17.984 -34.688 7.281 1 53 130 ARG B N 1
ATOM 5735 C CA . ARG B 1 130 ? -18.25 -34.75 5.848 1 53 130 ARG B CA 1
ATOM 5736 C C . ARG B 1 130 ? -17.547 -33.594 5.105 1 53 130 ARG B C 1
ATOM 5738 O O . ARG B 1 130 ? -17.469 -32.469 5.613 1 53 130 ARG B O 1
ATOM 5745 N N . PRO B 1 131 ? -16.844 -33.906 3.975 1 54.28 131 PRO B N 1
ATOM 5746 C CA . PRO B 1 131 ? -16.219 -32.844 3.188 1 54.28 131 PRO B CA 1
ATOM 5747 C C . PRO B 1 131 ? -17.172 -31.719 2.854 1 54.28 131 PRO B C 1
ATOM 5749 O O . PRO B 1 131 ? -18.359 -31.953 2.609 1 54.28 131 PRO B O 1
ATOM 5752 N N . ILE B 1 132 ? -16.75 -30.422 3.061 1 56.38 132 ILE B N 1
ATOM 5753 C CA . ILE B 1 132 ? -17.5 -29.234 2.654 1 56.38 132 ILE B CA 1
ATOM 5754 C C . ILE B 1 132 ? -17.391 -29.062 1.142 1 56.38 132 ILE B C 1
ATOM 5756 O O . ILE B 1 132 ? -16.312 -28.828 0.612 1 56.38 132 ILE B O 1
ATOM 5760 N N . ILE B 1 133 ? -18.484 -29.453 0.424 1 66.38 133 ILE B N 1
ATOM 5761 C CA . ILE B 1 133 ? -18.562 -29.469 -1.032 1 66.38 133 ILE B CA 1
ATOM 5762 C C . ILE B 1 133 ? -19.078 -28.125 -1.526 1 66.38 133 ILE B C 1
ATOM 5764 O O . ILE B 1 133 ? -19.562 -27.297 -0.736 1 66.38 133 ILE B O 1
ATOM 5768 N N . SER B 1 134 ? -18.859 -27.875 -2.758 1 70.75 134 SER B N 1
ATOM 5769 C CA . SER B 1 134 ? -19.328 -26.641 -3.393 1 70.75 134 SER B CA 1
ATOM 5770 C C . SER B 1 134 ? -20.844 -26.656 -3.549 1 70.75 134 SER B C 1
ATOM 5772 O O . SER B 1 134 ? -21.391 -27.344 -4.414 1 70.75 134 SER B O 1
ATOM 5774 N N . ASN B 1 135 ? -21.578 -25.953 -2.674 1 78.12 135 ASN B N 1
ATOM 5775 C CA . ASN B 1 135 ? -23.031 -25.781 -2.816 1 78.12 135 ASN B CA 1
ATOM 5776 C C . ASN B 1 135 ? -23.375 -25.031 -4.09 1 78.12 135 ASN B C 1
ATOM 5778 O O . ASN B 1 135 ? -24.406 -25.312 -4.723 1 78.12 135 ASN B O 1
ATOM 5782 N N . SER B 1 136 ? -22.422 -24.297 -4.488 1 85.5 136 SER B N 1
ATOM 5783 C CA . SER B 1 136 ? -22.688 -23.484 -5.676 1 85.5 136 SER B CA 1
ATOM 5784 C C . SER B 1 136 ? -22.719 -24.344 -6.934 1 85.5 136 SER B C 1
ATOM 5786 O O . SER B 1 136 ? -23.562 -24.156 -7.801 1 85.5 136 SER B O 1
ATOM 5788 N N . GLU B 1 137 ? -21.875 -25.297 -7.008 1 91.12 137 GLU B N 1
ATOM 5789 C CA . GLU B 1 137 ? -21.875 -26.203 -8.164 1 91.12 137 GLU B CA 1
ATOM 5790 C C . GLU B 1 137 ? -23.156 -27.016 -8.227 1 91.12 137 GLU B C 1
ATOM 5792 O O . GLU B 1 137 ? -23.766 -27.172 -9.289 1 91.12 137 GLU B O 1
ATOM 5797 N N . ILE B 1 138 ? -23.609 -27.469 -7.109 1 94.5 138 ILE B N 1
ATOM 5798 C CA . ILE B 1 138 ? -24.828 -28.25 -7.035 1 94.5 138 ILE B CA 1
ATOM 5799 C C . ILE B 1 138 ? -26.016 -27.406 -7.473 1 94.5 138 ILE B C 1
ATOM 5801 O O . ILE B 1 138 ? -26.797 -27.812 -8.328 1 94.5 138 ILE B O 1
ATOM 5805 N N . MET B 1 139 ? -26.047 -26.219 -6.945 1 94.25 139 MET B N 1
ATOM 5806 C CA . MET B 1 139 ? -27.188 -25.328 -7.227 1 94.25 139 MET B CA 1
ATOM 5807 C C . MET B 1 139 ? -27.172 -24.891 -8.688 1 94.25 139 MET B C 1
ATOM 5809 O O . MET B 1 139 ? -28.234 -24.656 -9.266 1 94.25 139 MET B O 1
ATOM 5813 N N . ASN B 1 140 ? -26.031 -24.875 -9.281 1 95.5 140 ASN B N 1
ATOM 5814 C CA . ASN B 1 140 ? -25.922 -24.438 -10.664 1 95.5 140 ASN B CA 1
ATOM 5815 C C . ASN B 1 140 ? -26.312 -25.547 -11.641 1 95.5 140 ASN B C 1
ATOM 5817 O O . ASN B 1 140 ? -26.953 -25.281 -12.664 1 95.5 140 ASN B O 1
ATOM 5821 N N . TRP B 1 141 ? -26 -26.797 -11.312 1 97.81 141 TRP B N 1
ATOM 5822 C CA . TRP B 1 141 ? -26.016 -27.812 -12.367 1 97.81 141 TRP B CA 1
ATOM 5823 C C . TRP B 1 141 ? -27.172 -28.797 -12.148 1 97.81 141 TRP B C 1
ATOM 5825 O O . TRP B 1 141 ? -27.828 -29.219 -13.109 1 97.81 141 TRP B O 1
ATOM 5835 N N . VAL B 1 142 ? -27.516 -29.156 -10.914 1 97.81 142 VAL B N 1
ATOM 5836 C CA . VAL B 1 142 ? -28.516 -30.188 -10.656 1 97.81 142 VAL B CA 1
ATOM 5837 C C . VAL B 1 142 ? -29.875 -29.734 -11.195 1 97.81 142 VAL B C 1
ATOM 5839 O O . VAL B 1 142 ? -30.516 -30.453 -11.953 1 97.81 142 VAL B O 1
ATOM 5842 N N . PRO B 1 143 ? -30.281 -28.453 -10.961 1 97.81 143 PRO B N 1
ATOM 5843 C CA . PRO B 1 143 ? -31.562 -28.016 -11.484 1 97.81 143 PRO B CA 1
ATOM 5844 C C . PRO B 1 143 ? -31.609 -28 -13.008 1 97.81 143 PRO B C 1
ATOM 5846 O O . PRO B 1 143 ? -32.688 -27.953 -13.602 1 97.81 143 PRO B O 1
ATOM 5849 N N . ARG B 1 144 ? -30.453 -28.125 -13.664 1 98.44 144 ARG B N 1
ATOM 5850 C CA . ARG B 1 144 ? -30.375 -27.984 -15.109 1 98.44 144 ARG B CA 1
ATOM 5851 C C . ARG B 1 144 ? -30.234 -29.344 -15.789 1 98.44 144 ARG B C 1
ATOM 5853 O O . ARG B 1 144 ? -29.906 -29.422 -16.969 1 98.44 144 ARG B O 1
ATOM 5860 N N . GLY B 1 145 ? -30.422 -30.344 -15.039 1 98.25 145 GLY B N 1
ATOM 5861 C CA . GLY B 1 145 ? -30.422 -31.688 -15.609 1 98.25 145 GLY B CA 1
ATOM 5862 C C . GLY B 1 145 ? -29.062 -32.344 -15.617 1 98.25 145 GLY B C 1
ATOM 5863 O O . GLY B 1 145 ? -28.688 -33.031 -16.578 1 98.25 145 GLY B O 1
ATOM 5864 N N . TYR B 1 146 ? -28.344 -32.094 -14.594 1 98.62 146 TYR B N 1
ATOM 5865 C CA . TYR B 1 146 ? -27.062 -32.75 -14.375 1 98.62 146 TYR B CA 1
ATOM 5866 C C . TYR B 1 146 ? -27.031 -33.438 -13.008 1 98.62 146 TYR B C 1
ATOM 5868 O O . TYR B 1 146 ? -27.797 -33.094 -12.117 1 98.62 146 TYR B O 1
ATOM 5876 N N . ILE B 1 147 ? -26.188 -34.406 -12.906 1 98.31 147 ILE B N 1
ATOM 5877 C CA . ILE B 1 147 ? -25.75 -34.938 -11.617 1 98.31 147 ILE B CA 1
ATOM 5878 C C . ILE B 1 147 ? -24.406 -34.312 -11.242 1 98.31 147 ILE B C 1
ATOM 5880 O O . ILE B 1 147 ? -23.547 -34.094 -12.102 1 98.31 147 ILE B O 1
ATOM 5884 N N . VAL B 1 148 ? -24.25 -33.969 -9.953 1 97.94 148 VAL B N 1
ATOM 5885 C CA . VAL B 1 148 ? -22.984 -33.406 -9.508 1 97.94 148 VAL B CA 1
ATOM 5886 C C . VAL B 1 148 ? -22.266 -34.406 -8.602 1 97.94 148 VAL B C 1
ATOM 5888 O O . VAL B 1 148 ? -22.875 -34.938 -7.664 1 97.94 148 VAL B O 1
ATOM 5891 N N . VAL B 1 149 ? -21.062 -34.688 -8.906 1 97.69 149 VAL B N 1
ATOM 5892 C CA . VAL B 1 149 ? -20.219 -35.594 -8.109 1 97.69 149 VAL B CA 1
ATOM 5893 C C . VAL B 1 149 ? -18.984 -34.812 -7.633 1 97.69 149 VAL B C 1
ATOM 5895 O O . VAL B 1 149 ? -18.312 -34.156 -8.422 1 97.69 149 VAL B O 1
ATOM 5898 N N . HIS B 1 150 ? -18.766 -34.875 -6.336 1 96.56 150 HIS B N 1
ATOM 5899 C CA . HIS B 1 150 ? -17.531 -34.406 -5.75 1 96.56 150 HIS B CA 1
ATOM 5900 C C . HIS B 1 150 ? -16.672 -35.531 -5.23 1 96.56 150 HIS B C 1
ATOM 5902 O O . HIS B 1 150 ? -17.203 -36.531 -4.711 1 96.56 150 HIS B O 1
ATOM 5908 N N . SER B 1 151 ? -15.414 -35.406 -5.379 1 96.69 151 SER B N 1
ATOM 5909 C CA . SER B 1 151 ? -14.523 -36.375 -4.777 1 96.69 151 SER B CA 1
ATOM 5910 C C . SER B 1 151 ? -13.336 -35.719 -4.098 1 96.69 151 SER B C 1
ATOM 5912 O O . SER B 1 151 ? -13 -34.562 -4.41 1 96.69 151 SER B O 1
ATOM 5914 N N . SER B 1 152 ? -12.789 -36.438 -3.146 1 95.94 152 SER B N 1
ATOM 5915 C CA . SER B 1 152 ? -11.531 -36 -2.533 1 95.94 152 SER B CA 1
ATOM 5916 C C . SER B 1 152 ? -10.336 -36.688 -3.205 1 95.94 152 SER B C 1
ATOM 5918 O O . SER B 1 152 ? -10.391 -37.875 -3.543 1 95.94 152 SER B O 1
ATOM 5920 N N . SER B 1 153 ? -9.281 -35.938 -3.375 1 97.06 153 SER B N 1
ATOM 5921 C CA . SER B 1 153 ? -8.047 -36.469 -3.959 1 97.06 153 SER B CA 1
ATOM 5922 C C . SER B 1 153 ? -7.43 -37.531 -3.072 1 97.06 153 SER B C 1
ATOM 5924 O O . SER B 1 153 ? -7.734 -37.625 -1.881 1 97.06 153 SER B O 1
ATOM 5926 N N . PRO B 1 154 ? -6.574 -38.312 -3.648 1 98.25 154 PRO B N 1
ATOM 5927 C CA . PRO B 1 154 ? -5.938 -39.375 -2.85 1 98.25 154 PRO B CA 1
ATOM 5928 C C . PRO B 1 154 ? -5.266 -38.812 -1.591 1 98.25 154 PRO B C 1
ATOM 5930 O O . PRO B 1 154 ? -4.574 -37.812 -1.648 1 98.25 154 PRO B O 1
ATOM 5933 N N . GLY B 1 155 ? -5.539 -39.562 -0.503 1 97.25 155 GLY B N 1
ATOM 5934 C CA . GLY B 1 155 ? -4.891 -39.219 0.753 1 97.25 155 GLY B CA 1
ATOM 5935 C C . GLY B 1 155 ? -5.477 -37.969 1.407 1 97.25 155 GLY B C 1
ATOM 5936 O O . GLY B 1 155 ? -4.895 -37.406 2.344 1 97.25 155 GLY B O 1
ATOM 5937 N N . THR B 1 156 ? -6.605 -37.406 0.962 1 96.12 156 THR B N 1
ATOM 5938 C CA . THR B 1 156 ? -7.27 -36.25 1.556 1 96.12 156 THR B CA 1
ATOM 5939 C C . THR B 1 156 ? -8.719 -36.594 1.913 1 96.12 156 THR B C 1
ATOM 5941 O O . THR B 1 156 ? -9.336 -37.469 1.289 1 96.12 156 THR B O 1
ATOM 5944 N N . GLY B 1 157 ? -9.188 -35.938 2.973 1 94.44 157 GLY B N 1
ATOM 5945 C CA . GLY B 1 157 ? -10.555 -36.188 3.42 1 94.44 157 GLY B CA 1
ATOM 5946 C C . GLY B 1 157 ? -10.828 -37.656 3.707 1 94.44 157 GLY B C 1
ATOM 5947 O O . GLY B 1 157 ? -10.094 -38.281 4.465 1 94.44 157 GLY B O 1
ATOM 5948 N N . LEU B 1 158 ? -11.883 -38.188 3.006 1 94.69 158 LEU B N 1
ATOM 5949 C CA . LEU B 1 158 ? -12.281 -39.562 3.262 1 94.69 158 LEU B CA 1
ATOM 5950 C C . LEU B 1 158 ? -11.75 -40.5 2.182 1 94.69 158 LEU B C 1
ATOM 5952 O O . LEU B 1 158 ? -12.062 -41.688 2.172 1 94.69 158 LEU B O 1
ATOM 5956 N N . SER B 1 159 ? -10.977 -39.938 1.28 1 97.12 159 SER B N 1
ATOM 5957 C CA . SER B 1 159 ? -10.312 -40.75 0.283 1 97.12 159 SER B CA 1
ATOM 5958 C C . SER B 1 159 ? -9.094 -41.469 0.868 1 97.12 159 SER B C 1
ATOM 5960 O O . SER B 1 159 ? -8.367 -40.875 1.68 1 97.12 159 SER B O 1
ATOM 5962 N N . GLN B 1 160 ? -8.906 -42.688 0.463 1 97.88 160 GLN B N 1
ATOM 5963 C CA . GLN B 1 160 ? -7.734 -43.469 0.869 1 97.88 160 GLN B CA 1
ATOM 5964 C C . GLN B 1 160 ? -6.516 -43.094 0.023 1 97.88 160 GLN B C 1
ATOM 5966 O O . GLN B 1 160 ? -6.629 -42.344 -0.946 1 97.88 160 GLN B O 1
ATOM 5971 N N . GLY B 1 161 ? -5.301 -43.656 0.49 1 98.12 161 GLY B N 1
ATOM 5972 C CA . GLY B 1 161 ? -4.086 -43.406 -0.269 1 98.12 161 GLY B CA 1
ATOM 5973 C C . GLY B 1 161 ? -3.25 -42.281 0.286 1 98.12 161 GLY B C 1
ATOM 5974 O O . GLY B 1 161 ? -3.316 -41.969 1.48 1 98.12 161 GLY B O 1
ATOM 5975 N N . SER B 1 162 ? -2.4 -41.719 -0.612 1 98.25 162 SER B N 1
ATOM 5976 C CA . SER B 1 162 ? -1.471 -40.656 -0.255 1 98.25 162 SER B CA 1
ATOM 5977 C C . SER B 1 162 ? -1.529 -39.5 -1.264 1 98.25 162 SER B C 1
ATOM 5979 O O . SER B 1 162 ? -1.652 -39.75 -2.467 1 98.25 162 SER B O 1
ATOM 5981 N N . PRO B 1 163 ? -1.468 -38.281 -0.708 1 97.5 163 PRO B N 1
ATOM 5982 C CA . PRO B 1 163 ? -1.168 -37.219 -1.678 1 97.5 163 PRO B CA 1
ATOM 5983 C C . PRO B 1 163 ? 0.196 -37.406 -2.34 1 97.5 163 PRO B C 1
ATOM 5985 O O . PRO B 1 163 ? 1.149 -37.844 -1.691 1 97.5 163 PRO B O 1
ATOM 5988 N N . THR B 1 164 ? 0.261 -37.125 -3.594 1 97.69 164 THR B N 1
ATOM 5989 C CA . THR B 1 164 ? 1.544 -37.125 -4.289 1 97.69 164 THR B CA 1
ATOM 5990 C C . THR B 1 164 ? 1.799 -35.812 -4.98 1 97.69 164 THR B C 1
ATOM 5992 O O . THR B 1 164 ? 2.922 -35.5 -5.402 1 97.69 164 THR B O 1
ATOM 5995 N N . VAL B 1 165 ? 0.818 -34.969 -5.086 1 98.06 165 VAL B N 1
ATOM 5996 C CA . VAL B 1 165 ? 0.888 -33.688 -5.727 1 98.06 165 VAL B CA 1
ATOM 5997 C C . VAL B 1 165 ? 1.474 -33.812 -7.129 1 98.06 165 VAL B C 1
ATOM 5999 O O . VAL B 1 165 ? 2.662 -33.562 -7.344 1 98.06 165 VAL B O 1
ATOM 6002 N N . GLY B 1 166 ? 0.658 -34.094 -8.07 1 97.44 166 GLY B N 1
ATOM 6003 C CA . GLY B 1 166 ? 1.084 -34.156 -9.461 1 97.44 166 GLY B CA 1
ATOM 6004 C C . GLY B 1 166 ? 1.584 -35.531 -9.867 1 97.44 166 GLY B C 1
ATOM 6005 O O . GLY B 1 166 ? 1.997 -35.719 -11.008 1 97.44 166 GLY B O 1
ATOM 6006 N N . GLY B 1 167 ? 1.612 -36.438 -8.961 1 96.62 167 GLY B N 1
ATOM 6007 C CA . GLY B 1 167 ? 1.999 -37.781 -9.305 1 96.62 167 GLY B CA 1
ATOM 6008 C C . GLY B 1 167 ? 0.929 -38.531 -10.086 1 96.62 167 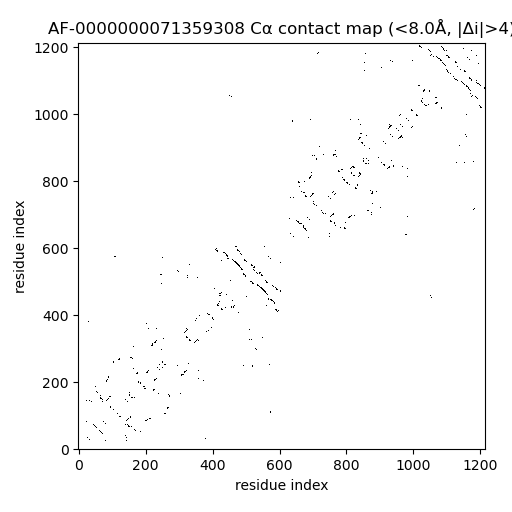GLY B C 1
ATOM 6009 O O . GLY B 1 167 ? -0.168 -38 -10.297 1 96.62 167 GLY B O 1
ATOM 6010 N N . ASP B 1 168 ? 1.177 -39.781 -10.453 1 97.12 168 ASP B N 1
ATOM 6011 C CA . ASP B 1 168 ? 0.3 -40.562 -11.32 1 97.12 168 ASP B CA 1
ATOM 6012 C C . ASP B 1 168 ? -1.062 -40.781 -10.664 1 97.12 168 ASP B C 1
ATOM 6014 O O . ASP B 1 168 ? -2.09 -40.781 -11.352 1 97.12 168 ASP B O 1
ATOM 6018 N N . ASN B 1 169 ? -1.054 -41 -9.398 1 97.88 169 ASN B N 1
ATOM 6019 C CA . ASN B 1 169 ? -2.311 -41.344 -8.727 1 97.88 169 ASN B CA 1
ATOM 6020 C C . ASN B 1 169 ? -3.303 -40.188 -8.812 1 97.88 169 ASN B C 1
ATOM 6022 O O . ASN B 1 169 ? -4.516 -40.375 -8.727 1 97.88 169 ASN B O 1
ATOM 6026 N N . GLU B 1 170 ? -2.811 -38.969 -9.016 1 97 170 GLU B N 1
ATOM 6027 C CA . GLU B 1 170 ? -3.701 -37.812 -9.109 1 97 170 GLU B CA 1
ATOM 6028 C C . GLU B 1 170 ? -4.473 -37.844 -10.43 1 97 170 GLU B C 1
ATOM 6030 O O . GLU B 1 170 ? -5.59 -37.312 -10.508 1 97 170 GLU B O 1
ATOM 6035 N N . SER B 1 171 ? -3.9 -38.375 -11.453 1 98.31 171 SER B N 1
ATOM 6036 C CA . SER B 1 171 ? -4.59 -38.562 -12.734 1 98.31 171 SER B CA 1
ATOM 6037 C C . SER B 1 171 ? -5.461 -39.812 -12.727 1 98.31 171 SER B C 1
ATOM 6039 O O . SER B 1 171 ? -6.586 -39.781 -13.234 1 98.31 171 SER B O 1
ATOM 6041 N N . LEU B 1 172 ? -5.004 -40.781 -12.055 1 98.69 172 LEU B N 1
ATOM 6042 C CA . LEU B 1 172 ? -5.652 -42.094 -12.133 1 98.69 172 LEU B CA 1
ATOM 6043 C C . LEU B 1 172 ? -6.863 -42.156 -11.211 1 98.69 172 LEU B C 1
ATOM 6045 O O . LEU B 1 172 ? -7.812 -42.906 -11.477 1 98.69 172 LEU B O 1
ATOM 6049 N N . ALA B 1 173 ? -6.832 -41.375 -10.172 1 98.81 173 ALA B N 1
ATOM 6050 C CA . ALA B 1 173 ? -7.961 -41.406 -9.242 1 98.81 173 ALA B CA 1
ATOM 6051 C C . ALA B 1 173 ? -9.227 -40.875 -9.906 1 98.81 173 ALA B C 1
ATOM 6053 O O . ALA B 1 173 ? -10.25 -41.562 -9.945 1 98.81 173 ALA B O 1
ATOM 6054 N N . PRO B 1 174 ? -9.148 -39.656 -10.453 1 98.81 174 PRO B N 1
ATOM 6055 C CA . PRO B 1 174 ? -10.367 -39.25 -11.148 1 98.81 174 PRO B CA 1
ATOM 6056 C C . PRO B 1 174 ? -10.703 -40.125 -12.344 1 98.81 174 PRO B C 1
ATOM 6058 O O . PRO B 1 174 ? -11.883 -40.281 -12.68 1 98.81 174 PRO B O 1
ATOM 6061 N N . LYS B 1 175 ? -9.734 -40.719 -13 1 98.81 175 LYS B N 1
ATOM 6062 C CA . LYS B 1 175 ? -10.008 -41.688 -14.055 1 98.81 175 LYS B CA 1
ATOM 6063 C C . LYS B 1 175 ? -10.891 -42.812 -13.539 1 98.81 175 LYS B C 1
ATOM 6065 O O . LYS B 1 175 ? -11.883 -43.188 -14.18 1 98.81 175 LYS B O 1
ATOM 6070 N N . ALA B 1 176 ? -10.57 -43.344 -12.391 1 98.88 176 ALA B N 1
ATOM 6071 C CA . ALA B 1 176 ? -11.336 -44.438 -11.797 1 98.88 176 ALA B CA 1
ATOM 6072 C C . ALA B 1 176 ? -12.773 -44.031 -11.539 1 98.88 176 ALA B C 1
ATOM 6074 O O . ALA B 1 176 ? -13.703 -44.812 -11.797 1 98.88 176 ALA B O 1
ATOM 6075 N N . VAL B 1 177 ? -12.953 -42.875 -11.023 1 98.88 177 VAL B N 1
ATOM 6076 C CA . VAL B 1 177 ? -14.289 -42.375 -10.734 1 98.88 177 VAL B CA 1
ATOM 6077 C C . VAL B 1 177 ? -15.078 -42.219 -12.039 1 98.88 177 VAL B C 1
ATOM 6079 O O . VAL B 1 177 ? -16.25 -42.625 -12.109 1 98.88 177 VAL B O 1
ATOM 6082 N N . ILE B 1 178 ? -14.438 -41.719 -13.094 1 98.94 178 ILE B N 1
ATOM 6083 C CA . ILE B 1 178 ? -15.102 -41.562 -14.383 1 98.94 178 ILE B CA 1
ATOM 6084 C C . ILE B 1 178 ? -15.453 -42.906 -14.969 1 98.94 178 ILE B C 1
ATOM 6086 O O . ILE B 1 178 ? -16.531 -43.094 -15.531 1 98.94 178 ILE B O 1
ATOM 6090 N N . GLU B 1 179 ? -14.57 -43.875 -14.805 1 98.88 179 GLU B N 1
ATOM 6091 C CA . GLU B 1 179 ? -14.859 -45.25 -15.266 1 98.88 179 GLU B CA 1
ATOM 6092 C C . GLU B 1 179 ? -16.078 -45.812 -14.555 1 98.88 179 GLU B C 1
ATOM 6094 O O . GLU B 1 179 ? -16.922 -46.469 -15.172 1 98.88 179 GLU B O 1
ATOM 6099 N N . TRP B 1 180 ? -16.188 -45.562 -13.273 1 98.88 180 TRP B N 1
ATOM 6100 C CA . TRP B 1 180 ? -17.359 -45.969 -12.523 1 98.88 180 TRP B CA 1
ATOM 6101 C C . TRP B 1 180 ? -18.625 -45.312 -13.062 1 98.88 180 TRP B C 1
ATOM 6103 O O . TRP B 1 180 ? -19.641 -45.969 -13.266 1 98.88 180 TRP B O 1
ATOM 6113 N N . LEU B 1 181 ? -18.531 -44.062 -13.383 1 98.81 181 LEU B N 1
ATOM 6114 C CA . LEU B 1 181 ? -19.672 -43.281 -13.867 1 98.81 181 LEU B CA 1
ATOM 6115 C C . LEU B 1 181 ? -20.078 -43.719 -15.273 1 98.81 181 LEU B C 1
ATOM 6117 O O . LEU B 1 181 ? -21.172 -43.406 -15.742 1 98.81 181 LEU B O 1
ATOM 6121 N N . THR B 1 182 ? -19.156 -44.438 -15.938 1 98.25 182 THR B N 1
ATOM 6122 C CA . THR B 1 182 ? -19.438 -44.906 -17.297 1 98.25 182 THR B CA 1
ATOM 6123 C C . THR B 1 182 ? -19.797 -46.406 -17.297 1 98.25 182 THR B C 1
ATOM 6125 O O . THR B 1 182 ? -19.969 -47 -18.359 1 98.25 182 THR B O 1
ATOM 6128 N N . GLY B 1 183 ? -19.766 -47 -16.141 1 97.94 183 GLY B N 1
ATOM 6129 C CA . GLY B 1 183 ? -20.359 -48.312 -16.078 1 97.94 183 GLY B CA 1
ATOM 6130 C C . GLY B 1 183 ? -19.422 -49.344 -15.5 1 97.94 183 GLY B C 1
ATOM 6131 O O . GLY B 1 183 ? -19.828 -50.5 -15.281 1 97.94 183 GLY B O 1
ATOM 6132 N N . LYS B 1 184 ? -18.219 -49 -15.211 1 98.25 184 LYS B N 1
ATOM 6133 C CA . LYS B 1 184 ? -17.297 -49.969 -14.594 1 98.25 184 LYS B CA 1
ATOM 6134 C C . LYS B 1 184 ? -17.766 -50.344 -13.195 1 98.25 184 LYS B C 1
ATOM 6136 O O . LYS B 1 184 ? -18.219 -49.5 -12.43 1 98.25 184 LYS B O 1
ATOM 6141 N N . ASP B 1 185 ? -17.578 -51.656 -12.812 1 98.06 185 ASP B N 1
ATOM 6142 C CA . ASP B 1 185 ? -18.031 -52.188 -11.531 1 98.06 185 ASP B CA 1
ATOM 6143 C C . ASP B 1 185 ? -16.969 -52 -10.453 1 98.06 185 ASP B C 1
ATOM 6145 O O . ASP B 1 185 ? -16.469 -53 -9.906 1 98.06 185 ASP B O 1
ATOM 6149 N N . ASN B 1 186 ? -16.719 -50.781 -10.062 1 98.56 186 ASN B N 1
ATOM 6150 C CA . ASN B 1 186 ? -15.688 -50.531 -9.055 1 98.56 186 ASN B CA 1
ATOM 6151 C C . ASN B 1 186 ? -16.172 -49.531 -7.992 1 98.56 186 ASN B C 1
ATOM 6153 O O . ASN B 1 186 ? -15.375 -48.906 -7.301 1 98.56 186 ASN B O 1
ATOM 6157 N N . GLY B 1 187 ? -17.5 -49.344 -7.887 1 98.69 187 GLY B N 1
ATOM 6158 C CA . GLY B 1 187 ? -18.109 -48.531 -6.832 1 98.69 187 GLY B CA 1
ATOM 6159 C C . GLY B 1 187 ? -18.516 -49.344 -5.625 1 98.69 187 GLY B C 1
ATOM 6160 O O . GLY B 1 187 ? -18.953 -50.5 -5.762 1 98.69 187 GLY B O 1
ATOM 6161 N N . TYR B 1 188 ? -18.391 -48.75 -4.449 1 98.69 188 TYR B N 1
ATOM 6162 C CA . TYR B 1 188 ? -18.734 -49.406 -3.188 1 98.69 188 TYR B CA 1
ATOM 6163 C C . TYR B 1 188 ? -19.531 -48.438 -2.293 1 98.69 188 TYR B C 1
ATOM 6165 O O . TYR B 1 188 ? -19.406 -47.219 -2.398 1 98.69 188 TYR B O 1
ATOM 6173 N N . THR B 1 189 ? -20.281 -49.031 -1.304 1 97.44 189 THR B N 1
ATOM 6174 C CA . THR B 1 189 ? -21.109 -48.219 -0.412 1 97.44 189 THR B CA 1
ATOM 6175 C C . THR B 1 189 ? -20.312 -47.75 0.8 1 97.44 189 THR B C 1
ATOM 6177 O O . THR B 1 189 ? -20.75 -46.844 1.519 1 97.44 189 THR B O 1
ATOM 6180 N N . THR B 1 190 ? -19.172 -48.469 1.003 1 96.25 190 THR B N 1
ATOM 6181 C CA . THR B 1 190 ? -18.344 -48.125 2.152 1 96.25 190 THR B CA 1
ATOM 6182 C C . THR B 1 190 ? -16.859 -48.188 1.783 1 96.25 190 THR B C 1
ATOM 6184 O O . THR B 1 190 ? -16.5 -48.719 0.741 1 96.25 190 THR B O 1
ATOM 6187 N N . PRO B 1 191 ? -15.984 -47.625 2.514 1 95.62 191 PRO B N 1
ATOM 6188 C CA . PRO B 1 191 ? -14.562 -47.562 2.166 1 95.62 191 PRO B CA 1
ATOM 6189 C C . PRO B 1 191 ? -13.891 -48.938 2.199 1 95.62 191 PRO B C 1
ATOM 6191 O O . PRO B 1 191 ? -12.922 -49.156 1.468 1 95.62 191 PRO B O 1
ATOM 6194 N N . ASP B 1 192 ? -14.445 -49.875 3.025 1 95.12 192 ASP B N 1
ATOM 6195 C CA . ASP B 1 192 ? -13.742 -51.125 3.211 1 95.12 192 ASP B CA 1
ATOM 6196 C C . ASP B 1 192 ? -14.68 -52.312 2.992 1 95.12 192 ASP B C 1
ATOM 6198 O O . ASP B 1 192 ? -14.273 -53.469 3.146 1 95.12 192 ASP B O 1
ATOM 6202 N N . GLY B 1 193 ? -15.859 -52 2.652 1 96.12 193 GLY B N 1
ATOM 6203 C CA . GLY B 1 193 ? -16.844 -53.062 2.508 1 96.12 193 GLY B CA 1
ATOM 6204 C C . GLY B 1 193 ? -16.875 -53.656 1.113 1 96.12 193 GLY B C 1
ATOM 6205 O O . GLY B 1 193 ? -16.141 -53.219 0.228 1 96.12 193 GLY B O 1
ATOM 6206 N N . ASN B 1 194 ? -17.797 -54.688 0.952 1 96.62 194 ASN B N 1
ATOM 6207 C CA . ASN B 1 194 ? -17.828 -55.438 -0.307 1 96.62 194 ASN B CA 1
ATOM 6208 C C . ASN B 1 194 ? -19.125 -55.188 -1.065 1 96.62 194 ASN B C 1
ATOM 6210 O O . ASN B 1 194 ? -19.344 -55.75 -2.143 1 96.62 194 ASN B O 1
ATOM 6214 N N . GLU B 1 195 ? -19.953 -54.281 -0.549 1 98 195 GLU B N 1
ATOM 6215 C CA . GLU B 1 195 ? -21.219 -54 -1.232 1 98 195 GLU B CA 1
ATOM 6216 C C . GLU B 1 195 ? -21 -53.031 -2.4 1 98 195 GLU B C 1
ATOM 6218 O O . GLU B 1 195 ? -20.656 -51.875 -2.197 1 98 195 GLU B O 1
ATOM 6223 N N . LYS B 1 196 ? -21.25 -53.562 -3.586 1 98.12 196 LYS B N 1
ATOM 6224 C CA . LYS B 1 196 ? -21.047 -52.781 -4.809 1 98.12 196 LYS B CA 1
ATOM 6225 C C . LYS B 1 196 ? -22.234 -51.844 -5.07 1 98.12 196 LYS B C 1
ATOM 6227 O O . LYS B 1 196 ? -23.359 -52.125 -4.617 1 98.12 196 LYS B O 1
ATOM 6232 N N . VAL B 1 197 ? -21.938 -50.812 -5.754 1 98.06 197 VAL B N 1
ATOM 6233 C CA . VAL B 1 197 ? -22.984 -49.875 -6.195 1 98.06 197 VAL B CA 1
ATOM 6234 C C . VAL B 1 197 ? -22.688 -49.406 -7.613 1 98.06 197 VAL B C 1
ATOM 6236 O O . VAL B 1 197 ? -21.531 -49.125 -7.945 1 98.06 197 VAL B O 1
ATOM 6239 N N . SER B 1 198 ? -23.641 -49.438 -8.484 1 97.75 198 SER B N 1
ATOM 6240 C CA . SER B 1 198 ? -23.5 -48.969 -9.852 1 97.75 198 SER B CA 1
ATOM 6241 C C . SER B 1 198 ? -24.047 -47.562 -9.992 1 97.75 198 SER B C 1
ATOM 6243 O O . SER B 1 198 ? -24.906 -47.125 -9.219 1 97.75 198 SER B O 1
ATOM 6245 N N . ALA B 1 199 ? -23.484 -46.875 -10.969 1 98.25 199 ALA B N 1
ATOM 6246 C CA . ALA B 1 199 ? -24 -45.531 -11.297 1 98.25 199 ALA B CA 1
ATOM 6247 C C . ALA B 1 199 ? -25.062 -45.625 -12.391 1 98.25 199 ALA B C 1
ATOM 6249 O O . ALA B 1 199 ? -24.969 -44.938 -13.414 1 98.25 199 ALA B O 1
ATOM 6250 N N . PHE B 1 200 ? -26.125 -46.312 -12.148 1 97.5 200 PHE B N 1
ATOM 6251 C CA . PHE B 1 200 ? -27.156 -46.625 -13.141 1 97.5 200 PHE B CA 1
ATOM 6252 C C . PHE B 1 200 ? -27.859 -45.344 -13.586 1 97.5 200 PHE B C 1
ATOM 6254 O O . PHE B 1 200 ? -28.531 -45.312 -14.625 1 97.5 200 PHE B O 1
ATOM 6261 N N . TRP B 1 201 ? -27.734 -44.312 -12.875 1 97.94 201 TRP B N 1
ATOM 6262 C CA . TRP B 1 201 ? -28.406 -43.031 -13.109 1 97.94 201 TRP B CA 1
ATOM 6263 C C . TRP B 1 201 ? -27.578 -42.156 -14.039 1 97.94 201 TRP B C 1
ATOM 6265 O O . TRP B 1 201 ? -28.031 -41.094 -14.461 1 97.94 201 TRP B O 1
ATOM 6275 N N . SER B 1 202 ? -26.328 -42.531 -14.375 1 98.56 202 SER B N 1
ATOM 6276 C CA . SER B 1 202 ? -25.438 -41.75 -15.219 1 98.56 202 SER B CA 1
ATOM 6277 C C . SER B 1 202 ? -25.609 -42.094 -16.688 1 98.56 202 SER B C 1
ATOM 6279 O O . SER B 1 202 ? -25.781 -43.25 -17.047 1 98.56 202 SER B O 1
ATOM 6281 N N . THR B 1 203 ? -25.531 -41.094 -17.594 1 98.44 203 THR B N 1
ATOM 6282 C CA . THR B 1 203 ? -25.516 -41.344 -19.031 1 98.44 203 THR B CA 1
ATOM 6283 C C . THR B 1 203 ? -24.125 -41.812 -19.484 1 98.44 203 THR B C 1
ATOM 6285 O O . THR B 1 203 ? -23.953 -42.25 -20.625 1 98.44 203 THR B O 1
ATOM 6288 N N . GLY B 1 204 ? -23.156 -41.625 -18.609 1 98.44 204 GLY B N 1
ATOM 6289 C CA . GLY B 1 204 ? -21.781 -41.969 -18.969 1 98.44 204 GLY B CA 1
ATOM 6290 C C . GLY B 1 204 ? -21.016 -40.781 -19.547 1 98.44 204 GLY B C 1
ATOM 6291 O O . GLY B 1 204 ? -19.828 -40.906 -19.859 1 98.44 204 GLY B O 1
ATOM 6292 N N . LYS B 1 205 ? -21.656 -39.688 -19.734 1 98.81 205 LYS B N 1
ATOM 6293 C CA . LYS B 1 205 ? -21 -38.438 -20.172 1 98.81 205 LYS B CA 1
ATOM 6294 C C . LYS B 1 205 ? -20.609 -37.594 -18.969 1 98.81 205 LYS B C 1
ATOM 6296 O O . LYS B 1 205 ? -21.469 -37.188 -18.188 1 98.81 205 LYS B O 1
ATOM 6301 N N . VAL B 1 206 ? -19.328 -37.281 -18.891 1 98.94 206 VAL B N 1
ATOM 6302 C CA . VAL B 1 206 ? -18.812 -36.594 -17.719 1 98.94 206 VAL B CA 1
ATOM 6303 C C . VAL B 1 206 ? -18.078 -35.344 -18.156 1 98.94 206 VAL B C 1
ATOM 6305 O O . VAL B 1 206 ? -17.328 -35.344 -19.141 1 98.94 206 VAL B O 1
ATOM 6308 N N . GLY B 1 207 ? -18.312 -34.25 -17.562 1 98.88 207 GLY B N 1
ATOM 6309 C CA . GLY B 1 207 ? -17.516 -33.031 -17.594 1 98.88 207 GLY B CA 1
ATOM 6310 C C . GLY B 1 207 ? -16.875 -32.719 -16.266 1 98.88 207 GLY B C 1
ATOM 6311 O O . GLY B 1 207 ? -17.438 -32.969 -15.211 1 98.88 207 GLY B O 1
ATOM 6312 N N . MET B 1 208 ? -15.656 -32.125 -16.297 1 98.81 208 MET B N 1
ATOM 6313 C CA . MET B 1 208 ? -14.984 -31.719 -15.055 1 98.81 208 MET B CA 1
ATOM 6314 C C . MET B 1 208 ? -14.648 -30.219 -15.078 1 98.81 208 MET B C 1
ATOM 6316 O O . MET B 1 208 ? -14.344 -29.672 -16.141 1 98.81 208 MET B O 1
ATOM 6320 N N . THR B 1 209 ? -14.719 -29.625 -13.945 1 97.88 209 THR B N 1
ATOM 6321 C CA . THR B 1 209 ? -14.336 -28.219 -13.789 1 97.88 209 THR B CA 1
ATOM 6322 C C . THR B 1 209 ? -13.836 -27.953 -12.375 1 97.88 209 THR B C 1
ATOM 6324 O O . THR B 1 209 ? -13.922 -28.828 -11.5 1 97.88 209 THR B O 1
ATOM 6327 N N . GLY B 1 210 ? -13.242 -26.828 -12.188 1 96.56 210 GLY B N 1
ATOM 6328 C CA . GLY B 1 210 ? -12.727 -26.359 -10.914 1 96.56 210 GLY B CA 1
ATOM 6329 C C . GLY B 1 210 ? -11.703 -25.25 -11.055 1 96.56 210 GLY B C 1
ATOM 6330 O O . GLY B 1 210 ? -11.312 -24.906 -12.172 1 96.56 210 GLY B O 1
ATOM 6331 N N . THR B 1 211 ? -11.328 -24.656 -9.953 1 96.44 211 THR B N 1
ATOM 6332 C CA . THR B 1 211 ? -10.391 -23.547 -9.922 1 96.44 211 THR B CA 1
ATOM 6333 C C . THR B 1 211 ? -9.094 -23.953 -9.219 1 96.44 211 THR B C 1
ATOM 6335 O O . THR B 1 211 ? -9.133 -24.625 -8.188 1 96.44 211 THR B O 1
ATOM 6338 N N . SER B 1 212 ? -7.973 -23.453 -9.781 1 97.62 212 SER B N 1
ATOM 6339 C CA . SER B 1 212 ? -6.684 -23.672 -9.133 1 97.62 212 SER B CA 1
ATOM 6340 C C . SER B 1 212 ? -6.344 -25.156 -9.078 1 97.62 212 SER B C 1
ATOM 6342 O O . SER B 1 212 ? -6.359 -25.844 -10.102 1 97.62 212 SER B O 1
ATOM 6344 N N . TYR B 1 213 ? -6.133 -25.719 -7.906 1 97.69 213 TYR B N 1
ATOM 6345 C CA . TYR B 1 213 ? -5.879 -27.156 -7.781 1 97.69 213 TYR B CA 1
ATOM 6346 C C . TYR B 1 213 ? -7.082 -27.969 -8.258 1 97.69 213 TYR B C 1
ATOM 6348 O O . TYR B 1 213 ? -6.926 -28.984 -8.93 1 97.69 213 TYR B O 1
ATOM 6356 N N . ASN B 1 214 ? -8.227 -27.5 -8.016 1 97.12 214 ASN B N 1
ATOM 6357 C CA . ASN B 1 214 ? -9.445 -28.141 -8.484 1 97.12 214 ASN B CA 1
ATOM 6358 C C . ASN B 1 214 ? -9.562 -28.094 -10 1 97.12 214 ASN B C 1
ATOM 6360 O O . ASN B 1 214 ? -10.227 -28.938 -10.609 1 97.12 214 ASN B O 1
ATOM 6364 N N . GLY B 1 215 ? -8.938 -27.094 -10.594 1 97.75 215 GLY B N 1
ATOM 6365 C CA . GLY B 1 215 ? -8.883 -27 -12.047 1 97.75 215 GLY B CA 1
ATOM 6366 C C . GLY B 1 215 ? -7.789 -27.859 -12.656 1 97.75 215 GLY B C 1
ATOM 6367 O O . GLY B 1 215 ? -7.855 -28.203 -13.836 1 97.75 215 GLY B O 1
ATOM 6368 N N . THR B 1 216 ? -6.789 -28.172 -11.844 1 98.56 216 THR B N 1
ATOM 6369 C CA . THR B 1 216 ? -5.672 -29.016 -12.258 1 98.56 216 THR B CA 1
ATOM 6370 C C . THR B 1 216 ? -6.125 -30.453 -12.469 1 98.56 216 THR B C 1
ATOM 6372 O O . THR B 1 216 ? -5.691 -31.125 -13.414 1 98.56 216 THR B O 1
ATOM 6375 N N . LEU B 1 217 ? -7.047 -30.891 -11.695 1 98.56 217 LEU B N 1
ATOM 6376 C CA . LEU B 1 217 ? -7.445 -32.312 -11.648 1 98.56 217 LEU B CA 1
ATOM 6377 C C . LEU B 1 217 ? -8.25 -32.688 -12.891 1 98.56 217 LEU B C 1
ATOM 6379 O O . LEU B 1 217 ? -8.109 -33.781 -13.422 1 98.56 217 LEU B O 1
ATOM 6383 N N . PRO B 1 218 ? -9.117 -31.766 -13.422 1 98.62 218 PRO B N 1
ATOM 6384 C CA . PRO B 1 218 ? -9.734 -32.062 -14.719 1 98.62 218 PRO B CA 1
ATOM 6385 C C . PRO B 1 218 ? -8.711 -32.344 -15.82 1 98.62 218 PRO B C 1
ATOM 6387 O O . PRO B 1 218 ? -8.883 -33.25 -16.609 1 98.62 218 PRO B O 1
ATOM 6390 N N . LEU B 1 219 ? -7.672 -31.547 -15.828 1 98.62 219 LEU B N 1
ATOM 6391 C CA . LEU B 1 219 ? -6.629 -31.75 -16.828 1 98.62 219 LEU B CA 1
ATOM 6392 C C . LEU B 1 219 ? -5.879 -33.062 -16.562 1 98.62 219 LEU B C 1
ATOM 6394 O O . LEU B 1 219 ? -5.594 -33.812 -17.5 1 98.62 219 LEU B O 1
ATOM 6398 N N . ALA B 1 220 ? -5.57 -33.281 -15.328 1 98.69 220 ALA B N 1
ATOM 6399 C CA . ALA B 1 220 ? -4.926 -34.531 -14.977 1 98.69 220 ALA B CA 1
ATOM 6400 C C . ALA B 1 220 ? -5.73 -35.75 -15.484 1 98.69 220 ALA B C 1
ATOM 6402 O O . ALA B 1 220 ? -5.188 -36.625 -16.141 1 98.69 220 ALA B O 1
ATOM 6403 N N . ALA B 1 221 ? -7 -35.75 -15.227 1 98.81 221 ALA B N 1
ATOM 6404 C CA . ALA B 1 221 ? -7.887 -36.812 -15.695 1 98.81 221 ALA B CA 1
ATOM 6405 C C . ALA B 1 221 ? -7.887 -36.906 -17.219 1 98.81 221 ALA B C 1
ATOM 6407 O O . ALA B 1 221 ? -7.824 -38 -17.781 1 98.81 221 ALA B O 1
ATOM 6408 N N . ALA B 1 222 ? -7.941 -35.781 -17.844 1 98.88 222 ALA B N 1
ATOM 6409 C CA . ALA B 1 222 ? -8.039 -35.719 -19.312 1 98.88 222 ALA B CA 1
ATOM 6410 C C . ALA B 1 222 ? -6.809 -36.312 -19.969 1 98.88 222 ALA B C 1
ATOM 6412 O O . ALA B 1 222 ? -6.902 -36.906 -21.047 1 98.88 222 ALA B O 1
ATOM 6413 N N . THR B 1 223 ? -5.637 -36.219 -19.344 1 98.56 223 THR B N 1
ATOM 6414 C CA . THR B 1 223 ? -4.406 -36.719 -19.938 1 98.56 223 THR B CA 1
ATOM 6415 C C . THR B 1 223 ? -4.449 -38.25 -20.031 1 98.56 223 THR B C 1
ATOM 6417 O O . THR B 1 223 ? -3.658 -38.844 -20.766 1 98.56 223 THR B O 1
ATOM 6420 N N . THR B 1 224 ? -5.363 -38.844 -19.297 1 98.5 224 THR B N 1
ATOM 6421 C CA . THR B 1 224 ? -5.457 -40.312 -19.344 1 98.5 224 THR B CA 1
ATOM 6422 C C . THR B 1 224 ? -6.211 -40.75 -20.594 1 98.5 224 THR B C 1
ATOM 6424 O O . THR B 1 224 ? -6.164 -41.938 -20.953 1 98.5 224 THR B O 1
ATOM 6427 N N . GLY B 1 225 ? -6.953 -39.906 -21.156 1 98.56 225 GLY B N 1
ATOM 6428 C CA . GLY B 1 225 ? -7.773 -40.25 -22.312 1 98.56 225 GLY B CA 1
ATOM 6429 C C . GLY B 1 225 ? -8.977 -41.094 -21.938 1 98.56 225 GLY B C 1
ATOM 6430 O O . GLY B 1 225 ? -9.547 -41.781 -22.781 1 98.56 225 GLY B O 1
ATOM 6431 N N . VAL B 1 226 ? -9.375 -41.062 -20.734 1 98.62 226 VAL B N 1
ATOM 6432 C CA . VAL B 1 226 ? -10.438 -41.938 -20.234 1 98.62 226 VAL B CA 1
ATOM 6433 C C . VAL B 1 226 ? -11.727 -41.688 -21.031 1 98.62 226 VAL B C 1
ATOM 6435 O O . VAL B 1 226 ? -12.078 -40.531 -21.297 1 98.62 226 VAL B O 1
ATOM 6438 N N . ASP B 1 227 ? -12.367 -42.812 -21.422 1 98.25 227 ASP B N 1
ATOM 6439 C CA . ASP B 1 227 ? -13.648 -42.688 -22.109 1 98.25 227 ASP B CA 1
ATOM 6440 C C . ASP B 1 227 ? -14.719 -42.125 -21.188 1 98.25 227 ASP B C 1
ATOM 6442 O O . ASP B 1 227 ? -14.773 -42.469 -20 1 98.25 227 ASP B O 1
ATOM 6446 N N . GLY B 1 228 ? -15.484 -41.281 -21.734 1 98.56 228 GLY B N 1
ATOM 6447 C CA . GLY B 1 228 ? -16.578 -40.719 -20.969 1 98.56 228 GLY B CA 1
ATOM 6448 C C . GLY B 1 228 ? -16.312 -39.281 -20.547 1 98.56 228 GLY B C 1
ATOM 6449 O O . GLY B 1 228 ? -17.266 -38.5 -20.312 1 98.56 228 GLY B O 1
ATOM 6450 N N . LEU B 1 229 ? -15.016 -38.938 -20.344 1 98.94 229 LEU B N 1
ATOM 6451 C CA . LEU B 1 229 ? -14.711 -37.531 -20.094 1 98.94 229 LEU B CA 1
ATOM 6452 C C . LEU B 1 229 ? -14.789 -36.719 -21.391 1 98.94 229 LEU B C 1
ATOM 6454 O O . LEU B 1 229 ? -13.852 -36.719 -22.188 1 98.94 229 LEU B O 1
ATOM 6458 N N . GLU B 1 230 ? -15.844 -35.969 -21.5 1 98.88 230 GLU B N 1
ATOM 6459 C CA . GLU B 1 230 ? -16.156 -35.344 -22.797 1 98.88 230 GLU B CA 1
ATOM 6460 C C . GLU B 1 230 ? -15.586 -33.938 -22.875 1 98.88 230 GLU B C 1
ATOM 6462 O O . GLU B 1 230 ? -15.211 -33.469 -23.953 1 98.88 230 GLU B O 1
ATOM 6467 N N . ALA B 1 231 ? -15.57 -33.25 -21.781 1 98.88 231 ALA B N 1
ATOM 6468 C CA . ALA B 1 231 ? -15.156 -31.859 -21.766 1 98.88 231 ALA B CA 1
ATOM 6469 C C . ALA B 1 231 ? -14.633 -31.453 -20.391 1 98.88 231 ALA B C 1
ATOM 6471 O O . ALA B 1 231 ? -15.094 -31.953 -19.375 1 98.88 231 ALA B O 1
ATOM 6472 N N . ILE B 1 232 ? -13.664 -30.531 -20.406 1 98.88 232 ILE B N 1
ATOM 6473 C CA . ILE B 1 232 ? -13.172 -29.969 -19.156 1 98.88 232 ILE B CA 1
ATOM 6474 C C . ILE B 1 232 ? -13.141 -28.453 -19.234 1 98.88 232 ILE B C 1
ATOM 6476 O O . ILE B 1 232 ? -12.969 -27.891 -20.328 1 98.88 232 ILE B O 1
ATOM 6480 N N . ILE B 1 233 ? -13.344 -27.797 -18.125 1 98.62 233 ILE B N 1
ATOM 6481 C CA . ILE B 1 233 ? -13.266 -26.344 -17.953 1 98.62 233 ILE B CA 1
ATOM 6482 C C . ILE B 1 233 ? -12.328 -26.016 -16.797 1 98.62 233 ILE B C 1
ATOM 6484 O O . ILE B 1 233 ? -12.789 -25.594 -15.727 1 98.62 233 ILE B O 1
ATOM 6488 N N . PRO B 1 234 ? -11.047 -26.141 -17.016 1 98.56 234 PRO B N 1
ATOM 6489 C CA . PRO B 1 234 ? -10.094 -25.75 -15.977 1 98.56 234 PRO B CA 1
ATOM 6490 C C . PRO B 1 234 ? -10 -24.234 -15.805 1 98.56 234 PRO B C 1
ATOM 6492 O O . PRO B 1 234 ? -9.906 -23.5 -16.797 1 98.56 234 PRO B O 1
ATOM 6495 N N . ILE B 1 235 ? -10.039 -23.812 -14.523 1 98.19 235 ILE B N 1
ATOM 6496 C CA . ILE B 1 235 ? -9.906 -22.406 -14.195 1 98.19 235 ILE B CA 1
ATOM 6497 C C . ILE B 1 235 ? -8.625 -22.172 -13.406 1 98.19 235 ILE B C 1
ATOM 6499 O O . ILE B 1 235 ? -8.477 -22.672 -12.289 1 98.19 235 ILE B O 1
ATOM 6503 N N . ALA B 1 236 ? -7.645 -21.469 -13.992 1 98.31 236 ALA B N 1
ATOM 6504 C CA . ALA B 1 236 ? -6.359 -21.109 -13.398 1 98.31 236 ALA B CA 1
ATOM 6505 C C . ALA B 1 236 ? -5.637 -22.359 -12.875 1 98.31 236 ALA B C 1
ATOM 6507 O O . ALA B 1 236 ? -5.191 -22.375 -11.727 1 98.31 236 ALA B O 1
ATOM 6508 N N . PRO B 1 237 ? -5.48 -23.344 -13.695 1 98.31 237 PRO B N 1
ATOM 6509 C CA . PRO B 1 237 ? -4.883 -24.594 -13.227 1 98.31 237 PRO B CA 1
ATOM 6510 C C . PRO B 1 237 ? -3.357 -24.531 -13.141 1 98.31 237 PRO B C 1
ATOM 6512 O O . PRO B 1 237 ? -2.725 -23.844 -13.945 1 98.31 237 PRO B O 1
ATOM 6515 N N . ASN B 1 238 ? -2.814 -25.219 -12.18 1 98.12 238 ASN B N 1
ATOM 6516 C CA . ASN B 1 238 ? -1.402 -25.578 -12.203 1 98.12 238 ASN B CA 1
ATOM 6517 C C . ASN B 1 238 ? -1.156 -26.781 -13.109 1 98.12 238 ASN B C 1
ATOM 6519 O O . ASN B 1 238 ? -1.528 -27.906 -12.773 1 98.12 238 ASN B O 1
ATOM 6523 N N . THR B 1 239 ? -0.459 -26.594 -14.219 1 97.81 239 THR B N 1
ATOM 6524 C CA . THR B 1 239 ? -0.357 -27.672 -15.195 1 97.81 239 THR B CA 1
ATOM 6525 C C . THR B 1 239 ? 1.053 -28.266 -15.211 1 97.81 239 THR B C 1
ATOM 6527 O O . THR B 1 239 ? 1.316 -29.25 -15.906 1 97.81 239 THR B O 1
ATOM 6530 N N . SER B 1 240 ? 1.943 -27.656 -14.531 1 98.44 240 SER B N 1
ATOM 6531 C CA . SER B 1 240 ? 3.32 -28.109 -14.352 1 98.44 240 SER B CA 1
ATOM 6532 C C . SER B 1 240 ? 3.857 -27.703 -12.984 1 98.44 240 SER B C 1
ATOM 6534 O O . SER B 1 240 ? 4.074 -26.516 -12.719 1 98.44 240 SER B O 1
ATOM 6536 N N . TYR B 1 241 ? 4.164 -28.719 -12.18 1 98.5 241 TYR B N 1
ATOM 6537 C CA . TYR B 1 241 ? 4.641 -28.391 -10.844 1 98.5 241 TYR B CA 1
ATOM 6538 C C . TYR B 1 241 ? 6.078 -27.875 -10.891 1 98.5 241 TYR B C 1
ATOM 6540 O O . TYR B 1 241 ? 6.555 -27.25 -9.938 1 98.5 241 TYR B O 1
ATOM 6548 N N . TYR B 1 242 ? 6.816 -28.141 -12.031 1 98.25 242 TYR B N 1
ATOM 6549 C CA . TYR B 1 242 ? 8.078 -27.438 -12.242 1 98.25 242 TYR B CA 1
ATOM 6550 C C . TYR B 1 242 ? 7.852 -25.938 -12.414 1 98.25 242 TYR B C 1
ATOM 6552 O O . TYR B 1 242 ? 8.43 -25.141 -11.68 1 98.25 242 TYR B O 1
ATOM 6560 N N . HIS B 1 243 ? 6.945 -25.547 -13.305 1 98.25 243 HIS B N 1
ATOM 6561 C CA . HIS B 1 243 ? 6.684 -24.141 -13.602 1 98.25 243 HIS B CA 1
ATOM 6562 C C . HIS B 1 243 ? 5.988 -23.453 -12.438 1 98.25 243 HIS B C 1
ATOM 6564 O O . HIS B 1 243 ? 5.977 -22.219 -12.352 1 98.25 243 HIS B O 1
ATOM 6570 N N . TYR B 1 244 ? 5.371 -24.266 -11.57 1 98.5 244 TYR B N 1
ATOM 6571 C CA . TYR B 1 244 ? 4.777 -23.688 -10.375 1 98.5 244 TYR B CA 1
ATOM 6572 C C . TYR B 1 244 ? 5.852 -23.281 -9.375 1 98.5 244 TYR B C 1
ATOM 6574 O O . TYR B 1 244 ? 5.719 -22.266 -8.695 1 98.5 244 TYR B O 1
ATOM 6582 N N . TYR B 1 245 ? 6.992 -24.062 -9.383 1 98.5 245 TYR B N 1
ATOM 6583 C CA . TYR B 1 245 ? 7.957 -23.844 -8.312 1 98.5 245 TYR B CA 1
ATOM 6584 C C . TYR B 1 245 ? 9.312 -23.438 -8.875 1 98.5 245 TYR B C 1
ATOM 6586 O O . TYR B 1 245 ? 10.266 -23.203 -8.117 1 98.5 245 TYR B O 1
ATOM 6594 N N . ARG B 1 246 ? 9.469 -23.422 -10.219 1 98.44 246 ARG B N 1
ATOM 6595 C CA . ARG B 1 246 ? 10.719 -23.016 -10.867 1 98.44 246 ARG B CA 1
ATOM 6596 C C . ARG B 1 246 ? 10.438 -22.141 -12.086 1 98.44 246 ARG B C 1
ATOM 6598 O O . ARG B 1 246 ? 9.336 -22.156 -12.633 1 98.44 246 ARG B O 1
ATOM 6605 N N . SER B 1 247 ? 11.367 -21.375 -12.484 1 97.88 247 SER B N 1
ATOM 6606 C CA . SER B 1 247 ? 11.375 -20.625 -13.734 1 97.88 247 SER B CA 1
ATOM 6607 C C . SER B 1 247 ? 12.75 -20.656 -14.391 1 97.88 247 SER B C 1
ATOM 6609 O O . SER B 1 247 ? 13.711 -20.078 -13.875 1 97.88 247 SER B O 1
ATOM 6611 N N . ASN B 1 248 ? 12.875 -21.312 -15.469 1 98 248 ASN B N 1
ATOM 6612 C CA . ASN B 1 248 ? 14.086 -21.359 -16.281 1 98 248 ASN B CA 1
ATOM 6613 C C . ASN B 1 248 ? 15.32 -21.672 -15.438 1 98 248 ASN B C 1
ATOM 6615 O O . ASN B 1 248 ? 16.312 -20.953 -15.5 1 98 248 ASN B O 1
ATOM 6619 N N . GLY B 1 249 ? 15.227 -22.719 -14.633 1 97.88 249 GLY B N 1
ATOM 6620 C CA . GLY B 1 249 ? 16.359 -23.188 -13.844 1 97.88 249 GLY B CA 1
ATOM 6621 C C . GLY B 1 249 ? 16.469 -22.5 -12.5 1 97.88 249 GLY B C 1
ATOM 6622 O O . GLY B 1 249 ? 17.438 -22.719 -11.766 1 97.88 249 GLY B O 1
ATOM 6623 N N . LEU B 1 250 ? 15.508 -21.688 -12.141 1 97.25 250 LEU B N 1
ATOM 6624 C CA . LEU B 1 250 ? 15.539 -20.891 -10.922 1 97.25 250 LEU B CA 1
ATOM 6625 C C . LEU B 1 250 ? 14.461 -21.344 -9.945 1 97.25 250 LEU B C 1
ATOM 6627 O O . LEU B 1 250 ? 13.312 -21.547 -10.336 1 97.25 250 LEU B O 1
ATOM 6631 N N . VAL B 1 251 ? 14.852 -21.609 -8.633 1 97.62 251 VAL B N 1
ATOM 6632 C CA . VAL B 1 251 ? 13.836 -21.844 -7.605 1 97.62 251 VAL B CA 1
ATOM 6633 C C . VAL B 1 251 ? 13 -20.578 -7.41 1 97.62 251 VAL B C 1
ATOM 6635 O O . VAL B 1 251 ? 13.523 -19.516 -7.082 1 97.62 251 VAL B O 1
ATOM 6638 N N . ARG B 1 252 ? 11.781 -20.641 -7.672 1 97.69 252 ARG B N 1
ATOM 6639 C CA . ARG B 1 252 ? 10.867 -19.5 -7.609 1 97.69 252 ARG B CA 1
ATOM 6640 C C . ARG B 1 252 ? 9.562 -19.891 -6.926 1 97.69 252 ARG B C 1
ATOM 6642 O O . ARG B 1 252 ? 8.875 -20.812 -7.363 1 97.69 252 ARG B O 1
ATOM 6649 N N . SER B 1 253 ? 9.195 -19.219 -5.871 1 97.81 253 SER B N 1
ATOM 6650 C CA . SER B 1 253 ? 7.953 -19.469 -5.145 1 97.81 253 SER B CA 1
ATOM 6651 C C . SER B 1 253 ? 6.758 -18.859 -5.875 1 97.81 253 SER B C 1
ATOM 6653 O O . SER B 1 253 ? 6.898 -17.891 -6.617 1 97.81 253 SER B O 1
ATOM 6655 N N . PRO B 1 254 ? 5.559 -19.469 -5.691 1 97.94 254 PRO B N 1
ATOM 6656 C CA . PRO B 1 254 ? 4.359 -18.766 -6.156 1 97.94 254 PRO B CA 1
ATOM 6657 C C . PRO B 1 254 ? 4.129 -17.453 -5.426 1 97.94 254 PRO B C 1
ATOM 6659 O O . PRO B 1 254 ? 4.457 -17.328 -4.242 1 97.94 254 PRO B O 1
ATOM 6662 N N . GLY B 1 255 ? 3.619 -16.531 -6.168 1 96.81 255 GLY B N 1
ATOM 6663 C CA . GLY B 1 255 ? 3.34 -15.242 -5.559 1 96.81 255 GLY B CA 1
ATOM 6664 C C . GLY B 1 255 ? 2.459 -15.344 -4.328 1 96.81 255 GLY B C 1
ATOM 6665 O O . GLY B 1 255 ? 1.389 -15.953 -4.371 1 96.81 255 GLY B O 1
ATOM 6666 N N . GLY B 1 256 ? 2.873 -14.719 -3.248 1 94.5 256 GLY B N 1
ATOM 6667 C CA . GLY B 1 256 ? 2.127 -14.742 -2 1 94.5 256 GLY B CA 1
ATOM 6668 C C . GLY B 1 256 ? 2.506 -15.906 -1.103 1 94.5 256 GLY B C 1
ATOM 6669 O O . GLY B 1 256 ? 2.049 -15.992 0.039 1 94.5 256 GLY B O 1
ATOM 6670 N N . TYR B 1 257 ? 3.354 -16.797 -1.563 1 97.12 257 TYR B N 1
ATOM 6671 C CA . TYR B 1 257 ? 3.73 -18 -0.819 1 97.12 257 TYR B CA 1
ATOM 6672 C C . TYR B 1 257 ? 5.242 -18.203 -0.845 1 97.12 257 TYR B C 1
ATOM 6674 O O . TYR B 1 257 ? 5.723 -19.281 -1.188 1 97.12 257 TYR B O 1
ATOM 6682 N N . LEU B 1 258 ? 5.934 -17.156 -0.461 1 97.31 258 LEU B N 1
ATOM 6683 C CA . LEU B 1 258 ? 7.391 -17.188 -0.469 1 97.31 258 LEU B CA 1
ATOM 6684 C C . LEU B 1 258 ? 7.926 -18.297 0.412 1 97.31 258 LEU B C 1
ATOM 6686 O O . LEU B 1 258 ? 7.633 -18.359 1.608 1 97.31 258 LEU B O 1
ATOM 6690 N N . GLY B 1 259 ? 8.633 -19.203 -0.18 1 97.81 259 GLY B N 1
ATOM 6691 C CA . GLY B 1 259 ? 9.18 -20.344 0.54 1 97.81 259 GLY B CA 1
ATOM 6692 C C . GLY B 1 259 ? 8.406 -21.625 0.318 1 97.81 259 GLY B C 1
ATOM 6693 O O . GLY B 1 259 ? 8.828 -22.703 0.756 1 97.81 259 GLY B O 1
ATOM 6694 N N . GLU B 1 260 ? 7.312 -21.531 -0.371 1 97.69 260 GLU B N 1
ATOM 6695 C CA . GLU B 1 260 ? 6.562 -22.75 -0.662 1 97.69 260 GLU B CA 1
ATOM 6696 C C . GLU B 1 260 ? 7.281 -23.609 -1.703 1 97.69 260 GLU B C 1
ATOM 6698 O O . GLU B 1 260 ? 7.965 -23.078 -2.584 1 97.69 260 GLU B O 1
ATOM 6703 N N . ASP B 1 261 ? 7.203 -24.891 -1.603 1 97.88 261 ASP B N 1
ATOM 6704 C CA . ASP B 1 261 ? 7.602 -25.906 -2.578 1 97.88 261 ASP B CA 1
ATOM 6705 C C . ASP B 1 261 ? 6.68 -27.125 -2.518 1 97.88 261 ASP B C 1
ATOM 6707 O O . ASP B 1 261 ? 5.684 -27.109 -1.788 1 97.88 261 ASP B O 1
ATOM 6711 N N . ILE B 1 262 ? 6.957 -28.094 -3.258 1 98.31 262 ILE B N 1
ATOM 6712 C CA . ILE B 1 262 ? 6.012 -29.172 -3.48 1 98.31 262 ILE B CA 1
ATOM 6713 C C . ILE B 1 262 ? 5.789 -29.938 -2.178 1 98.31 262 ILE B C 1
ATOM 6715 O O . ILE B 1 262 ? 4.688 -30.422 -1.916 1 98.31 262 ILE B O 1
ATOM 6719 N N . ASP B 1 263 ? 6.828 -30.094 -1.344 1 97.69 263 ASP B N 1
ATOM 6720 C CA . ASP B 1 263 ? 6.691 -30.797 -0.074 1 97.69 263 ASP B CA 1
ATOM 6721 C C . ASP B 1 263 ? 5.844 -30 0.911 1 97.69 263 ASP B C 1
ATOM 6723 O O . ASP B 1 263 ? 5.164 -30.578 1.763 1 97.69 263 ASP B O 1
ATOM 6727 N N . VAL B 1 264 ? 5.914 -28.688 0.827 1 97.62 264 VAL B N 1
ATOM 6728 C CA . VAL B 1 264 ? 5.066 -27.828 1.646 1 97.62 264 VAL B CA 1
ATOM 6729 C C . VAL B 1 264 ? 3.6 -28.031 1.268 1 97.62 264 VAL B C 1
ATOM 6731 O O . VAL B 1 264 ? 2.74 -28.172 2.143 1 97.62 264 VAL B O 1
ATOM 6734 N N . LEU B 1 265 ? 3.338 -28.062 -0.053 1 97.5 265 LEU B N 1
ATOM 6735 C CA . LEU B 1 265 ? 1.972 -28.281 -0.509 1 97.5 265 LEU B CA 1
ATOM 6736 C C . LEU B 1 265 ? 1.477 -29.656 -0.078 1 97.5 265 LEU B C 1
ATOM 6738 O O . LEU B 1 265 ? 0.311 -29.812 0.29 1 97.5 265 LEU B O 1
ATOM 6742 N N . TYR B 1 266 ? 2.33 -30.672 -0.102 1 97.5 266 TYR B N 1
ATOM 6743 C CA . TYR B 1 266 ? 2.014 -32 0.415 1 97.5 266 TYR B CA 1
ATOM 6744 C C . TYR B 1 266 ? 1.503 -31.922 1.849 1 97.5 266 TYR B C 1
ATOM 6746 O O . TYR B 1 266 ? 0.427 -32.438 2.162 1 97.5 266 TYR B O 1
ATOM 6754 N N . ASP B 1 267 ? 2.264 -31.266 2.678 1 96.81 267 ASP B N 1
ATOM 6755 C CA . ASP B 1 267 ? 1.874 -31.141 4.078 1 96.81 267 ASP B CA 1
ATOM 6756 C C . ASP B 1 267 ? 0.575 -30.344 4.211 1 96.81 267 ASP B C 1
ATOM 6758 O O . ASP B 1 267 ? -0.257 -30.641 5.07 1 96.81 267 ASP B O 1
ATOM 6762 N N . PHE B 1 268 ? 0.444 -29.391 3.365 1 96.06 268 PHE B N 1
ATOM 6763 C CA . PHE B 1 268 ? -0.687 -28.469 3.432 1 96.06 268 PHE B CA 1
ATOM 6764 C C . PHE B 1 268 ? -1.998 -29.203 3.184 1 96.06 268 PHE B C 1
ATOM 6766 O O . PHE B 1 268 ? -3.027 -28.859 3.771 1 96.06 268 PHE B O 1
ATOM 6773 N N . ILE B 1 269 ? -2.012 -30.25 2.35 1 95.94 269 ILE B N 1
ATOM 6774 C CA . ILE B 1 269 ? -3.283 -30.812 1.904 1 95.94 269 ILE B CA 1
ATOM 6775 C C . ILE B 1 269 ? -3.479 -32.188 2.516 1 95.94 269 ILE B C 1
ATOM 6777 O O . ILE B 1 269 ? -4.484 -32.844 2.256 1 95.94 269 ILE B O 1
ATOM 6781 N N . HIS B 1 270 ? -2.533 -32.719 3.301 1 96.19 270 HIS B N 1
ATOM 6782 C CA . HIS B 1 270 ? -2.545 -34.094 3.742 1 96.19 270 HIS B CA 1
ATOM 6783 C C . HIS B 1 270 ? -3.557 -34.312 4.863 1 96.19 270 HIS B C 1
ATOM 6785 O O . HIS B 1 270 ? -3.18 -34.656 5.984 1 96.19 270 HIS B O 1
ATOM 6791 N N . SER B 1 271 ? -4.812 -34.344 4.543 1 94.81 271 SER B N 1
ATOM 6792 C CA . SER B 1 271 ? -5.895 -34.375 5.52 1 94.81 271 SER B CA 1
ATOM 6793 C C . SER B 1 271 ? -6.504 -35.781 5.598 1 94.81 271 SER B C 1
ATOM 6795 O O . SER B 1 271 ? -7.574 -35.969 6.188 1 94.81 271 SER B O 1
ATOM 6797 N N . GLY B 1 272 ? -5.938 -36.781 4.973 1 94.69 272 GLY B N 1
ATOM 6798 C CA . GLY B 1 272 ? -6.449 -38.156 4.961 1 94.69 272 GLY B CA 1
ATOM 6799 C C . GLY B 1 272 ? -6.285 -38.875 6.293 1 94.69 272 GLY B C 1
ATOM 6800 O O . GLY B 1 272 ? -6.086 -38.219 7.324 1 94.69 272 GLY B O 1
ATOM 6801 N N . GLU B 1 273 ? -6.383 -40.156 6.262 1 94.06 273 GLU B N 1
ATOM 6802 C CA . GLU B 1 273 ? -6.344 -41 7.457 1 94.06 273 GLU B CA 1
ATOM 6803 C C . GLU B 1 273 ? -5.016 -40.844 8.195 1 94.06 273 GLU B C 1
ATOM 6805 O O . GLU B 1 273 ? -3.953 -41.094 7.625 1 94.06 273 GLU B O 1
ATOM 6810 N N . GLU B 1 274 ? -5.055 -40.625 9.422 1 94.12 274 GLU B N 1
ATOM 6811 C CA . GLU B 1 274 ? -3.871 -40.312 10.219 1 94.12 274 GLU B CA 1
ATOM 6812 C C . GLU B 1 274 ? -2.955 -41.531 10.359 1 94.12 274 GLU B C 1
ATOM 6814 O O . GLU B 1 274 ? -1.73 -41.375 10.367 1 94.12 274 GLU B O 1
ATOM 6819 N N . SER B 1 275 ? -3.545 -42.656 10.477 1 95.31 275 SER B N 1
ATOM 6820 C CA . SER B 1 275 ? -2.758 -43.875 10.703 1 95.31 275 SER B CA 1
ATOM 6821 C C . SER B 1 275 ? -1.865 -44.188 9.508 1 95.31 275 SER B C 1
ATOM 6823 O O . SER B 1 275 ? -0.914 -44.969 9.617 1 95.31 275 SER B O 1
ATOM 6825 N N . LYS B 1 276 ? -2.152 -43.625 8.305 1 96.62 276 LYS B N 1
ATOM 6826 C CA . LYS B 1 276 ? -1.397 -43.906 7.086 1 96.62 276 LYS B CA 1
ATOM 6827 C C . LYS B 1 276 ? -0.301 -42.844 6.871 1 96.62 276 LYS B C 1
ATOM 6829 O O . LYS B 1 276 ? 0.567 -43.031 6.012 1 96.62 276 LYS B O 1
ATOM 6834 N N . ARG B 1 277 ? -0.231 -41.812 7.625 1 96 277 ARG B N 1
ATOM 6835 C CA . ARG B 1 277 ? 0.618 -40.656 7.402 1 96 277 ARG B CA 1
ATOM 6836 C C . ARG B 1 277 ? 2.092 -41 7.551 1 96 277 ARG B C 1
ATOM 6838 O O . ARG B 1 277 ? 2.93 -40.562 6.766 1 96 277 ARG B O 1
ATOM 6845 N N . PRO B 1 278 ? 2.414 -41.844 8.609 1 96.5 278 PRO B N 1
ATOM 6846 C CA . PRO B 1 278 ? 3.84 -42.156 8.719 1 96.5 278 PRO B CA 1
ATOM 6847 C C . PRO B 1 278 ? 4.395 -42.812 7.453 1 96.5 278 PRO B C 1
ATOM 6849 O O . PRO B 1 278 ? 5.48 -42.438 6.988 1 96.5 278 PRO B O 1
ATOM 6852 N N . TYR B 1 279 ? 3.676 -43.719 6.898 1 97.94 279 TYR B N 1
ATOM 6853 C CA . TYR B 1 279 ? 4.098 -44.344 5.66 1 97.94 279 TYR B CA 1
ATOM 6854 C C . TYR B 1 279 ? 4.133 -43.375 4.508 1 97.94 279 TYR B C 1
ATOM 6856 O O . TYR B 1 279 ? 5.105 -43.312 3.748 1 97.94 279 TYR B O 1
ATOM 6864 N N . ASN B 1 280 ? 3.074 -42.625 4.352 1 97.94 280 ASN B N 1
ATOM 6865 C CA . ASN B 1 280 ? 2.975 -41.625 3.289 1 97.94 280 ASN B CA 1
ATOM 6866 C C . ASN B 1 280 ? 4.117 -40.625 3.357 1 97.94 280 ASN B C 1
ATOM 6868 O O . ASN B 1 280 ? 4.754 -40.344 2.344 1 97.94 280 ASN B O 1
ATOM 6872 N N . ASN B 1 281 ? 4.34 -40.094 4.586 1 97.38 281 ASN B N 1
ATOM 6873 C CA . ASN B 1 281 ? 5.414 -39.125 4.793 1 97.38 281 ASN B CA 1
ATOM 6874 C C . ASN B 1 281 ? 6.77 -39.688 4.395 1 97.38 281 ASN B C 1
ATOM 6876 O O . ASN B 1 281 ? 7.535 -39.031 3.676 1 97.38 281 ASN B O 1
ATOM 6880 N N . LYS B 1 282 ? 7.031 -40.875 4.82 1 97.75 282 LYS B N 1
ATOM 6881 C CA . LYS B 1 282 ? 8.305 -41.5 4.523 1 97.75 282 LYS B CA 1
ATOM 6882 C C . LYS B 1 282 ? 8.477 -41.719 3.025 1 97.75 282 LYS B C 1
ATOM 6884 O O . LYS B 1 282 ? 9.523 -41.406 2.457 1 97.75 282 LYS B O 1
ATOM 6889 N N . THR B 1 283 ? 7.449 -42.25 2.381 1 98.06 283 THR B N 1
ATOM 6890 C CA . THR B 1 283 ? 7.562 -42.688 0.998 1 98.06 283 THR B CA 1
ATOM 6891 C C . THR B 1 283 ? 7.492 -41.5 0.038 1 98.06 283 THR B C 1
ATOM 6893 O O . THR B 1 283 ? 8.32 -41.375 -0.865 1 98.06 283 THR B O 1
ATOM 6896 N N . VAL B 1 284 ? 6.539 -40.625 0.248 1 98 284 VAL B N 1
ATOM 6897 C CA . VAL B 1 284 ? 6.297 -39.562 -0.732 1 98 284 VAL B CA 1
ATOM 6898 C C . VAL B 1 284 ? 7.129 -38.344 -0.387 1 98 284 VAL B C 1
ATOM 6900 O O . VAL B 1 284 ? 8.023 -37.938 -1.146 1 98 284 VAL B O 1
ATOM 6903 N N . ARG B 1 285 ? 6.965 -37.719 0.795 1 96.94 285 ARG B N 1
ATOM 6904 C CA . ARG B 1 285 ? 7.605 -36.469 1.158 1 96.94 285 ARG B CA 1
ATOM 6905 C C . ARG B 1 285 ? 9.102 -36.656 1.404 1 96.94 285 ARG B C 1
ATOM 6907 O O . ARG B 1 285 ? 9.93 -36 0.793 1 96.94 285 ARG B O 1
ATOM 6914 N N . ASP B 1 286 ? 9.5 -37.625 2.266 1 97.25 286 ASP B N 1
ATOM 6915 C CA . ASP B 1 286 ? 10.859 -37.719 2.791 1 97.2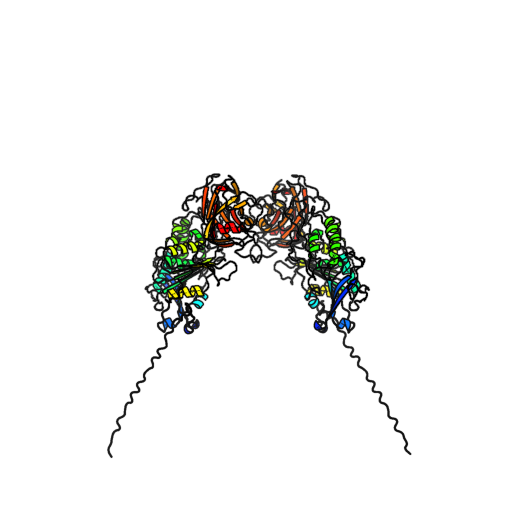5 286 ASP B CA 1
ATOM 6916 C C . ASP B 1 286 ? 11.758 -38.531 1.852 1 97.25 286 ASP B C 1
ATOM 6918 O O . ASP B 1 286 ? 12.977 -38.594 2.059 1 97.25 286 ASP B O 1
ATOM 6922 N N . THR B 1 287 ? 11.172 -39.156 0.805 1 97.81 287 THR B N 1
ATOM 6923 C CA . THR B 1 287 ? 12 -39.875 -0.147 1 97.81 287 THR B CA 1
ATOM 6924 C C . THR B 1 287 ? 11.812 -39.344 -1.56 1 97.81 287 THR B C 1
ATOM 6926 O O . THR B 1 287 ? 12.672 -38.625 -2.076 1 97.81 287 THR B O 1
ATOM 6929 N N . GLU B 1 288 ? 10.602 -39.594 -2.107 1 97.88 288 GLU B N 1
ATOM 6930 C CA . GLU B 1 288 ? 10.367 -39.219 -3.498 1 97.88 288 GLU B CA 1
ATOM 6931 C C . GLU B 1 288 ? 10.562 -37.719 -3.699 1 97.88 288 GLU B C 1
ATOM 6933 O O . GLU B 1 288 ? 11.367 -37.281 -4.539 1 97.88 288 GLU B O 1
ATOM 6938 N N . MET B 1 289 ? 9.883 -36.875 -2.924 1 98 289 MET B N 1
ATOM 6939 C CA . MET B 1 289 ? 9.977 -35.438 -3.082 1 98 289 MET B CA 1
ATOM 6940 C C . MET B 1 289 ? 11.344 -34.906 -2.639 1 98 289 MET B C 1
ATOM 6942 O O . MET B 1 289 ? 11.938 -34.062 -3.301 1 98 289 MET B O 1
ATOM 6946 N N . ALA B 1 290 ? 11.844 -35.406 -1.513 1 96.5 290 ALA B N 1
ATOM 6947 C CA . ALA B 1 290 ? 13.141 -34.969 -1.001 1 96.5 290 ALA B CA 1
ATOM 6948 C C . ALA B 1 290 ? 14.25 -35.219 -2.02 1 96.5 290 ALA B C 1
ATOM 6950 O O . ALA B 1 290 ? 15.164 -34.406 -2.166 1 96.5 290 ALA B O 1
ATOM 6951 N N . GLN B 1 291 ? 14.141 -36.344 -2.734 1 96.31 291 GLN B N 1
ATOM 6952 C CA . GLN B 1 291 ? 15.164 -36.719 -3.703 1 96.31 291 GLN B CA 1
ATOM 6953 C C . GLN B 1 291 ? 14.953 -36 -5.035 1 96.31 291 GLN B C 1
ATOM 6955 O O . GLN B 1 291 ? 15.898 -35.812 -5.805 1 96.31 291 GLN B O 1
ATOM 6960 N N . GLY B 1 292 ? 13.742 -35.594 -5.293 1 97.5 292 GLY B N 1
ATOM 6961 C CA . GLY B 1 292 ? 13.406 -35.125 -6.633 1 97.5 292 GLY B CA 1
ATOM 6962 C C . GLY B 1 292 ? 13.281 -33.625 -6.727 1 97.5 292 GLY B C 1
ATOM 6963 O O . GLY B 1 292 ? 13.586 -33.031 -7.766 1 97.5 292 GLY B O 1
ATOM 6964 N N . MET B 1 293 ? 12.805 -32.938 -5.727 1 97.31 293 MET B N 1
ATOM 6965 C CA . MET B 1 293 ? 12.414 -31.516 -5.848 1 97.31 293 MET B CA 1
ATOM 6966 C C . MET B 1 293 ? 13.641 -30.625 -6.039 1 97.31 293 MET B C 1
ATOM 6968 O O . MET B 1 293 ? 13.555 -29.578 -6.68 1 97.31 293 MET B O 1
ATOM 6972 N N . ASP B 1 294 ? 14.844 -31 -5.461 1 96.44 294 ASP B N 1
ATOM 6973 C CA . ASP B 1 294 ? 16.125 -30.328 -5.641 1 96.44 294 ASP B CA 1
ATOM 6974 C C . ASP B 1 294 ? 15.992 -28.828 -5.406 1 96.44 294 ASP B C 1
ATOM 6976 O O . ASP B 1 294 ? 15.906 -28.047 -6.355 1 96.44 294 ASP B O 1
ATOM 6980 N N . ARG B 1 295 ? 16.094 -28.375 -4.188 1 94.75 295 ARG B N 1
ATOM 6981 C CA . ARG B 1 295 ? 16.016 -26.953 -3.883 1 94.75 295 ARG B CA 1
ATOM 6982 C C . ARG B 1 295 ? 17.391 -26.297 -3.953 1 94.75 295 ARG B C 1
ATOM 6984 O O . ARG B 1 295 ? 17.516 -25.094 -3.734 1 94.75 295 ARG B O 1
ATOM 6991 N N . ILE B 1 296 ? 18.344 -27.141 -4.254 1 94.88 296 ILE B N 1
ATOM 6992 C CA . ILE B 1 296 ? 19.703 -26.641 -4.379 1 94.88 296 ILE B CA 1
ATOM 6993 C C . ILE B 1 296 ? 19.906 -26 -5.758 1 94.88 296 ILE B C 1
ATOM 6995 O O . ILE B 1 296 ? 20.469 -24.922 -5.875 1 94.88 296 ILE B O 1
ATOM 6999 N N . THR B 1 297 ? 19.328 -26.828 -6.617 1 92.31 297 THR B N 1
ATOM 7000 C CA . THR B 1 297 ? 19.312 -26.281 -7.969 1 92.31 297 THR B CA 1
ATOM 7001 C C . THR B 1 297 ? 17.875 -26.047 -8.43 1 92.31 297 THR B C 1
ATOM 7003 O O . THR B 1 297 ? 16.922 -26.453 -7.754 1 92.31 297 THR B O 1
ATOM 7006 N N . GLY B 1 298 ? 17.609 -25.422 -9.445 1 94.81 298 GLY B N 1
ATOM 7007 C CA . GLY B 1 298 ? 16.344 -25.219 -10.125 1 94.81 298 GLY B CA 1
ATOM 7008 C C . GLY B 1 298 ? 16.234 -25.969 -11.438 1 94.81 298 GLY B C 1
ATOM 7009 O O . GLY B 1 298 ? 15.383 -25.656 -12.273 1 94.81 298 GLY B O 1
ATOM 7010 N N . ASP B 1 299 ? 17.031 -27.047 -11.57 1 97.81 299 ASP B N 1
ATOM 7011 C CA . ASP B 1 299 ? 17.125 -27.781 -12.82 1 97.81 299 ASP B CA 1
ATOM 7012 C C . ASP B 1 299 ? 15.867 -28.609 -13.078 1 97.81 299 ASP B C 1
ATOM 7014 O O . ASP B 1 299 ? 15.273 -29.156 -12.148 1 97.81 299 ASP B O 1
ATOM 7018 N N . TYR B 1 300 ? 15.5 -28.594 -14.32 1 98.31 300 TYR B N 1
ATOM 7019 C CA . TYR B 1 300 ? 14.477 -29.531 -14.758 1 98.31 300 TYR B CA 1
ATOM 7020 C C . TYR B 1 300 ? 15 -30.969 -14.719 1 98.31 300 TYR B C 1
ATOM 7022 O O . TYR B 1 300 ? 16.109 -31.25 -15.188 1 98.31 300 TYR B O 1
ATOM 7030 N N . ASN B 1 301 ? 14.367 -31.906 -13.961 1 98.38 301 ASN B N 1
ATOM 7031 C CA . ASN B 1 301 ? 14.758 -33.312 -13.859 1 98.38 301 ASN B CA 1
ATOM 7032 C C . ASN B 1 301 ? 13.562 -34.25 -14.055 1 98.38 301 ASN B C 1
ATOM 7034 O O . ASN B 1 301 ? 12.477 -33.781 -14.414 1 98.38 301 ASN B O 1
ATOM 7038 N N . ASP B 1 302 ? 13.805 -35.469 -13.898 1 98.12 302 ASP B N 1
ATOM 7039 C CA . ASP B 1 302 ? 12.773 -36.469 -14.227 1 98.12 302 ASP B CA 1
ATOM 7040 C C . ASP B 1 302 ? 11.625 -36.406 -13.234 1 98.12 302 ASP B C 1
ATOM 7042 O O . ASP B 1 302 ? 10.477 -36.688 -13.586 1 98.12 302 ASP B O 1
ATOM 7046 N N . PHE B 1 303 ? 11.922 -36.094 -12.023 1 98.25 303 PHE B N 1
ATOM 7047 C CA . PHE B 1 303 ? 10.875 -35.938 -11.031 1 98.25 303 PHE B CA 1
ATOM 7048 C C . PHE B 1 303 ? 9.859 -34.906 -11.5 1 98.25 303 PHE B C 1
ATOM 7050 O O . PHE B 1 303 ? 8.648 -35.156 -11.477 1 98.25 303 PHE B O 1
ATOM 7057 N N . TRP B 1 304 ? 10.383 -33.719 -11.992 1 98.62 304 TRP B N 1
ATOM 7058 C CA . TRP B 1 304 ? 9.531 -32.625 -12.461 1 98.62 304 TRP B CA 1
ATOM 7059 C C . TRP B 1 304 ? 8.859 -33 -13.781 1 98.62 304 TRP B C 1
ATOM 7061 O O . TRP B 1 304 ? 7.699 -32.656 -14 1 98.62 304 TRP B O 1
ATOM 7071 N N . ALA B 1 305 ? 9.578 -33.625 -14.641 1 98.31 305 ALA B N 1
ATOM 7072 C CA . ALA B 1 305 ? 9.008 -34.031 -15.922 1 98.31 305 ALA B CA 1
ATOM 7073 C C . ALA B 1 305 ? 7.773 -34.906 -15.711 1 98.31 305 ALA B C 1
ATOM 7075 O O . ALA B 1 305 ? 6.82 -34.844 -16.484 1 98.31 305 ALA B O 1
ATOM 7076 N N . GLY B 1 306 ? 7.801 -35.719 -14.664 1 98 306 GLY B N 1
ATOM 7077 C CA . GLY B 1 306 ? 6.695 -36.625 -14.352 1 98 306 GLY B CA 1
ATOM 7078 C C . GLY B 1 306 ? 5.504 -35.906 -13.742 1 98 306 GLY B C 1
ATOM 7079 O O . GLY B 1 306 ? 4.449 -36.5 -13.539 1 98 306 GLY B O 1
ATOM 7080 N N . ARG B 1 307 ? 5.68 -34.656 -13.5 1 98.31 307 ARG B N 1
ATOM 7081 C CA . ARG B 1 307 ? 4.613 -33.875 -12.891 1 98.31 307 ARG B CA 1
ATOM 7082 C C . ARG B 1 307 ? 4.262 -32.656 -13.758 1 98.31 307 ARG B C 1
ATOM 7084 O O . ARG B 1 307 ? 3.906 -31.594 -13.242 1 98.31 307 ARG B O 1
ATOM 7091 N N . ASP B 1 308 ? 4.5 -32.781 -15.039 1 98.19 308 ASP B N 1
ATOM 7092 C CA . ASP B 1 308 ? 4.117 -31.844 -16.109 1 98.19 308 ASP B CA 1
ATOM 7093 C C . ASP B 1 308 ? 3.096 -32.469 -17.047 1 98.19 308 ASP B C 1
ATOM 7095 O O . ASP B 1 308 ? 3.438 -33.344 -17.844 1 98.19 308 ASP B O 1
ATOM 7099 N N . TYR B 1 309 ? 1.886 -31.984 -17 1 98.44 309 TYR B N 1
ATOM 7100 C CA . TYR B 1 309 ? 0.793 -32.656 -17.719 1 98.44 309 TYR B CA 1
ATOM 7101 C C . TYR B 1 309 ? 0.953 -32.469 -19.219 1 98.44 309 TYR B C 1
ATOM 7103 O O . TYR B 1 309 ? 0.359 -33.219 -20 1 98.44 309 TYR B O 1
ATOM 7111 N N . LEU B 1 310 ? 1.714 -31.469 -19.625 1 98.38 310 LEU B N 1
ATOM 7112 C CA . LEU B 1 310 ? 1.986 -31.328 -21.047 1 98.38 310 LEU B CA 1
ATOM 7113 C C . LEU B 1 310 ? 2.637 -32.594 -21.594 1 98.38 310 LEU B C 1
ATOM 7115 O O . LEU B 1 310 ? 2.33 -33.031 -22.719 1 98.38 310 LEU B O 1
ATOM 7119 N N . ASN B 1 311 ? 3.49 -33.219 -20.812 1 98.19 311 ASN B N 1
ATOM 7120 C CA . ASN B 1 311 ? 4.223 -34.406 -21.234 1 98.19 311 ASN B CA 1
ATOM 7121 C C . ASN B 1 311 ? 3.309 -35.625 -21.344 1 98.19 311 ASN B C 1
ATOM 7123 O O . ASN B 1 311 ? 3.682 -36.625 -21.938 1 98.19 311 ASN B O 1
ATOM 7127 N N . ASP B 1 312 ? 2.078 -35.531 -20.812 1 97.75 312 ASP B N 1
ATOM 7128 C CA . ASP B 1 312 ? 1.173 -36.656 -20.75 1 97.75 312 ASP B CA 1
ATOM 7129 C C . ASP B 1 312 ? -0.049 -36.438 -21.641 1 97.75 312 ASP B C 1
ATOM 7131 O O . ASP B 1 312 ? -0.984 -37.25 -21.625 1 97.75 312 ASP B O 1
ATOM 7135 N N . MET B 1 313 ? -0.08 -35.469 -22.422 1 97.75 313 MET B N 1
ATOM 7136 C CA . MET B 1 313 ? -1.318 -35 -23.031 1 97.75 313 MET B CA 1
ATOM 7137 C C . MET B 1 313 ? -1.646 -35.812 -24.281 1 97.75 313 MET B C 1
ATOM 7139 O O . MET B 1 313 ? -2.725 -35.656 -24.859 1 97.75 313 MET B O 1
ATOM 7143 N N . GLU B 1 314 ? -0.817 -36.688 -24.672 1 97.75 314 GLU B N 1
ATOM 7144 C CA . GLU B 1 314 ? -0.981 -37.375 -25.953 1 97.75 314 GLU B CA 1
ATOM 7145 C C . GLU B 1 314 ? -2.328 -38.094 -26.031 1 97.75 314 GLU B C 1
ATOM 7147 O O . GLU B 1 314 ? -3.045 -37.969 -27.016 1 97.75 314 GLU B O 1
ATOM 7152 N N . PRO B 1 315 ? -2.82 -38.719 -24.969 1 98.31 315 PRO B N 1
ATOM 7153 C CA . PRO B 1 315 ? -4.082 -39.469 -25.047 1 98.31 315 PRO B CA 1
ATOM 7154 C C . PRO B 1 315 ? -5.305 -38.562 -24.938 1 98.31 315 PRO B C 1
ATOM 7156 O O . PRO B 1 315 ? -6.434 -39 -25.125 1 98.31 315 PRO B O 1
ATOM 7159 N N . MET B 1 316 ? -5.164 -37.344 -24.625 1 98.38 316 MET B N 1
ATOM 7160 C CA . MET B 1 316 ? -6.277 -36.438 -24.281 1 98.38 316 MET B CA 1
ATOM 7161 C C . MET B 1 316 ? -7.211 -36.25 -25.484 1 98.38 316 MET B C 1
ATOM 7163 O O . MET B 1 316 ? -6.754 -35.969 -26.594 1 98.38 316 MET B O 1
ATOM 7167 N N . LYS B 1 317 ? -8.508 -36.375 -25.203 1 97.81 317 LYS B N 1
ATOM 7168 C CA . LYS B 1 317 ? -9.539 -36.188 -26.219 1 97.81 317 LYS B CA 1
ATOM 7169 C C . LYS B 1 317 ? -10.594 -35.188 -25.766 1 97.81 317 LYS B C 1
ATOM 7171 O O . LYS B 1 317 ? -11.328 -34.625 -26.594 1 97.81 317 LYS B O 1
ATOM 7176 N N . ALA B 1 318 ? -10.672 -35.031 -24.5 1 98.69 318 ALA B N 1
ATOM 7177 C CA . ALA B 1 318 ? -11.711 -34.156 -23.922 1 98.69 318 ALA B CA 1
ATOM 7178 C C . ALA B 1 318 ? -11.609 -32.75 -24.469 1 98.69 318 ALA B C 1
ATOM 7180 O O . ALA B 1 318 ? -10.508 -32.188 -24.594 1 98.69 318 ALA B O 1
ATOM 7181 N N . ALA B 1 319 ? -12.789 -32.125 -24.797 1 98.81 319 ALA B N 1
ATOM 7182 C CA . ALA B 1 319 ? -12.812 -30.719 -25.219 1 98.81 319 ALA B CA 1
ATOM 7183 C C . ALA B 1 319 ? -12.375 -29.797 -24.094 1 98.81 319 ALA B C 1
ATOM 7185 O O . ALA B 1 319 ? -12.648 -30.062 -22.922 1 98.81 319 ALA B O 1
ATOM 7186 N N . LEU B 1 320 ? -11.641 -28.703 -24.484 1 98.81 320 LEU B N 1
ATOM 7187 C CA . LEU B 1 320 ? -11 -27.859 -23.5 1 98.81 320 LEU B CA 1
ATOM 7188 C C . LEU B 1 320 ? -11.539 -26.422 -23.578 1 98.81 320 LEU B C 1
ATOM 7190 O O . LEU B 1 320 ? -11.484 -25.797 -24.625 1 98.81 320 LEU B O 1
ATOM 7194 N N . LEU B 1 321 ? -12.133 -25.891 -22.516 1 98.62 321 LEU B N 1
ATOM 7195 C CA . LEU B 1 321 ? -12.422 -24.484 -22.297 1 98.62 321 LEU B CA 1
ATOM 7196 C C . LEU B 1 321 ? -11.633 -23.953 -21.109 1 98.62 321 LEU B C 1
ATOM 7198 O O . LEU B 1 321 ? -12.023 -24.156 -19.953 1 98.62 321 LEU B O 1
ATOM 7202 N N . MET B 1 322 ? -10.555 -23.203 -21.422 1 98.31 322 MET B N 1
ATOM 7203 C CA . MET B 1 322 ? -9.57 -22.797 -20.422 1 98.31 322 MET B CA 1
ATOM 7204 C C . MET B 1 322 ? -9.812 -21.359 -19.969 1 98.31 322 MET B C 1
ATOM 7206 O O . MET B 1 322 ? -10.086 -20.484 -20.797 1 98.31 322 MET B O 1
ATOM 7210 N N . SER B 1 323 ? -9.766 -21.125 -18.656 1 98.25 323 SER B N 1
ATOM 7211 C CA . SER B 1 323 ? -9.859 -19.766 -18.125 1 98.25 323 SER B CA 1
ATOM 7212 C C . SER B 1 323 ? -8.625 -19.422 -17.297 1 98.25 323 SER B C 1
ATOM 7214 O O . SER B 1 323 ? -8.133 -20.25 -16.531 1 98.25 323 SER B O 1
ATOM 7216 N N . HIS B 1 324 ? -8.109 -18.156 -17.438 1 98.31 324 HIS B N 1
ATOM 7217 C CA . HIS B 1 324 ? -6.945 -17.766 -16.656 1 98.31 324 HIS B CA 1
ATOM 7218 C C . HIS B 1 324 ? -6.812 -16.25 -16.578 1 98.31 324 HIS B C 1
ATOM 7220 O O . HIS B 1 324 ? -7.379 -15.523 -17.406 1 98.31 324 HIS B O 1
ATOM 7226 N N . GLY B 1 325 ? -6.121 -15.773 -15.539 1 97.56 325 GLY B N 1
ATOM 7227 C CA . GLY B 1 325 ? -5.805 -14.359 -15.422 1 97.56 325 GLY B CA 1
ATOM 7228 C C . GLY B 1 325 ? -4.402 -14.016 -15.883 1 97.56 325 GLY B C 1
ATOM 7229 O O . GLY B 1 325 ? -3.459 -14.773 -15.633 1 97.56 325 GLY B O 1
ATOM 7230 N N . PHE B 1 326 ? -4.297 -12.82 -16.5 1 97.44 326 PHE B N 1
ATOM 7231 C CA . PHE B 1 326 ? -2.99 -12.414 -17 1 97.44 326 PHE B CA 1
ATOM 7232 C C . PHE B 1 326 ? -2.105 -11.914 -15.867 1 97.44 326 PHE B C 1
ATOM 7234 O O . PHE B 1 326 ? -0.881 -11.867 -16 1 97.44 326 PHE B O 1
ATOM 7241 N N . ASN B 1 327 ? -2.754 -11.5 -14.766 1 96.69 327 ASN B N 1
ATOM 7242 C CA . ASN B 1 327 ? -1.985 -11.023 -13.625 1 96.69 327 ASN B CA 1
ATOM 7243 C C . ASN B 1 327 ? -2.006 -12.023 -12.477 1 96.69 327 ASN B C 1
ATOM 7245 O O . ASN B 1 327 ? -1.989 -11.633 -11.305 1 96.69 327 ASN B O 1
ATOM 7249 N N . ASP B 1 328 ? -2.193 -13.266 -12.82 1 97.69 328 ASP B N 1
ATOM 7250 C CA . ASP B 1 328 ? -2.035 -14.344 -11.844 1 97.69 328 ASP B CA 1
ATOM 7251 C C . ASP B 1 328 ? -0.561 -14.602 -11.547 1 97.69 328 ASP B C 1
ATOM 7253 O O . ASP B 1 328 ? 0.153 -15.18 -12.367 1 97.69 328 ASP B O 1
ATOM 7257 N N . TRP B 1 329 ? -0.165 -14.234 -10.352 1 97.56 329 TRP B N 1
ATOM 7258 C CA . TRP B 1 329 ? 1.236 -14.43 -9.992 1 97.56 329 TRP B CA 1
ATOM 7259 C C . TRP B 1 329 ? 1.391 -15.578 -9 1 97.56 329 TRP B C 1
ATOM 7261 O O . TRP B 1 329 ? 2.486 -15.82 -8.484 1 97.56 329 TRP B O 1
ATOM 7271 N N . ASN B 1 330 ? 0.252 -16.219 -8.75 1 97.69 330 ASN B N 1
ATOM 7272 C CA . ASN B 1 330 ? 0.268 -17.484 -8.055 1 97.69 330 ASN B CA 1
ATOM 7273 C C . ASN B 1 330 ? 0.49 -18.656 -9.016 1 97.69 330 ASN B C 1
ATOM 7275 O O . ASN B 1 330 ? 1.591 -19.203 -9.086 1 97.69 330 ASN B O 1
ATOM 7279 N N . VAL B 1 331 ? -0.519 -18.906 -9.797 1 98.31 331 VAL B N 1
ATOM 7280 C CA . VAL B 1 331 ? -0.38 -19.812 -10.93 1 98.31 331 VAL B CA 1
ATOM 7281 C C . VAL B 1 331 ? -0.261 -19.016 -12.219 1 98.31 331 VAL B C 1
ATOM 7283 O O . VAL B 1 331 ? -1.269 -18.562 -12.773 1 98.31 331 VAL B O 1
ATOM 7286 N N . MET B 1 332 ? 0.866 -18.906 -12.695 1 97.69 332 MET B N 1
ATOM 7287 C CA . MET B 1 332 ? 1.181 -17.938 -13.742 1 97.69 332 MET B CA 1
ATOM 7288 C C . MET B 1 332 ? 0.476 -18.297 -15.039 1 97.69 332 MET B C 1
ATOM 7290 O O . MET B 1 332 ? 0.184 -19.469 -15.297 1 97.69 332 MET B O 1
ATOM 7294 N N . PRO B 1 333 ? 0.233 -17.344 -15.914 1 97.62 333 PRO B N 1
ATOM 7295 C CA . PRO B 1 333 ? -0.578 -17.562 -17.109 1 97.62 333 PRO B CA 1
ATOM 7296 C C . PRO B 1 333 ? 0.069 -18.531 -18.094 1 97.62 333 PRO B C 1
ATOM 7298 O O . PRO B 1 333 ? -0.617 -19.094 -18.953 1 97.62 333 PRO B O 1
ATOM 7301 N N . GLU B 1 334 ? 1.383 -18.797 -18 1 98.31 334 GLU B N 1
ATOM 7302 C CA . GLU B 1 334 ? 2.006 -19.766 -18.875 1 98.31 334 GLU B CA 1
ATOM 7303 C C . GLU B 1 334 ? 1.378 -21.156 -18.703 1 98.31 334 GLU B C 1
ATOM 7305 O O . GLU B 1 334 ? 1.358 -21.953 -19.641 1 98.31 334 GLU B O 1
ATOM 7310 N N . HIS B 1 335 ? 0.832 -21.422 -17.531 1 98.5 335 HIS B N 1
ATOM 7311 C CA . HIS B 1 335 ? 0.213 -22.719 -17.266 1 98.5 335 HIS B CA 1
ATOM 7312 C C . HIS B 1 335 ? -0.959 -22.984 -18.203 1 98.5 335 HIS B C 1
ATOM 7314 O O . HIS B 1 335 ? -1.117 -24.094 -18.703 1 98.5 335 HIS B O 1
ATOM 7320 N N . SER B 1 336 ? -1.753 -21.984 -18.484 1 98.06 336 SER B N 1
ATOM 7321 C CA . SER B 1 336 ? -2.906 -22.172 -19.359 1 98.06 336 SER B CA 1
ATOM 7322 C C . SER B 1 336 ? -2.492 -22.172 -20.828 1 98.06 336 SER B C 1
ATOM 7324 O O . SER B 1 336 ? -2.953 -23 -21.609 1 98.06 336 SER B O 1
ATOM 7326 N N . TYR B 1 337 ? -1.598 -21.312 -21.188 1 98.31 337 TYR B N 1
ATOM 7327 C CA . TYR B 1 337 ? -1.27 -21.156 -22.594 1 98.31 337 TYR B CA 1
ATOM 7328 C C . TYR B 1 337 ? -0.574 -22.406 -23.125 1 98.31 337 TYR B C 1
ATOM 7330 O O . TYR B 1 337 ? -0.854 -22.859 -24.234 1 98.31 337 TYR B O 1
ATOM 7338 N N . ARG B 1 338 ? 0.375 -22.969 -22.375 1 98.25 338 ARG B N 1
ATOM 7339 C CA . ARG B 1 338 ? 1.111 -24.156 -22.812 1 98.25 338 ARG B CA 1
ATOM 7340 C C . ARG B 1 338 ? 0.161 -25.297 -23.156 1 98.25 338 ARG B C 1
ATOM 7342 O O . ARG B 1 338 ? 0.356 -26 -24.141 1 98.25 338 ARG B O 1
ATOM 7349 N N . ILE B 1 339 ? -0.902 -25.453 -22.344 1 98.75 339 ILE B N 1
ATOM 7350 C CA . ILE B 1 339 ? -1.868 -26.531 -22.531 1 98.75 339 ILE B CA 1
ATOM 7351 C C . ILE B 1 339 ? -2.781 -26.203 -23.719 1 98.75 339 ILE B C 1
ATOM 7353 O O . ILE B 1 339 ? -3.043 -27.047 -24.562 1 98.75 339 ILE B O 1
ATOM 7357 N N . TYR B 1 340 ? -3.229 -24.969 -23.828 1 98.5 340 TYR B N 1
ATOM 7358 C CA . TYR B 1 340 ? -4.098 -24.547 -24.906 1 98.5 340 TYR B CA 1
ATOM 7359 C C . TYR B 1 340 ? -3.402 -24.703 -26.266 1 98.5 340 TYR B C 1
ATOM 7361 O O . TYR B 1 340 ? -3.98 -25.234 -27.203 1 98.5 340 TYR B O 1
ATOM 7369 N N . ASP B 1 341 ? -2.186 -24.234 -26.297 1 98.25 341 ASP B N 1
ATOM 7370 C CA . ASP B 1 341 ? -1.401 -24.312 -27.516 1 98.25 341 ASP B CA 1
ATOM 7371 C C . ASP B 1 341 ? -1.224 -25.766 -27.969 1 98.25 341 ASP B C 1
ATOM 7373 O O . ASP B 1 341 ? -1.376 -26.078 -29.141 1 98.25 341 ASP B O 1
ATOM 7377 N N . ALA B 1 342 ? -0.944 -26.594 -27.016 1 98.38 342 ALA B N 1
ATOM 7378 C CA . ALA B 1 342 ? -0.773 -28.016 -27.312 1 98.38 342 ALA B CA 1
ATOM 7379 C C . ALA B 1 342 ? -2.088 -28.641 -27.766 1 98.38 342 ALA B C 1
ATOM 7381 O O . ALA B 1 342 ? -2.111 -29.453 -28.703 1 98.38 342 ALA B O 1
ATOM 7382 N N . ALA B 1 343 ? -3.184 -28.312 -27.109 1 98.44 343 ALA B N 1
ATOM 7383 C CA . ALA B 1 343 ? -4.496 -28.844 -27.469 1 98.44 343 ALA B CA 1
ATOM 7384 C C . ALA B 1 343 ? -4.871 -28.453 -28.891 1 98.44 343 ALA B C 1
ATOM 7386 O O . ALA B 1 343 ? -5.328 -29.312 -29.672 1 98.44 343 ALA B O 1
ATOM 7387 N N . ARG B 1 344 ? -4.637 -27.281 -29.234 1 95.94 344 ARG B N 1
ATOM 7388 C CA . ARG B 1 344 ? -4.918 -26.797 -30.578 1 95.94 344 ARG B CA 1
ATOM 7389 C C . ARG B 1 344 ? -4.094 -27.562 -31.609 1 95.94 344 ARG B C 1
ATOM 7391 O O . ARG B 1 344 ? -4.613 -27.953 -32.656 1 95.94 344 ARG B O 1
ATOM 7398 N N . ALA B 1 345 ? -2.863 -27.719 -31.297 1 96.75 345 ALA B N 1
ATOM 7399 C CA . ALA B 1 345 ? -1.962 -28.406 -32.219 1 96.75 345 ALA B CA 1
ATOM 7400 C C . ALA B 1 345 ? -2.404 -29.859 -32.438 1 96.75 345 ALA B C 1
ATOM 7402 O O . ALA B 1 345 ? -2.199 -30.406 -33.531 1 96.75 345 ALA B O 1
ATOM 7403 N N . LYS B 1 346 ? -3.086 -30.422 -31.484 1 97.25 346 LYS B N 1
ATOM 7404 C CA . LYS B 1 346 ? -3.525 -31.812 -31.547 1 97.25 346 LYS B CA 1
ATOM 7405 C C . LYS B 1 346 ? -4.906 -31.922 -32.188 1 97.25 346 LYS B C 1
ATOM 7407 O O . LYS B 1 346 ? -5.406 -33.031 -32.406 1 97.25 346 LYS B O 1
ATOM 7412 N N . GLY B 1 347 ? -5.516 -30.828 -32.406 1 96.62 347 GLY B N 1
ATOM 7413 C CA . GLY B 1 347 ? -6.832 -30.828 -33.031 1 96.62 347 GLY B CA 1
ATOM 7414 C C . GLY B 1 347 ? -7.957 -31.047 -32.031 1 96.62 347 GLY B C 1
ATOM 7415 O O . GLY B 1 347 ? -9.094 -31.328 -32.406 1 96.62 347 GLY B O 1
ATOM 7416 N N . ILE B 1 348 ? -7.684 -30.953 -30.766 1 97.81 348 ILE B N 1
ATOM 7417 C CA . ILE B 1 348 ? -8.711 -31.016 -29.719 1 97.81 348 ILE B CA 1
ATOM 7418 C C . ILE B 1 348 ? -9.547 -29.75 -29.734 1 97.81 348 ILE B C 1
ATOM 7420 O O . ILE B 1 348 ? -9.008 -28.641 -29.828 1 97.81 348 ILE B O 1
ATOM 7424 N N . PRO B 1 349 ? -10.898 -29.891 -29.797 1 97.75 349 PRO B N 1
ATOM 7425 C CA . PRO B 1 349 ? -11.68 -28.656 -29.641 1 97.75 349 PRO B CA 1
ATOM 7426 C C . PRO B 1 349 ? -11.289 -27.859 -28.391 1 97.75 349 PRO B C 1
ATOM 7428 O O . PRO B 1 349 ? -11.344 -28.391 -27.281 1 97.75 349 PRO B O 1
ATOM 7431 N N . ALA B 1 350 ? -10.766 -26.656 -28.625 1 98.19 350 ALA B N 1
ATOM 7432 C CA . ALA B 1 350 ? -10.242 -25.859 -27.5 1 98.19 350 ALA B CA 1
ATOM 7433 C C . ALA B 1 350 ? -10.586 -24.391 -27.672 1 98.19 350 ALA B C 1
ATOM 7435 O O . ALA B 1 350 ? -10.539 -23.844 -28.766 1 98.19 350 ALA B O 1
ATOM 7436 N N . LYS B 1 351 ? -11 -23.766 -26.594 1 98.19 351 LYS B N 1
ATOM 7437 C CA . LYS B 1 351 ? -11.156 -22.312 -26.453 1 98.19 351 LYS B CA 1
ATOM 7438 C C . LYS B 1 351 ? -10.5 -21.812 -25.172 1 98.19 351 LYS B C 1
ATOM 7440 O O . LYS B 1 351 ? -10.266 -22.578 -24.234 1 98.19 351 LYS B O 1
ATOM 7445 N N . ILE B 1 352 ? -10.195 -20.5 -25.188 1 98.12 352 ILE B N 1
ATOM 7446 C CA . ILE B 1 352 ? -9.531 -19.953 -24.016 1 98.12 352 ILE B CA 1
ATOM 7447 C C . ILE B 1 352 ? -10.141 -18.594 -23.672 1 98.12 352 ILE B C 1
ATOM 7449 O O . ILE B 1 352 ? -10.492 -17.812 -24.562 1 98.12 352 ILE B O 1
ATOM 7453 N N . TYR B 1 353 ? -10.383 -18.406 -22.422 1 98 353 TYR B N 1
ATOM 7454 C CA . TYR B 1 353 ? -10.883 -17.172 -21.812 1 98 353 TYR B CA 1
ATOM 7455 C C . TYR B 1 353 ? -9.836 -16.578 -20.875 1 98 353 TYR B C 1
ATOM 7457 O O . TYR B 1 353 ? -9.367 -17.234 -19.953 1 98 353 TYR B O 1
ATOM 7465 N N . TYR B 1 354 ? -9.43 -15.273 -21.141 1 97.94 354 TYR B N 1
ATOM 7466 C CA . TYR B 1 354 ? -8.492 -14.57 -20.281 1 97.94 354 TYR B CA 1
ATOM 7467 C C . TYR B 1 354 ? -9.133 -13.32 -19.688 1 97.94 354 TYR B C 1
ATOM 7469 O O . TYR B 1 354 ? -9.867 -12.602 -20.359 1 97.94 354 TYR B O 1
ATOM 7477 N N . HIS B 1 355 ? -8.891 -13.125 -18.438 1 96.81 355 HIS B N 1
ATOM 7478 C CA . HIS B 1 355 ? -9.195 -11.852 -17.797 1 96.81 355 HIS B CA 1
ATOM 7479 C C . HIS B 1 355 ? -7.93 -11.164 -17.281 1 96.81 355 HIS B C 1
ATOM 7481 O O . HIS B 1 355 ? -6.844 -11.75 -17.328 1 96.81 355 HIS B O 1
ATOM 7487 N N . GLN B 1 356 ? -8.07 -9.922 -16.812 1 95.56 356 GLN B N 1
ATOM 7488 C CA . GLN B 1 356 ? -6.891 -9.117 -16.5 1 95.56 356 GLN B CA 1
ATOM 7489 C C . GLN B 1 356 ? -6.516 -9.227 -15.031 1 95.56 356 GLN B C 1
ATOM 7491 O O . GLN B 1 356 ? -5.473 -8.711 -14.609 1 95.56 356 GLN B O 1
ATOM 7496 N N . ASN B 1 357 ? -7.25 -9.891 -14.289 1 94.25 357 ASN B N 1
ATOM 7497 C CA . ASN B 1 357 ? -7.078 -9.891 -12.844 1 94.25 357 ASN B CA 1
ATOM 7498 C C . ASN B 1 357 ? -6.109 -10.984 -12.398 1 94.25 357 ASN B C 1
ATOM 7500 O O . ASN B 1 357 ? -5.312 -11.477 -13.195 1 94.25 357 ASN B O 1
ATOM 7504 N N . GLY B 1 358 ? -6.07 -11.234 -11.109 1 95.31 358 GLY B N 1
ATOM 7505 C CA . GLY B 1 358 ? -5.16 -12.203 -10.531 1 95.31 358 GLY B CA 1
ATOM 7506 C C . GLY B 1 358 ? -5.703 -13.617 -10.547 1 95.31 358 GLY B C 1
ATOM 7507 O O . GLY B 1 358 ? -6.41 -14.008 -11.477 1 95.31 358 GLY B O 1
ATOM 7508 N N . HIS B 1 359 ? -5.383 -14.422 -9.594 1 95.19 359 HIS B N 1
ATOM 7509 C CA . HIS B 1 359 ? -5.641 -15.852 -9.523 1 95.19 359 HIS B CA 1
ATOM 7510 C C . HIS B 1 359 ? -7.137 -16.141 -9.469 1 95.19 359 HIS B C 1
ATOM 7512 O O . HIS B 1 359 ? -7.879 -15.453 -8.758 1 95.19 359 HIS B O 1
ATOM 7518 N N . GLY B 1 360 ? -7.582 -17.156 -10.219 1 93.69 360 GLY B N 1
ATOM 7519 C CA . GLY B 1 360 ? -8.977 -17.547 -10.273 1 93.69 360 GLY B CA 1
ATOM 7520 C C . GLY B 1 360 ? -9.727 -16.953 -11.453 1 93.69 360 GLY B C 1
ATOM 7521 O O . GLY B 1 360 ? -9.281 -17.062 -12.594 1 93.69 360 GLY B O 1
ATOM 7522 N N . GLY B 1 361 ? -10.891 -16.422 -11.242 1 88.06 361 GLY B N 1
ATOM 7523 C CA . GLY B 1 361 ? -11.711 -15.719 -12.227 1 88.06 361 GLY B CA 1
ATOM 7524 C C . GLY B 1 361 ? -12.336 -16.641 -13.25 1 88.06 361 GLY B C 1
ATOM 7525 O O . GLY B 1 361 ? -11.812 -16.812 -14.352 1 88.06 361 GLY B O 1
ATOM 7526 N N . PRO B 1 362 ? -13.406 -17.234 -12.859 1 86.62 362 PRO B N 1
ATOM 7527 C CA . PRO B 1 362 ? -14.117 -18.094 -13.805 1 86.62 362 PRO B CA 1
ATOM 7528 C C . PRO B 1 362 ? -14.719 -17.312 -14.977 1 86.62 362 PRO B C 1
ATOM 7530 O O . PRO B 1 362 ? -14.875 -16.094 -14.891 1 86.62 362 PRO B O 1
ATOM 7533 N N . LEU B 1 363 ? -14.922 -18.031 -16 1 94.62 363 LEU B N 1
ATOM 7534 C CA . LEU B 1 363 ? -15.656 -17.453 -17.125 1 94.62 363 LEU B CA 1
ATOM 7535 C C . LEU B 1 363 ? -17.125 -17.281 -16.766 1 94.62 363 LEU B C 1
ATOM 7537 O O . LEU B 1 363 ? -17.609 -17.844 -15.781 1 94.62 363 LEU B O 1
ATOM 7541 N N . PRO B 1 364 ? -17.797 -16.469 -17.578 1 95 364 PRO B N 1
ATOM 7542 C CA . PRO B 1 364 ? -19.234 -16.344 -17.359 1 95 364 PRO B CA 1
ATOM 7543 C C . PRO B 1 364 ? -19.953 -17.703 -17.391 1 95 364 PRO B C 1
ATOM 7545 O O . PRO B 1 364 ? -19.641 -18.547 -18.219 1 95 364 PRO B O 1
ATOM 7548 N N . PHE B 1 365 ? -20.906 -17.891 -16.484 1 95.75 365 PHE B N 1
ATOM 7549 C CA . PHE B 1 365 ? -21.609 -19.156 -16.344 1 95.75 365 PHE B CA 1
ATOM 7550 C C . PHE B 1 365 ? -22.25 -19.578 -17.672 1 95.75 365 PHE B C 1
ATOM 7552 O O . PHE B 1 365 ? -22.297 -20.766 -18 1 95.75 365 PHE B O 1
ATOM 7559 N N . ALA B 1 366 ? -22.703 -18.625 -18.469 1 95.94 366 ALA B N 1
ATOM 7560 C CA . ALA B 1 366 ? -23.344 -18.922 -19.75 1 95.94 366 ALA B CA 1
ATOM 7561 C C . ALA B 1 366 ? -22.375 -19.656 -20.672 1 95.94 366 ALA B C 1
ATOM 7563 O O . ALA B 1 366 ? -22.781 -20.562 -21.406 1 95.94 366 ALA B O 1
ATOM 7564 N N . MET B 1 367 ? -21.125 -19.297 -20.625 1 96.56 367 MET B N 1
ATOM 7565 C CA . MET B 1 367 ? -20.125 -19.953 -21.469 1 96.56 367 MET B CA 1
ATOM 7566 C C . MET B 1 367 ? -19.891 -21.391 -21 1 96.56 367 MET B C 1
ATOM 7568 O O . MET B 1 367 ? -19.797 -22.297 -21.812 1 96.56 367 MET B O 1
ATOM 7572 N N . MET B 1 368 ? -19.812 -21.594 -19.719 1 97.62 368 MET B N 1
ATOM 7573 C CA . MET B 1 368 ? -19.656 -22.938 -19.156 1 97.62 368 MET B CA 1
ATOM 7574 C C . MET B 1 368 ? -20.859 -23.812 -19.516 1 97.62 368 MET B C 1
ATOM 7576 O O . MET B 1 368 ? -20.672 -24.969 -19.938 1 97.62 368 MET B O 1
ATOM 7580 N N . ASN B 1 369 ? -22.031 -23.234 -19.344 1 98.31 369 ASN B N 1
ATOM 7581 C CA . ASN B 1 369 ? -23.266 -23.953 -19.625 1 98.31 369 ASN B CA 1
ATOM 7582 C C . ASN B 1 369 ? -23.359 -24.359 -21.094 1 98.31 369 ASN B C 1
ATOM 7584 O O . ASN B 1 369 ? -23.688 -25.516 -21.391 1 98.31 369 ASN B O 1
ATOM 7588 N N . GLN B 1 370 ? -23.031 -23.5 -21.953 1 98.19 370 GLN B N 1
ATOM 7589 C CA . GLN B 1 370 ? -23.062 -23.828 -23.375 1 98.19 370 GLN B CA 1
ATOM 7590 C C . GLN B 1 370 ? -22.078 -24.953 -23.719 1 98.19 370 GLN B C 1
ATOM 7592 O O . GLN B 1 370 ? -22.391 -25.844 -24.5 1 98.19 370 GLN B O 1
ATOM 7597 N N . TRP B 1 371 ? -20.922 -24.875 -23.125 1 98.56 371 TRP B N 1
ATOM 7598 C CA . TRP B 1 371 ? -19.875 -25.859 -23.375 1 98.56 371 TRP B CA 1
ATOM 7599 C C . TRP B 1 371 ? -20.312 -27.234 -22.891 1 98.56 371 TRP B C 1
ATOM 7601 O O . TRP B 1 371 ? -20.266 -28.219 -23.641 1 98.56 371 TRP B O 1
ATOM 7611 N N . PHE B 1 372 ? -20.781 -27.359 -21.656 1 98.75 372 PHE B N 1
ATOM 7612 C CA . PHE B 1 372 ? -21.203 -28.641 -21.109 1 98.75 372 PHE B CA 1
ATOM 7613 C C . PHE B 1 372 ? -22.484 -29.125 -21.781 1 98.75 372 PHE B C 1
ATOM 7615 O O . PHE B 1 372 ? -22.672 -30.328 -21.969 1 98.75 372 PHE B O 1
ATOM 7622 N N . THR B 1 373 ? -23.406 -28.188 -22.156 1 98.81 373 THR B N 1
ATOM 7623 C CA . THR B 1 373 ? -24.625 -28.594 -22.859 1 98.81 373 THR B CA 1
ATOM 7624 C C . THR B 1 373 ? -24.281 -29.281 -24.188 1 98.81 373 THR B C 1
ATOM 7626 O O . THR B 1 373 ? -24.875 -30.312 -24.516 1 98.81 373 THR B O 1
ATOM 7629 N N . LYS B 1 374 ? -23.375 -28.719 -24.875 1 98.62 374 LYS B N 1
ATOM 7630 C CA . LYS B 1 374 ? -22.938 -29.328 -26.125 1 98.62 374 LYS B CA 1
ATOM 7631 C C . LYS B 1 374 ? -22.344 -30.719 -25.891 1 98.62 374 LYS B C 1
ATOM 7633 O O . LYS B 1 374 ? -22.781 -31.688 -26.5 1 98.62 374 LYS B O 1
ATOM 7638 N N . TYR B 1 375 ? -21.5 -30.906 -25 1 98.75 375 TYR B N 1
ATOM 7639 C CA . TYR B 1 375 ? -20.672 -32.094 -24.938 1 98.75 375 TYR B CA 1
ATOM 7640 C C . TYR B 1 375 ? -21.297 -33.156 -24.031 1 98.75 375 TYR B C 1
ATOM 7642 O O . TYR B 1 375 ? -21.078 -34.375 -24.219 1 98.75 375 TYR B O 1
ATOM 7650 N N . LEU B 1 376 ? -22.078 -32.688 -23.078 1 98.88 376 LEU B N 1
ATOM 7651 C CA . LEU B 1 376 ? -22.625 -33.656 -22.125 1 98.88 376 LEU B CA 1
ATOM 7652 C C . LEU B 1 376 ? -24.062 -34.031 -22.484 1 98.88 376 LEU B C 1
ATOM 7654 O O . LEU B 1 376 ? -24.484 -35.156 -22.266 1 98.88 376 LEU B O 1
ATOM 7658 N N . HIS B 1 377 ? -24.844 -33.094 -23.062 1 98.56 377 HIS B N 1
ATOM 7659 C CA . HIS B 1 377 ? -26.219 -33.375 -23.484 1 98.56 377 HIS B CA 1
ATOM 7660 C C . HIS B 1 377 ? -26.297 -33.625 -24.984 1 98.56 377 HIS B C 1
ATOM 7662 O O . HIS B 1 377 ? -27.328 -34.031 -25.484 1 98.56 377 HIS B O 1
ATOM 7668 N N . GLY B 1 378 ? -25.234 -33.25 -25.688 1 97.88 378 GLY B N 1
ATOM 7669 C CA . GLY B 1 378 ? -25.188 -33.5 -27.109 1 97.88 378 GLY B CA 1
ATOM 7670 C C . GLY B 1 378 ? -25.953 -32.5 -27.938 1 97.88 378 GLY B C 1
ATOM 7671 O O . GLY B 1 378 ? -26.359 -32.781 -29.078 1 97.88 378 GLY B O 1
ATOM 7672 N N . VAL B 1 379 ? -26.156 -31.328 -27.359 1 97.69 379 VAL B N 1
ATOM 7673 C CA . VAL B 1 379 ? -26.875 -30.266 -28.062 1 97.69 379 VAL B CA 1
ATOM 7674 C C . VAL B 1 379 ? -25.922 -29.547 -29.016 1 97.69 379 VAL B C 1
ATOM 7676 O O . VAL B 1 379 ? -24.875 -29.047 -28.609 1 97.69 379 VAL B O 1
ATOM 7679 N N . GLU B 1 380 ? -26.281 -29.516 -30.312 1 97.12 380 GLU B N 1
ATOM 7680 C CA . GLU B 1 380 ? -25.5 -28.75 -31.281 1 97.12 380 GLU B CA 1
ATOM 7681 C C . GLU B 1 380 ? -25.812 -27.25 -31.172 1 97.12 380 GLU B C 1
ATOM 7683 O O . GLU B 1 380 ? -26.828 -26.781 -31.719 1 97.12 380 GLU B O 1
ATOM 7688 N N . ASN B 1 381 ? -24.969 -26.547 -30.5 1 97.12 381 ASN B N 1
ATOM 7689 C CA . ASN B 1 381 ? -25.266 -25.156 -30.219 1 97.12 381 ASN B CA 1
ATOM 7690 C C . ASN B 1 381 ? -24.234 -24.219 -30.828 1 97.12 381 ASN B C 1
ATOM 7692 O O . ASN B 1 381 ? -24.234 -23.016 -30.562 1 97.12 381 ASN B O 1
ATOM 7696 N N . GLY B 1 382 ? -23.219 -24.703 -31.531 1 95.88 382 GLY B N 1
ATOM 7697 C CA . GLY B 1 382 ? -22.266 -23.891 -32.281 1 95.88 382 GLY B CA 1
ATOM 7698 C C . GLY B 1 382 ? -21.125 -23.375 -31.422 1 95.88 382 GLY B C 1
ATOM 7699 O O . GLY B 1 382 ? -20.344 -22.516 -31.859 1 95.88 382 GLY B O 1
ATOM 7700 N N . VAL B 1 383 ? -20.891 -23.844 -30.281 1 94.88 383 VAL B N 1
ATOM 7701 C CA . VAL B 1 383 ? -19.938 -23.312 -29.328 1 94.88 383 VAL B CA 1
ATOM 7702 C C . VAL B 1 383 ? -18.516 -23.5 -29.859 1 94.88 383 VAL B C 1
ATOM 7704 O O . VAL B 1 383 ? -17.594 -22.781 -29.453 1 94.88 383 VAL B O 1
ATOM 7707 N N . GLU B 1 384 ? -18.359 -24.375 -30.75 1 93.5 384 GLU B N 1
ATOM 7708 C CA . GLU B 1 384 ? -17.031 -24.641 -31.297 1 93.5 384 GLU B CA 1
ATOM 7709 C C . GLU B 1 384 ? -16.703 -23.672 -32.438 1 93.5 384 GLU B C 1
ATOM 7711 O O . GLU B 1 384 ? -15.562 -23.578 -32.875 1 93.5 384 GLU B O 1
ATOM 7716 N N . GLU B 1 385 ? -17.719 -22.984 -32.906 1 93.75 385 GLU B N 1
ATOM 7717 C CA . GLU B 1 385 ? -17.562 -22.109 -34.062 1 93.75 385 GLU B CA 1
ATOM 7718 C C . GLU B 1 385 ? -17.172 -20.703 -33.625 1 93.75 385 GLU B C 1
ATOM 7720 O O . GLU B 1 385 ? -17.406 -20.312 -32.5 1 93.75 385 GLU B O 1
ATOM 7725 N N . GLY B 1 386 ? -16.5 -20.016 -34.531 1 92.62 386 GLY B N 1
ATOM 7726 C CA . GLY B 1 386 ? -16.203 -18.609 -34.312 1 92.62 386 GLY B CA 1
ATOM 7727 C C . GLY B 1 386 ? -14.93 -18.391 -33.531 1 92.62 386 GLY B C 1
ATOM 7728 O O . GLY B 1 386 ? -13.922 -19.062 -33.781 1 92.62 386 GLY B O 1
ATOM 7729 N N . PRO B 1 387 ? -14.938 -17.359 -32.625 1 96.5 387 PRO B N 1
ATOM 7730 C CA . PRO B 1 387 ? -13.734 -16.969 -31.875 1 96.5 387 PRO B CA 1
ATOM 7731 C C . PRO B 1 387 ? -13.211 -18.094 -30.969 1 96.5 387 PRO B C 1
ATOM 7733 O O . PRO B 1 387 ? -14 -18.828 -30.375 1 96.5 387 PRO B O 1
ATOM 7736 N N . LYS B 1 388 ? -11.938 -18.25 -30.891 1 97.56 388 LYS B N 1
ATOM 7737 C CA . LYS B 1 388 ? -11.312 -19.281 -30.047 1 97.56 388 LYS B CA 1
ATOM 7738 C C . LYS B 1 388 ? -10.812 -18.688 -28.734 1 97.56 388 LYS B C 1
ATOM 7740 O O . LYS B 1 388 ? -10.516 -19.422 -27.797 1 97.56 388 LYS B O 1
ATOM 7745 N N . ALA B 1 389 ? -10.664 -17.375 -28.75 1 97.94 389 ALA B N 1
ATOM 7746 C CA . ALA B 1 389 ? -10.188 -16.703 -27.547 1 97.94 389 ALA B CA 1
ATOM 7747 C C . ALA B 1 389 ? -11.102 -15.547 -27.172 1 97.94 389 ALA B C 1
ATOM 7749 O O . ALA B 1 389 ? -11.625 -14.852 -28.047 1 97.94 389 ALA B O 1
ATOM 7750 N N . TYR B 1 390 ? -11.32 -15.414 -25.922 1 97.69 390 TYR B N 1
ATOM 7751 C CA . TYR B 1 390 ? -12.078 -14.312 -25.328 1 97.69 390 TYR B CA 1
ATOM 7752 C C . TYR B 1 390 ? -11.258 -13.586 -24.281 1 97.69 390 TYR B C 1
ATOM 7754 O O . TYR B 1 390 ? -10.812 -14.188 -23.297 1 97.69 390 TYR B O 1
ATOM 7762 N N . ILE B 1 391 ? -11.047 -12.258 -24.484 1 97.62 391 ILE B N 1
ATOM 7763 C CA . ILE B 1 391 ? -10.195 -11.469 -23.609 1 97.62 391 ILE B CA 1
ATOM 7764 C C . ILE B 1 391 ? -11.023 -10.383 -22.922 1 97.62 391 ILE B C 1
ATOM 7766 O O . ILE B 1 391 ? -11.648 -9.555 -23.594 1 97.62 391 ILE B O 1
ATOM 7770 N N . VAL B 1 392 ? -11.039 -10.406 -21.578 1 96.5 392 VAL B N 1
ATOM 7771 C CA . VAL B 1 392 ? -11.625 -9.281 -20.859 1 96.5 392 VAL B CA 1
ATOM 7772 C C . VAL B 1 392 ? -10.648 -8.109 -20.859 1 96.5 392 VAL B C 1
ATOM 7774 O O . VAL B 1 392 ? -9.531 -8.227 -20.359 1 96.5 392 VAL B O 1
ATOM 7777 N N . ARG B 1 393 ? -11.078 -6.98 -21.281 1 92.44 393 ARG B N 1
ATOM 7778 C CA . ARG B 1 393 ? -10.219 -5.801 -21.359 1 92.44 393 ARG B CA 1
ATOM 7779 C C . ARG B 1 393 ? -10.094 -5.129 -20 1 92.44 393 ARG B C 1
ATOM 7781 O O . ARG B 1 393 ? -10.883 -5.395 -19.094 1 92.44 393 ARG B O 1
ATOM 7788 N N . GLU B 1 394 ? -9.047 -4.219 -19.719 1 86 394 GLU B N 1
ATOM 7789 C CA . GLU B 1 394 ? -8.625 -3.586 -18.469 1 86 394 GLU B CA 1
ATOM 7790 C C . GLU B 1 394 ? -9.805 -2.916 -17.766 1 86 394 GLU B C 1
ATOM 7792 O O . GLU B 1 394 ? -9.875 -2.908 -16.547 1 86 394 GLU B O 1
ATOM 7797 N N . ARG B 1 395 ? -10.852 -2.408 -18.359 1 82.62 395 ARG B N 1
ATOM 7798 C CA . ARG B 1 395 ? -11.93 -1.67 -17.703 1 82.62 395 ARG B CA 1
ATOM 7799 C C . ARG B 1 395 ? -13.289 -2.309 -18 1 82.62 395 ARG B C 1
ATOM 7801 O O . ARG B 1 395 ? -14.328 -1.73 -17.688 1 82.62 395 ARG B O 1
ATOM 7808 N N . ASP B 1 396 ? -13.188 -3.531 -18.562 1 89.25 396 ASP B N 1
ATOM 7809 C CA . ASP B 1 396 ? -14.438 -4.188 -18.906 1 89.25 396 ASP B CA 1
ATOM 7810 C C . ASP B 1 396 ? -14.891 -5.133 -17.797 1 89.25 396 ASP B C 1
ATOM 7812 O O . ASP B 1 396 ? -14.086 -5.543 -16.953 1 89.25 396 ASP B O 1
ATOM 7816 N N . GLU B 1 397 ? -16.203 -5.348 -17.891 1 90.44 397 GLU B N 1
ATOM 7817 C CA . GLU B 1 397 ? -16.75 -6.363 -17 1 90.44 397 GLU B CA 1
ATOM 7818 C C . GLU B 1 397 ? -16.375 -7.766 -17.484 1 90.44 397 GLU B C 1
ATOM 7820 O O . GLU B 1 397 ? -16.281 -8.016 -18.688 1 90.44 397 GLU B O 1
ATOM 7825 N N . GLN B 1 398 ? -16.328 -8.695 -16.562 1 89.5 398 GLN B N 1
ATOM 7826 C CA . GLN B 1 398 ? -15.922 -10.07 -16.859 1 89.5 398 GLN B CA 1
ATOM 7827 C C . GLN B 1 398 ? -16.922 -10.742 -17.797 1 89.5 398 GLN B C 1
ATOM 7829 O O . GLN B 1 398 ? -16.547 -11.648 -18.547 1 89.5 398 GLN B O 1
ATOM 7834 N N . ASN B 1 399 ? -18.141 -10.258 -17.828 1 92.44 399 ASN B N 1
ATOM 7835 C CA . ASN B 1 399 ? -19.172 -10.891 -18.656 1 92.44 399 ASN B CA 1
ATOM 7836 C C . ASN B 1 399 ? -19.219 -10.312 -20.062 1 92.44 399 ASN B C 1
ATOM 7838 O O . ASN B 1 399 ? -20.078 -10.672 -20.859 1 92.44 399 ASN B O 1
ATOM 7842 N N . ASN B 1 400 ? -18.266 -9.461 -20.328 1 92.81 400 ASN B N 1
ATOM 7843 C CA . ASN B 1 400 ? -18.203 -8.859 -21.656 1 92.81 400 ASN B CA 1
ATOM 7844 C C . ASN B 1 400 ? -16.812 -8.969 -22.266 1 92.81 400 ASN B C 1
ATOM 7846 O O . ASN B 1 400 ? -16.188 -7.949 -22.562 1 92.81 400 ASN B O 1
ATOM 7850 N N . PRO B 1 401 ? -16.328 -10.148 -22.484 1 96 401 PRO B N 1
ATOM 7851 C CA . PRO B 1 401 ? -14.992 -10.312 -23.062 1 96 401 PRO B CA 1
ATOM 7852 C C . PRO B 1 401 ? -14.953 -9.977 -24.562 1 96 401 PRO B C 1
ATOM 7854 O O . PRO B 1 401 ? -15.961 -10.133 -25.25 1 96 401 PRO B O 1
ATOM 7857 N N . THR B 1 402 ? -13.867 -9.5 -25.047 1 96.75 402 THR B N 1
ATOM 7858 C CA . THR B 1 402 ? -13.609 -9.227 -26.453 1 96.75 402 THR B CA 1
ATOM 7859 C C . THR B 1 402 ? -13.203 -10.508 -27.188 1 96.75 402 THR B C 1
ATOM 7861 O O . THR B 1 402 ? -12.227 -11.164 -26.812 1 96.75 402 THR B O 1
ATOM 7864 N N . PRO B 1 403 ? -13.922 -10.898 -28.25 1 96.69 403 PRO B N 1
ATOM 7865 C CA . PRO B 1 403 ? -13.586 -12.117 -28.984 1 96.69 403 PRO B CA 1
ATOM 7866 C C . PRO B 1 403 ? -12.391 -11.938 -29.922 1 96.69 403 PRO B C 1
ATOM 7868 O O . PRO B 1 403 ? -12.242 -10.875 -30.531 1 96.69 403 PRO B O 1
ATOM 7871 N N . TYR B 1 404 ? -11.414 -12.836 -29.891 1 96.94 404 TYR B N 1
ATOM 7872 C CA . TYR B 1 404 ? -10.305 -12.961 -30.828 1 96.94 404 TYR B CA 1
ATOM 7873 C C . TYR B 1 404 ? -10.445 -14.227 -31.672 1 96.94 404 TYR B C 1
ATOM 7875 O O . TYR B 1 404 ? -10.992 -15.227 -31.203 1 96.94 404 TYR B O 1
ATOM 7883 N N . ALA B 1 405 ? -9.969 -14.172 -32.969 1 97 405 ALA B N 1
ATOM 7884 C CA . ALA B 1 405 ? -9.883 -15.406 -33.719 1 97 405 ALA B CA 1
ATOM 7885 C C . ALA B 1 405 ? -9.055 -16.453 -33 1 97 405 ALA B C 1
ATOM 7887 O O . ALA B 1 405 ? -9.344 -17.656 -33.062 1 97 405 ALA B O 1
ATOM 7888 N N . ASP B 1 406 ? -8.07 -15.961 -32.25 1 97 406 ASP B N 1
ATOM 7889 C CA . ASP B 1 406 ? -7.227 -16.859 -31.469 1 97 406 ASP B CA 1
ATOM 7890 C C . ASP B 1 406 ? -6.383 -16.062 -30.469 1 97 406 ASP B C 1
ATOM 7892 O O . ASP B 1 406 ? -6.426 -14.828 -30.453 1 97 406 ASP B O 1
ATOM 7896 N N . PHE B 1 407 ? -5.723 -16.75 -29.625 1 97.75 407 PHE B N 1
ATOM 7897 C CA . PHE B 1 407 ? -4.68 -16.188 -28.766 1 97.75 407 PHE B CA 1
ATOM 7898 C C . PHE B 1 407 ? -3.354 -16.906 -29 1 97.75 407 PHE B C 1
ATOM 7900 O O . PHE B 1 407 ? -3.303 -18.141 -29.016 1 97.75 407 PHE B O 1
ATOM 7907 N N . PRO B 1 408 ? -2.297 -16.078 -29.156 1 97.81 408 PRO B N 1
ATOM 7908 C CA . PRO B 1 408 ? -2.219 -14.617 -29.234 1 97.81 408 PRO B CA 1
ATOM 7909 C C . PRO B 1 408 ? -3.039 -14.039 -30.391 1 97.81 408 PRO B C 1
ATOM 7911 O O . PRO B 1 408 ? -3.441 -14.773 -31.297 1 97.81 408 PRO B O 1
ATOM 7914 N N . ASN B 1 409 ? -3.35 -12.742 -30.219 1 98.19 409 ASN B N 1
ATOM 7915 C CA . ASN B 1 409 ? -3.969 -12.078 -31.359 1 98.19 409 ASN B CA 1
ATOM 7916 C C . ASN B 1 409 ? -3.201 -12.352 -32.656 1 98.19 409 ASN B C 1
ATOM 7918 O O . ASN B 1 409 ? -1.994 -12.109 -32.719 1 98.19 409 ASN B O 1
ATOM 7922 N N . PRO B 1 410 ? -3.891 -12.836 -33.656 1 97.38 410 PRO B N 1
ATOM 7923 C CA . PRO B 1 410 ? -3.191 -13.234 -34.875 1 97.38 410 PRO B CA 1
ATOM 7924 C C . PRO B 1 410 ? -2.502 -12.062 -35.594 1 97.38 410 PRO B C 1
ATOM 7926 O O . PRO B 1 410 ? -1.618 -12.266 -36.406 1 97.38 410 PRO B O 1
ATOM 7929 N N . GLU B 1 411 ? -2.836 -10.883 -35.281 1 97.94 411 GLU B N 1
ATOM 7930 C CA . GLU B 1 411 ? -2.236 -9.695 -35.875 1 97.94 411 GLU B CA 1
ATOM 7931 C C . GLU B 1 411 ? -0.968 -9.273 -35.156 1 97.94 411 GLU B C 1
ATOM 7933 O O . GLU B 1 411 ? -0.285 -8.336 -35.562 1 97.94 411 GLU B O 1
ATOM 7938 N N . ALA B 1 412 ? -0.654 -9.938 -34.062 1 98.56 412 ALA B N 1
ATOM 7939 C CA . ALA B 1 412 ? 0.566 -9.617 -33.312 1 98.56 412 ALA B CA 1
ATOM 7940 C C . ALA B 1 412 ? 1.797 -10.172 -34.031 1 98.56 412 ALA B C 1
ATOM 7942 O O . ALA B 1 412 ? 1.792 -11.32 -34.5 1 98.56 412 ALA B O 1
ATOM 7943 N N . THR B 1 413 ? 2.795 -9.367 -34.188 1 98.5 413 THR B N 1
ATOM 7944 C CA . THR B 1 413 ? 4.082 -9.797 -34.719 1 98.5 413 THR B CA 1
ATOM 7945 C C . THR B 1 413 ? 5.219 -9.398 -33.781 1 98.5 413 THR B C 1
ATOM 7947 O O . THR B 1 413 ? 5.074 -8.469 -33 1 98.5 413 THR B O 1
ATOM 7950 N N . LYS B 1 414 ? 6.309 -10.117 -33.844 1 98.56 414 LYS B N 1
ATOM 7951 C CA . LYS B 1 414 ? 7.457 -9.898 -32.969 1 98.56 414 LYS B CA 1
ATOM 7952 C C . LYS B 1 414 ? 8.18 -8.602 -33.344 1 98.56 414 LYS B C 1
ATOM 7954 O O . LYS B 1 414 ? 8.477 -8.359 -34.5 1 98.56 414 LYS B O 1
ATOM 7959 N N . VAL B 1 415 ? 8.398 -7.785 -32.344 1 98.81 415 VAL B N 1
ATOM 7960 C CA . VAL B 1 415 ? 9.156 -6.551 -32.5 1 98.81 415 VAL B CA 1
ATOM 7961 C C . VAL B 1 415 ? 10.312 -6.535 -31.516 1 98.81 415 VAL B C 1
ATOM 7963 O O . VAL B 1 415 ? 10.117 -6.727 -30.312 1 98.81 415 VAL B O 1
ATOM 7966 N N . ASN B 1 416 ? 11.531 -6.32 -32 1 98.69 416 ASN B N 1
ATOM 7967 C CA . ASN B 1 416 ? 12.711 -6.246 -31.156 1 98.69 416 ASN B CA 1
ATOM 7968 C C . ASN B 1 416 ? 12.938 -4.832 -30.625 1 98.69 416 ASN B C 1
ATOM 7970 O O . ASN B 1 416 ? 12.773 -3.857 -31.359 1 98.69 416 ASN B O 1
ATOM 7974 N N . PHE B 1 417 ? 13.219 -4.703 -29.375 1 98.75 417 PHE B N 1
ATOM 7975 C CA . PHE B 1 417 ? 13.609 -3.459 -28.719 1 98.75 417 PHE B CA 1
ATOM 7976 C C . PHE B 1 417 ? 15.039 -3.543 -28.188 1 98.75 417 PHE B C 1
ATOM 7978 O O . PHE B 1 417 ? 15.445 -4.574 -27.656 1 98.75 417 PHE B O 1
ATOM 7985 N N . TYR B 1 418 ? 15.766 -2.461 -28.312 1 98.5 418 TYR B N 1
ATOM 7986 C CA . TYR B 1 418 ? 17.172 -2.381 -27.953 1 98.5 418 TYR B CA 1
ATOM 7987 C C . TYR B 1 418 ? 17.406 -1.316 -26.891 1 98.5 418 TYR B C 1
ATOM 7989 O O . TYR B 1 418 ? 16.578 -0.433 -26.703 1 98.5 418 TYR B O 1
ATOM 7997 N N . LEU B 1 419 ? 18.547 -1.472 -26.203 1 98.5 419 LEU B N 1
ATOM 7998 C CA . LEU B 1 419 ? 18.781 -0.666 -25 1 98.5 419 LEU B CA 1
ATOM 7999 C C . LEU B 1 419 ? 19.797 0.434 -25.281 1 98.5 419 LEU B C 1
ATOM 8001 O O . LEU B 1 419 ? 20.719 0.241 -26.078 1 98.5 419 LEU B O 1
ATOM 8005 N N . SER B 1 420 ? 19.641 1.591 -24.656 1 97.88 420 SER B N 1
ATOM 8006 C CA . SER B 1 420 ? 20.656 2.627 -24.531 1 97.88 420 SER B CA 1
ATOM 8007 C C . SER B 1 420 ? 20.969 2.928 -23.062 1 97.88 420 SER B C 1
ATOM 8009 O O . SER B 1 420 ? 20.094 2.826 -22.203 1 97.88 420 SER B O 1
ATOM 8011 N N . ALA B 1 421 ? 22.203 3.305 -22.828 1 97.81 421 ALA B N 1
ATOM 8012 C CA . ALA B 1 421 ? 22.703 3.443 -21.469 1 97.81 421 ALA B CA 1
ATOM 8013 C C . ALA B 1 421 ? 22.016 4.59 -20.734 1 97.81 421 ALA B C 1
ATOM 8015 O O . ALA B 1 421 ? 21.547 5.543 -21.359 1 97.81 421 ALA B O 1
ATOM 8016 N N . GLY B 1 422 ? 21.844 4.445 -19.344 1 97.94 422 GLY B N 1
ATOM 8017 C CA . GLY B 1 422 ? 21.297 5.508 -18.531 1 97.94 422 GLY B CA 1
ATOM 8018 C C . GLY B 1 422 ? 21.453 5.254 -17.031 1 97.94 422 GLY B C 1
ATOM 8019 O O . GLY B 1 422 ? 21.109 6.113 -16.219 1 97.94 422 GLY B O 1
ATOM 8020 N N . ALA B 1 423 ? 22.047 4.133 -16.594 1 97.25 423 ALA B N 1
ATOM 8021 C CA . ALA B 1 423 ? 22.219 3.781 -15.188 1 97.25 423 ALA B CA 1
ATOM 8022 C C . ALA B 1 423 ? 23.109 4.793 -14.469 1 97.25 423 ALA B C 1
ATOM 8024 O O . ALA B 1 423 ? 24.031 5.352 -15.07 1 97.25 423 ALA B O 1
ATOM 8025 N N . PRO B 1 424 ? 22.812 5.016 -13.164 1 96.81 424 PRO B N 1
ATOM 8026 C CA . PRO B 1 424 ? 21.812 4.359 -12.305 1 96.81 424 PRO B CA 1
ATOM 8027 C C . PRO B 1 424 ? 20.422 4.961 -12.445 1 96.81 424 PRO B C 1
ATOM 8029 O O . PRO B 1 424 ? 19.516 4.609 -11.68 1 96.81 424 PRO B O 1
ATOM 8032 N N . ALA B 1 425 ? 20.234 5.98 -13.398 1 97.69 425 ALA B N 1
ATOM 8033 C CA . ALA B 1 425 ? 18.906 6.445 -13.781 1 97.69 425 ALA B CA 1
ATOM 8034 C C . ALA B 1 425 ? 18.297 5.547 -14.859 1 97.69 425 ALA B C 1
ATOM 8036 O O . ALA B 1 425 ? 18.672 4.375 -14.969 1 97.69 425 ALA B O 1
ATOM 8037 N N . ALA B 1 426 ? 17.359 5.973 -15.594 1 98.25 426 ALA B N 1
ATOM 8038 C CA . ALA B 1 426 ? 16.703 5.172 -16.625 1 98.25 426 ALA B CA 1
ATOM 8039 C C . ALA B 1 426 ? 17.422 5.324 -17.969 1 98.25 426 ALA B C 1
ATOM 8041 O O . ALA B 1 426 ? 17.844 6.43 -18.328 1 98.25 426 ALA B O 1
ATOM 8042 N N . GLY B 1 427 ? 17.703 4.18 -18.641 1 98.44 427 GLY B N 1
ATOM 8043 C CA . GLY B 1 427 ? 18.141 4.211 -20.031 1 98.44 427 GLY B CA 1
ATOM 8044 C C . GLY B 1 427 ? 16.984 4.215 -21.016 1 98.44 427 GLY B C 1
ATOM 8045 O O . GLY B 1 427 ? 15.844 4.5 -20.641 1 98.44 427 GLY B O 1
ATOM 8046 N N . GLY B 1 428 ? 17.344 4.004 -22.25 1 98.06 428 GLY B N 1
ATOM 8047 C CA . GLY B 1 428 ? 16.344 4.051 -23.297 1 98.06 428 GLY B CA 1
ATOM 8048 C C . GLY B 1 428 ? 16 2.682 -23.859 1 98.06 428 GLY B C 1
ATOM 8049 O O . GLY B 1 428 ? 16.859 1.794 -23.906 1 98.06 428 GLY B O 1
ATOM 8050 N N . LEU B 1 429 ? 14.805 2.482 -24.266 1 98.38 429 LEU B N 1
ATOM 8051 C CA . LEU B 1 429 ? 14.258 1.321 -24.953 1 98.38 429 LEU B CA 1
ATOM 8052 C C . LEU B 1 429 ? 13.711 1.716 -26.328 1 98.38 429 LEU B C 1
ATOM 8054 O O . LEU B 1 429 ? 12.742 2.475 -26.406 1 98.38 429 LEU B O 1
ATOM 8058 N N . GLY B 1 430 ? 14.359 1.273 -27.375 1 97.06 430 GLY B N 1
ATOM 8059 C CA . GLY B 1 430 ? 13.953 1.739 -28.703 1 97.06 430 GLY B CA 1
ATOM 8060 C C . GLY B 1 430 ? 14.094 0.68 -29.781 1 97.06 430 GLY B C 1
ATOM 8061 O O . GLY B 1 430 ? 14.469 -0.46 -29.484 1 97.06 430 GLY B O 1
ATOM 8062 N N . LEU B 1 431 ? 13.789 1.042 -31.031 1 97.38 431 LEU B N 1
ATOM 8063 C CA . LEU B 1 431 ? 13.711 0.113 -32.156 1 97.38 431 LEU B CA 1
ATOM 8064 C C . LEU B 1 431 ? 15.047 0.003 -32.875 1 97.38 431 LEU B C 1
ATOM 8066 O O . LEU B 1 431 ? 15.258 -0.917 -33.656 1 97.38 431 LEU B O 1
ATOM 8070 N N . GLU B 1 432 ? 15.906 0.892 -32.594 1 94.56 432 GLU B N 1
ATOM 8071 C CA . GLU B 1 432 ? 17.172 0.905 -33.312 1 94.56 432 GLU B CA 1
ATOM 8072 C C . GLU B 1 432 ? 18.281 0.221 -32.531 1 94.56 432 GLU B C 1
ATOM 8074 O O . GLU B 1 432 ? 18.516 0.552 -31.375 1 94.56 432 GLU B O 1
ATOM 8079 N N . LYS B 1 433 ? 18.844 -0.7 -33.125 1 92.81 433 LYS B N 1
ATOM 8080 C CA . LYS B 1 433 ? 20.016 -1.343 -32.531 1 92.81 433 LYS B CA 1
ATOM 8081 C C . LYS B 1 433 ? 21.25 -0.459 -32.625 1 92.81 433 LYS B C 1
ATOM 8083 O O . LYS B 1 433 ? 21.594 0.012 -33.719 1 92.81 433 LYS B O 1
ATOM 8088 N N . ARG B 1 434 ? 21.844 -0.182 -31.453 1 83.75 434 ARG B N 1
ATOM 8089 C CA . ARG B 1 434 ? 23.094 0.57 -31.453 1 83.75 434 ARG B CA 1
ATOM 8090 C C . ARG B 1 434 ? 24.234 -0.281 -30.922 1 83.75 434 ARG B C 1
ATOM 8092 O O . ARG B 1 434 ? 24.047 -1.11 -30.031 1 83.75 434 ARG B O 1
ATOM 8099 N N . ASN B 1 435 ? 25.375 -0.308 -31.672 1 89.75 435 ASN B N 1
ATOM 8100 C CA . ASN B 1 435 ? 26.578 -0.974 -31.203 1 89.75 435 ASN B CA 1
ATOM 8101 C C . ASN B 1 435 ? 27.469 -0.02 -30.422 1 89.75 435 ASN B C 1
ATOM 8103 O O . ASN B 1 435 ? 28.453 0.507 -30.953 1 89.75 435 ASN B O 1
ATOM 8107 N N . THR B 1 436 ? 27.188 0.186 -29.188 1 90.12 436 THR B N 1
ATOM 8108 C CA . THR B 1 436 ? 27.844 1.198 -28.359 1 90.12 436 THR B CA 1
ATOM 8109 C C . THR B 1 436 ? 28.969 0.577 -27.531 1 90.12 436 THR B C 1
ATOM 8111 O O . THR B 1 436 ? 29.859 1.281 -27.047 1 90.12 436 THR B O 1
ATOM 8114 N N . GLY B 1 437 ? 28.953 -0.736 -27.344 1 92.81 437 GLY B N 1
ATOM 8115 C CA . GLY B 1 437 ? 29.875 -1.41 -26.453 1 92.81 437 GLY B CA 1
ATOM 8116 C C . GLY B 1 437 ? 29.641 -1.09 -25 1 92.81 437 GLY B C 1
ATOM 8117 O O . GLY B 1 437 ? 30.5 -1.35 -24.141 1 92.81 437 GLY B O 1
ATOM 8118 N N . LYS B 1 438 ? 28.438 -0.53 -24.703 1 96 438 LYS B N 1
ATOM 8119 C CA . LYS B 1 438 ? 28.156 -0.084 -23.344 1 96 438 LYS B CA 1
ATOM 8120 C C . LYS B 1 438 ? 27.734 -1.251 -22.453 1 96 438 LYS B C 1
ATOM 8122 O O . LYS B 1 438 ? 27.047 -2.162 -22.906 1 96 438 LYS B O 1
ATOM 8127 N N . GLN B 1 439 ? 28.234 -1.23 -21.188 1 98.25 439 GLN B N 1
ATOM 8128 C CA . GLN B 1 439 ? 27.844 -2.146 -20.125 1 98.25 439 GLN B CA 1
ATOM 8129 C C . GLN B 1 439 ? 27.328 -1.388 -18.906 1 98.25 439 GLN B C 1
ATOM 8131 O O . GLN B 1 439 ? 27.781 -0.285 -18.609 1 98.25 439 GLN B O 1
ATOM 8136 N N . GLU B 1 440 ? 26.359 -1.931 -18.328 1 98.69 440 GLU B N 1
ATOM 8137 C CA . GLU B 1 440 ? 25.828 -1.351 -17.094 1 98.69 440 GLU B CA 1
ATOM 8138 C C . GLU B 1 440 ? 25.719 -2.398 -15.984 1 98.69 440 GLU B C 1
ATOM 8140 O O . GLU B 1 440 ? 25.547 -3.586 -16.266 1 98.69 440 GLU B O 1
ATOM 8145 N N . THR B 1 441 ? 25.875 -1.971 -14.75 1 98.62 441 THR B N 1
ATOM 8146 C CA . THR B 1 441 ? 25.953 -2.896 -13.625 1 98.62 441 THR B CA 1
ATOM 8147 C C . THR B 1 441 ? 24.797 -2.645 -12.648 1 98.62 441 THR B C 1
ATOM 8149 O O . THR B 1 441 ? 24.391 -1.5 -12.438 1 98.62 441 THR B O 1
ATOM 8152 N N . LEU B 1 442 ? 24.203 -3.652 -12.055 1 98.69 442 LEU B N 1
ATOM 8153 C CA . LEU B 1 442 ? 23.281 -3.596 -10.93 1 98.69 442 LEU B CA 1
ATOM 8154 C C . LEU B 1 442 ? 23.797 -4.445 -9.766 1 98.69 442 LEU B C 1
ATOM 8156 O O . LEU B 1 442 ? 24.562 -5.391 -9.969 1 98.69 442 LEU B O 1
ATOM 8160 N N . VAL B 1 443 ? 23.422 -4.102 -8.562 1 98.56 443 VAL B N 1
ATOM 8161 C CA . VAL B 1 443 ? 23.797 -4.812 -7.348 1 98.56 443 VAL B CA 1
ATOM 8162 C C . VAL B 1 443 ? 22.547 -5.426 -6.707 1 98.56 443 VAL B C 1
ATOM 8164 O O . VAL B 1 443 ? 21.578 -4.715 -6.414 1 98.56 443 VAL B O 1
ATOM 8167 N N . ASP B 1 444 ? 22.625 -6.707 -6.492 1 98.62 444 ASP B N 1
ATOM 8168 C CA . ASP B 1 444 ? 21.5 -7.441 -5.914 1 98.62 444 ASP B CA 1
ATOM 8169 C C . ASP B 1 444 ? 21.203 -6.965 -4.496 1 98.62 444 ASP B C 1
ATOM 8171 O O . ASP B 1 444 ? 22.094 -6.918 -3.65 1 98.62 444 ASP B O 1
ATOM 8175 N N . ASN B 1 445 ? 19.969 -6.605 -4.242 1 98.44 445 ASN B N 1
ATOM 8176 C CA . ASN B 1 445 ? 19.5 -6.266 -2.906 1 98.44 445 ASN B CA 1
ATOM 8177 C C . ASN B 1 445 ? 18.016 -6.559 -2.748 1 98.44 445 ASN B C 1
ATOM 8179 O O . ASN B 1 445 ? 17.172 -5.777 -3.197 1 98.44 445 ASN B O 1
ATOM 8183 N N . TYR B 1 446 ? 17.703 -7.664 -2.037 1 98.12 446 TYR B N 1
ATOM 8184 C CA . TYR B 1 446 ? 16.328 -8.117 -1.91 1 98.12 446 TYR B CA 1
ATOM 8185 C C . TYR B 1 446 ? 15.547 -7.23 -0.953 1 98.12 446 TYR B C 1
ATOM 8187 O O . TYR B 1 446 ? 14.336 -7.391 -0.798 1 98.12 446 TYR B O 1
ATOM 8195 N N . SER B 1 447 ? 16.172 -6.207 -0.304 1 97.44 447 SER B N 1
ATOM 8196 C CA . SER B 1 447 ? 15.523 -5.359 0.684 1 97.44 447 SER B CA 1
ATOM 8197 C C . SER B 1 447 ? 14.453 -4.484 0.037 1 97.44 447 SER B C 1
ATOM 8199 O O . SER B 1 447 ? 13.602 -3.924 0.729 1 97.44 447 SER B O 1
ATOM 8201 N N . PHE B 1 448 ? 14.547 -4.316 -1.261 1 96.81 448 PHE B N 1
ATOM 8202 C CA . PHE B 1 448 ? 13.602 -3.453 -1.961 1 96.81 448 PHE B CA 1
ATOM 8203 C C . PHE B 1 448 ? 12.734 -4.262 -2.922 1 96.81 448 PHE B C 1
ATOM 8205 O O . PHE B 1 448 ? 13.258 -4.965 -3.791 1 96.81 448 PHE B O 1
ATOM 8212 N N . HIS B 1 449 ? 11.43 -4.141 -2.805 1 95.81 449 HIS B N 1
ATOM 8213 C CA . HIS B 1 449 ? 10.484 -4.816 -3.684 1 95.81 449 HIS B CA 1
ATOM 8214 C C . HIS B 1 449 ? 10.57 -4.277 -5.105 1 95.81 449 HIS B C 1
ATOM 8216 O O . HIS B 1 449 ? 10.969 -3.129 -5.316 1 95.81 449 HIS B O 1
ATOM 8222 N N . GLY B 1 450 ? 10.148 -5.07 -5.996 1 97.12 450 GLY B N 1
ATOM 8223 C CA . GLY B 1 450 ? 10.164 -4.672 -7.395 1 97.12 450 GLY B CA 1
ATOM 8224 C C . GLY B 1 450 ? 9.398 -3.387 -7.656 1 97.12 450 GLY B C 1
ATOM 8225 O O . GLY B 1 450 ? 9.805 -2.576 -8.492 1 97.12 450 GLY B O 1
ATOM 8226 N N . SER B 1 451 ? 8.352 -3.135 -6.973 1 95.75 451 SER B N 1
ATOM 8227 C CA . SER B 1 451 ? 7.559 -1.922 -7.164 1 95.75 451 SER B CA 1
ATOM 8228 C C . SER B 1 451 ? 8.352 -0.679 -6.766 1 95.75 451 SER B C 1
ATOM 8230 O O . SER B 1 451 ? 8.289 0.343 -7.453 1 95.75 451 SER B O 1
ATOM 8232 N N . ALA B 1 452 ? 9.078 -0.789 -5.621 1 96.12 452 ALA B N 1
ATOM 8233 C CA . ALA B 1 452 ? 9.93 0.323 -5.215 1 96.12 452 ALA B CA 1
ATOM 8234 C C . ALA B 1 452 ? 11.055 0.551 -6.223 1 96.12 452 ALA B C 1
ATOM 8236 O O . ALA B 1 452 ? 11.383 1.693 -6.551 1 96.12 452 ALA B O 1
ATOM 8237 N N . LEU B 1 453 ? 11.617 -0.506 -6.68 1 98.19 453 LEU B N 1
ATOM 8238 C CA . LEU B 1 453 ? 12.688 -0.425 -7.66 1 98.19 453 LEU B CA 1
ATOM 8239 C C . LEU B 1 453 ? 12.195 0.193 -8.961 1 98.19 453 LEU B C 1
ATOM 8241 O O . LEU B 1 453 ? 12.891 1.005 -9.578 1 98.19 453 LEU B O 1
ATOM 8245 N N . ALA B 1 454 ? 10.977 -0.158 -9.375 1 98 454 ALA B N 1
ATOM 8246 C CA . ALA B 1 454 ? 10.398 0.37 -10.609 1 98 454 ALA B CA 1
ATOM 8247 C C . ALA B 1 454 ? 10.172 1.875 -10.516 1 98 454 ALA B C 1
ATOM 8249 O O . ALA B 1 454 ? 10.297 2.594 -11.508 1 98 454 ALA B O 1
ATOM 8250 N N . GLN B 1 455 ? 9.906 2.355 -9.336 1 96.5 455 GLN B N 1
ATOM 8251 C CA . GLN B 1 455 ? 9.555 3.756 -9.125 1 96.5 455 GLN B CA 1
ATOM 8252 C C . GLN B 1 455 ? 10.797 4.602 -8.867 1 96.5 455 GLN B C 1
ATOM 8254 O O . GLN B 1 455 ? 10.742 5.832 -8.922 1 96.5 455 GLN B O 1
ATOM 8259 N N . ALA B 1 456 ? 11.898 3.959 -8.516 1 97.5 456 ALA B N 1
ATOM 8260 C CA . ALA B 1 456 ? 13.094 4.684 -8.102 1 97.5 456 ALA B CA 1
ATOM 8261 C C . ALA B 1 456 ? 13.656 5.52 -9.25 1 97.5 456 ALA B C 1
ATOM 8263 O O . ALA B 1 456 ? 13.828 5.02 -10.367 1 97.5 456 ALA B O 1
ATOM 8264 N N . ASP B 1 457 ? 14.016 6.809 -9.016 1 96.56 457 ASP B N 1
ATOM 8265 C CA . ASP B 1 457 ? 14.656 7.664 -10.016 1 96.56 457 ASP B CA 1
ATOM 8266 C C . ASP B 1 457 ? 16.109 7.277 -10.211 1 96.56 457 ASP B C 1
ATOM 8268 O O . ASP B 1 457 ? 16.656 7.418 -11.312 1 96.56 457 ASP B O 1
ATOM 8272 N N . TYR B 1 458 ? 16.75 6.891 -9.109 1 96 458 TYR B N 1
ATOM 8273 C CA . TYR B 1 458 ? 18.172 6.598 -9.062 1 96 458 TYR B CA 1
ATOM 8274 C C . TYR B 1 458 ? 18.469 5.438 -8.117 1 96 458 TYR B C 1
ATOM 8276 O O . TYR B 1 458 ? 18.156 5.512 -6.926 1 96 458 TYR B O 1
ATOM 8284 N N . THR B 1 459 ? 19 4.359 -8.625 1 97.62 459 THR B N 1
ATOM 8285 C CA . THR B 1 459 ? 19.391 3.254 -7.758 1 97.62 459 THR B CA 1
ATOM 8286 C C . THR B 1 459 ? 20.344 2.303 -8.484 1 97.62 459 THR B C 1
ATOM 8288 O O . THR B 1 459 ? 20.266 2.154 -9.703 1 97.62 459 THR B O 1
ATOM 8291 N N . GLU B 1 460 ? 21.203 1.681 -7.754 1 97.56 460 GLU B N 1
ATOM 8292 C CA . GLU B 1 460 ? 22.141 0.697 -8.312 1 97.56 460 GLU B CA 1
ATOM 8293 C C . GLU B 1 460 ? 21.562 -0.716 -8.203 1 97.56 460 GLU B C 1
ATOM 8295 O O . GLU B 1 460 ? 22.25 -1.688 -8.539 1 97.56 460 GLU B O 1
ATOM 8300 N N . HIS B 1 461 ? 20.328 -0.873 -7.762 1 98.44 461 HIS B N 1
ATOM 8301 C CA . HIS B 1 461 ? 19.828 -2.207 -7.445 1 98.44 461 HIS B CA 1
ATOM 8302 C C . HIS B 1 461 ? 18.969 -2.754 -8.57 1 98.44 461 HIS B C 1
ATOM 8304 O O . HIS B 1 461 ? 18.359 -3.82 -8.438 1 98.44 461 HIS B O 1
ATOM 8310 N N . ARG B 1 462 ? 18.891 -1.989 -9.68 1 98.75 462 ARG B N 1
ATOM 8311 C CA . ARG B 1 462 ? 18.234 -2.439 -10.906 1 98.75 462 ARG B CA 1
ATOM 8312 C C . ARG B 1 462 ? 18.703 -1.624 -12.109 1 98.75 462 ARG B C 1
ATOM 8314 O O . ARG B 1 462 ? 19.297 -0.557 -11.945 1 98.75 462 ARG B O 1
ATOM 8321 N N . LEU B 1 463 ? 18.562 -2.17 -13.234 1 98.88 463 LEU B N 1
ATOM 8322 C CA . LEU B 1 463 ? 18.578 -1.421 -14.492 1 98.88 463 LEU B CA 1
ATOM 8323 C C . LEU B 1 463 ? 17.172 -1.291 -15.07 1 98.88 463 LEU B C 1
ATOM 8325 O O . LEU B 1 463 ? 16.375 -2.227 -14.992 1 98.88 463 LEU B O 1
ATOM 8329 N N . ILE B 1 464 ? 16.875 -0.096 -15.602 1 98.88 464 ILE B N 1
ATOM 8330 C CA . ILE B 1 464 ? 15.562 0.076 -16.219 1 98.88 464 ILE B CA 1
ATOM 8331 C C . ILE B 1 464 ? 15.703 0.869 -17.516 1 98.88 464 ILE B C 1
ATOM 8333 O O . ILE B 1 464 ? 16.484 1.813 -17.594 1 98.88 464 ILE B O 1
ATOM 8337 N N . TYR B 1 465 ? 15.086 0.461 -18.484 1 98.88 465 TYR B N 1
ATOM 8338 C CA . TYR B 1 465 ? 15.094 1.074 -19.812 1 98.88 465 TYR B CA 1
ATOM 8339 C C . TYR B 1 465 ? 13.68 1.424 -20.266 1 98.88 465 TYR B C 1
ATOM 8341 O O . TYR B 1 465 ? 12.797 0.567 -20.266 1 98.88 465 TYR B O 1
ATOM 8349 N N . LEU B 1 466 ? 13.453 2.672 -20.688 1 98.75 466 LEU B N 1
ATOM 8350 C CA . LEU B 1 466 ? 12.109 3.176 -20.938 1 98.75 466 LEU B CA 1
ATOM 8351 C C . LEU B 1 466 ? 11.93 3.508 -22.422 1 98.75 466 LEU B C 1
ATOM 8353 O O . LEU B 1 466 ? 12.836 4.039 -23.062 1 98.75 466 LEU B O 1
ATOM 8357 N N . SER B 1 467 ? 10.805 3.182 -22.922 1 98.62 467 SER B N 1
ATOM 8358 C CA . SER B 1 467 ? 10.391 3.721 -24.219 1 98.62 467 SER B CA 1
ATOM 8359 C C . SER B 1 467 ? 10.109 5.215 -24.125 1 98.62 467 SER B C 1
ATOM 8361 O O . SER B 1 467 ? 10 5.77 -23.031 1 98.62 467 SER B O 1
ATOM 8363 N N . PRO B 1 468 ? 10.039 5.883 -25.344 1 98.06 468 PRO B N 1
ATOM 8364 C CA . PRO B 1 468 ? 9.406 7.207 -25.281 1 98.06 468 PRO B CA 1
ATOM 8365 C C . PRO B 1 468 ? 7.98 7.156 -24.75 1 98.06 468 PRO B C 1
ATOM 8367 O O . PRO B 1 468 ? 7.371 6.082 -24.703 1 98.06 468 PRO B O 1
ATOM 8370 N N . VAL B 1 469 ? 7.473 8.312 -24.297 1 98.31 469 VAL B N 1
ATOM 8371 C CA . VAL B 1 469 ? 6.066 8.391 -23.922 1 98.31 469 VAL B CA 1
ATOM 8372 C C . VAL B 1 469 ? 5.188 8.031 -25.109 1 98.31 469 VAL B C 1
ATOM 8374 O O . VAL B 1 469 ? 5.34 8.609 -26.203 1 98.31 469 VAL B O 1
ATOM 8377 N N . LEU B 1 470 ? 4.383 7.055 -24.938 1 98.56 470 LEU B N 1
ATOM 8378 C CA . LEU B 1 470 ? 3.51 6.629 -26.031 1 98.56 470 LEU B CA 1
ATOM 8379 C C . LEU B 1 470 ? 2.502 7.719 -26.375 1 98.56 470 LEU B C 1
ATOM 8381 O O . LEU B 1 470 ? 1.791 8.219 -25.5 1 98.56 470 LEU B O 1
ATOM 8385 N N . THR B 1 471 ? 2.43 8.055 -27.609 1 98.25 471 THR B N 1
ATOM 8386 C CA . THR B 1 471 ? 1.469 9.055 -28.062 1 98.25 471 THR B CA 1
ATOM 8387 C C . THR B 1 471 ? 0.148 8.398 -28.453 1 98.25 471 THR B C 1
ATOM 8389 O O . THR B 1 471 ? -0.877 9.07 -28.562 1 98.25 471 THR B O 1
ATOM 8392 N N . GLU B 1 472 ? 0.16 7.09 -28.703 1 97.88 472 GLU B N 1
ATOM 8393 C CA . GLU B 1 472 ? -0.992 6.227 -28.953 1 97.88 472 GLU B CA 1
ATOM 8394 C C . GLU B 1 472 ? -0.902 4.938 -28.141 1 97.88 472 GLU B C 1
ATOM 8396 O O . GLU B 1 472 ? 0.19 4.516 -27.766 1 97.88 472 GLU B O 1
ATOM 8401 N N . PRO B 1 473 ? -2.09 4.391 -27.875 1 97.38 473 PRO B N 1
ATOM 8402 C CA . PRO B 1 473 ? -2.043 3.117 -27.156 1 97.38 473 PRO B CA 1
ATOM 8403 C C . PRO B 1 473 ? -1.309 2.025 -27.922 1 97.38 473 PRO B C 1
ATOM 8405 O O . PRO B 1 473 ? -1.33 2.018 -29.156 1 97.38 473 PRO B O 1
ATOM 8408 N N . LEU B 1 474 ? -0.64 1.149 -27.25 1 98 474 LEU B N 1
ATOM 8409 C CA . LEU B 1 474 ? 0.071 0.017 -27.828 1 98 474 LEU B CA 1
ATOM 8410 C C . LEU B 1 474 ? -0.482 -1.302 -27.297 1 98 474 LEU B C 1
ATOM 8412 O O . LEU B 1 474 ? -0.587 -1.493 -26.094 1 98 474 LEU B O 1
ATOM 8416 N N . HIS B 1 475 ? -0.85 -2.189 -28.203 1 98.12 475 HIS B N 1
ATOM 8417 C CA . HIS B 1 475 ? -1.486 -3.455 -27.859 1 98.12 475 HIS B CA 1
ATOM 8418 C C . HIS B 1 475 ? -0.497 -4.613 -27.953 1 98.12 475 HIS B C 1
ATOM 8420 O O . HIS B 1 475 ? 0.005 -4.926 -29.031 1 98.12 475 HIS B O 1
ATOM 8426 N N . ILE B 1 476 ? -0.14 -5.219 -26.797 1 98.31 476 ILE B N 1
ATOM 8427 C CA . ILE B 1 476 ? 0.699 -6.41 -26.703 1 98.31 476 ILE B CA 1
ATOM 8428 C C . ILE B 1 476 ? -0.179 -7.652 -26.578 1 98.31 476 ILE B C 1
ATOM 8430 O O . ILE B 1 476 ? -1.12 -7.672 -25.781 1 98.31 476 ILE B O 1
ATOM 8434 N N . SER B 1 477 ? 0.067 -8.711 -27.344 1 98.62 477 SER B N 1
ATOM 8435 C CA . SER B 1 477 ? -0.692 -9.953 -27.266 1 98.62 477 SER B CA 1
ATOM 8436 C C . SER B 1 477 ? 0.195 -11.156 -27.562 1 98.62 477 SER B C 1
ATOM 8438 O O . SER B 1 477 ? 0.525 -11.43 -28.719 1 98.62 477 SER B O 1
ATOM 8440 N N . GLY B 1 478 ? 0.534 -11.93 -26.562 1 98.56 478 GLY B N 1
ATOM 8441 C CA . GLY B 1 478 ? 1.352 -13.117 -26.734 1 98.56 478 GLY B CA 1
ATOM 8442 C C . GLY B 1 478 ? 2.404 -13.281 -25.656 1 98.56 478 GLY B C 1
ATOM 8443 O O . GLY B 1 478 ? 2.154 -12.977 -24.484 1 98.56 478 GLY B O 1
ATOM 8444 N N . ILE B 1 479 ? 3.516 -13.906 -26 1 98.62 479 ILE B N 1
ATOM 8445 C CA . ILE B 1 479 ? 4.574 -14.25 -25.047 1 98.62 479 ILE B CA 1
ATOM 8446 C C . ILE B 1 479 ? 5.809 -13.398 -25.328 1 98.62 479 ILE B C 1
ATOM 8448 O O . ILE B 1 479 ? 6.543 -13.648 -26.297 1 98.62 479 ILE B O 1
ATOM 8452 N N . PRO B 1 480 ? 6.086 -12.383 -24.469 1 98.75 480 PRO B N 1
ATOM 8453 C CA . PRO B 1 480 ? 7.348 -11.648 -24.609 1 98.75 480 PRO B CA 1
ATOM 8454 C C . PRO B 1 480 ? 8.57 -12.523 -24.359 1 98.75 480 PRO B C 1
ATOM 8456 O O . PRO B 1 480 ? 8.484 -13.516 -23.625 1 98.75 480 PRO B O 1
ATOM 8459 N N . LYS B 1 481 ? 9.602 -12.195 -25.031 1 98.75 481 LYS B N 1
ATOM 8460 C CA . LYS B 1 481 ? 10.867 -12.922 -24.922 1 98.75 481 LYS B CA 1
ATOM 8461 C C . LYS B 1 481 ? 12.031 -11.961 -24.703 1 98.75 481 LYS B C 1
ATOM 8463 O O . LYS B 1 481 ? 12.023 -10.836 -25.203 1 98.75 481 LYS B O 1
ATOM 8468 N N . ILE B 1 482 ? 13.047 -12.445 -23.938 1 98.88 482 ILE B N 1
ATOM 8469 C CA . ILE B 1 482 ? 14.211 -11.594 -23.719 1 98.88 482 ILE B CA 1
ATOM 8470 C C . ILE B 1 482 ? 15.492 -12.414 -23.844 1 98.88 482 ILE B C 1
ATOM 8472 O O . ILE B 1 482 ? 15.516 -13.594 -23.484 1 98.88 482 ILE B O 1
ATOM 8476 N N . THR B 1 483 ? 16.453 -11.852 -24.422 1 98.81 483 THR B N 1
ATOM 8477 C CA . THR B 1 483 ? 17.844 -12.297 -24.359 1 98.81 483 THR B CA 1
ATOM 8478 C C . THR B 1 483 ? 18.688 -11.305 -23.562 1 98.81 483 THR B C 1
ATOM 8480 O O . THR B 1 483 ? 18.719 -10.117 -23.875 1 98.81 483 THR B O 1
ATOM 8483 N N . VAL B 1 484 ? 19.312 -11.766 -22.5 1 98.88 484 VAL B N 1
ATOM 8484 C CA . VAL B 1 484 ? 20.188 -10.945 -21.688 1 98.88 484 VAL B CA 1
ATOM 8485 C C . VAL B 1 484 ? 21.625 -11.461 -21.766 1 98.88 484 VAL B C 1
ATOM 8487 O O . VAL B 1 484 ? 21.875 -12.641 -21.516 1 98.88 484 VAL B O 1
ATOM 8490 N N . LYS B 1 485 ? 22.5 -10.609 -22.234 1 98.81 485 LYS B N 1
ATOM 8491 C CA . LYS B 1 485 ? 23.922 -10.898 -22.125 1 98.81 485 LYS B CA 1
ATOM 8492 C C . LYS B 1 485 ? 24.516 -10.305 -20.844 1 98.81 485 LYS B C 1
ATOM 8494 O O . LYS B 1 485 ? 24.609 -9.086 -20.703 1 98.81 485 LYS B O 1
ATOM 8499 N N . LEU B 1 486 ? 24.875 -11.227 -19.875 1 98.88 486 LEU B N 1
ATOM 8500 C CA . LEU B 1 486 ? 25.25 -10.719 -18.562 1 98.88 486 LEU B CA 1
ATOM 8501 C C . LEU B 1 486 ? 26.453 -11.461 -18 1 98.88 486 LEU B C 1
ATOM 8503 O O . LEU B 1 486 ? 26.75 -12.578 -18.422 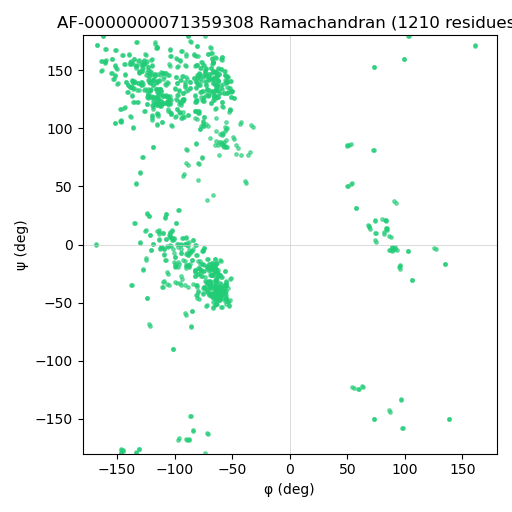1 98.88 486 LEU B O 1
ATOM 8507 N N . ALA B 1 487 ? 27.188 -10.797 -17.109 1 98.88 487 ALA B N 1
ATOM 8508 C CA . ALA B 1 487 ? 28.219 -11.383 -16.266 1 98.88 487 ALA B CA 1
ATOM 8509 C C . ALA B 1 487 ? 27.906 -11.164 -14.781 1 98.88 487 ALA B C 1
ATOM 8511 O O . ALA B 1 487 ? 27.25 -10.195 -14.414 1 98.88 487 ALA B O 1
ATOM 8512 N N . SER B 1 488 ? 28.297 -12.125 -13.969 1 98.81 488 SER B N 1
ATOM 8513 C CA . SER B 1 488 ? 28.156 -12.031 -12.516 1 98.81 488 SER B CA 1
ATOM 8514 C C . SER B 1 488 ? 29.531 -12.055 -11.836 1 98.81 488 SER B C 1
ATOM 8516 O O . SER B 1 488 ? 30.453 -12.703 -12.312 1 98.81 488 SER B O 1
ATOM 8518 N N . ASN B 1 489 ? 29.656 -11.305 -10.742 1 98.81 489 ASN B N 1
ATOM 8519 C CA . ASN B 1 489 ? 30.891 -11.383 -9.969 1 98.81 489 ASN B CA 1
ATOM 8520 C C . ASN B 1 489 ? 30.906 -12.586 -9.031 1 98.81 489 ASN B C 1
ATOM 8522 O O . ASN B 1 489 ? 31.859 -12.781 -8.273 1 98.81 489 ASN B O 1
ATOM 8526 N N . LYS B 1 490 ? 29.828 -13.414 -9 1 98.38 490 LYS B N 1
ATOM 8527 C CA . LYS B 1 490 ? 29.719 -14.656 -8.242 1 98.38 490 LYS B CA 1
ATOM 8528 C C . LYS B 1 490 ? 29.328 -15.82 -9.156 1 98.38 490 LYS B C 1
ATOM 8530 O O . LYS B 1 490 ? 28.844 -15.609 -10.266 1 98.38 490 LYS B O 1
ATOM 8535 N N . PRO B 1 491 ? 29.516 -17.047 -8.68 1 98.19 491 PRO B N 1
ATOM 8536 C CA . PRO B 1 491 ? 29.203 -18.219 -9.508 1 98.19 491 PRO B CA 1
ATOM 8537 C C . PRO B 1 491 ? 27.719 -18.438 -9.695 1 98.19 491 PRO B C 1
ATOM 8539 O O . PRO B 1 491 ? 27.297 -19.219 -10.555 1 98.19 491 PRO B O 1
ATOM 8542 N N . ALA B 1 492 ? 26.922 -17.844 -8.812 1 98.12 492 ALA B N 1
ATOM 8543 C CA . ALA B 1 492 ? 25.469 -17.969 -8.914 1 98.12 492 ALA B CA 1
ATOM 8544 C C . ALA B 1 492 ? 24.781 -16.609 -8.695 1 98.12 492 ALA B C 1
ATOM 8546 O O . ALA B 1 492 ? 25.219 -15.82 -7.855 1 98.12 492 ALA B O 1
ATOM 8547 N N . ALA B 1 493 ? 23.734 -16.344 -9.469 1 98.5 493 ALA B N 1
ATOM 8548 C CA . ALA B 1 493 ? 22.922 -15.141 -9.32 1 98.5 493 ALA B CA 1
ATOM 8549 C C . ALA B 1 493 ? 21.5 -15.375 -9.812 1 98.5 493 ALA B C 1
ATOM 8551 O O . ALA B 1 493 ? 21.281 -16.125 -10.773 1 98.5 493 ALA B O 1
ATOM 8552 N N . ASN B 1 494 ? 20.531 -14.758 -9.062 1 98.56 494 ASN B N 1
ATOM 8553 C CA . ASN B 1 494 ? 19.188 -14.664 -9.617 1 98.56 494 ASN B CA 1
ATOM 8554 C C . ASN B 1 494 ? 19.125 -13.68 -10.789 1 98.56 494 ASN B C 1
ATOM 8556 O O . ASN B 1 494 ? 19.891 -12.719 -10.828 1 98.56 494 ASN B O 1
ATOM 8560 N N . LEU B 1 495 ? 18.312 -13.914 -11.742 1 98.94 495 LEU B N 1
ATOM 8561 C CA . LEU B 1 495 ? 17.984 -12.961 -12.789 1 98.94 495 LEU B CA 1
ATOM 8562 C C . LEU B 1 495 ? 16.469 -12.766 -12.891 1 98.94 495 LEU B C 1
ATOM 8564 O O . LEU B 1 495 ? 15.734 -13.711 -13.18 1 98.94 495 LEU B O 1
ATOM 8568 N N . SER B 1 496 ? 16.031 -11.562 -12.594 1 98.88 496 SER B N 1
ATOM 8569 C CA . SER B 1 496 ? 14.625 -11.211 -12.672 1 98.88 496 SER B CA 1
ATOM 8570 C C . SER B 1 496 ? 14.391 -10.086 -13.68 1 98.88 496 SER B C 1
ATOM 8572 O O . SER B 1 496 ? 15.203 -9.164 -13.789 1 98.88 496 SER B O 1
ATOM 8574 N N . VAL B 1 497 ? 13.305 -10.18 -14.406 1 98.88 497 VAL B N 1
ATOM 8575 C CA . VAL B 1 497 ? 12.914 -9.195 -15.406 1 98.88 497 VAL B CA 1
ATOM 8576 C C . VAL B 1 497 ? 11.438 -8.828 -15.227 1 98.88 497 VAL B C 1
ATOM 8578 O O . VAL B 1 497 ? 10.586 -9.711 -15.133 1 98.88 497 VAL B O 1
ATOM 8581 N N . TRP B 1 498 ? 11.164 -7.531 -15.031 1 98.69 498 TRP B N 1
ATOM 8582 C CA . TRP B 1 498 ? 9.805 -7.016 -15.07 1 98.69 498 TRP B CA 1
ATOM 8583 C C . TRP B 1 498 ? 9.602 -6.102 -16.266 1 98.69 498 TRP B C 1
ATOM 8585 O O . TRP B 1 498 ? 10.469 -5.297 -16.609 1 98.69 498 TRP B O 1
ATOM 8595 N N . LEU B 1 499 ? 8.531 -6.25 -17.016 1 98.75 499 LEU B N 1
ATOM 8596 C CA . LEU B 1 499 ? 7.996 -5.199 -17.875 1 98.75 499 LEU B CA 1
ATOM 8597 C C . LEU B 1 499 ? 6.938 -4.383 -17.141 1 98.75 499 LEU B C 1
ATOM 8599 O O . LEU B 1 499 ? 5.984 -4.941 -16.594 1 98.75 499 LEU B O 1
ATOM 8603 N N . VAL B 1 500 ? 7.18 -3.084 -17.109 1 98.5 500 VAL B N 1
ATOM 8604 C CA . VAL B 1 500 ? 6.305 -2.236 -16.312 1 98.5 500 VAL B CA 1
ATOM 8605 C C . VAL B 1 500 ? 5.754 -1.1 -17.172 1 98.5 500 VAL B C 1
ATOM 8607 O O . VAL B 1 500 ? 6.293 -0.809 -18.234 1 98.5 500 VAL B O 1
ATOM 8610 N N . SER B 1 501 ? 4.637 -0.527 -16.75 1 97.88 501 SER B N 1
ATOM 8611 C CA . SER B 1 501 ? 4.066 0.697 -17.312 1 97.88 501 SER B CA 1
ATOM 8612 C C . SER B 1 501 ? 4.285 1.881 -16.375 1 97.88 501 SER B C 1
ATOM 8614 O O . SER B 1 501 ? 3.889 1.838 -15.203 1 97.88 501 SER B O 1
ATOM 8616 N N . LEU B 1 502 ? 4.953 2.85 -16.891 1 97.12 502 LEU B N 1
ATOM 8617 C CA . LEU B 1 502 ? 5.305 4.02 -16.094 1 97.12 502 LEU B CA 1
ATOM 8618 C C . LEU B 1 502 ? 4.703 5.285 -16.688 1 97.12 502 LEU B C 1
ATOM 8620 O O . LEU B 1 502 ? 4.551 5.395 -17.906 1 97.12 502 LEU B O 1
ATOM 8624 N N . PRO B 1 503 ? 4.449 6.402 -15.773 1 94.94 503 PRO B N 1
ATOM 8625 C CA . PRO B 1 503 ? 4.703 6.441 -14.336 1 94.94 503 PRO B CA 1
ATOM 8626 C C . PRO B 1 503 ? 3.818 5.473 -13.555 1 94.94 503 PRO B C 1
ATOM 8628 O O . PRO B 1 503 ? 2.695 5.18 -13.969 1 94.94 503 PRO B O 1
ATOM 8631 N N . TRP B 1 504 ? 4.441 5.02 -12.43 1 94.62 504 TRP B N 1
ATOM 8632 C CA . TRP B 1 504 ? 3.764 4.078 -11.547 1 94.62 504 TRP B CA 1
ATOM 8633 C C . TRP B 1 504 ? 2.543 4.723 -10.898 1 94.62 504 TRP B C 1
ATOM 8635 O O . TRP B 1 504 ? 2.623 5.836 -10.383 1 94.62 504 TRP B O 1
ATOM 8645 N N . THR B 1 505 ? 1.438 4.078 -11.023 1 90.19 505 THR B N 1
ATOM 8646 C CA . THR B 1 505 ? 0.213 4.57 -10.398 1 90.19 505 THR B CA 1
ATOM 8647 C C . THR B 1 505 ? 0.034 3.965 -9.008 1 90.19 505 THR B C 1
ATOM 8649 O O . THR B 1 505 ? 0.087 2.744 -8.844 1 90.19 505 THR B O 1
ATOM 8652 N N . GLU B 1 506 ? -0.121 4.855 -7.996 1 81.19 506 GLU B N 1
ATOM 8653 C CA . GLU B 1 506 ? -0.354 4.406 -6.629 1 81.19 506 GLU B CA 1
ATOM 8654 C C . GLU B 1 506 ? -1.729 4.84 -6.129 1 81.19 506 GLU B C 1
ATOM 8656 O O . GLU B 1 506 ? -2.391 5.668 -6.762 1 81.19 506 GLU B O 1
ATOM 8661 N N . GLY B 1 507 ? -2.158 4.352 -5.027 1 71.62 507 GLY B N 1
ATOM 8662 C CA . GLY B 1 507 ? -3.344 4.836 -4.34 1 71.62 507 GLY B CA 1
ATOM 8663 C C . GLY B 1 507 ? -4.543 3.92 -4.504 1 71.62 507 GLY B C 1
ATOM 8664 O O . GLY B 1 507 ? -4.438 2.852 -5.109 1 71.62 507 GLY B O 1
ATOM 8665 N N . ARG B 1 508 ? -5.629 4.273 -3.922 1 63.44 508 ARG B N 1
ATOM 8666 C CA . ARG B 1 508 ? -6.824 3.449 -3.779 1 63.44 508 ARG B CA 1
ATOM 8667 C C . ARG B 1 508 ? -7.457 3.162 -5.137 1 63.44 508 ARG B C 1
ATOM 8669 O O . ARG B 1 508 ? -8.109 2.129 -5.316 1 63.44 508 ARG B O 1
ATOM 8676 N N . ASN B 1 509 ? -7.113 3.965 -6.137 1 72.06 509 ASN B N 1
ATOM 8677 C CA . ASN B 1 509 ? -7.789 3.785 -7.418 1 72.06 509 ASN B CA 1
ATOM 8678 C C . ASN B 1 509 ? -6.891 3.074 -8.43 1 72.06 509 ASN B C 1
ATOM 8680 O O . ASN B 1 509 ? -7.273 2.9 -9.586 1 72.06 509 ASN B O 1
ATOM 8684 N N . SER B 1 510 ? -5.77 2.658 -7.871 1 78.06 510 SER B N 1
ATOM 8685 C CA . SER B 1 510 ? -4.875 1.947 -8.781 1 78.06 510 SER B CA 1
ATOM 8686 C C . SER B 1 510 ? -5.414 0.558 -9.109 1 78.06 510 SER B C 1
ATOM 8688 O O . SER B 1 510 ? -5.965 -0.122 -8.242 1 78.06 510 SER B O 1
ATOM 8690 N N . LYS B 1 511 ? -5.312 0.213 -10.414 1 82.44 511 LYS B N 1
ATOM 8691 C CA . LYS B 1 511 ? -5.73 -1.103 -10.883 1 82.44 511 LYS B CA 1
ATOM 8692 C C . LYS B 1 511 ? -4.535 -2.039 -11.031 1 82.44 511 LYS B C 1
ATOM 8694 O O . LYS B 1 511 ? -3.398 -1.586 -11.18 1 82.44 511 LYS B O 1
ATOM 8699 N N . ILE B 1 512 ? -4.805 -3.301 -11.047 1 77.38 512 ILE B N 1
ATOM 8700 C CA . ILE B 1 512 ? -3.793 -4.348 -11.148 1 77.38 512 ILE B CA 1
ATOM 8701 C C . ILE B 1 512 ? -3.078 -4.254 -12.492 1 77.38 512 ILE B C 1
ATOM 8703 O O . ILE B 1 512 ? 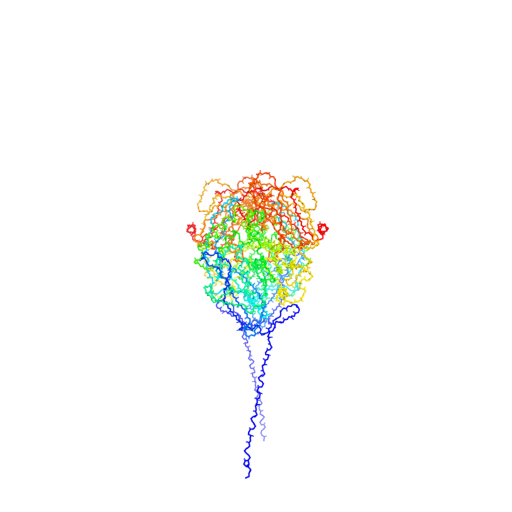-1.93 -4.68 -12.625 1 77.38 512 ILE B O 1
ATOM 8707 N N . THR B 1 513 ? -3.699 -3.604 -13.484 1 84.38 513 THR B N 1
ATOM 8708 C CA . THR B 1 513 ? -3.176 -3.527 -14.844 1 84.38 513 THR B CA 1
ATOM 8709 C C . THR B 1 513 ? -2.363 -2.252 -15.039 1 84.38 513 THR B C 1
ATOM 8711 O O . THR B 1 513 ? -1.803 -2.025 -16.109 1 84.38 513 THR B O 1
ATOM 8714 N N . ASP B 1 514 ? -2.307 -1.488 -13.945 1 89.69 514 ASP B N 1
ATOM 8715 C CA . ASP B 1 514 ? -1.781 -0.144 -14.156 1 89.69 514 ASP B CA 1
ATOM 8716 C C . ASP B 1 514 ? -0.256 -0.157 -14.234 1 89.69 514 ASP B C 1
ATOM 8718 O O . ASP B 1 514 ? 0.345 0.717 -14.867 1 89.69 514 ASP B O 1
ATOM 8722 N N . ASN B 1 515 ? 0.32 -1.137 -13.625 1 95.31 515 ASN B N 1
ATOM 8723 C CA . ASN B 1 515 ? 1.746 -0.945 -13.383 1 95.31 515 ASN B CA 1
ATOM 8724 C C . ASN B 1 515 ? 2.574 -2.084 -13.969 1 95.31 515 ASN B C 1
ATOM 8726 O O . ASN B 1 515 ? 3.574 -1.845 -14.648 1 95.31 515 ASN B O 1
ATOM 8730 N N . ILE B 1 516 ? 2.148 -3.361 -13.734 1 96.88 516 ILE B N 1
ATOM 8731 C CA . ILE B 1 516 ? 2.908 -4.516 -14.203 1 96.88 516 ILE B CA 1
ATOM 8732 C C . ILE B 1 516 ? 2.355 -4.988 -15.539 1 96.88 516 ILE B C 1
ATOM 8734 O O . ILE B 1 516 ? 1.16 -5.27 -15.664 1 96.88 516 ILE B O 1
ATOM 8738 N N . ILE B 1 517 ? 3.201 -5.023 -16.547 1 97.62 517 ILE B N 1
ATOM 8739 C CA . ILE B 1 517 ? 2.824 -5.617 -17.812 1 97.62 517 ILE B CA 1
ATOM 8740 C C . ILE B 1 517 ? 3.049 -7.129 -17.766 1 97.62 517 ILE B C 1
ATOM 8742 O O . ILE B 1 517 ? 2.113 -7.906 -17.969 1 97.62 517 ILE B O 1
ATOM 8746 N N . THR B 1 518 ? 4.227 -7.547 -17.5 1 98 518 THR B N 1
ATOM 8747 C CA . THR B 1 518 ? 4.512 -8.961 -17.297 1 98 518 THR B CA 1
ATOM 8748 C C . THR B 1 518 ? 5.844 -9.141 -16.578 1 98 518 THR B C 1
ATOM 8750 O O . THR B 1 518 ? 6.508 -8.164 -16.234 1 98 518 THR B O 1
ATOM 8753 N N . ARG B 1 519 ? 6.273 -10.43 -16.281 1 98.31 519 ARG B N 1
ATOM 8754 C CA . ARG B 1 519 ? 7.457 -10.758 -15.5 1 98.31 519 ARG B CA 1
ATOM 8755 C C . ARG B 1 519 ? 8.125 -12.031 -16.031 1 98.31 519 ARG B C 1
ATOM 8757 O O . ARG B 1 519 ? 7.508 -12.805 -16.75 1 98.31 519 ARG B O 1
ATOM 8764 N N . GLY B 1 520 ? 9.328 -12.227 -15.648 1 98.62 520 GLY B N 1
ATOM 8765 C CA . GLY B 1 520 ? 10.07 -13.453 -15.898 1 98.62 520 GLY B CA 1
ATOM 8766 C C . GLY B 1 520 ? 11.305 -13.594 -15.031 1 98.62 520 GLY B C 1
ATOM 8767 O O . GLY B 1 520 ? 11.789 -12.609 -14.461 1 98.62 520 GLY B O 1
ATOM 8768 N N . TRP B 1 521 ? 11.812 -14.812 -14.836 1 98.75 521 TRP B N 1
ATOM 8769 C CA . TRP B 1 521 ? 12.953 -15.156 -13.992 1 98.75 521 TRP B CA 1
ATOM 8770 C C . TRP B 1 521 ? 13.789 -16.266 -14.625 1 98.75 521 TRP B C 1
ATOM 8772 O O . TRP B 1 521 ? 13.242 -17.172 -15.25 1 98.75 521 TRP B O 1
ATOM 8782 N N . ALA B 1 522 ? 15.031 -16.219 -14.43 1 98.75 522 ALA B N 1
ATOM 8783 C CA . ALA B 1 522 ? 15.914 -17.266 -14.945 1 98.75 522 ALA B CA 1
ATOM 8784 C C . ALA B 1 522 ? 17.156 -17.406 -14.078 1 98.75 522 ALA B C 1
ATOM 8786 O O . ALA B 1 522 ? 17.516 -16.484 -13.336 1 98.75 522 ALA B O 1
ATOM 8787 N N . ASP B 1 523 ? 17.734 -18.578 -14.094 1 98.56 523 ASP B N 1
ATOM 8788 C CA . ASP B 1 523 ? 19.062 -18.828 -13.539 1 98.56 523 ASP B CA 1
ATOM 8789 C C . ASP B 1 523 ? 20.125 -18.766 -14.625 1 98.56 523 ASP B C 1
ATOM 8791 O O . ASP B 1 523 ? 20.172 -19.609 -15.516 1 98.56 523 ASP B O 1
ATOM 8795 N N . PRO B 1 524 ? 21 -17.766 -14.516 1 98.69 524 PRO B N 1
ATOM 8796 C CA . PRO B 1 524 ? 22.047 -17.672 -15.539 1 98.69 524 PRO B CA 1
ATOM 8797 C C . PRO B 1 524 ? 22.875 -18.953 -15.641 1 98.69 524 PRO B C 1
ATOM 8799 O O . PRO B 1 524 ? 23.469 -19.219 -16.688 1 98.69 524 PRO B O 1
ATOM 8802 N N . GLN B 1 525 ? 22.906 -19.766 -14.594 1 98.44 525 GLN B N 1
ATOM 8803 C CA . GLN B 1 525 ? 23.656 -21.016 -14.633 1 98.44 525 GLN B CA 1
ATOM 8804 C C . GLN B 1 525 ? 23.094 -21.969 -15.664 1 98.44 525 GLN B C 1
ATOM 8806 O O . GLN B 1 525 ? 23.766 -22.906 -16.109 1 98.44 525 GLN B O 1
ATOM 8811 N N . ASN B 1 526 ? 21.812 -21.797 -16.016 1 98.5 526 ASN B N 1
ATOM 8812 C CA . ASN B 1 526 ? 21.125 -22.672 -16.953 1 98.5 526 ASN B CA 1
ATOM 8813 C C . ASN B 1 526 ? 21.125 -22.094 -18.359 1 98.5 526 ASN B C 1
ATOM 8815 O O . ASN B 1 526 ? 20.203 -22.359 -19.141 1 98.5 526 ASN B O 1
ATOM 8819 N N . HIS B 1 527 ? 22.125 -21.312 -18.734 1 97.56 527 HIS B N 1
ATOM 8820 C CA . HIS B 1 527 ? 22.188 -20.625 -20.016 1 97.56 527 HIS B CA 1
ATOM 8821 C C . HIS B 1 527 ? 22.297 -21.609 -21.172 1 97.56 527 HIS B C 1
ATOM 8823 O O . HIS B 1 527 ? 21.859 -21.328 -22.281 1 97.56 527 HIS B O 1
ATOM 8829 N N . THR B 1 528 ? 22.719 -22.875 -20.906 1 96.69 528 THR B N 1
ATOM 8830 C CA . THR B 1 528 ? 22.906 -23.844 -21.984 1 96.69 528 THR B CA 1
ATOM 8831 C C . THR B 1 528 ? 21.859 -24.938 -21.922 1 96.69 528 THR B C 1
ATOM 8833 O O . THR B 1 528 ? 21.5 -25.547 -22.938 1 96.69 528 THR B O 1
ATOM 8836 N N . SER B 1 529 ? 21.453 -25.234 -20.688 1 96.81 529 SER B N 1
ATOM 8837 C CA . SER B 1 529 ? 20.531 -26.359 -20.516 1 96.81 529 SER B CA 1
ATOM 8838 C C . SER B 1 529 ? 19.609 -26.125 -19.328 1 96.81 529 SER B C 1
ATOM 8840 O O . SER B 1 529 ? 20.047 -25.672 -18.266 1 96.81 529 SER B O 1
ATOM 8842 N N . ILE B 1 530 ? 18.344 -26.484 -19.531 1 97.19 530 ILE B N 1
ATOM 8843 C CA . ILE B 1 530 ? 17.375 -26.359 -18.438 1 97.19 530 ILE B CA 1
ATOM 8844 C C . ILE B 1 530 ? 17.562 -27.516 -17.453 1 97.19 530 ILE B C 1
ATOM 8846 O O . ILE B 1 530 ? 17.109 -27.438 -16.312 1 97.19 530 ILE B O 1
ATOM 8850 N N . ARG B 1 531 ? 18.234 -28.578 -17.797 1 97.75 531 ARG B N 1
ATOM 8851 C CA . ARG B 1 531 ? 18.359 -29.797 -16.984 1 97.75 531 ARG B CA 1
ATOM 8852 C C . ARG B 1 531 ? 19.656 -29.797 -16.188 1 97.75 531 ARG B C 1
ATOM 8854 O O . ARG B 1 531 ? 19.828 -30.609 -15.289 1 97.75 531 ARG B O 1
ATOM 8861 N N . LYS B 1 532 ? 20.547 -28.859 -16.641 1 97.12 532 LYS B N 1
ATOM 8862 C CA . LYS B 1 532 ? 21.844 -28.875 -15.938 1 97.12 532 LYS B CA 1
ATOM 8863 C C . LYS B 1 532 ? 22.422 -27.469 -15.852 1 97.12 532 LYS B C 1
ATOM 8865 O O . LYS B 1 532 ? 23.047 -26.984 -16.797 1 97.12 532 LYS B O 1
ATOM 8870 N N . GLY B 1 533 ? 22.375 -26.922 -14.727 1 96.5 533 GLY B N 1
ATOM 8871 C CA . GLY B 1 533 ? 23.047 -25.656 -14.461 1 96.5 533 GLY B CA 1
ATOM 8872 C C . GLY B 1 533 ? 24.531 -25.828 -14.188 1 96.5 533 GLY B C 1
ATOM 8873 O O . GLY B 1 533 ? 24.953 -26.844 -13.625 1 96.5 533 GLY B O 1
ATOM 8874 N N . GLU B 1 534 ? 25.344 -24.859 -14.617 1 96.94 534 GLU B N 1
ATOM 8875 C CA . GLU B 1 534 ? 26.781 -24.828 -14.359 1 96.94 534 GLU B CA 1
ATOM 8876 C C . GLU B 1 534 ? 27.188 -23.516 -13.703 1 96.94 534 GLU B C 1
ATOM 8878 O O . GLU B 1 534 ? 26.781 -22.438 -14.148 1 96.94 534 GLU B O 1
ATOM 8883 N N . PRO B 1 535 ? 28.031 -23.656 -12.602 1 97.81 535 PRO B N 1
ATOM 8884 C CA . PRO B 1 535 ? 28.469 -22.406 -11.969 1 97.81 535 PRO B CA 1
ATOM 8885 C C . PRO B 1 535 ? 29.062 -21.422 -12.969 1 97.81 535 PRO B C 1
ATOM 8887 O O . PRO B 1 535 ? 29.766 -21.828 -13.898 1 97.81 535 PRO B O 1
ATOM 8890 N N . LEU B 1 536 ? 28.766 -20.188 -12.797 1 98.62 536 LEU B N 1
ATOM 8891 C CA . LEU B 1 536 ? 29.312 -19.141 -13.648 1 98.62 536 LEU B CA 1
ATOM 8892 C C . LEU B 1 536 ? 30.766 -18.859 -13.312 1 98.62 536 LEU B C 1
ATOM 8894 O O . LEU B 1 536 ? 31.172 -18.938 -12.156 1 98.62 536 LEU B O 1
ATOM 8898 N N . ILE B 1 537 ? 31.547 -18.531 -14.352 1 98.69 537 ILE B N 1
ATOM 8899 C CA . ILE B 1 537 ? 32.844 -17.953 -14.125 1 98.69 537 ILE B CA 1
ATOM 8900 C C . ILE B 1 537 ? 32.719 -16.453 -13.875 1 98.69 537 ILE B C 1
ATOM 8902 O O . ILE B 1 537 ? 32.281 -15.711 -14.75 1 98.69 537 ILE B O 1
ATOM 8906 N N . PRO B 1 538 ? 33.062 -16.031 -12.68 1 98.62 538 PRO B N 1
ATOM 8907 C CA . PRO B 1 538 ? 32.906 -14.602 -12.391 1 98.62 538 PRO B CA 1
ATOM 8908 C C . PRO B 1 538 ? 33.562 -13.711 -13.453 1 98.62 538 PRO B C 1
ATOM 8910 O O . PRO B 1 538 ? 34.719 -13.93 -13.836 1 98.62 538 PRO B O 1
ATOM 8913 N N . GLY B 1 539 ? 32.75 -12.758 -13.992 1 98.56 539 GLY B N 1
ATOM 8914 C CA . GLY B 1 539 ? 33.25 -11.797 -14.953 1 98.56 539 GLY B CA 1
ATOM 8915 C C . GLY B 1 539 ? 33.031 -12.211 -16.391 1 98.56 539 GLY B C 1
ATOM 8916 O O . GLY B 1 539 ? 33.125 -11.391 -17.312 1 98.56 539 GLY B O 1
ATOM 8917 N N . LYS B 1 540 ? 32.812 -13.477 -16.609 1 98.69 540 LYS B N 1
ATOM 8918 C CA . LYS B 1 540 ? 32.562 -13.969 -17.953 1 98.69 540 LYS B CA 1
ATOM 8919 C C . LYS B 1 540 ? 31.109 -13.711 -18.359 1 98.69 540 LYS B C 1
ATOM 8921 O O . LYS B 1 540 ? 30.188 -13.898 -17.562 1 98.69 540 LYS B O 1
ATOM 8926 N N . PHE B 1 541 ? 30.922 -13.281 -19.609 1 98.75 541 PHE B N 1
ATOM 8927 C CA . PHE B 1 541 ? 29.578 -12.992 -20.109 1 98.75 541 PHE B CA 1
ATOM 8928 C C . PHE B 1 541 ? 28.922 -14.25 -20.656 1 98.75 541 PHE B C 1
ATOM 8930 O O . PHE B 1 541 ? 29.578 -15.07 -21.312 1 98.75 541 PHE B O 1
ATOM 8937 N N . TYR B 1 542 ? 27.641 -14.398 -20.375 1 98.81 542 TYR B N 1
ATOM 8938 C CA . TYR B 1 542 ? 26.75 -15.453 -20.859 1 98.81 542 TYR B CA 1
ATOM 8939 C C . TYR B 1 542 ? 25.484 -14.867 -21.484 1 98.81 542 TYR B C 1
ATOM 8941 O O . TYR B 1 542 ? 25.078 -13.758 -21.141 1 98.81 542 TYR B O 1
ATOM 8949 N N . GLU B 1 543 ? 24.938 -15.586 -22.406 1 98.56 543 GLU B N 1
ATOM 8950 C CA . GLU B 1 543 ? 23.641 -15.219 -22.969 1 98.56 543 GLU B CA 1
ATOM 8951 C C . GLU B 1 543 ? 22.531 -16.109 -22.422 1 98.56 543 GLU B C 1
ATOM 8953 O O . GLU B 1 543 ? 22.625 -17.344 -22.5 1 98.56 543 GLU B O 1
ATOM 8958 N N . VAL B 1 544 ? 21.578 -15.492 -21.812 1 98.69 544 VAL B N 1
ATOM 8959 C CA . VAL B 1 544 ? 20.406 -16.188 -21.281 1 98.69 544 VAL B CA 1
ATOM 8960 C C . VAL B 1 544 ? 19.156 -15.734 -22.047 1 98.69 544 VAL B C 1
ATOM 8962 O O . VAL B 1 544 ? 18.844 -14.539 -22.062 1 98.69 544 VAL B O 1
ATOM 8965 N N . THR B 1 545 ? 18.484 -16.656 -22.672 1 98.56 545 THR B N 1
ATOM 8966 C CA . THR B 1 545 ? 17.25 -16.359 -23.391 1 98.56 545 THR B CA 1
ATOM 8967 C C . THR B 1 545 ? 16.062 -17.094 -22.75 1 98.56 545 THR B C 1
ATOM 8969 O O . THR B 1 545 ? 16.141 -18.281 -22.484 1 98.56 545 THR B O 1
ATOM 8972 N N . PHE B 1 546 ? 15.008 -16.375 -22.422 1 98.38 546 PHE B N 1
ATOM 8973 C CA . PHE B 1 546 ? 13.836 -17.016 -21.844 1 98.38 546 PHE B CA 1
ATOM 8974 C C . PHE B 1 546 ? 12.578 -16.203 -22.109 1 98.38 546 PHE B C 1
ATOM 8976 O O . PHE B 1 546 ? 12.672 -15.023 -22.484 1 98.38 546 PHE B O 1
ATOM 8983 N N . ASP B 1 547 ? 11.438 -16.812 -22.016 1 98.25 547 ASP B N 1
ATOM 8984 C CA . ASP B 1 547 ? 10.133 -16.188 -22.188 1 98.25 547 ASP B CA 1
ATOM 8985 C C . ASP B 1 547 ? 9.664 -15.508 -20.906 1 98.25 547 ASP B C 1
ATOM 8987 O O . ASP B 1 547 ? 9.945 -15.984 -19.812 1 98.25 547 ASP B O 1
ATOM 8991 N N . LEU B 1 548 ? 9.008 -14.375 -21.078 1 98.69 548 LEU B N 1
ATOM 8992 C CA . LEU B 1 548 ? 8.219 -13.82 -19.984 1 98.69 548 LEU B CA 1
ATOM 8993 C C . LEU B 1 548 ? 6.812 -14.406 -19.969 1 98.69 548 LEU B C 1
ATOM 8995 O O . LEU B 1 548 ? 6.473 -15.234 -20.828 1 98.69 548 LEU B O 1
ATOM 8999 N N . GLN B 1 549 ? 6.031 -14.062 -18.969 1 98.56 549 GLN B N 1
ATOM 9000 C CA . GLN B 1 549 ? 4.688 -14.625 -18.875 1 98.56 549 GLN B CA 1
ATOM 9001 C C . GLN B 1 549 ? 3.785 -14.094 -19.984 1 98.56 549 GLN B C 1
ATOM 9003 O O . GLN B 1 549 ? 3.869 -12.922 -20.359 1 98.56 549 GLN B O 1
ATOM 9008 N N . PRO B 1 550 ? 2.906 -14.93 -20.516 1 98.56 550 PRO B N 1
ATOM 9009 C CA . PRO B 1 550 ? 1.945 -14.477 -21.531 1 98.56 550 PRO B CA 1
ATOM 9010 C C . PRO B 1 550 ? 1.113 -13.281 -21.062 1 98.56 550 PRO B C 1
ATOM 9012 O O . PRO B 1 550 ? 0.775 -13.195 -19.875 1 98.56 550 PRO B O 1
ATOM 9015 N N . ASP B 1 551 ? 0.847 -12.461 -22 1 97.44 551 ASP B N 1
ATOM 9016 C CA . ASP B 1 551 ? 0.098 -11.25 -21.672 1 97.44 551 ASP B CA 1
ATOM 9017 C C . ASP B 1 551 ? -0.738 -10.781 -22.859 1 97.44 551 ASP B C 1
ATOM 9019 O O . ASP B 1 551 ? -0.486 -11.18 -24 1 97.44 551 ASP B O 1
ATOM 9023 N N . ASP B 1 552 ? -1.822 -10.141 -22.609 1 98.06 552 ASP B N 1
ATOM 9024 C CA . ASP B 1 552 ? -2.613 -9.344 -23.547 1 98.06 552 ASP B CA 1
ATOM 9025 C C . ASP B 1 552 ? -3.055 -8.023 -22.906 1 98.06 552 ASP B C 1
ATOM 9027 O O . ASP B 1 552 ? -4.027 -7.988 -22.156 1 98.06 552 ASP B O 1
ATOM 9031 N N . GLN B 1 553 ? -2.346 -6.957 -23.25 1 96.69 553 GLN B N 1
ATOM 9032 C CA . GLN B 1 553 ? -2.576 -5.68 -22.578 1 96.69 553 GLN B CA 1
ATOM 9033 C C . GLN B 1 553 ? -2.455 -4.52 -23.562 1 96.69 553 GLN B C 1
ATOM 9035 O O . GLN B 1 553 ? -1.603 -4.535 -24.453 1 96.69 553 GLN B O 1
ATOM 9040 N N . ILE B 1 554 ? -3.322 -3.562 -23.422 1 96.94 554 ILE B N 1
ATOM 9041 C CA . ILE B 1 554 ? -3.217 -2.301 -24.156 1 96.94 554 ILE B CA 1
ATOM 9042 C C . ILE B 1 554 ? -2.598 -1.238 -23.25 1 96.94 554 ILE B C 1
ATOM 9044 O O . ILE B 1 554 ? -3.209 -0.821 -22.266 1 96.94 554 ILE B O 1
ATOM 9048 N N . ILE B 1 555 ? -1.374 -0.835 -23.531 1 96.88 555 ILE B N 1
ATOM 9049 C CA . ILE B 1 555 ? -0.696 0.219 -22.781 1 96.88 555 ILE B CA 1
ATOM 9050 C C . ILE B 1 555 ? -1.172 1.585 -23.281 1 96.88 555 ILE B C 1
ATOM 9052 O O . ILE B 1 555 ? -1.036 1.912 -24.453 1 96.88 555 ILE B O 1
ATOM 9056 N N . ALA B 1 556 ? -1.667 2.406 -22.453 1 95.81 556 ALA B N 1
ATOM 9057 C CA . ALA B 1 556 ? -2.35 3.648 -22.797 1 95.81 556 ALA B CA 1
ATOM 9058 C C . ALA B 1 556 ? -1.357 4.699 -23.281 1 95.81 556 ALA B C 1
ATOM 9060 O O . ALA B 1 556 ? -0.188 4.688 -22.891 1 95.81 556 ALA B O 1
ATOM 9061 N N . ALA B 1 557 ? -1.888 5.605 -24.172 1 97.56 557 ALA B N 1
ATOM 9062 C CA . ALA B 1 557 ? -1.133 6.82 -24.484 1 97.56 557 ALA B CA 1
ATOM 9063 C C . ALA B 1 557 ? -0.766 7.578 -23.203 1 97.56 557 ALA B C 1
ATOM 9065 O O . ALA B 1 557 ? -1.54 7.602 -22.25 1 97.56 557 ALA B O 1
ATOM 9066 N N . GLY B 1 558 ? 0.383 8.18 -23.188 1 97 558 GLY B N 1
ATOM 9067 C CA . GLY B 1 558 ? 0.854 8.891 -22 1 97 558 GLY B CA 1
ATOM 9068 C C . GLY B 1 558 ? 1.755 8.055 -21.125 1 97 558 GLY B C 1
ATOM 9069 O O . GLY B 1 558 ? 2.492 8.594 -20.297 1 97 558 GLY B O 1
ATOM 9070 N N . GLN B 1 559 ? 1.731 6.746 -21.281 1 97 559 GLN B N 1
ATOM 9071 C CA . GLN B 1 559 ? 2.568 5.84 -20.5 1 97 559 GLN B CA 1
ATOM 9072 C C . GLN B 1 559 ? 3.871 5.527 -21.234 1 97 559 GLN B C 1
ATOM 9074 O O . GLN B 1 559 ? 4.027 5.867 -22.406 1 97 559 GLN B O 1
ATOM 9079 N N . GLN B 1 560 ? 4.777 4.961 -20.516 1 98.19 560 GLN B N 1
ATOM 9080 C CA . GLN B 1 560 ? 6 4.375 -21.047 1 98.19 560 GLN B CA 1
ATOM 9081 C C . GLN B 1 560 ? 6.105 2.896 -20.688 1 98.19 560 GLN B C 1
ATOM 9083 O O . GLN B 1 560 ? 5.727 2.492 -19.594 1 98.19 560 GLN B O 1
ATOM 9088 N N . ILE B 1 561 ? 6.559 2.125 -21.609 1 98.56 561 ILE B N 1
ATOM 9089 C CA . ILE B 1 561 ? 6.941 0.75 -21.297 1 98.56 561 ILE B CA 1
ATOM 9090 C C . ILE B 1 561 ? 8.352 0.722 -20.719 1 98.56 561 ILE B C 1
ATOM 9092 O O . ILE B 1 561 ? 9.273 1.315 -21.281 1 98.56 561 ILE B O 1
ATOM 9096 N N . GLY B 1 562 ? 8.508 0.093 -19.609 1 98.75 562 GLY B N 1
ATOM 9097 C CA . GLY B 1 562 ? 9.797 -0.039 -18.969 1 98.75 562 GLY B CA 1
ATOM 9098 C C . GLY B 1 562 ? 10.25 -1.48 -18.828 1 98.75 562 GLY B C 1
ATOM 9099 O O . GLY B 1 562 ? 9.523 -2.318 -18.297 1 98.75 562 GLY B O 1
ATOM 9100 N N . LEU B 1 563 ? 11.414 -1.78 -19.359 1 98.94 563 LEU B N 1
ATOM 9101 C CA . LEU B 1 563 ? 12.102 -3.037 -19.094 1 98.94 563 LEU B CA 1
ATOM 9102 C C . LEU B 1 563 ? 12.992 -2.916 -17.859 1 98.94 563 LEU B C 1
ATOM 9104 O O . LEU B 1 563 ? 13.977 -2.172 -17.859 1 98.94 563 LEU B O 1
ATOM 9108 N N . MET B 1 564 ? 12.656 -3.582 -16.797 1 98.94 564 MET B N 1
ATOM 9109 C CA . MET B 1 564 ? 13.461 -3.576 -15.586 1 98.94 564 MET B CA 1
ATOM 9110 C C . MET B 1 564 ? 14.195 -4.902 -15.406 1 98.94 564 MET B C 1
ATOM 9112 O O . MET B 1 564 ? 13.57 -5.969 -15.453 1 98.94 564 MET B O 1
ATOM 9116 N N . ILE B 1 565 ? 15.484 -4.871 -15.328 1 98.94 565 ILE B N 1
ATOM 9117 C CA . ILE B 1 565 ? 16.344 -6.02 -15.062 1 98.94 565 ILE B CA 1
ATOM 9118 C C . ILE B 1 565 ? 16.938 -5.906 -13.664 1 98.94 565 ILE B C 1
ATOM 9120 O O . ILE B 1 565 ? 17.547 -4.887 -13.32 1 98.94 565 ILE B O 1
ATOM 9124 N N . PHE B 1 566 ? 16.703 -6.867 -12.852 1 98.88 566 PHE B N 1
ATOM 9125 C CA . PHE B 1 566 ? 17.281 -6.914 -11.516 1 98.88 566 PHE B CA 1
ATOM 9126 C C . PHE B 1 566 ? 17.562 -8.352 -11.094 1 98.88 566 PHE B C 1
ATOM 9128 O O . PHE B 1 566 ? 17.438 -9.273 -11.898 1 98.88 566 PHE B O 1
ATOM 9135 N N . SER B 1 567 ? 18.078 -8.57 -9.891 1 98.69 567 SER B N 1
ATOM 9136 C CA . SER B 1 567 ? 18.531 -9.898 -9.5 1 98.69 567 SER B CA 1
ATOM 9137 C C . SER B 1 567 ? 17.516 -10.594 -8.609 1 98.69 567 SER B C 1
ATOM 9139 O O . SER B 1 567 ? 16.484 -11.062 -9.086 1 98.69 567 SER B O 1
ATOM 9141 N N . SER B 1 568 ? 17.625 -10.422 -7.277 1 98.69 568 SER B N 1
ATOM 9142 C CA . SER B 1 568 ? 16.672 -11.078 -6.383 1 98.69 568 SER B CA 1
ATOM 9143 C C . SER B 1 568 ? 15.312 -10.383 -6.414 1 98.69 568 SER B C 1
ATOM 9145 O O . SER B 1 568 ? 15.234 -9.156 -6.379 1 98.69 568 SER B O 1
ATOM 9147 N N . ASP B 1 569 ? 14.242 -11.078 -6.648 1 98.69 569 ASP B N 1
ATOM 9148 C CA . ASP B 1 569 ? 12.859 -10.641 -6.5 1 98.69 569 ASP B CA 1
ATOM 9149 C C . ASP B 1 569 ? 12.305 -11.023 -5.129 1 98.69 569 ASP B C 1
ATOM 9151 O O . ASP B 1 569 ? 12 -12.188 -4.879 1 98.69 569 ASP B O 1
ATOM 9155 N N . ALA B 1 570 ? 12.133 -10.055 -4.328 1 97.62 570 ALA B N 1
ATOM 9156 C CA . ALA B 1 570 ? 11.812 -10.242 -2.916 1 97.62 570 ALA B CA 1
ATOM 9157 C C . ALA B 1 570 ? 10.492 -11 -2.748 1 97.62 570 ALA B C 1
ATOM 9159 O O . ALA B 1 570 ? 10.203 -11.516 -1.667 1 97.62 570 ALA B O 1
ATOM 9160 N N . GLU B 1 571 ? 9.742 -11.117 -3.781 1 96.81 571 GLU B N 1
ATOM 9161 C CA . GLU B 1 571 ? 8.43 -11.75 -3.689 1 96.81 571 GLU B CA 1
ATOM 9162 C C . GLU B 1 571 ? 8.484 -13.195 -4.176 1 96.81 571 GLU B C 1
ATOM 9164 O O . GLU B 1 571 ? 7.539 -13.961 -3.969 1 96.81 571 GLU B O 1
ATOM 9169 N N . PHE B 1 572 ? 9.609 -13.578 -4.805 1 98.38 572 PHE B N 1
ATOM 9170 C CA . PHE B 1 572 ? 9.492 -14.836 -5.527 1 98.38 572 PHE B CA 1
ATOM 9171 C C . PHE B 1 572 ? 10.727 -15.703 -5.32 1 98.38 572 PHE B C 1
ATOM 9173 O O . PHE B 1 572 ? 10.625 -16.922 -5.219 1 98.38 572 PHE B O 1
ATOM 9180 N N . THR B 1 573 ? 11.93 -15.133 -5.199 1 98.56 573 THR B N 1
ATOM 9181 C CA . THR B 1 573 ? 13.141 -15.922 -5.359 1 98.56 573 THR B CA 1
ATOM 9182 C C . THR B 1 573 ? 13.773 -16.219 -4.004 1 98.56 573 THR B C 1
ATOM 9184 O O . THR B 1 573 ? 13.336 -15.688 -2.979 1 98.56 573 THR B O 1
ATOM 9187 N N . ILE B 1 574 ? 14.766 -17.172 -4.016 1 98.38 574 ILE B N 1
ATOM 9188 C CA . ILE B 1 574 ? 15.719 -17.219 -2.92 1 98.38 574 ILE B CA 1
ATOM 9189 C C . ILE B 1 574 ? 16.406 -15.867 -2.771 1 98.38 574 ILE B C 1
ATOM 9191 O O . ILE B 1 574 ? 16.641 -15.164 -3.762 1 98.38 574 ILE B O 1
ATOM 9195 N N . LEU B 1 575 ? 16.703 -15.531 -1.562 1 98.31 575 LEU B N 1
ATOM 9196 C CA . LEU B 1 575 ? 17.219 -14.195 -1.255 1 98.31 575 LEU B CA 1
ATOM 9197 C C . LEU B 1 575 ? 18.609 -14.273 -0.642 1 98.31 575 LEU B C 1
ATOM 9199 O O . LEU B 1 575 ? 18.75 -14.219 0.581 1 98.31 575 LEU B O 1
ATOM 9203 N N . PRO B 1 576 ? 19.625 -14.359 -1.522 1 98.25 576 PRO B N 1
ATOM 9204 C CA . PRO B 1 576 ? 20.984 -14.352 -0.993 1 98.25 576 PRO B CA 1
ATOM 9205 C C . PRO B 1 576 ? 21.375 -13.008 -0.378 1 98.25 576 PRO B C 1
ATOM 9207 O O . PRO B 1 576 ? 20.703 -12 -0.624 1 98.25 576 PRO B O 1
ATOM 9210 N N . LYS B 1 577 ? 22.391 -13.062 0.45 1 96.94 577 LYS B N 1
ATOM 9211 C CA . LYS B 1 577 ? 22.891 -11.812 1.017 1 96.94 577 LYS B CA 1
ATOM 9212 C C . LYS B 1 577 ? 23.141 -10.781 -0.075 1 96.94 577 LYS B C 1
ATOM 9214 O O . LYS B 1 577 ? 23.75 -11.094 -1.1 1 96.94 577 LYS B O 1
ATOM 9219 N N . PRO B 1 578 ? 22.672 -9.5 0.072 1 97.25 578 PRO B N 1
ATOM 9220 C CA . PRO B 1 578 ? 22.859 -8.469 -0.943 1 97.25 578 PRO B CA 1
ATOM 9221 C C . PRO B 1 578 ? 24.328 -8.242 -1.29 1 97.25 578 PRO B C 1
ATOM 9223 O O . PRO B 1 578 ? 25.203 -8.406 -0.433 1 97.25 578 PRO B O 1
ATOM 9226 N N . GLY B 1 579 ? 24.625 -7.852 -2.533 1 97.5 579 GLY B N 1
ATOM 9227 C CA . GLY B 1 579 ? 25.984 -7.484 -2.879 1 97.5 579 GLY B CA 1
ATOM 9228 C C . GLY B 1 579 ? 26.453 -8.086 -4.191 1 97.5 579 GLY B C 1
ATOM 9229 O O . GLY B 1 579 ? 27.438 -7.629 -4.773 1 97.5 579 GLY B O 1
ATOM 9230 N N . THR B 1 580 ? 25.703 -9.164 -4.703 1 98.44 580 THR B N 1
ATOM 9231 C CA . THR B 1 580 ? 26.062 -9.734 -5.996 1 98.44 580 THR B CA 1
ATOM 9232 C C . THR B 1 580 ? 25.891 -8.703 -7.109 1 98.44 580 THR B C 1
ATOM 9234 O O . THR B 1 580 ? 24.906 -7.984 -7.152 1 98.44 580 THR B O 1
ATOM 9237 N N . GLU B 1 581 ? 26.875 -8.602 -7.949 1 98.75 581 GLU B N 1
ATOM 9238 C CA . GLU B 1 581 ? 26.859 -7.645 -9.047 1 98.75 581 GLU B CA 1
ATOM 9239 C C . GLU B 1 581 ? 26.609 -8.344 -10.383 1 98.75 581 GLU B C 1
ATOM 9241 O O . GLU B 1 581 ? 27.266 -9.328 -10.703 1 98.75 581 GLU B O 1
ATOM 9246 N N . LEU B 1 582 ? 25.672 -7.887 -11.102 1 98.88 582 LEU B N 1
ATOM 9247 C CA . LEU B 1 582 ? 25.453 -8.297 -12.484 1 98.88 582 LEU B CA 1
ATOM 9248 C C . LEU B 1 582 ? 25.844 -7.184 -13.445 1 98.88 582 LEU B C 1
ATOM 9250 O O . LEU B 1 582 ? 25.469 -6.023 -13.242 1 98.88 582 LEU B O 1
ATOM 9254 N N . THR B 1 583 ? 26.641 -7.508 -14.398 1 98.88 583 THR B N 1
ATOM 9255 C CA . THR B 1 583 ? 26.969 -6.605 -15.492 1 98.88 583 THR B CA 1
ATOM 9256 C C . THR B 1 583 ? 26.219 -7 -16.766 1 98.88 583 THR B C 1
ATOM 9258 O O . THR B 1 583 ? 26.297 -8.148 -17.203 1 98.88 583 THR B O 1
ATOM 9261 N N . ILE B 1 584 ? 25.484 -6.062 -17.344 1 98.88 584 ILE B N 1
ATOM 9262 C CA . ILE B 1 584 ? 24.672 -6.305 -18.516 1 98.88 584 ILE B CA 1
ATOM 9263 C C . ILE B 1 584 ? 25.328 -5.672 -19.75 1 98.88 584 ILE B C 1
ATOM 9265 O O . ILE B 1 584 ? 25.672 -4.488 -19.734 1 98.88 584 ILE B O 1
ATOM 9269 N N . ASP B 1 585 ? 25.578 -6.48 -20.734 1 98.62 585 ASP B N 1
ATOM 9270 C CA . ASP B 1 585 ? 25.984 -5.98 -22.047 1 98.62 585 ASP B CA 1
ATOM 9271 C C . ASP B 1 585 ? 24.781 -5.488 -22.844 1 98.62 585 ASP B C 1
ATOM 9273 O O . ASP B 1 585 ? 23.938 -6.281 -23.25 1 98.62 585 ASP B O 1
ATOM 9277 N N . LEU B 1 586 ? 24.703 -4.219 -23.125 1 98.38 586 LEU B N 1
ATOM 9278 C CA . LEU B 1 586 ? 23.5 -3.629 -23.703 1 98.38 586 LEU B CA 1
ATOM 9279 C C . LEU B 1 586 ? 23.328 -4.051 -25.156 1 98.38 586 LEU B C 1
ATOM 9281 O O . LEU B 1 586 ? 22.203 -4.227 -25.641 1 98.38 586 LEU B O 1
ATOM 9285 N N . ASP B 1 587 ? 24.438 -4.238 -25.875 1 97.38 587 ASP B N 1
ATOM 9286 C CA . ASP B 1 587 ? 24.359 -4.633 -27.281 1 97.38 587 ASP B CA 1
ATOM 9287 C C . ASP B 1 587 ? 23.828 -6.059 -27.422 1 97.38 587 ASP B C 1
ATOM 9289 O O . ASP B 1 587 ? 23.156 -6.379 -28.391 1 97.38 587 ASP B O 1
ATOM 9293 N N . GLY B 1 588 ? 24.172 -6.848 -26.438 1 97.88 588 GLY B N 1
ATOM 9294 C CA . GLY B 1 588 ? 23.781 -8.25 -26.5 1 97.88 588 GLY B CA 1
ATOM 9295 C C . GLY B 1 588 ? 22.438 -8.531 -25.844 1 97.88 588 GLY B C 1
ATOM 9296 O O . GLY B 1 588 ? 22 -9.68 -25.781 1 97.88 588 GLY B O 1
ATOM 9297 N N . THR B 1 589 ? 21.766 -7.52 -25.297 1 98.56 589 THR B N 1
ATOM 9298 C CA . THR B 1 589 ? 20.484 -7.676 -24.625 1 98.56 589 THR B CA 1
ATOM 9299 C C . THR B 1 589 ? 19.344 -7.129 -25.484 1 98.56 589 THR B C 1
ATOM 9301 O O . THR B 1 589 ? 19.391 -5.98 -25.938 1 98.56 589 THR B O 1
ATOM 9304 N N . VAL B 1 590 ? 18.344 -8.039 -25.75 1 98.69 590 VAL B N 1
ATOM 9305 C CA . VAL B 1 590 ? 17.25 -7.691 -26.672 1 98.69 590 VAL B CA 1
ATOM 9306 C C . VAL B 1 590 ? 15.922 -8.164 -26.109 1 98.69 590 VAL B C 1
ATOM 9308 O O . VAL B 1 590 ? 15.805 -9.305 -25.641 1 98.69 590 VAL B O 1
ATOM 9311 N N . LEU B 1 591 ? 14.938 -7.223 -26.047 1 98.88 591 LEU B N 1
ATOM 9312 C CA . LEU B 1 591 ? 13.562 -7.555 -25.703 1 98.88 591 LEU B CA 1
ATOM 9313 C C . LEU B 1 591 ? 12.711 -7.734 -26.953 1 98.88 591 LEU B C 1
ATOM 9315 O O . LEU B 1 591 ? 12.742 -6.895 -27.859 1 98.88 591 LEU B O 1
ATOM 9319 N N . THR B 1 592 ? 12.008 -8.797 -27.062 1 98.88 592 THR B N 1
ATOM 9320 C CA . THR B 1 592 ? 11.078 -9.039 -28.156 1 98.88 592 THR B CA 1
ATOM 9321 C C . THR B 1 592 ? 9.641 -9.047 -27.656 1 98.88 592 THR B C 1
ATOM 9323 O O . THR B 1 592 ? 9.281 -9.852 -26.797 1 98.88 592 THR B O 1
ATOM 9326 N N . LEU B 1 593 ? 8.812 -8.133 -28.172 1 98.88 593 LEU B N 1
ATOM 9327 C CA . LEU B 1 593 ? 7.414 -8.039 -27.766 1 98.88 593 LEU B CA 1
ATOM 9328 C C . LEU B 1 593 ? 6.496 -8.438 -28.922 1 98.88 593 LEU B C 1
ATOM 9330 O O . LEU B 1 593 ? 6.73 -8.07 -30.062 1 98.88 593 LEU B O 1
ATOM 9334 N N . PRO B 1 594 ? 5.512 -9.297 -28.656 1 98.88 594 PRO B N 1
ATOM 9335 C CA . PRO B 1 594 ? 4.445 -9.523 -29.625 1 98.88 594 PRO B CA 1
ATOM 9336 C C . PRO B 1 594 ? 3.439 -8.375 -29.688 1 98.88 594 PRO B C 1
ATOM 9338 O O . PRO B 1 594 ? 2.574 -8.266 -28.812 1 98.88 594 PRO B O 1
ATOM 9341 N N . VAL B 1 595 ? 3.551 -7.531 -30.719 1 98.81 595 VAL B N 1
ATOM 9342 C CA . VAL B 1 595 ? 2.754 -6.312 -30.812 1 98.81 595 VAL B CA 1
ATOM 9343 C C . VAL B 1 595 ? 1.707 -6.461 -31.906 1 98.81 595 VAL B C 1
ATOM 9345 O O . VAL B 1 595 ? 2.027 -6.871 -33.031 1 98.81 595 VAL B O 1
ATOM 9348 N N . VAL B 1 596 ? 0.438 -6.184 -31.562 1 98.69 596 VAL B N 1
ATOM 9349 C CA . VAL B 1 596 ? -0.617 -6.168 -32.562 1 98.69 596 VAL B CA 1
ATOM 9350 C C . VAL B 1 596 ? -0.33 -5.082 -33.594 1 98.69 596 VAL B C 1
ATOM 9352 O O . VAL B 1 596 ? -0.073 -3.93 -33.25 1 98.69 596 VAL B O 1
ATOM 9355 N N . GLU B 1 597 ? -0.323 -5.375 -34.844 1 98.12 597 GLU B N 1
ATOM 9356 C CA . GLU B 1 597 ? -0 -4.523 -35.969 1 98.12 597 GLU B CA 1
ATOM 9357 C C . GLU B 1 597 ? 1.503 -4.285 -36.094 1 98.12 597 GLU B C 1
ATOM 9359 O O . GLU B 1 597 ? 1.954 -3.465 -36.875 1 98.12 597 GLU B O 1
ATOM 9364 N N . GLY B 1 598 ? 2.307 -4.848 -35.281 1 98.19 598 GLY B N 1
ATOM 9365 C CA . GLY B 1 598 ? 3.742 -5.027 -35.438 1 98.19 598 GLY B CA 1
ATOM 9366 C C . GLY B 1 598 ? 4.523 -3.736 -35.25 1 98.19 598 GLY B C 1
ATOM 9367 O O . GLY B 1 598 ? 4.18 -2.9 -34.438 1 98.19 598 GLY B O 1
ATOM 9368 N N . LYS B 1 599 ? 5.617 -3.672 -35.938 1 97.81 599 LYS B N 1
ATOM 9369 C CA . LYS B 1 599 ? 6.578 -2.576 -35.844 1 97.81 599 LYS B CA 1
ATOM 9370 C C . LYS B 1 599 ? 5.934 -1.242 -36.219 1 97.81 599 LYS B C 1
ATOM 9372 O O . LYS B 1 599 ? 6.258 -0.207 -35.625 1 97.81 599 LYS B O 1
ATOM 9377 N N . GLU B 1 600 ? 4.992 -1.24 -37.156 1 97.69 600 GLU B N 1
ATOM 9378 C CA . GLU B 1 600 ? 4.32 -0.019 -37.562 1 97.69 600 GLU B CA 1
ATOM 9379 C C . GLU B 1 600 ? 3.543 0.619 -36.438 1 97.69 600 GLU B C 1
ATOM 9381 O O . GLU B 1 600 ? 3.547 1.842 -36.281 1 97.69 600 GLU B O 1
ATOM 9386 N N . ALA B 1 601 ? 2.898 -0.225 -35.656 1 98.31 601 ALA B N 1
ATOM 9387 C CA . ALA B 1 601 ? 2.15 0.276 -34.5 1 98.31 601 ALA B CA 1
ATOM 9388 C C . ALA B 1 601 ? 3.082 0.923 -33.469 1 98.31 601 ALA B C 1
ATOM 9390 O O . ALA B 1 601 ? 2.75 1.955 -32.875 1 98.31 601 ALA B O 1
ATOM 9391 N N . VAL B 1 602 ? 4.273 0.319 -33.281 1 98.56 602 VAL B N 1
ATOM 9392 C CA . VAL B 1 602 ? 5.242 0.863 -32.344 1 98.56 602 VAL B CA 1
ATOM 9393 C C . VAL B 1 602 ? 5.754 2.213 -32.844 1 98.56 602 VAL B C 1
ATOM 9395 O O . VAL B 1 602 ? 5.809 3.182 -32.094 1 98.56 602 VAL B O 1
ATOM 9398 N N . GLU B 1 603 ? 6.082 2.252 -34.125 1 98 603 GLU B N 1
ATOM 9399 C CA . GLU B 1 603 ? 6.598 3.482 -34.719 1 98 603 GLU B CA 1
ATOM 9400 C C . GLU B 1 603 ? 5.594 4.621 -34.594 1 98 603 GLU B C 1
ATOM 9402 O O . GLU B 1 603 ? 5.969 5.766 -34.312 1 98 603 GLU B O 1
ATOM 9407 N N . LYS B 1 604 ? 4.352 4.316 -34.75 1 97.62 604 LYS B N 1
ATOM 9408 C CA . LYS B 1 604 ? 3.301 5.32 -34.594 1 97.62 604 LYS B CA 1
ATOM 9409 C C . LYS B 1 604 ? 3.16 5.773 -33.156 1 97.62 604 LYS B C 1
ATOM 9411 O O . LYS B 1 604 ? 2.934 6.953 -32.875 1 97.62 604 LYS B O 1
ATOM 9416 N N . ALA B 1 605 ? 3.322 4.836 -32.25 1 97.81 605 ALA B N 1
ATOM 9417 C CA . ALA B 1 605 ? 3.064 5.098 -30.828 1 97.81 605 ALA B CA 1
ATOM 9418 C C . ALA B 1 605 ? 4.203 5.898 -30.203 1 97.81 605 ALA B C 1
ATOM 9420 O O . ALA B 1 605 ? 4.012 6.582 -29.188 1 97.81 605 ALA B O 1
ATOM 9421 N N . VAL B 1 606 ? 5.426 5.812 -30.703 1 96 606 VAL B N 1
ATOM 9422 C CA . VAL B 1 606 ? 6.566 6.449 -30.047 1 96 606 VAL B CA 1
ATOM 9423 C C . VAL B 1 606 ? 6.93 7.738 -30.781 1 96 606 VAL B C 1
ATOM 9425 O O . VAL B 1 606 ? 8 8.305 -30.547 1 96 606 VAL B O 1
ATOM 9428 N N . LYS B 1 607 ? 6.098 8.266 -31.703 1 87.06 607 LYS B N 1
ATOM 9429 C CA . LYS B 1 607 ? 6.305 9.531 -32.406 1 87.06 607 LYS B CA 1
ATOM 9430 C C . LYS B 1 607 ? 6.016 10.719 -31.484 1 87.06 607 LYS B C 1
ATOM 9432 O O . LYS B 1 607 ? 5.145 10.641 -30.609 1 87.06 607 LYS B O 1
#

Solvent-accessible surface area (backbone atoms only — not comparable to full-atom values): 60875 Å² total; per-residue (Å²): 121,72,89,74,76,82,80,81,80,79,79,80,77,77,76,76,75,75,74,73,74,70,76,74,81,68,72,41,76,55,96,44,22,55,30,77,29,76,90,43,53,50,70,88,51,44,46,74,46,69,33,19,29,46,41,94,48,59,59,38,74,79,86,50,60,24,28,33,25,33,40,39,40,34,47,46,49,35,76,76,60,73,36,58,30,24,34,44,40,35,48,32,47,58,40,10,35,53,42,78,84,60,80,39,45,36,65,38,78,42,53,82,68,43,83,60,68,84,54,52,83,66,83,41,67,55,39,73,99,57,65,62,70,67,63,64,57,43,66,64,36,32,20,28,50,25,27,34,36,39,33,33,33,47,8,4,37,79,4,37,39,34,60,64,80,53,34,68,64,56,24,45,46,54,38,34,48,43,37,24,39,51,64,43,93,39,26,21,63,41,88,83,57,85,52,68,47,78,48,80,38,41,65,28,27,30,33,24,37,34,52,30,71,20,5,24,42,37,52,37,23,32,28,65,37,48,71,37,47,41,32,32,37,31,15,26,26,61,43,26,60,41,68,46,36,24,33,62,27,20,55,25,21,27,44,92,37,63,32,44,46,72,60,41,53,46,43,32,33,45,16,22,62,71,92,39,40,68,53,27,42,50,53,39,46,68,37,52,44,60,72,44,67,45,84,46,47,26,47,54,46,69,59,37,55,64,24,25,50,74,80,41,37,82,53,43,62,37,29,39,43,38,24,27,14,49,50,9,56,46,49,44,34,49,37,53,49,60,50,50,56,51,35,50,74,70,67,33,59,57,36,39,39,38,36,54,46,43,73,36,65,73,69,46,65,68,59,54,37,31,53,47,26,28,58,44,71,62,43,91,56,60,77,86,52,78,57,31,17,31,39,23,51,96,87,49,53,75,84,55,48,46,74,27,79,32,79,45,44,81,60,30,32,79,32,65,34,22,51,43,89,34,74,49,32,63,17,34,35,38,77,62,82,55,89,75,83,48,69,49,66,26,31,26,41,42,45,50,44,65,69,53,59,72,65,32,62,56,43,52,50,37,42,38,23,31,33,56,56,18,64,34,61,44,45,37,24,29,61,30,34,39,32,43,22,34,21,30,71,41,44,67,59,57,36,28,38,39,34,32,32,33,78,72,64,73,65,92,82,47,54,81,71,51,33,55,61,40,42,36,51,33,19,64,39,25,48,87,30,51,59,51,61,43,78,42,58,56,67,49,75,46,59,36,73,51,64,32,38,37,35,74,49,72,45,52,48,71,30,19,53,28,47,33,42,35,26,40,41,58,56,31,38,54,34,40,77,62,65,52,36,39,38,36,34,36,63,60,24,39,42,34,39,22,20,44,62,23,59,63,45,50,59,61,13,53,93,139,84,77,79,74,81,80,81,79,79,79,79,76,78,76,76,74,75,73,72,74,69,76,74,84,66,71,41,77,56,96,44,22,56,31,78,29,76,90,43,52,51,71,88,51,44,46,74,46,68,33,19,30,46,42,95,49,59,58,38,73,80,87,51,61,23,28,33,27,32,40,40,40,34,47,45,49,35,76,76,61,73,35,59,29,23,35,45,39,35,47,31,48,58,40,10,35,52,42,76,85,60,77,38,44,36,68,39,78,43,52,81,68,44,84,60,69,86,53,51,84,66,82,41,66,56,40,72,98,59,65,65,69,67,63,64,58,44,66,63,37,32,19,27,50,26,25,34,34,39,32,33,33,47,9,5,39,79,5,37,39,35,60,63,81,53,37,69,65,55,23,46,46,54,36,34,48,44,37,24,39,53,64,44,93,39,26,20,63,40,86,83,58,86,52,70,47,76,46,80,38,40,66,26,27,31,31,24,38,33,53,30,71,21,6,23,41,35,52,38,23,33,28,66,35,49,71,38,49,41,31,31,37,30,13,25,27,60,43,27,60,42,67,45,35,24,32,61,26,21,56,26,22,26,46,90,36,61,32,44,45,74,62,39,53,46,42,32,32,47,15,22,62,68,89,40,40,66,55,25,42,49,54,38,45,68,37,52,42,60,71,43,67,44,84,47,49,26,48,52,46,68,58,36,55,62,23,24,51,74,80,41,38,81,54,43,62,39,27,39,43,39,22,30,14,50,51,9,56,44,49,42,34,50,37,53,49,60,48,52,55,49,34,50,75,70,66,32,58,56,35,39,39,37,37,55,47,41,72,37,65,73,68,46,66,67,60,54,38,29,52,47,25,29,58,43,72,62,45,90,57,60,79,86,53,78,56,30,17,31,39,24,51,94,89,48,52,76,83,55,47,47,74,27,78,32,78,46,45,81,59,30,32,78,31,64,34,21,49,44,86,37,74,48,32,63,18,34,35,38,76,63,82,55,91,72,82,48,69,50,67,25,32,25,43,42,43,50,44,65,67,53,57,71,63,32,62,54,42,53,50,38,41,38,23,32,33,57,56,17,66,34,61,45,45,37,23,29,60,31,34,37,33,43,21,35,20,30,71,42,44,69,59,59,36,28,37,39,36,31,33,34,79,72,64,74,66,93,83,48,52,80,71,50,33,55,62,40,42,35,50,32,18,64,38,24,48,87,30,52,61,52,62,45,77,43,58,58,68,49,74,44,60,35,71,52,64,33,38,37,35,74,48,72,46,52,49,71,28,20,51,28,47,32,43,36,26,40,42,58,56,31,37,54,34,40,77,61,65,52,38,39,37,37,35,35,64,60,24,39,40,33,39,23,21,44,61,22,60,62,43,49,56,60,13,55,92

Sequence (1214 aa):
MKSIKPSLLFLLLLVIGTHNLLAQVKPIFENGEAQIVPELADSANWIRTDLWVETEFDTDGDGKKDRMHVDVTRPQQTETEGLKLPVVYASSPYYAGTAGNAPIFWEVKHELGESAPPRNKTEIVRTGKRPIISNSEIMNWV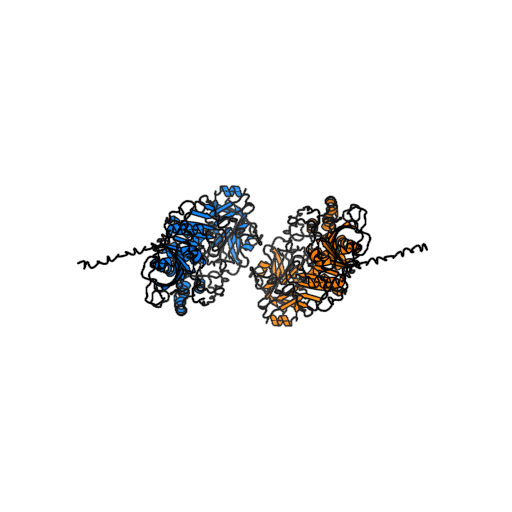PRGYIVVHSSSPGTGLSQGSPTVGGDNESLAPKAVIEWLTGKDNGYTTPDGNEKVSAFWSTGKVGMTGTSYNGTLPLAAATTGVDGLEAIIPIAPNTSYYHYYRSNGLVRSPGGYLGEDIDVLYDFIHSGEESKRPYNNKTVRDTEMAQGMDRITGDYNDFWAGRDYLNDMEPMKAALLMSHGFNDWNVMPEHSYRIYDAARAKGIPAKIYYHQNGHGGPLPFAMMNQWFTKYLHGVENGVEEGPKAYIVRERDEQNNPTPYADFPNPEATKVNFYLSAGAPAAGGLGLEKRNTGKQETLVDNYSFHGSALAQADYTEHRLIYLSPVLTEPLHISGIPKITVKLASNKPAANLSVWLVSLPWTEGRNSKITDNIITRGWADPQNHTSIRKGEPLIPGKFYEVTFDLQPDDQIIAAGQQIGLMIFSSDAEFTILPKPGTELTIDLDGTVLTLPVVEGKEAVEKAVKMKSIKPSLLFLLLLVIGTHNLLAQVKPIFENGEAQIVPELADSANWIRTDLWVETEFDTDGDGKKDRMHVDVTRPQQTETEGLKLPVVYASSPYYAGTAGNAPIFWEVKHELGESAPPRNKTEIVRTGKRPIISNSEIMNWVPRGYIVVHSSSPGTGLSQGSPTVGGDNESLAPKAVIEWLTGKDNGYTTPDGNEKVSAFWSTGKVGMTGTSYNGTLPLAAATTGVDGLEAIIPIAPNTSYYHYYRSNGLVRSPGGYLGEDIDVLYDFIHSGEESKRPYNNKTVRDTEMAQGMDRITGDYNDFWAGRDYLNDMEPMKAALLMSHGFNDWNVMPEHSYRIYDAARAKGIPAKIYYHQNGHGGPLPFAMMNQWFTKYLHGVENGVEEGPKAYIVRERDEQNNPTPYADFPNPEATKVNFYLSAGAPAAGGLGLEKRNTGKQETLVDNYSFHGSALAQADYTEHRLIYLSPVLTEPLHISGIPKITVKLASNKPAANLSVWLVSLPWTEGRNSKITDNIITRGWADPQNHTSIRKGEPLIPGKFYEVTFDLQPDDQIIAAGQQIGLMIFSSDAEFTILPKPGTELTIDLDGTVLTLPVVEGKEAVEKAVK